Protein AF-A0A971JJC4-F1 (afdb_monomer)

Foldseek 3Di:
DDDDDDDDDDDDDDDDDDPPDDQDPVRVVVVVVVVVVVVLVVLVVLCPDDLPPDLVSLQSNLLSCVVNVVLVVSLVSLVSSCVPPVDPSSVVSNVVSVVVPDDPDDDDDDDDDDPVVVVVVVVVVVVVVVVVVVVVVVCCVVPVVVVVVVVVVPDDDDDDDDDDDDDDDDDDDDDDDDDDYDDDDDDDDDDDDDDDDDDDDDDDDDDDDDDDDDDPDDPDPPVVCVVVVLVPPDPDPDPPQLLVVLLCVLCPVPQQAFADPFADAALQNRQRAKDKDKAAAPVGWIWIWIQSHSSLSFWIWIWTQFPNDIDIWIKGFADPDLRNNDTWDWDDAQQGTWTADPNDTDDFGQWDHAPVCNPDGRHHHPHIDGDPQVVVVQVDQDQWDAGDPRRMTTGDQDAFDDDSVRVLQVVLVVDPCSLVVCVVCVPVFADQFAFFPFDFFDDDDDDDDPLDADFFAFADDPGATWGQCPFFLFAWPCGRGTAGARDWTDRPQAPQKTKHKHQLLGHYVCLQVPPVLAFPHAPPPDQSVSLNRGMKIKMKGFLVFWFKFWFFFSAFLWFADQPPLPLFDPDAGHLNRYGGNPVDGGFQADDPVQLLQFFKKWFFADRQSLFFLCLAPCCNPSRGDTKWKDAQLRTSDDHDAQFWKWFAASSRRIDIAGQHDVNSSVSSGTRIMTTGFHWQWHFADPVLFTHGTSCQHPCSNRSQAPEPVRHQWFWWKKWFWADDPSTIMIMIITTSTHHSNSVSSRCRRSSGRTMDTHDTHHCSNGWMWTWDADPPPRDIATRTRTPVSHDDPPDDDRNSRTGRNGMMMTMGGND

Secondary structure (DSSP, 8-state):
------PPPPP-PPP-----PPPPHHHHHHHHHHHHHHHHHHHHHHHSS---SSHHHHHHHHHHHHHTT-HHHHHHHHHHHHHHH--HHHHHHHHHHHHHS--------PPPPPHHHHHHHHHHHHHHHHHHHHHHHHHIIIIIHHHHHHHHHS-------------------------------------------------------------TT--SSHHHHHHHHHHH-SSS-PPPPHHHHHHHHHHTTPPPPPPPPS--SSTTTT-TT-EEEEEE-TTS-EEEEEES-TTT--EEEEEEEETTEEEEEEEEE--SSTTT--PPEEEEETTEEEEEETTEEEEEESB---SS-TT-TT---SS--B-HHHHHHHHSSSSEEEEGGGTEEEE---PPB--HHHHHHHHHTTSHHHHHHHHHHHHHHSPPP-B---EEPPPPPS---TTSPPPP-B---SS-EEE--TTB-S-BTTTTSPEETT-EEEBTTSTTEEEEEE-GGGB-HHHHHS-TTTSPPTT-TTTHHHHHHB-EEEEEEETTTEEEEEE--SSSS-SSPPTT--SS---SSSTTS-S--TTS---SS--HHHHTTEEEEEE----GGG---TTSGGGGSTTT----EEETTEEEE---TTSEEEEE-TT--EEEEEPPTTGGGGGGG-SEEEE-SSEEEEEE-TTSPEEEPTTSS-TTTTT----TTS-S-EEEEEEEEEEETTEEEEEEEEEEEE-HHHHHHHHHHTTEEEEEEEEESSTTTT-EEEEEE-TTT--EEEEESBGGGSPPTTPPPBTTTB-BSS-EEEEEE--

Mean predicted aligned error: 17.12 Å

Solvent-accessible surface area (backbone atoms only — not comparable to full-atom values): 46459 Å² total; per-residue (Å²): 140,87,89,87,84,84,87,82,83,82,77,91,77,77,94,73,96,67,88,80,73,77,69,51,74,67,51,47,50,47,50,49,49,46,52,52,46,50,51,52,46,52,46,50,58,66,67,46,84,82,62,53,102,40,69,66,30,34,53,48,47,19,50,47,26,47,74,69,69,36,45,72,59,16,40,52,34,20,51,48,33,33,74,77,62,64,40,69,68,26,57,58,53,38,53,56,49,54,66,69,70,59,78,92,68,83,75,81,84,71,85,79,78,61,76,69,59,62,54,54,53,54,52,54,52,52,54,54,52,54,53,51,53,54,51,52,54,52,47,38,64,72,55,47,50,61,50,57,54,56,60,67,71,59,77,83,85,88,88,85,86,86,84,88,91,82,87,89,82,89,89,89,88,83,92,88,89,85,88,91,91,89,89,82,88,87,90,84,90,82,91,87,81,89,86,83,85,90,88,83,90,81,89,83,88,87,85,87,90,84,90,78,92,80,78,95,81,83,88,82,62,67,71,61,50,53,57,54,52,63,69,69,65,59,100,60,91,68,75,75,56,48,34,49,52,50,45,48,63,62,42,60,90,63,74,80,54,70,69,66,78,73,61,32,82,30,40,71,66,49,33,52,60,47,45,73,48,76,30,47,32,98,83,70,33,37,41,35,44,32,32,45,26,65,68,67,47,29,45,32,39,43,36,37,29,41,92,86,46,75,49,76,45,26,36,37,37,52,48,86,46,88,70,63,52,57,49,50,47,78,42,78,39,21,20,30,42,32,36,37,47,98,88,43,77,49,78,37,72,51,25,43,49,26,90,91,48,63,82,42,76,71,40,36,26,92,77,44,44,74,25,70,68,58,58,49,48,75,70,48,88,60,43,65,35,79,35,70,94,69,51,31,32,42,39,40,75,45,89,33,52,68,55,73,66,56,51,50,49,65,55,28,74,76,40,87,68,27,56,57,52,53,62,72,40,44,81,80,72,48,70,77,42,48,66,57,67,72,36,82,54,77,87,74,80,92,68,83,62,85,85,54,74,75,56,35,46,50,51,91,58,99,58,57,48,14,35,68,69,84,54,57,35,55,63,37,75,58,63,92,51,65,42,45,48,36,40,73,33,47,30,71,88,38,89,65,30,32,37,33,37,36,41,44,66,48,37,19,63,70,65,57,62,47,60,67,88,20,32,71,60,85,65,50,95,66,74,54,45,56,24,29,42,10,34,27,46,32,38,35,38,36,50,88,59,38,25,42,50,60,37,51,9,33,58,20,60,48,39,42,59,31,87,69,51,70,74,33,85,83,60,75,52,8,61,58,26,25,44,50,54,61,81,56,48,40,41,11,39,53,56,75,96,48,48,88,46,38,40,31,42,33,45,29,54,60,47,29,54,73,35,51,27,62,70,21,76,53,9,69,36,80,69,25,36,50,46,13,32,28,44,65,47,34,55,71,38,71,76,53,59,67,24,18,25,44,38,22,32,74,67,13,46,75,50,75,45,61,35,46,82,74,46,76,80,48,50,90,63,36,25,26,34,45,33,31,57,53,35,32,20,72,28,58,49,98,86,70,49,37,36,59,11,77,39,40,59,36,51,57,53,36,49,60,74,46,38,98,86,62,40,50,69,24,35,38,28,33,40,27,37,28,70,57,97,88,42,51,32,44,35,39,36,43,27,39,19,26,37,62,44,42,51,27,52,44,41,35,26,42,47,15,40,27,25,34,57,40,17,48,64,41,63,77,46,48,32,41,30,37,42,45,60,42,92,88,76,64,50,76,45,74,36,15,54,36,50,88,64,48,68,61,93,91,52,74,50,78,37,64,74,36,33,17,29,53,26,29,36,38,31,27,57,69,121

pLDDT: mean 72.74, std 24.11, range [23.11, 98.5]

Structure (mmCIF, N/CA/C/O backbone):
data_AF-A0A971JJC4-F1
#
_entry.id   AF-A0A971JJC4-F1
#
loop_
_atom_site.group_PDB
_atom_site.id
_atom_site.type_symbol
_atom_site.label_atom_id
_atom_site.label_alt_id
_atom_site.label_comp_id
_atom_site.label_asym_id
_atom_site.label_entity_id
_atom_site.label_seq_id
_atom_site.pdbx_PDB_ins_code
_atom_site.Cartn_x
_atom_site.Cartn_y
_atom_site.Cartn_z
_atom_site.occupancy
_atom_site.B_iso_or_equiv
_atom_site.auth_seq_id
_atom_site.auth_comp_id
_atom_site.auth_asym_id
_atom_site.auth_atom_id
_atom_site.pdbx_PDB_model_num
ATOM 1 N N . MET A 1 1 ? 42.513 57.214 -18.008 1.00 31.59 1 MET A N 1
ATOM 2 C CA . MET A 1 1 ? 43.301 56.745 -16.845 1.00 31.59 1 MET A CA 1
ATOM 3 C C . MET A 1 1 ? 42.438 55.732 -16.111 1.00 31.59 1 MET A C 1
ATOM 5 O O . MET A 1 1 ? 41.342 56.109 -15.750 1.00 31.59 1 MET A O 1
ATOM 9 N N . GLY A 1 2 ? 42.728 54.450 -15.933 1.00 31.64 2 GLY A N 1
ATOM 10 C CA . GLY A 1 2 ? 43.906 53.610 -16.137 1.00 31.64 2 GLY A CA 1
ATOM 11 C C . GLY A 1 2 ? 43.788 52.479 -15.103 1.00 31.64 2 GLY A C 1
ATOM 12 O O . GLY A 1 2 ? 43.662 52.782 -13.925 1.00 31.64 2 GLY A O 1
ATOM 13 N N . GLY A 1 3 ? 43.769 51.208 -15.527 1.00 26.53 3 GLY A N 1
ATOM 14 C CA . GLY A 1 3 ? 43.750 50.058 -14.608 1.00 26.53 3 GLY A CA 1
ATOM 15 C C . GLY A 1 3 ? 43.288 48.744 -15.250 1.00 26.53 3 GLY A C 1
ATOM 16 O O . GLY A 1 3 ? 42.112 48.409 -15.193 1.00 26.53 3 GLY A O 1
ATOM 17 N N . LYS A 1 4 ? 44.220 48.015 -15.881 1.00 33.81 4 LYS A N 1
ATOM 18 C CA . LYS A 1 4 ? 44.066 46.639 -16.396 1.00 33.81 4 LYS A CA 1
ATOM 19 C C . LYS A 1 4 ? 44.336 45.609 -15.284 1.00 33.81 4 LYS A C 1
ATOM 21 O O . LYS A 1 4 ? 45.239 45.831 -14.488 1.00 33.81 4 LYS A O 1
ATOM 26 N N . SER A 1 5 ? 43.682 44.446 -15.345 1.00 27.48 5 SER A N 1
ATOM 27 C CA . SER A 1 5 ? 44.253 43.137 -14.954 1.00 27.48 5 SER A CA 1
ATOM 28 C C . SER A 1 5 ? 43.473 42.015 -15.671 1.00 27.48 5 SER A C 1
ATOM 30 O O . SER A 1 5 ? 42.276 41.865 -15.451 1.00 27.48 5 SER A O 1
ATOM 32 N N . VAL A 1 6 ? 43.957 41.568 -16.837 1.00 28.86 6 VAL A N 1
ATOM 33 C CA . VAL A 1 6 ? 44.644 40.278 -17.100 1.00 28.86 6 VAL A CA 1
ATOM 34 C C . VAL A 1 6 ? 43.736 39.048 -16.921 1.00 28.86 6 VAL A C 1
ATOM 36 O O . VAL A 1 6 ? 43.475 38.586 -15.818 1.00 28.86 6 VAL A O 1
ATOM 39 N N . LYS A 1 7 ? 43.284 38.502 -18.061 1.00 32.34 7 LYS A N 1
ATOM 40 C CA . LYS A 1 7 ? 42.807 37.119 -18.202 1.00 32.34 7 LYS A CA 1
ATOM 41 C C . LYS A 1 7 ? 44.014 36.242 -18.537 1.00 32.34 7 LYS A C 1
ATOM 43 O O . LYS A 1 7 ? 44.603 36.436 -19.599 1.00 32.34 7 LYS A O 1
ATOM 48 N N . GLU A 1 8 ? 44.335 35.271 -17.691 1.00 28.23 8 GLU A N 1
ATOM 49 C CA . GLU A 1 8 ? 45.173 34.128 -18.073 1.00 28.23 8 GLU A CA 1
ATOM 50 C C . GLU A 1 8 ? 44.292 32.938 -18.498 1.00 28.23 8 GLU A C 1
ATOM 52 O O . GLU A 1 8 ? 43.265 32.678 -17.861 1.00 28.23 8 GLU A O 1
ATOM 57 N N . PRO A 1 9 ? 44.653 32.206 -19.568 1.00 28.02 9 PRO A N 1
ATOM 58 C CA . PRO A 1 9 ? 43.977 30.981 -19.970 1.00 28.02 9 PRO A CA 1
ATOM 59 C C . PRO A 1 9 ? 44.604 29.764 -19.271 1.00 28.02 9 PRO A C 1
ATOM 61 O O . PRO A 1 9 ? 45.790 29.484 -19.430 1.00 28.02 9 PRO A O 1
ATOM 64 N N . VAL A 1 10 ? 43.799 28.996 -18.533 1.00 26.64 10 VAL A N 1
ATOM 65 C CA . VAL A 1 10 ? 44.227 27.708 -17.959 1.00 26.64 10 VAL A CA 1
ATOM 66 C C . VAL A 1 10 ? 44.160 26.617 -19.050 1.00 26.64 10 VAL A C 1
ATOM 68 O O . VAL A 1 10 ? 43.181 26.564 -19.801 1.00 26.64 10 VAL A O 1
ATOM 71 N N . PRO A 1 11 ? 45.199 25.770 -19.192 1.00 27.30 11 PRO A N 1
ATOM 72 C CA . PRO A 1 11 ? 45.461 24.992 -20.401 1.00 27.30 11 PRO A CA 1
ATOM 73 C C . PRO A 1 11 ? 44.583 23.742 -20.547 1.00 27.30 11 PRO A C 1
ATOM 75 O O . PRO A 1 11 ? 44.319 23.016 -19.588 1.00 27.30 11 PRO A O 1
ATOM 78 N N . ARG A 1 12 ? 44.226 23.428 -21.801 1.00 32.62 12 ARG A N 1
ATOM 79 C CA . ARG A 1 12 ? 43.760 22.098 -22.221 1.00 32.62 12 ARG A CA 1
ATOM 80 C C . ARG A 1 12 ? 44.838 21.066 -21.881 1.00 32.62 12 ARG A C 1
ATOM 82 O O . ARG A 1 12 ? 45.903 21.076 -22.495 1.00 32.62 12 ARG A O 1
ATOM 89 N N . ARG A 1 13 ? 44.555 20.152 -20.948 1.00 27.42 13 ARG A N 1
ATOM 90 C CA . ARG A 1 13 ? 45.366 18.944 -20.752 1.00 27.42 13 ARG A CA 1
ATOM 91 C C . ARG A 1 13 ? 44.763 17.774 -21.520 1.00 27.42 13 ARG A C 1
ATOM 93 O O . ARG A 1 13 ? 43.562 17.525 -21.476 1.00 27.42 13 ARG A O 1
ATOM 100 N N . ALA A 1 14 ? 45.649 17.140 -22.274 1.00 25.67 14 ALA A N 1
ATOM 101 C CA . ALA A 1 14 ? 45.409 16.094 -23.244 1.00 25.67 14 ALA A CA 1
ATOM 102 C C . ALA A 1 14 ? 44.839 14.807 -22.635 1.00 25.67 14 ALA A C 1
ATOM 104 O O . ALA A 1 14 ? 45.077 14.473 -21.475 1.00 25.67 14 ALA A O 1
ATOM 105 N N . ALA A 1 15 ? 44.127 14.076 -23.489 1.00 36.97 15 ALA A N 1
ATOM 106 C CA . ALA A 1 15 ? 43.693 12.712 -23.276 1.00 36.97 15 ALA A CA 1
ATOM 107 C C . ALA A 1 15 ? 44.892 11.788 -23.001 1.00 36.97 15 ALA A C 1
ATOM 109 O O . ALA A 1 15 ? 45.783 11.643 -23.835 1.00 36.97 15 ALA A O 1
ATOM 110 N N . GLY A 1 16 ? 44.867 11.129 -21.846 1.00 24.98 16 GLY A N 1
ATOM 111 C CA . GLY A 1 16 ? 45.672 9.955 -21.542 1.00 24.98 16 GLY A CA 1
ATOM 112 C C . GLY A 1 16 ? 44.755 8.908 -20.925 1.00 24.98 16 GLY A C 1
ATOM 113 O O . GLY A 1 16 ? 44.262 9.095 -19.816 1.00 24.98 16 GLY A O 1
ATOM 114 N N . ARG A 1 17 ? 44.485 7.829 -21.666 1.00 36.25 17 ARG A N 1
ATOM 115 C CA . ARG A 1 17 ? 43.835 6.621 -21.145 1.00 36.25 17 ARG A CA 1
ATOM 116 C C . ARG A 1 17 ? 44.748 6.019 -20.075 1.00 36.25 17 ARG A C 1
ATOM 118 O O . ARG A 1 17 ? 45.820 5.524 -20.404 1.00 36.25 17 ARG A O 1
ATOM 125 N N . GLY A 1 18 ? 44.318 6.053 -18.821 1.00 24.45 18 GLY A N 1
ATOM 126 C CA . GLY A 1 18 ? 44.906 5.281 -17.732 1.00 24.45 18 GLY A CA 1
ATOM 127 C C . GLY A 1 18 ? 43.800 4.489 -17.051 1.00 24.45 18 GLY A C 1
ATOM 128 O O . GLY A 1 18 ? 42.823 5.082 -16.600 1.00 24.45 18 GLY A O 1
ATOM 129 N N . ASN A 1 19 ? 43.934 3.162 -17.012 1.00 28.22 19 ASN A N 1
ATOM 130 C CA . ASN A 1 19 ? 43.109 2.285 -16.183 1.00 28.22 19 ASN A CA 1
ATOM 131 C C . ASN A 1 19 ? 43.135 2.807 -14.742 1.00 28.22 19 ASN A C 1
ATOM 133 O O . ASN A 1 19 ? 44.167 2.722 -14.076 1.00 28.22 19 ASN A O 1
ATOM 137 N N . ALA A 1 20 ? 42.016 3.346 -14.261 1.00 27.17 20 ALA A N 1
ATOM 138 C CA . ALA A 1 20 ? 41.856 3.656 -12.851 1.00 27.17 20 ALA A CA 1
ATOM 139 C C . ALA A 1 20 ? 41.819 2.325 -12.088 1.00 27.17 20 ALA A C 1
ATOM 141 O O . ALA A 1 20 ? 40.826 1.597 -12.121 1.00 27.17 20 ALA A O 1
ATOM 142 N N . ALA A 1 21 ? 42.940 1.970 -11.464 1.00 27.75 21 ALA A N 1
ATOM 143 C CA . ALA A 1 21 ? 43.014 0.844 -10.551 1.00 27.75 21 ALA A CA 1
ATOM 144 C C . ALA A 1 21 ? 41.964 1.019 -9.441 1.00 27.75 21 ALA A C 1
ATOM 146 O O . ALA A 1 21 ? 41.777 2.124 -8.924 1.00 27.75 21 ALA A O 1
ATOM 147 N N . ARG A 1 22 ? 41.269 -0.074 -9.095 1.00 31.09 22 ARG A N 1
ATOM 148 C CA . ARG A 1 22 ? 40.335 -0.116 -7.962 1.00 31.09 22 ARG A CA 1
ATOM 149 C C . ARG A 1 22 ? 41.029 0.452 -6.714 1.00 31.09 22 ARG A C 1
ATOM 151 O O . ARG A 1 22 ? 42.168 0.057 -6.455 1.00 31.09 22 ARG A O 1
ATOM 158 N N . PRO A 1 23 ? 40.369 1.304 -5.911 1.00 28.28 23 PRO A N 1
ATOM 159 C CA . PRO A 1 23 ? 40.849 1.548 -4.561 1.00 28.28 23 PRO A CA 1
ATOM 160 C C . PRO A 1 23 ? 40.879 0.205 -3.820 1.00 28.28 23 PRO A C 1
ATOM 162 O O . PRO A 1 23 ? 39.965 -0.610 -3.974 1.00 28.28 23 PRO A O 1
ATOM 165 N N . SER A 1 24 ? 41.941 -0.057 -3.056 1.00 30.81 24 SER A N 1
ATOM 166 C CA . SER A 1 24 ? 41.992 -1.239 -2.193 1.00 30.81 24 SER A CA 1
ATOM 167 C C . SER A 1 24 ? 40.772 -1.245 -1.256 1.00 30.81 24 SER A C 1
ATOM 169 O O . SER A 1 24 ? 40.233 -0.177 -0.961 1.00 30.81 24 SER A O 1
ATOM 171 N N . PRO A 1 25 ? 40.312 -2.405 -0.759 1.00 35.28 25 PRO A N 1
ATOM 172 C CA . PRO A 1 25 ? 39.221 -2.469 0.220 1.00 35.28 25 PRO A CA 1
ATOM 173 C C . PRO A 1 25 ? 39.460 -1.558 1.431 1.00 35.28 25 PRO A C 1
ATOM 175 O O . PRO A 1 25 ? 38.527 -0.958 1.948 1.00 35.28 25 PRO A O 1
ATOM 178 N N . GLU A 1 26 ? 40.724 -1.385 1.818 1.00 33.41 26 GLU A N 1
ATOM 179 C CA . GLU A 1 26 ? 41.164 -0.456 2.859 1.00 33.41 26 GLU A CA 1
ATOM 180 C C . GLU A 1 26 ? 41.021 1.010 2.439 1.00 33.41 26 GLU A C 1
ATOM 182 O O . GLU A 1 26 ? 40.564 1.819 3.235 1.00 33.41 26 GLU A O 1
ATOM 187 N N . LEU A 1 27 ? 41.335 1.365 1.187 1.00 30.75 27 LEU A N 1
ATOM 188 C CA . LEU A 1 27 ? 41.129 2.715 0.655 1.00 30.75 27 LEU A CA 1
ATOM 189 C C . LEU A 1 27 ? 39.641 3.019 0.428 1.00 30.75 27 LEU A C 1
ATOM 191 O O . LEU A 1 27 ? 39.218 4.146 0.640 1.00 30.75 27 LEU A O 1
ATOM 195 N N . ALA A 1 28 ? 38.829 2.035 0.044 1.00 34.19 28 ALA A N 1
ATOM 196 C CA . ALA A 1 28 ? 37.379 2.174 -0.077 1.00 34.19 28 ALA A CA 1
ATOM 197 C C . ALA A 1 28 ? 36.707 2.303 1.300 1.00 34.19 28 ALA A C 1
ATOM 199 O O . ALA A 1 28 ? 35.856 3.169 1.481 1.00 34.19 28 ALA A O 1
ATOM 200 N N . ALA A 1 29 ? 37.137 1.510 2.288 1.00 34.66 29 ALA A N 1
ATOM 201 C CA . ALA A 1 29 ? 36.712 1.641 3.679 1.00 34.66 29 ALA A CA 1
ATOM 202 C C . ALA A 1 29 ? 37.190 2.960 4.294 1.00 34.66 29 ALA A C 1
ATOM 204 O O . ALA A 1 29 ? 36.426 3.594 5.011 1.00 34.66 29 ALA A O 1
ATOM 205 N N . ALA A 1 30 ? 38.403 3.415 3.964 1.00 29.53 30 ALA A N 1
ATOM 206 C CA . ALA A 1 30 ? 38.906 4.726 4.350 1.00 29.53 30 ALA A CA 1
ATOM 207 C C . ALA A 1 30 ? 38.118 5.844 3.667 1.00 29.53 30 ALA A C 1
ATOM 209 O O . ALA A 1 30 ? 37.815 6.827 4.318 1.00 29.53 30 ALA A O 1
ATOM 210 N N . LEU A 1 31 ? 37.726 5.707 2.397 1.00 31.64 31 LEU A N 1
ATOM 211 C CA . LEU A 1 31 ? 36.893 6.683 1.689 1.00 31.64 31 LEU A CA 1
ATOM 212 C C . LEU A 1 31 ? 35.461 6.727 2.235 1.00 31.64 31 LEU A C 1
ATOM 214 O O . LEU A 1 31 ? 34.911 7.815 2.340 1.00 31.64 31 LEU A O 1
ATOM 218 N N . GLU A 1 32 ? 34.881 5.597 2.645 1.00 35.22 32 GLU A N 1
ATOM 219 C CA . GLU A 1 32 ? 33.601 5.534 3.371 1.00 35.22 32 GLU A CA 1
ATOM 220 C C . GLU A 1 32 ? 33.724 6.088 4.799 1.00 35.22 32 GLU A C 1
ATOM 222 O O . GLU A 1 32 ? 32.875 6.864 5.230 1.00 35.22 32 GLU A O 1
ATOM 227 N N . GLN A 1 33 ? 34.821 5.805 5.510 1.00 33.53 33 GLN A N 1
ATOM 228 C CA . GLN A 1 33 ? 35.139 6.447 6.788 1.00 33.53 33 GLN A CA 1
ATOM 229 C C . GLN A 1 33 ? 35.349 7.945 6.622 1.00 33.53 33 GLN A C 1
ATOM 231 O O . GLN A 1 33 ? 34.903 8.700 7.469 1.00 33.53 33 GLN A O 1
ATOM 236 N N . ILE A 1 34 ? 35.989 8.390 5.543 1.00 31.55 34 ILE A N 1
ATOM 237 C CA . ILE A 1 34 ? 36.166 9.798 5.198 1.00 31.55 34 ILE A CA 1
ATOM 238 C C . ILE A 1 34 ? 34.796 10.388 4.867 1.00 31.55 34 ILE A C 1
ATOM 240 O O . ILE A 1 34 ? 34.469 11.439 5.388 1.00 31.55 34 ILE A O 1
ATOM 244 N N . ARG A 1 35 ? 33.929 9.717 4.106 1.00 34.62 35 ARG A N 1
ATOM 245 C CA . ARG A 1 35 ? 32.576 10.209 3.793 1.00 34.62 35 ARG A CA 1
ATOM 246 C C . ARG A 1 35 ? 31.708 10.330 5.051 1.00 34.62 35 ARG A C 1
ATOM 248 O O . ARG A 1 35 ? 31.099 11.373 5.281 1.00 34.62 35 ARG A O 1
ATOM 255 N N . GLY A 1 36 ? 31.728 9.313 5.911 1.00 39.06 36 GLY A N 1
ATOM 256 C CA . GLY A 1 36 ? 31.078 9.306 7.221 1.00 39.06 36 GLY A CA 1
ATOM 257 C C . GLY A 1 36 ? 31.687 10.309 8.204 1.00 39.06 36 GLY A C 1
ATOM 258 O O . GLY A 1 36 ? 30.953 10.968 8.933 1.00 39.06 36 GLY A O 1
ATOM 259 N N . ALA A 1 37 ? 33.007 10.503 8.181 1.00 39.91 37 ALA A N 1
ATOM 260 C CA . ALA A 1 37 ? 33.711 11.490 8.995 1.00 39.91 37 ALA A CA 1
ATOM 261 C C . ALA A 1 37 ? 33.487 12.912 8.488 1.00 39.91 37 ALA A C 1
ATOM 263 O O . ALA A 1 37 ? 33.414 13.815 9.300 1.00 39.91 37 ALA A O 1
ATOM 264 N N . TRP A 1 38 ? 33.327 13.142 7.184 1.00 40.69 38 TRP A N 1
ATOM 265 C CA . TRP A 1 38 ? 32.951 14.441 6.626 1.00 40.69 38 TRP A CA 1
ATOM 266 C C . TRP A 1 38 ? 31.493 14.769 6.935 1.00 40.69 38 TRP A C 1
ATOM 268 O O . TRP A 1 38 ? 31.191 15.919 7.226 1.00 40.69 38 TRP A O 1
ATOM 278 N N . PHE A 1 39 ? 30.606 13.771 6.956 1.00 42.91 39 PHE A N 1
ATOM 279 C CA . PHE A 1 39 ? 29.231 13.931 7.426 1.00 42.91 39 PHE A CA 1
ATOM 280 C C . PHE A 1 39 ? 29.170 14.222 8.933 1.00 42.91 39 PHE A C 1
ATOM 282 O O . PHE A 1 39 ? 28.538 15.191 9.348 1.00 42.91 39 PHE A O 1
ATOM 289 N N . ALA A 1 40 ? 29.888 13.450 9.753 1.00 46.59 40 ALA A N 1
ATOM 290 C CA . ALA A 1 40 ? 30.013 13.696 11.187 1.00 46.59 40 ALA A CA 1
ATOM 291 C C . ALA A 1 40 ? 30.673 15.054 11.470 1.00 46.59 40 ALA A C 1
ATOM 293 O O . ALA A 1 40 ? 30.184 15.800 12.306 1.00 46.59 40 ALA A O 1
ATOM 294 N N . ARG A 1 41 ? 31.704 15.437 10.712 1.00 44.66 41 ARG A N 1
ATOM 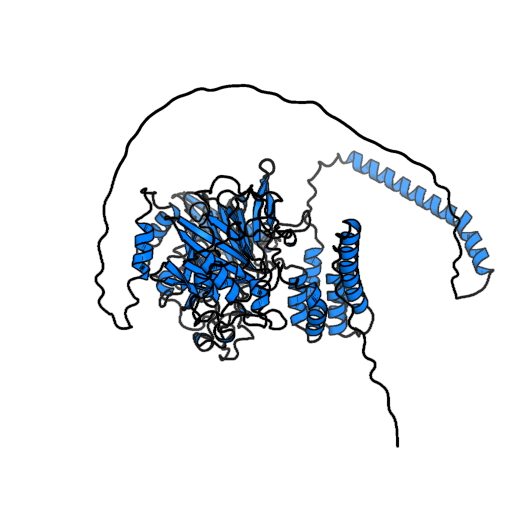295 C CA . ARG A 1 41 ? 32.404 16.719 10.848 1.00 44.66 41 ARG A CA 1
ATOM 296 C C . ARG A 1 41 ? 31.588 17.898 10.327 1.00 44.66 41 ARG A C 1
ATOM 298 O O . ARG A 1 41 ? 31.680 18.977 10.893 1.00 44.66 41 ARG A O 1
ATOM 305 N N . ALA A 1 42 ? 30.745 17.708 9.311 1.00 43.81 42 ALA A N 1
ATOM 306 C CA . ALA A 1 42 ? 29.745 18.692 8.896 1.00 43.81 42 ALA A CA 1
ATOM 307 C C . ALA A 1 42 ? 28.668 18.882 9.976 1.00 43.81 42 ALA A C 1
ATOM 309 O O . ALA A 1 42 ? 28.264 20.008 10.246 1.00 43.81 42 ALA A O 1
ATOM 310 N N . LEU A 1 43 ? 28.249 17.803 10.643 1.00 47.91 43 LEU A N 1
ATOM 311 C CA . LEU A 1 43 ? 27.347 17.857 11.796 1.00 47.91 43 LEU A CA 1
ATOM 312 C C . LEU A 1 43 ? 28.017 18.477 13.043 1.00 47.91 43 LEU A C 1
ATOM 314 O O . LEU A 1 43 ? 27.373 19.245 13.747 1.00 47.91 43 LEU A O 1
ATOM 318 N N . GLU A 1 44 ? 29.307 18.234 13.289 1.00 51.00 44 GLU A N 1
ATOM 319 C CA . GLU A 1 44 ? 30.100 18.888 14.350 1.00 51.00 44 GLU A CA 1
ATOM 320 C C . GLU A 1 44 ? 30.349 20.381 14.054 1.00 51.00 44 GLU A C 1
ATOM 322 O O . GLU A 1 44 ? 30.310 21.218 14.958 1.00 51.00 44 GLU A O 1
ATOM 327 N N . LEU A 1 45 ? 30.531 20.752 12.780 1.00 45.47 45 LEU A N 1
ATOM 328 C CA . LEU A 1 45 ? 30.589 22.151 12.330 1.00 45.47 45 LEU A CA 1
ATOM 329 C C . LEU A 1 45 ? 29.254 22.888 12.539 1.00 45.47 45 LEU A C 1
ATOM 331 O O . LEU A 1 45 ? 29.245 24.103 12.701 1.00 45.47 45 LEU A O 1
ATOM 335 N N . LEU A 1 46 ? 28.135 22.158 12.580 1.00 45.31 46 LEU A N 1
ATOM 336 C CA . LEU A 1 46 ? 26.810 22.683 12.934 1.00 45.31 46 LEU A CA 1
ATOM 337 C C . LEU A 1 46 ? 26.555 22.705 14.450 1.00 45.31 46 LEU A C 1
ATOM 339 O O . LEU A 1 46 ? 25.621 23.369 14.902 1.00 45.31 46 LEU A O 1
ATOM 343 N N . GLU A 1 47 ? 27.369 22.000 15.243 1.00 51.66 47 GLU A N 1
ATOM 344 C CA . GLU A 1 47 ? 27.390 22.120 16.706 1.00 51.66 47 GLU A CA 1
ATOM 345 C C . GLU A 1 47 ? 28.230 23.326 17.170 1.00 51.66 47 GLU A C 1
ATOM 347 O O . GLU A 1 47 ? 27.985 23.873 18.249 1.00 51.66 47 GLU A O 1
ATOM 352 N N . THR A 1 48 ? 29.190 23.780 16.356 1.00 48.22 48 THR A N 1
ATOM 353 C CA . THR A 1 48 ? 29.983 24.989 16.630 1.00 48.22 48 THR A CA 1
ATOM 354 C C . THR A 1 48 ? 29.188 26.266 16.295 1.00 48.22 48 THR A C 1
ATOM 356 O O . THR A 1 48 ? 28.335 26.257 15.410 1.00 48.22 48 THR A O 1
ATOM 359 N N . PRO A 1 49 ? 29.366 27.369 17.053 1.00 44.88 49 PRO A N 1
ATOM 360 C CA . PRO A 1 49 ? 28.365 28.434 17.137 1.00 44.88 49 PRO A CA 1
ATOM 361 C C . PRO A 1 49 ? 28.212 29.176 15.800 1.00 44.88 49 PRO A C 1
ATOM 363 O O . PRO A 1 49 ? 29.219 29.574 15.213 1.00 44.88 49 PRO A O 1
ATOM 366 N N . PRO A 1 50 ? 26.961 29.413 15.351 1.00 48.56 50 PRO A N 1
ATOM 367 C CA . PRO A 1 50 ? 26.110 30.371 16.051 1.00 48.56 50 PRO A CA 1
ATOM 368 C C . PRO A 1 50 ? 24.647 29.904 16.182 1.00 48.56 50 PRO A C 1
ATOM 370 O O . PRO A 1 50 ? 23.727 30.569 15.710 1.00 48.56 50 PRO A O 1
ATOM 373 N N . LEU A 1 51 ? 24.381 28.776 16.841 1.00 52.12 51 LEU A N 1
ATOM 374 C CA . LEU A 1 51 ? 23.018 28.492 17.305 1.00 52.12 51 LEU A CA 1
ATOM 375 C C . LEU A 1 51 ? 22.818 29.234 18.632 1.00 52.12 51 LEU A C 1
ATOM 377 O O . LEU A 1 51 ? 23.197 28.744 19.693 1.00 52.12 51 LEU A O 1
ATOM 381 N N . ALA A 1 52 ? 22.293 30.460 18.560 1.00 55.56 52 ALA A N 1
ATOM 382 C CA . ALA A 1 52 ? 21.928 31.252 19.735 1.00 55.56 52 ALA A CA 1
ATOM 383 C C . ALA A 1 52 ? 21.036 30.432 20.693 1.00 55.56 52 ALA A C 1
ATOM 385 O O . ALA A 1 52 ? 20.279 29.582 20.217 1.00 55.56 52 ALA A O 1
ATOM 386 N N . ASP A 1 53 ? 21.079 30.719 22.007 1.00 64.81 53 ASP A N 1
ATOM 387 C CA . ASP A 1 53 ? 20.203 30.168 23.074 1.00 64.81 53 ASP A CA 1
ATOM 388 C C . ASP A 1 53 ? 18.735 30.634 22.877 1.00 64.81 53 ASP A C 1
ATOM 390 O O . ASP A 1 53 ? 18.094 31.282 23.700 1.00 64.81 53 ASP A O 1
ATOM 394 N N . THR A 1 54 ? 18.218 30.341 21.696 1.00 68.12 54 THR A N 1
ATOM 395 C CA . THR A 1 54 ? 16.884 30.622 21.192 1.00 68.12 54 THR A CA 1
ATOM 396 C C . THR A 1 54 ? 16.148 29.292 21.063 1.00 68.12 54 THR A C 1
ATOM 398 O O . THR A 1 54 ? 16.796 28.245 20.931 1.00 68.12 54 THR A O 1
ATOM 401 N N . PRO A 1 55 ? 14.804 29.300 21.051 1.00 67.06 55 PRO A N 1
ATOM 402 C CA . PRO A 1 55 ? 14.028 28.079 20.876 1.00 67.06 55 PRO A CA 1
ATOM 403 C C . PRO A 1 55 ? 14.456 27.269 19.641 1.00 67.06 55 PRO A C 1
ATOM 405 O O . PRO A 1 55 ? 14.657 26.059 19.726 1.00 67.06 55 PRO A O 1
ATOM 408 N N . ASP A 1 56 ? 14.673 27.948 18.511 1.00 57.91 56 ASP A N 1
ATOM 409 C CA . ASP A 1 56 ? 15.087 27.315 17.257 1.00 57.91 56 ASP A CA 1
ATOM 410 C C . ASP A 1 56 ? 16.528 26.804 17.308 1.00 57.91 56 ASP A C 1
ATOM 412 O O . ASP A 1 56 ? 16.781 25.665 16.920 1.00 57.91 56 ASP A O 1
ATOM 416 N N . GLY A 1 57 ? 17.461 27.588 17.861 1.00 64.25 57 GLY A N 1
ATOM 417 C CA . GLY A 1 57 ? 18.862 27.180 17.984 1.00 64.25 57 GLY A CA 1
ATOM 418 C C . GLY A 1 57 ? 19.047 25.938 18.860 1.00 64.25 57 GLY A C 1
ATOM 419 O O . GLY A 1 57 ? 19.739 24.992 18.479 1.00 64.25 57 GLY A O 1
ATOM 420 N N . LEU A 1 58 ? 18.358 25.890 20.003 1.00 69.62 58 LEU A N 1
ATOM 421 C CA . LEU A 1 58 ? 18.356 24.724 20.885 1.00 69.62 58 LEU A CA 1
ATOM 422 C C . LEU A 1 58 ? 17.672 23.519 20.227 1.00 69.62 58 LEU A C 1
ATOM 424 O O . LEU A 1 58 ? 18.187 22.405 20.307 1.00 69.62 58 LEU A O 1
ATOM 428 N N . TYR A 1 59 ? 16.550 23.715 19.531 1.00 66.00 59 TYR A N 1
ATOM 429 C CA . TYR A 1 59 ? 15.886 22.618 18.825 1.00 66.00 59 TYR A CA 1
ATOM 430 C C . TYR A 1 59 ? 16.778 22.023 17.725 1.00 66.00 59 TYR A C 1
ATOM 432 O O . TYR A 1 59 ? 16.883 20.804 17.596 1.00 66.00 59 TYR A O 1
ATOM 440 N N . HIS A 1 60 ? 17.486 22.870 16.974 1.00 64.75 60 HIS A N 1
ATOM 441 C CA . HIS A 1 60 ? 18.432 22.449 15.938 1.00 64.75 60 HIS A CA 1
ATOM 442 C C . HIS A 1 60 ? 19.612 21.676 16.521 1.00 64.75 60 HIS A C 1
ATOM 444 O O . HIS A 1 60 ? 19.943 20.598 16.026 1.00 64.75 60 HIS A O 1
ATOM 450 N N . ARG A 1 61 ? 20.186 22.161 17.627 1.00 68.44 61 ARG A N 1
ATOM 451 C CA . ARG A 1 61 ? 21.250 21.447 18.337 1.00 68.44 61 ARG A CA 1
ATOM 452 C C . ARG A 1 61 ? 20.789 20.063 18.795 1.00 68.44 61 ARG A C 1
ATOM 454 O O . ARG A 1 61 ? 21.525 19.095 18.633 1.00 68.44 61 ARG A O 1
ATOM 461 N N . ALA A 1 62 ? 19.566 19.942 19.315 1.00 68.50 62 ALA A N 1
ATOM 462 C CA . ALA A 1 62 ? 19.018 18.643 19.694 1.00 68.50 62 ALA A CA 1
ATOM 463 C C . ALA A 1 62 ? 18.937 17.679 18.497 1.00 68.50 62 ALA A C 1
ATOM 465 O O . ALA A 1 62 ? 19.292 16.513 18.636 1.00 68.50 62 ALA A O 1
ATOM 466 N N . LEU A 1 63 ? 18.531 18.152 17.316 1.00 58.72 63 LEU A N 1
ATOM 467 C CA . LEU A 1 63 ? 18.431 17.328 16.105 1.00 58.72 63 LEU A CA 1
ATOM 468 C C . LEU A 1 63 ? 19.786 16.872 15.571 1.00 58.72 63 LEU A C 1
ATOM 470 O O . LEU A 1 63 ? 19.942 15.697 15.240 1.00 58.72 63 LEU A O 1
ATOM 474 N N . VAL A 1 64 ? 20.769 17.773 15.531 1.00 61.00 64 VAL A N 1
ATOM 475 C CA . VAL A 1 64 ? 22.150 17.443 15.147 1.00 61.00 64 VAL A CA 1
ATOM 476 C C . VAL A 1 64 ? 22.704 16.354 16.065 1.00 61.00 64 VAL A C 1
ATOM 478 O O . VAL A 1 64 ? 23.263 15.367 15.593 1.00 61.00 64 VAL A O 1
ATOM 481 N N . LEU A 1 65 ? 22.455 16.459 17.372 1.00 66.12 65 LEU A N 1
ATOM 482 C CA . LEU A 1 65 ? 22.861 15.443 18.342 1.00 66.12 65 LEU A CA 1
ATOM 483 C C . LEU A 1 65 ? 22.140 14.100 18.132 1.00 66.12 65 LEU A C 1
ATOM 485 O O . LEU A 1 65 ? 22.763 13.053 18.290 1.00 66.12 65 LEU A O 1
ATOM 489 N N . VAL A 1 66 ? 20.862 14.088 17.730 1.00 59.41 66 VAL A N 1
ATOM 490 C CA . VAL A 1 66 ? 20.169 12.839 17.343 1.00 59.41 66 VAL A CA 1
ATOM 491 C C . VAL A 1 66 ? 20.820 12.204 16.113 1.00 59.41 66 VAL A C 1
ATOM 493 O O . VAL A 1 66 ? 21.024 10.990 16.094 1.00 59.41 66 VAL A O 1
ATOM 496 N N . LEU A 1 67 ? 21.165 13.009 15.107 1.00 54.31 67 LEU A N 1
ATOM 497 C CA . LEU A 1 67 ? 21.813 12.555 13.872 1.00 54.31 67 LEU A CA 1
ATOM 498 C C . LEU A 1 67 ? 23.227 12.011 14.106 1.00 54.31 67 LEU A C 1
ATOM 500 O O . LEU A 1 67 ? 23.610 11.028 13.482 1.00 54.31 67 LEU A O 1
ATOM 504 N N . LEU A 1 68 ? 23.958 12.589 15.061 1.00 59.50 68 LEU A N 1
ATOM 505 C CA . LEU A 1 68 ? 25.265 12.117 15.531 1.00 59.50 68 LEU A CA 1
ATOM 506 C C . LEU A 1 68 ? 25.181 10.904 16.476 1.00 59.50 68 LEU A C 1
ATOM 508 O O . LEU A 1 68 ? 26.176 10.521 17.084 1.00 59.50 68 LEU A O 1
ATOM 512 N N . ASN A 1 69 ? 23.994 10.313 16.655 1.00 60.03 69 ASN A N 1
ATOM 513 C CA . ASN A 1 69 ? 23.733 9.233 17.611 1.00 60.03 69 ASN A CA 1
ATOM 514 C C . ASN A 1 69 ? 24.032 9.601 19.088 1.00 60.03 69 ASN A C 1
ATOM 516 O O . ASN A 1 69 ? 24.100 8.737 19.963 1.00 60.03 69 ASN A O 1
ATOM 520 N N . ARG A 1 70 ? 24.122 10.896 19.414 1.00 70.25 70 ARG A N 1
ATOM 521 C CA . ARG A 1 70 ? 24.321 11.463 20.764 1.00 70.25 70 ARG A CA 1
ATOM 522 C C . ARG A 1 70 ? 22.982 11.720 21.457 1.00 70.25 70 ARG A C 1
ATOM 524 O O . ARG A 1 70 ? 22.689 12.790 21.987 1.00 70.25 70 ARG A O 1
ATOM 531 N N . SER A 1 71 ? 22.153 10.679 21.487 1.00 68.94 71 SER A N 1
ATOM 532 C CA . SER A 1 71 ? 20.770 10.713 21.988 1.00 68.94 71 SER A CA 1
ATOM 533 C C . SER A 1 71 ? 20.637 11.197 23.441 1.00 68.94 71 SER A C 1
ATOM 535 O O . SER A 1 71 ? 19.628 11.792 23.808 1.00 68.94 71 SER A O 1
ATOM 537 N N . GLY A 1 72 ? 21.639 10.949 24.294 1.00 72.38 72 GLY A N 1
ATOM 538 C CA . GLY A 1 72 ? 21.640 11.458 25.672 1.00 72.38 72 GLY A CA 1
ATOM 539 C C . GLY A 1 72 ? 21.715 12.980 25.743 1.00 72.38 72 GLY A C 1
ATOM 540 O O . GLY A 1 72 ? 20.950 13.600 26.472 1.00 72.38 72 GLY A O 1
ATOM 541 N N . GLU A 1 73 ? 22.577 13.575 24.930 1.00 80.38 73 GLU A N 1
ATOM 542 C CA . GLU A 1 73 ? 22.784 15.020 24.896 1.00 80.38 73 GLU A CA 1
ATOM 543 C C . GLU A 1 73 ? 21.627 15.722 24.188 1.00 80.38 73 GLU A C 1
ATOM 545 O O . GLU A 1 73 ? 21.131 16.739 24.668 1.00 80.38 73 GLU A O 1
ATOM 550 N N . ALA A 1 74 ? 21.109 15.126 23.110 1.00 76.19 74 ALA A N 1
ATOM 551 C CA . ALA A 1 74 ? 19.902 15.604 22.443 1.00 76.19 74 ALA A CA 1
ATOM 552 C C . ALA A 1 74 ? 18.703 15.699 23.403 1.00 76.19 74 ALA A C 1
ATOM 554 O O . ALA A 1 74 ? 17.943 16.670 23.364 1.00 76.19 74 ALA A O 1
ATOM 555 N N . PHE A 1 75 ? 18.545 14.706 24.286 1.00 81.44 75 PHE A N 1
ATOM 556 C CA . PHE A 1 75 ? 17.485 14.695 25.292 1.00 81.44 75 PHE A CA 1
ATOM 557 C C . PHE A 1 75 ? 17.643 15.838 26.300 1.00 81.44 75 PHE A C 1
ATOM 559 O O . PHE A 1 75 ? 16.658 16.494 26.635 1.00 81.44 75 PHE A O 1
ATOM 566 N N . GLU A 1 76 ? 18.869 16.124 26.740 1.00 82.50 76 GLU A N 1
ATOM 567 C CA . GLU A 1 76 ? 19.142 17.247 27.641 1.00 82.50 76 GLU A CA 1
ATOM 568 C C . GLU A 1 76 ? 18.877 18.601 26.985 1.00 82.50 76 GLU A C 1
ATOM 570 O O . GLU A 1 76 ? 18.287 19.488 27.607 1.00 82.50 76 GLU A O 1
ATOM 575 N N . VAL A 1 77 ? 19.212 18.748 25.702 1.00 82.38 77 VAL A N 1
ATOM 576 C CA . VAL A 1 77 ? 18.881 19.959 24.944 1.00 82.38 77 VAL A CA 1
ATOM 577 C C . VAL A 1 77 ? 17.364 20.105 24.774 1.00 82.38 77 VAL A C 1
ATOM 579 O O . VAL A 1 77 ? 16.839 21.194 24.996 1.00 82.38 77 VAL A O 1
ATOM 582 N N . CYS A 1 78 ? 16.628 19.022 24.489 1.00 79.88 78 CYS A N 1
ATOM 583 C CA . CYS A 1 78 ? 15.158 19.039 24.468 1.00 79.88 78 CYS A CA 1
ATOM 584 C C . CYS A 1 78 ? 14.573 19.412 25.836 1.00 79.88 78 CYS A C 1
ATOM 586 O O . CYS A 1 78 ? 13.638 20.209 25.928 1.00 79.88 78 CYS A O 1
ATOM 588 N N . ARG A 1 79 ? 15.126 18.863 26.922 1.00 83.94 79 ARG A N 1
ATOM 589 C CA . ARG A 1 79 ? 14.695 19.185 28.285 1.00 83.94 79 ARG A CA 1
ATOM 590 C C . ARG A 1 79 ? 14.907 20.667 28.584 1.00 83.94 79 ARG A C 1
ATOM 592 O O . ARG A 1 79 ? 13.981 21.308 29.079 1.00 83.94 79 ARG A O 1
ATOM 599 N N . ARG A 1 80 ? 16.079 21.216 28.248 1.00 82.62 80 ARG A N 1
ATOM 600 C CA . ARG A 1 80 ? 16.398 22.644 28.402 1.00 82.62 80 ARG A CA 1
ATOM 601 C C . ARG A 1 80 ? 15.455 23.510 27.572 1.00 82.62 80 ARG A C 1
ATOM 603 O O . ARG A 1 80 ? 14.840 24.420 28.109 1.00 82.62 80 ARG A O 1
ATOM 610 N N . LEU A 1 81 ? 15.254 23.167 26.304 1.00 82.62 81 LEU A N 1
ATOM 611 C CA . LEU A 1 81 ? 14.334 23.858 25.403 1.00 82.62 81 LEU A CA 1
ATOM 612 C C . LEU A 1 81 ? 12.897 23.899 25.955 1.00 82.62 81 LEU A C 1
ATOM 614 O O . LEU A 1 81 ? 12.258 24.952 25.960 1.00 82.62 81 LEU A O 1
ATOM 618 N N . TRP A 1 82 ? 12.397 22.782 26.490 1.00 83.62 82 TRP A N 1
ATOM 619 C CA . TRP A 1 82 ? 11.081 22.737 27.130 1.00 83.62 82 TRP A CA 1
ATOM 620 C C . TRP A 1 82 ? 11.015 23.580 28.409 1.00 83.62 82 TRP A C 1
ATOM 622 O O . TRP A 1 82 ? 10.024 24.267 28.653 1.00 83.62 82 TRP A O 1
ATOM 632 N N . GLN A 1 83 ? 12.049 23.517 29.246 1.00 84.38 83 GLN A N 1
ATOM 633 C CA . GLN A 1 83 ? 12.089 24.240 30.517 1.00 84.38 83 GLN A CA 1
ATOM 634 C C . GLN A 1 83 ? 12.195 25.753 30.319 1.00 84.38 83 GLN A C 1
ATOM 636 O O . GLN A 1 83 ? 11.523 26.497 31.028 1.00 84.38 83 GLN A O 1
ATOM 641 N N . THR A 1 84 ? 12.997 26.195 29.351 1.00 81.56 84 THR A N 1
ATOM 642 C CA . THR A 1 84 ? 13.282 27.613 29.112 1.00 81.56 84 THR A CA 1
ATOM 643 C C . THR A 1 84 ? 12.245 28.273 28.203 1.00 81.56 84 THR A C 1
ATOM 645 O O . THR A 1 84 ? 11.878 29.417 28.444 1.00 81.56 84 THR A O 1
ATOM 648 N N . HIS A 1 85 ? 11.730 27.563 27.194 1.00 79.81 85 HIS A N 1
ATOM 649 C CA . HIS A 1 85 ? 10.880 28.166 26.157 1.00 79.81 85 HIS A CA 1
ATOM 650 C C . HIS A 1 85 ? 9.497 27.525 26.010 1.00 79.81 85 HIS A C 1
ATOM 652 O O . HIS A 1 85 ? 8.705 27.989 25.196 1.00 79.81 85 HIS A O 1
ATOM 658 N N . ARG A 1 86 ? 9.185 26.466 26.777 1.00 82.62 86 ARG A N 1
ATOM 659 C CA . ARG A 1 86 ? 7.919 25.708 26.669 1.00 82.62 86 ARG A CA 1
ATOM 660 C C . ARG A 1 86 ? 7.616 25.232 25.244 1.00 82.62 86 ARG A C 1
ATOM 662 O O . ARG A 1 86 ? 6.457 25.109 24.858 1.00 82.62 86 ARG A O 1
ATOM 669 N N . ASP A 1 87 ? 8.660 24.931 24.475 1.00 72.69 87 ASP A N 1
ATOM 670 C CA . ASP A 1 87 ? 8.515 24.587 23.067 1.00 72.69 87 ASP A CA 1
ATOM 671 C C . ASP A 1 87 ? 7.916 23.177 22.879 1.00 72.69 87 ASP A C 1
ATOM 673 O O . ASP A 1 87 ? 8.549 22.183 23.261 1.00 72.69 87 ASP A O 1
ATOM 677 N N . PRO A 1 88 ? 6.723 23.038 22.276 1.00 65.75 88 PRO A N 1
ATOM 678 C CA . PRO A 1 88 ? 6.069 21.741 22.115 1.00 65.75 88 PRO A CA 1
ATOM 679 C C . PRO A 1 88 ? 6.879 20.758 21.253 1.00 65.75 88 PRO A C 1
ATOM 681 O O . PRO A 1 88 ? 6.771 19.544 21.461 1.00 65.75 88 PRO A O 1
ATOM 684 N N . ARG A 1 89 ? 7.743 21.247 20.348 1.00 69.19 89 ARG A N 1
ATOM 685 C CA . ARG A 1 89 ? 8.601 20.408 19.492 1.00 69.19 89 ARG A CA 1
ATOM 686 C C . ARG A 1 89 ? 9.592 19.580 20.310 1.00 69.19 89 ARG A C 1
ATOM 688 O O . ARG A 1 89 ? 9.885 18.434 19.964 1.00 69.19 89 ARG A O 1
ATOM 695 N N . ALA A 1 90 ? 10.058 20.120 21.437 1.00 72.75 90 ALA A N 1
ATOM 696 C CA . ALA A 1 90 ? 10.989 19.446 22.337 1.00 72.75 90 ALA A CA 1
ATOM 697 C C . ALA A 1 90 ? 10.396 18.164 22.939 1.00 72.75 90 ALA A C 1
ATOM 699 O O . ALA A 1 90 ? 11.096 17.169 23.121 1.00 72.75 90 ALA A O 1
ATOM 700 N N . ARG A 1 91 ? 9.089 18.172 23.228 1.00 68.75 91 ARG A N 1
ATOM 701 C CA . ARG A 1 91 ? 8.386 17.033 23.830 1.00 68.75 91 ARG A CA 1
ATOM 702 C C . ARG A 1 91 ? 8.195 15.893 22.832 1.00 68.75 91 ARG A C 1
ATOM 704 O O . ARG A 1 91 ? 8.378 14.735 23.203 1.00 68.75 91 ARG A O 1
ATOM 711 N N . ALA A 1 92 ? 7.878 16.223 21.579 1.00 63.41 92 ALA A N 1
ATOM 712 C CA . ALA A 1 92 ? 7.777 15.249 20.495 1.00 63.41 92 ALA A CA 1
ATOM 713 C C . ALA A 1 92 ? 9.134 14.576 20.220 1.00 63.41 92 ALA A C 1
ATOM 715 O O . ALA A 1 92 ? 9.227 13.348 20.238 1.00 63.41 92 ALA A O 1
ATOM 716 N N . LEU A 1 93 ? 10.199 15.373 20.073 1.00 60.19 93 LEU A N 1
ATOM 717 C CA . LEU A 1 93 ? 11.549 14.866 19.811 1.00 60.19 93 LEU A CA 1
ATOM 718 C C . LEU A 1 93 ? 12.100 14.040 20.988 1.00 60.19 93 LEU A C 1
ATOM 720 O O . LEU A 1 93 ? 12.632 12.951 20.787 1.00 60.19 93 LEU A O 1
ATOM 724 N N . ALA A 1 94 ? 11.903 14.487 22.233 1.00 70.38 94 ALA A N 1
ATOM 725 C CA . ALA A 1 94 ? 12.294 13.727 23.424 1.00 70.38 94 ALA A CA 1
ATOM 726 C C . ALA A 1 94 ? 11.568 12.372 23.534 1.00 70.38 94 ALA A C 1
ATOM 728 O O . ALA A 1 94 ? 12.172 11.383 23.956 1.00 70.38 94 ALA A O 1
ATOM 729 N N . GLY A 1 95 ? 10.293 12.309 23.133 1.00 61.91 95 GLY A N 1
ATOM 730 C CA . GLY A 1 95 ? 9.536 11.058 23.051 1.00 61.91 95 GLY A CA 1
ATOM 731 C C . GLY A 1 95 ? 10.157 10.064 22.066 1.00 61.91 95 GLY A C 1
ATOM 732 O O . GLY A 1 95 ? 10.339 8.895 22.402 1.00 61.91 95 GLY A O 1
ATOM 733 N N . GLN A 1 96 ? 10.568 10.545 20.891 1.00 56.75 96 GLN A N 1
ATOM 734 C CA . GLN A 1 96 ? 11.231 9.735 19.863 1.00 56.75 96 GLN A CA 1
ATOM 735 C C . GLN A 1 96 ? 12.624 9.256 20.298 1.00 56.75 96 GLN A C 1
ATOM 737 O O . GLN A 1 96 ? 12.968 8.093 20.096 1.00 56.75 96 GLN A O 1
ATOM 742 N N . ILE A 1 97 ? 13.413 10.122 20.944 1.00 65.25 97 ILE A N 1
ATOM 743 C CA . ILE A 1 97 ? 14.732 9.765 21.493 1.00 65.25 97 ILE A CA 1
ATOM 744 C C . ILE A 1 97 ? 14.599 8.645 22.532 1.00 65.25 97 ILE A C 1
ATOM 746 O O . ILE A 1 97 ? 15.379 7.692 22.538 1.00 65.25 97 ILE A O 1
ATOM 750 N N . ARG A 1 98 ? 13.596 8.739 23.411 1.00 58.44 98 ARG A N 1
ATOM 751 C CA . ARG A 1 98 ? 13.362 7.749 24.466 1.00 58.44 98 ARG A CA 1
ATOM 752 C C . ARG A 1 98 ? 12.951 6.389 23.900 1.00 58.44 98 ARG A C 1
ATOM 754 O O . ARG A 1 98 ? 13.430 5.378 24.401 1.00 58.44 98 ARG A O 1
ATOM 761 N N . ALA A 1 99 ? 12.153 6.368 22.832 1.00 48.62 99 ALA A N 1
ATOM 762 C CA . ALA A 1 99 ? 11.776 5.137 22.135 1.00 48.62 99 ALA A CA 1
ATOM 763 C C . ALA A 1 99 ? 12.978 4.395 21.513 1.00 48.62 99 ALA A C 1
ATOM 765 O O . ALA A 1 99 ? 12.934 3.179 21.382 1.00 48.62 99 ALA A O 1
ATOM 766 N N . ARG A 1 100 ? 14.069 5.101 21.174 1.00 51.28 100 ARG A N 1
ATOM 767 C CA . ARG A 1 100 ? 15.306 4.500 20.632 1.00 51.28 100 ARG A CA 1
ATOM 768 C C . ARG A 1 100 ? 16.264 3.948 21.693 1.00 51.28 100 ARG A C 1
ATOM 770 O O . ARG A 1 100 ? 17.127 3.145 21.360 1.00 51.28 100 ARG A O 1
ATOM 777 N N . LYS A 1 101 ? 16.162 4.401 22.948 1.00 45.03 101 LYS A N 1
ATOM 778 C CA . LYS A 1 101 ? 17.108 4.064 24.030 1.00 45.03 101 LYS A CA 1
ATOM 779 C C . LYS A 1 101 ? 16.773 2.781 24.791 1.00 45.03 101 LYS A C 1
ATOM 781 O O . LYS A 1 101 ? 17.594 2.353 25.595 1.00 45.03 101 LYS A O 1
ATOM 786 N N . GLU A 1 102 ? 15.604 2.185 24.574 1.00 31.61 102 GLU A N 1
ATOM 787 C CA . GLU A 1 102 ? 15.262 0.886 25.156 1.00 31.61 102 GLU A CA 1
ATOM 788 C C . GLU A 1 102 ? 15.593 -0.237 24.162 1.00 31.61 102 GLU A C 1
ATOM 790 O O . GLU A 1 102 ? 14.804 -0.495 23.253 1.00 31.61 102 GLU A O 1
ATOM 795 N N . PRO A 1 103 ? 16.731 -0.940 24.306 1.00 33.31 103 PRO A N 1
ATOM 796 C CA . PRO A 1 103 ? 16.863 -2.255 23.707 1.00 33.31 103 PRO A CA 1
ATOM 797 C C . PRO A 1 103 ? 15.864 -3.187 24.401 1.00 33.31 103 PRO A C 1
ATOM 799 O O . PRO A 1 103 ? 15.928 -3.397 25.614 1.00 33.31 103 PRO A O 1
ATOM 802 N N . VAL A 1 104 ? 14.930 -3.750 23.636 1.00 38.22 104 VAL A N 1
ATOM 803 C CA . VAL A 1 104 ? 14.150 -4.908 24.079 1.00 38.22 104 VAL A CA 1
ATOM 804 C C . VAL A 1 104 ? 15.092 -6.108 24.043 1.00 38.22 104 VAL A C 1
ATOM 806 O O . VAL A 1 104 ? 15.206 -6.806 23.044 1.00 38.22 104 VAL A O 1
ATOM 809 N N . ALA A 1 105 ? 15.814 -6.303 25.137 1.00 28.28 105 ALA A N 1
ATOM 810 C CA . ALA A 1 105 ? 16.416 -7.574 25.480 1.00 28.28 105 ALA A CA 1
ATOM 811 C C . ALA A 1 105 ? 15.859 -7.947 26.852 1.00 28.28 105 ALA A C 1
ATOM 813 O O . ALA A 1 105 ? 16.298 -7.414 27.869 1.00 28.28 105 ALA A O 1
ATOM 814 N N . GLU A 1 106 ? 14.863 -8.831 26.886 1.00 27.98 106 GLU A N 1
ATOM 815 C CA . GLU A 1 106 ? 14.631 -9.629 28.085 1.00 27.98 106 GLU A CA 1
ATOM 816 C C . GLU A 1 106 ? 15.732 -10.696 28.125 1.00 27.98 106 GLU A C 1
ATOM 818 O O . GLU A 1 106 ? 15.764 -11.565 27.250 1.00 27.98 106 GLU A O 1
ATOM 823 N N . PRO A 1 107 ? 16.677 -10.657 29.082 1.00 31.14 107 PRO A N 1
ATOM 824 C CA . PRO A 1 107 ? 17.543 -11.798 29.292 1.00 31.14 107 PRO A CA 1
ATOM 825 C C . PRO A 1 107 ? 16.687 -12.941 29.838 1.00 31.14 107 PRO A C 1
ATOM 827 O O . PRO A 1 107 ? 15.976 -12.779 30.833 1.00 31.14 107 PRO A O 1
ATOM 830 N N . ALA A 1 108 ? 16.779 -14.100 29.185 1.00 33.22 108 ALA A N 1
ATOM 831 C CA . ALA A 1 108 ? 16.193 -15.342 29.660 1.00 33.22 108 ALA A CA 1
ATOM 832 C C . ALA A 1 108 ? 16.522 -15.540 31.148 1.00 33.22 108 ALA A C 1
ATOM 834 O O . ALA A 1 108 ? 17.685 -15.491 31.563 1.00 33.22 108 ALA A O 1
ATOM 835 N N . ALA A 1 109 ? 15.485 -15.725 31.963 1.00 31.52 109 ALA A N 1
ATOM 836 C CA . ALA A 1 109 ? 15.624 -15.903 33.396 1.00 31.52 109 ALA A CA 1
ATOM 837 C C . ALA A 1 109 ? 16.394 -17.199 33.699 1.00 31.52 109 ALA A C 1
ATOM 839 O O . ALA A 1 109 ? 15.843 -18.296 33.647 1.00 31.52 109 ALA A O 1
ATOM 840 N N . ALA A 1 110 ? 17.673 -17.074 34.053 1.00 35.81 110 ALA A N 1
ATOM 841 C CA . ALA A 1 110 ? 18.410 -18.159 34.685 1.00 35.81 110 ALA A CA 1
ATOM 842 C C . ALA A 1 110 ? 17.844 -18.413 36.101 1.00 35.81 110 ALA A C 1
ATOM 844 O O . ALA A 1 110 ? 17.517 -17.455 36.818 1.00 35.81 110 ALA A O 1
ATOM 845 N N . PRO A 1 111 ? 17.730 -19.677 36.548 1.00 38.19 111 PRO A N 1
ATOM 846 C CA . PRO A 1 111 ? 17.167 -19.994 37.853 1.00 38.19 111 PRO A CA 1
ATOM 847 C C . PRO A 1 111 ? 18.018 -19.386 38.976 1.00 38.19 111 PRO A C 1
ATOM 849 O O . PRO A 1 111 ? 19.243 -19.501 39.015 1.00 38.19 111 PRO A O 1
ATOM 852 N N . SER A 1 112 ? 17.355 -18.701 39.909 1.00 38.25 112 SER A N 1
ATOM 853 C CA . SER A 1 112 ? 18.018 -18.016 41.022 1.00 38.25 112 SER A CA 1
ATOM 854 C C . SER A 1 112 ? 18.656 -19.015 42.004 1.00 38.25 112 SER A C 1
ATOM 856 O O . SER A 1 112 ? 17.961 -19.928 42.452 1.00 38.25 112 SER A O 1
ATOM 858 N N . PRO A 1 113 ? 19.916 -18.823 42.446 1.00 44.47 113 PRO A N 1
ATOM 859 C CA . PRO A 1 113 ? 20.517 -19.670 43.472 1.00 44.47 113 PRO A CA 1
ATOM 860 C C . PRO A 1 113 ? 19.886 -19.411 44.856 1.00 44.47 113 PRO A C 1
ATOM 862 O O . PRO A 1 113 ? 19.438 -18.291 45.145 1.00 44.47 113 PRO A O 1
ATOM 865 N N . PRO A 1 114 ? 19.863 -20.420 45.748 1.00 56.31 114 PRO A N 1
ATOM 866 C CA . PRO A 1 114 ? 19.146 -20.357 47.017 1.00 56.31 114 PRO A CA 1
ATOM 867 C C . PRO A 1 114 ? 19.650 -19.232 47.936 1.00 56.31 114 PRO A C 1
ATOM 869 O O . PRO A 1 114 ? 20.839 -18.911 48.002 1.00 56.31 114 PRO A O 1
ATOM 872 N N . ARG A 1 115 ? 18.716 -18.646 48.702 1.00 50.03 115 ARG A N 1
ATOM 873 C CA . ARG A 1 115 ? 18.875 -17.435 49.542 1.00 50.03 115 ARG A CA 1
ATOM 874 C C . ARG A 1 115 ? 20.122 -17.400 50.447 1.00 50.03 115 ARG A C 1
ATOM 876 O O . ARG A 1 115 ? 20.567 -16.305 50.791 1.00 50.03 115 ARG A O 1
ATOM 883 N N . ARG A 1 116 ? 20.700 -18.547 50.828 1.00 50.00 116 ARG A N 1
ATOM 884 C CA . ARG A 1 116 ? 21.928 -18.617 51.646 1.00 50.00 116 ARG A CA 1
ATOM 885 C C . ARG A 1 116 ? 23.186 -18.172 50.885 1.00 50.00 116 ARG A C 1
ATOM 887 O O . ARG A 1 116 ? 23.997 -17.451 51.461 1.00 50.00 116 ARG A O 1
ATOM 894 N N . VAL A 1 117 ? 23.301 -18.480 49.591 1.00 54.72 117 VAL A N 1
ATOM 895 C CA . VAL A 1 117 ? 24.475 -18.127 48.765 1.00 54.72 117 VAL A CA 1
ATOM 896 C C . VAL A 1 117 ? 24.529 -16.616 48.497 1.00 54.72 117 VAL A C 1
ATOM 898 O O . VAL A 1 117 ? 25.585 -15.993 48.596 1.00 54.72 117 VAL A O 1
ATOM 901 N N . ARG A 1 118 ? 23.365 -15.977 48.295 1.00 53.56 118 ARG A N 1
ATOM 902 C CA . ARG A 1 118 ? 23.258 -14.514 48.123 1.00 53.56 118 ARG A CA 1
ATOM 903 C C . ARG A 1 118 ? 23.711 -13.714 49.352 1.00 53.56 118 ARG A C 1
ATOM 905 O O . ARG A 1 118 ? 24.211 -12.603 49.191 1.00 53.56 118 ARG A O 1
ATOM 912 N N . ARG A 1 119 ? 23.545 -14.239 50.574 1.00 58.25 119 ARG A N 1
ATOM 913 C CA . ARG A 1 119 ? 23.999 -13.548 51.799 1.00 58.25 119 ARG A CA 1
ATOM 914 C C . ARG A 1 119 ? 25.514 -13.633 51.988 1.00 58.25 119 ARG A C 1
ATOM 916 O O . ARG A 1 119 ? 26.107 -12.655 52.434 1.00 58.25 119 ARG A O 1
ATOM 923 N N . LEU A 1 120 ? 26.131 -14.755 51.617 1.00 58.19 120 LEU A N 1
ATOM 924 C CA . LEU A 1 120 ? 27.585 -14.939 51.675 1.00 58.19 120 LEU A CA 1
ATOM 925 C C . LEU A 1 120 ? 28.312 -14.056 50.652 1.00 58.19 120 LEU A C 1
ATOM 927 O O . LEU A 1 120 ? 29.234 -13.335 51.026 1.00 58.19 120 LEU A O 1
ATOM 931 N N . LEU A 1 121 ? 27.824 -14.005 49.408 1.00 57.62 121 LEU A N 1
ATOM 932 C CA . LEU A 1 121 ? 28.403 -13.153 48.360 1.00 57.62 121 LEU A CA 1
ATOM 933 C C . LEU A 1 121 ? 28.317 -11.656 48.694 1.00 57.62 121 LEU A C 1
ATOM 935 O O . LEU A 1 121 ? 29.268 -10.915 48.463 1.00 57.62 121 LEU A O 1
ATOM 939 N N . ARG A 1 122 ? 27.214 -11.205 49.310 1.00 61.75 122 ARG A N 1
ATOM 940 C CA . ARG A 1 122 ? 27.072 -9.803 49.744 1.00 61.75 122 ARG A CA 1
ATOM 941 C C . ARG A 1 122 ? 28.021 -9.428 50.884 1.00 61.75 122 ARG A C 1
ATOM 943 O O . ARG A 1 122 ? 28.501 -8.301 50.912 1.00 61.75 122 ARG A O 1
ATOM 950 N N . ARG A 1 123 ? 28.311 -10.355 51.804 1.00 59.97 123 ARG A N 1
ATOM 951 C CA . ARG A 1 123 ? 29.286 -10.120 52.882 1.00 59.97 123 ARG A CA 1
ATOM 952 C C . ARG A 1 123 ? 30.719 -10.080 52.350 1.00 59.97 123 ARG A C 1
ATOM 954 O O . ARG A 1 123 ? 31.469 -9.202 52.754 1.00 59.97 123 ARG A O 1
ATOM 961 N N . ALA A 1 124 ? 31.067 -10.952 51.403 1.00 58.69 124 ALA A N 1
ATOM 962 C CA . ALA A 1 124 ? 32.383 -10.939 50.762 1.00 58.69 124 ALA A CA 1
ATOM 963 C C . ALA A 1 124 ? 32.631 -9.643 49.964 1.00 58.69 124 ALA A C 1
ATOM 965 O O . ALA A 1 124 ? 33.687 -9.030 50.098 1.00 58.69 124 ALA A O 1
ATOM 966 N N . ALA A 1 125 ? 31.632 -9.174 49.207 1.00 59.56 125 ALA A N 1
ATOM 967 C CA . ALA A 1 125 ? 31.734 -7.931 48.439 1.00 59.56 125 ALA A CA 1
ATOM 968 C C . ALA A 1 125 ? 31.897 -6.684 49.331 1.00 59.56 125 ALA A C 1
ATOM 970 O O . ALA A 1 125 ? 32.665 -5.785 48.997 1.00 59.56 125 ALA A O 1
ATOM 971 N N . ALA A 1 126 ? 31.223 -6.642 50.486 1.00 62.44 126 ALA A N 1
ATOM 972 C CA . ALA A 1 126 ? 31.352 -5.531 51.429 1.00 62.44 126 ALA A CA 1
ATOM 973 C C . ALA A 1 126 ? 32.755 -5.457 52.062 1.00 62.44 126 ALA A C 1
ATOM 975 O O . ALA A 1 126 ? 33.303 -4.368 52.206 1.00 62.44 126 ALA A O 1
ATOM 976 N N . VAL A 1 127 ? 33.364 -6.603 52.389 1.00 64.31 127 VAL A N 1
ATOM 977 C CA . VAL A 1 127 ? 34.728 -6.657 52.947 1.00 64.31 127 VAL A CA 1
ATOM 978 C C . VAL A 1 127 ? 35.773 -6.226 51.911 1.00 64.31 127 VAL A C 1
ATOM 980 O O . VAL A 1 127 ? 36.672 -5.452 52.232 1.00 64.31 127 VAL A O 1
ATOM 983 N N . LEU A 1 128 ? 35.617 -6.649 50.652 1.00 62.28 128 LEU A N 1
ATOM 984 C CA . LEU A 1 128 ? 36.485 -6.234 49.543 1.00 62.28 128 LEU A CA 1
ATOM 985 C C . LEU A 1 128 ? 36.418 -4.724 49.270 1.00 62.28 128 LEU A C 1
ATOM 987 O O . LEU A 1 128 ? 37.452 -4.100 49.041 1.00 62.28 128 LEU A O 1
ATOM 991 N N . ALA A 1 129 ? 35.229 -4.121 49.355 1.00 60.72 129 ALA A N 1
ATOM 992 C CA . ALA A 1 129 ? 35.065 -2.679 49.180 1.00 60.72 129 ALA A CA 1
ATOM 993 C C . ALA A 1 129 ? 35.757 -1.866 50.291 1.00 60.72 129 ALA A C 1
ATOM 995 O O . ALA A 1 129 ? 36.377 -0.842 50.008 1.00 60.72 129 ALA A O 1
ATOM 996 N N . ILE A 1 130 ? 35.702 -2.339 51.542 1.00 67.38 130 ILE A N 1
ATOM 997 C CA . ILE A 1 130 ? 36.359 -1.679 52.682 1.00 67.38 130 ILE A CA 1
ATOM 998 C C . ILE A 1 130 ? 37.888 -1.756 52.554 1.00 67.38 130 ILE A C 1
ATOM 1000 O O . ILE A 1 130 ? 38.573 -0.760 52.782 1.00 67.38 130 ILE A O 1
ATOM 1004 N N . LEU A 1 131 ? 38.427 -2.903 52.126 1.00 59.31 131 LEU A N 1
ATOM 1005 C CA . LEU A 1 131 ? 39.867 -3.068 51.897 1.00 59.31 131 LEU A CA 1
ATOM 1006 C C . LEU A 1 131 ? 40.382 -2.188 50.745 1.00 59.31 131 LEU A C 1
ATOM 1008 O O . LEU A 1 131 ? 41.449 -1.589 50.869 1.00 59.31 131 LEU A O 1
ATOM 1012 N N . ALA A 1 132 ? 39.611 -2.045 49.662 1.00 61.50 132 ALA A N 1
ATOM 1013 C CA . ALA A 1 132 ? 39.968 -1.179 48.536 1.00 61.50 132 ALA A CA 1
ATOM 1014 C C . ALA A 1 132 ? 39.984 0.314 48.918 1.00 61.50 132 ALA A C 1
ATOM 1016 O O . ALA A 1 132 ? 40.883 1.050 48.510 1.00 61.50 132 ALA A O 1
ATOM 1017 N N . LEU A 1 133 ? 39.032 0.753 49.750 1.00 62.00 133 LEU A N 1
ATOM 1018 C CA . LEU A 1 133 ? 38.996 2.118 50.288 1.00 62.00 133 LEU A CA 1
ATOM 1019 C C . LEU A 1 133 ? 40.189 2.405 51.211 1.00 62.00 133 LEU A C 1
ATOM 1021 O O . LEU A 1 133 ? 40.806 3.462 51.092 1.00 62.00 133 LEU A O 1
ATOM 1025 N N . GLY A 1 134 ? 40.563 1.453 52.072 1.00 63.28 134 GLY A N 1
ATOM 1026 C CA . GLY A 1 134 ? 41.748 1.576 52.927 1.00 63.28 134 GLY A CA 1
ATOM 1027 C C . GLY A 1 134 ? 43.053 1.694 52.130 1.00 63.28 134 GLY A C 1
ATOM 1028 O O . GLY A 1 134 ? 43.881 2.556 52.426 1.00 63.28 134 GLY A O 1
ATOM 1029 N N . ALA A 1 135 ? 43.210 0.888 51.074 1.00 62.03 135 ALA A N 1
ATOM 1030 C CA . ALA A 1 135 ? 44.385 0.933 50.202 1.00 62.03 135 ALA A CA 1
ATOM 1031 C C . ALA A 1 135 ? 44.490 2.254 49.415 1.00 62.03 135 ALA A C 1
ATOM 1033 O O . ALA A 1 135 ? 45.583 2.807 49.293 1.00 62.03 135 ALA A O 1
ATOM 1034 N N . GLY A 1 136 ? 43.364 2.795 48.934 1.00 61.56 136 GLY A N 1
ATOM 1035 C CA . GLY A 1 136 ? 43.330 4.067 48.205 1.00 61.56 136 GLY A CA 1
ATOM 1036 C C . GLY A 1 136 ? 43.741 5.270 49.060 1.00 61.56 136 GLY A C 1
ATOM 1037 O O . GLY A 1 136 ? 44.496 6.127 48.600 1.00 61.56 136 GLY A O 1
ATOM 1038 N N . VAL A 1 137 ? 43.310 5.308 50.325 1.00 64.12 137 VAL A N 1
ATOM 1039 C CA . VAL A 1 137 ? 43.685 6.378 51.268 1.00 64.12 137 VAL A CA 1
ATOM 1040 C C . VAL A 1 137 ? 45.174 6.312 51.617 1.00 64.12 137 VAL A C 1
ATOM 1042 O O . VAL A 1 137 ? 45.838 7.348 51.661 1.00 64.12 137 VAL A O 1
ATOM 1045 N N . LEU A 1 138 ? 45.724 5.105 51.792 1.00 57.28 138 LEU A N 1
ATOM 1046 C CA . LEU A 1 138 ? 47.150 4.918 52.064 1.00 57.28 138 LEU A CA 1
ATOM 1047 C C . LEU A 1 138 ? 48.021 5.344 50.867 1.00 57.28 138 LEU A C 1
ATOM 1049 O O . LEU A 1 138 ? 49.041 6.005 51.054 1.00 57.28 138 LEU A O 1
ATOM 1053 N N . LEU A 1 139 ? 47.595 5.026 49.636 1.00 59.00 139 LEU A N 1
ATOM 1054 C CA . LEU A 1 139 ? 48.301 5.422 48.411 1.00 59.00 139 LEU A CA 1
ATOM 1055 C C . LEU A 1 139 ? 48.300 6.944 48.213 1.00 59.00 139 LEU A C 1
ATOM 1057 O O . LEU A 1 139 ? 49.315 7.522 47.830 1.00 59.00 139 LEU A O 1
ATOM 1061 N N . PHE A 1 140 ? 47.180 7.608 48.507 1.00 55.12 140 PHE A N 1
ATOM 1062 C CA . PHE A 1 140 ? 47.091 9.063 48.412 1.00 55.12 140 PHE A CA 1
ATOM 1063 C C . PHE A 1 140 ? 47.971 9.760 49.461 1.00 55.12 140 PHE A C 1
ATOM 1065 O O . PHE A 1 140 ? 48.655 10.731 49.137 1.00 55.12 140 PHE A O 1
ATOM 1072 N N . ALA A 1 141 ? 48.016 9.235 50.690 1.00 57.47 141 ALA A N 1
ATOM 1073 C CA . ALA A 1 141 ? 48.859 9.774 51.756 1.00 57.47 141 ALA A CA 1
ATOM 1074 C C . ALA A 1 141 ? 50.364 9.586 51.484 1.00 57.47 141 ALA A C 1
ATOM 1076 O O . ALA A 1 141 ? 51.149 10.485 51.777 1.00 57.47 141 ALA A O 1
ATOM 1077 N N . LEU A 1 142 ? 50.765 8.447 50.904 1.00 53.38 142 LEU A N 1
ATOM 1078 C CA . LEU A 1 142 ? 52.174 8.126 50.648 1.00 53.38 142 LEU A CA 1
ATOM 1079 C C . LEU A 1 142 ? 52.720 8.728 49.346 1.00 53.38 142 LEU A C 1
ATOM 1081 O O . LEU A 1 142 ? 53.897 9.073 49.297 1.00 53.38 142 LEU A O 1
ATOM 1085 N N . LEU A 1 143 ? 51.895 8.858 48.300 1.00 55.22 143 LEU A N 1
ATOM 1086 C CA . LEU A 1 143 ? 52.358 9.249 46.958 1.00 55.22 143 LEU A CA 1
ATOM 1087 C C . LEU A 1 143 ? 51.725 10.547 46.443 1.00 55.22 143 LEU A C 1
ATOM 1089 O O . LEU A 1 143 ? 52.399 11.343 45.796 1.00 55.22 143 LEU A O 1
ATOM 1093 N N . GLY A 1 144 ? 50.445 10.786 46.736 1.00 55.53 144 GLY A N 1
ATOM 1094 C CA . GLY A 1 144 ? 49.721 11.958 46.234 1.00 55.53 144 GLY A CA 1
ATOM 1095 C C . GLY A 1 144 ? 50.049 13.241 46.998 1.00 55.53 144 GLY A C 1
ATOM 1096 O O . GLY A 1 144 ? 50.262 14.293 46.397 1.00 55.53 144 GLY A O 1
ATOM 1097 N N . TYR A 1 145 ? 50.133 13.153 48.325 1.00 51.38 145 TYR A N 1
ATOM 1098 C CA . TYR A 1 145 ? 50.332 14.313 49.196 1.00 51.38 145 TYR A CA 1
ATOM 1099 C C . TYR A 1 145 ? 51.714 14.994 49.055 1.00 51.38 145 TYR A C 1
ATOM 1101 O O . TYR A 1 145 ? 51.751 16.225 48.977 1.00 51.38 145 TYR A O 1
ATOM 1109 N N . PRO A 1 146 ? 52.849 14.270 48.938 1.00 53.53 146 PRO A N 1
ATOM 1110 C CA . PRO A 1 146 ? 54.156 14.896 48.704 1.00 53.53 146 PRO A CA 1
ATOM 1111 C C . PRO A 1 146 ? 54.258 15.552 47.318 1.00 53.53 146 PRO A C 1
ATOM 1113 O O . PRO A 1 146 ? 54.861 16.614 47.180 1.00 53.53 146 PRO A O 1
ATOM 1116 N N . PHE A 1 147 ? 53.625 14.948 46.305 1.00 49.91 147 PHE A N 1
ATOM 1117 C CA . PHE A 1 147 ? 53.620 15.440 44.926 1.00 49.91 147 PHE A CA 1
ATOM 1118 C C . PHE A 1 147 ? 52.833 16.750 44.788 1.00 49.91 147 PHE A C 1
ATOM 1120 O O . PHE A 1 147 ? 53.325 17.705 44.196 1.00 49.91 147 PHE A O 1
ATOM 1127 N N . LEU A 1 148 ? 51.652 16.841 45.410 1.00 50.12 148 LEU A N 1
ATOM 1128 C CA . LEU A 1 148 ? 50.847 18.070 45.445 1.00 50.12 148 LEU A CA 1
ATOM 1129 C C . LEU A 1 148 ? 51.554 19.222 46.172 1.00 50.12 148 LEU A C 1
ATOM 1131 O O . LEU A 1 148 ? 51.435 20.373 45.755 1.00 50.12 148 LEU A O 1
ATOM 1135 N N . ARG A 1 149 ? 52.326 18.909 47.219 1.00 49.50 149 ARG A N 1
ATOM 1136 C CA . ARG A 1 149 ? 53.112 19.900 47.963 1.00 49.50 149 ARG A CA 1
ATOM 1137 C C . ARG A 1 149 ? 54.292 20.429 47.140 1.00 49.50 149 ARG A C 1
ATOM 1139 O O . ARG A 1 149 ? 54.485 21.636 47.075 1.00 49.50 149 ARG A O 1
ATOM 1146 N N . HIS A 1 150 ? 55.005 19.546 46.440 1.00 45.34 150 HIS A N 1
ATOM 1147 C CA . HIS A 1 150 ? 56.092 19.923 45.529 1.00 45.34 150 HIS A CA 1
ATOM 1148 C C . HIS A 1 150 ? 55.592 20.737 44.321 1.00 45.34 150 HIS A C 1
ATOM 1150 O O . HIS A 1 150 ? 56.264 21.648 43.845 1.00 45.34 150 HIS A O 1
ATOM 1156 N N . TRP A 1 151 ? 54.378 20.450 43.847 1.00 44.97 151 TRP A N 1
ATOM 1157 C CA . TRP A 1 151 ? 53.779 21.129 42.698 1.00 44.97 151 TRP A CA 1
ATOM 1158 C C . TRP A 1 151 ? 53.267 22.543 43.019 1.00 44.97 151 TRP A C 1
ATOM 1160 O O . TRP A 1 151 ? 53.279 23.410 42.151 1.00 44.97 151 TRP A O 1
ATOM 1170 N N . GLN A 1 152 ? 52.880 22.812 44.271 1.00 47.03 152 GLN A N 1
ATOM 1171 C CA . GLN A 1 152 ? 52.532 24.165 44.728 1.00 47.03 152 GLN A CA 1
ATOM 1172 C C . GLN A 1 152 ? 53.758 25.062 44.974 1.00 47.03 152 GLN A C 1
ATOM 1174 O O . GLN A 1 152 ? 53.629 26.282 44.911 1.00 47.03 152 GLN A O 1
ATOM 1179 N N . GLU A 1 153 ? 54.939 24.484 45.218 1.00 44.66 153 GLU A N 1
ATOM 1180 C CA . GLU A 1 153 ? 56.187 25.229 45.446 1.00 44.66 153 GLU A CA 1
ATOM 1181 C C . GLU A 1 153 ? 56.841 25.739 44.140 1.00 44.66 153 GLU A C 1
ATOM 1183 O O . GLU A 1 153 ? 57.613 26.695 44.178 1.00 44.66 153 GLU A O 1
ATOM 1188 N N . MET A 1 154 ? 56.494 25.180 42.971 1.00 39.12 154 MET A N 1
ATOM 1189 C CA . MET A 1 154 ? 57.099 25.523 41.668 1.00 39.12 154 MET A CA 1
ATOM 1190 C C . MET A 1 154 ? 56.273 26.511 40.819 1.00 39.12 154 MET A C 1
ATOM 1192 O O . MET A 1 154 ? 56.002 26.258 39.650 1.00 39.12 154 MET A O 1
ATOM 1196 N N . GLY A 1 155 ? 55.842 27.636 41.390 1.00 34.66 155 GLY A N 1
ATOM 1197 C CA . GLY A 1 155 ? 54.934 28.590 40.733 1.00 34.66 155 GLY A CA 1
ATOM 1198 C C . GLY A 1 155 ? 55.222 28.945 39.251 1.00 34.66 155 GLY A C 1
ATOM 1199 O O . GLY A 1 155 ? 56.280 29.485 38.940 1.00 34.66 155 GLY A O 1
ATOM 1200 N N . ALA A 1 156 ? 54.172 28.787 38.416 1.00 33.78 156 ALA A N 1
ATOM 1201 C CA . ALA A 1 156 ? 53.902 29.404 37.089 1.00 33.78 156 ALA A CA 1
ATOM 1202 C C . ALA A 1 156 ? 54.632 28.829 35.835 1.00 33.78 156 ALA A C 1
ATOM 1204 O O . ALA A 1 156 ? 55.662 28.183 35.987 1.00 33.78 156 ALA A O 1
ATOM 1205 N N . PRO A 1 157 ? 54.240 29.165 34.571 1.00 39.12 157 PRO A N 1
ATOM 1206 C CA . PRO A 1 157 ? 52.927 29.443 33.942 1.00 39.12 157 PRO A CA 1
ATOM 1207 C C . PRO A 1 157 ? 52.732 28.781 32.528 1.00 39.12 157 PRO A C 1
ATOM 1209 O O . PRO A 1 157 ? 53.481 27.912 32.101 1.00 39.12 157 PRO A O 1
ATOM 1212 N N . LEU A 1 158 ? 51.670 29.221 31.831 1.00 35.66 158 LEU A N 1
ATOM 1213 C CA . LEU A 1 158 ? 51.097 28.879 30.511 1.00 35.66 158 LEU A CA 1
ATOM 1214 C C . LEU A 1 158 ? 51.985 28.980 29.235 1.00 35.66 158 LEU A C 1
ATOM 1216 O O . LEU A 1 158 ? 52.822 29.866 29.124 1.00 35.66 158 LEU A O 1
ATOM 1220 N N . LEU A 1 159 ? 51.542 28.210 28.216 1.00 29.91 159 LEU A N 1
ATOM 1221 C CA . LEU A 1 159 ? 51.650 28.350 26.740 1.00 29.91 159 LEU A CA 1
ATOM 1222 C C . LEU A 1 159 ? 52.911 27.883 25.968 1.00 29.91 159 LEU A C 1
ATOM 1224 O O . LEU A 1 159 ? 54.040 28.249 26.262 1.00 29.91 159 LEU A O 1
ATOM 1228 N N . SER A 1 160 ? 52.597 27.252 24.822 1.00 26.64 160 SER A N 1
ATOM 1229 C CA . SER A 1 160 ? 53.257 27.315 23.499 1.00 26.64 160 SER A CA 1
ATOM 1230 C C . SER A 1 160 ? 54.080 26.114 22.989 1.00 26.64 160 SER A C 1
ATOM 1232 O O . SER A 1 160 ? 54.931 25.560 23.670 1.00 26.64 160 SER A O 1
ATOM 1234 N N . GLU A 1 161 ? 53.750 25.793 21.729 1.00 26.75 161 GLU A N 1
ATOM 1235 C CA . GLU A 1 161 ? 54.580 25.341 20.599 1.00 26.75 161 GLU A CA 1
ATOM 1236 C C . GLU A 1 161 ? 55.276 23.964 20.584 1.00 26.75 161 GLU A C 1
ATOM 1238 O O . GLU A 1 161 ? 55.972 23.528 21.494 1.00 26.75 161 GLU A O 1
ATOM 1243 N N . SER A 1 162 ? 55.075 23.279 19.450 1.00 35.88 162 SER A N 1
ATOM 1244 C CA . SER A 1 162 ? 55.770 22.061 19.012 1.00 35.88 162 SER A CA 1
ATOM 1245 C C . SER A 1 162 ? 57.222 22.343 18.596 1.00 35.88 162 SER A C 1
ATOM 1247 O O . SER A 1 162 ? 57.538 23.469 18.216 1.00 35.88 162 SER A O 1
ATOM 1249 N N . PRO A 1 163 ? 58.083 21.310 18.524 1.00 31.34 163 PRO A N 1
ATOM 1250 C CA . PRO A 1 163 ? 58.593 20.929 17.198 1.00 31.34 163 PRO A CA 1
ATOM 1251 C C . PRO A 1 163 ? 58.810 19.414 16.979 1.00 31.34 163 PRO A C 1
ATOM 1253 O O . PRO A 1 163 ? 58.766 18.598 17.895 1.00 31.34 163 PRO A O 1
ATOM 1256 N N . ALA A 1 164 ? 59.008 19.078 15.700 1.00 28.14 164 ALA A N 1
ATOM 1257 C CA . ALA A 1 164 ? 59.297 17.768 15.108 1.00 28.14 164 ALA A CA 1
ATOM 1258 C C . ALA A 1 164 ? 60.796 17.361 15.199 1.00 28.14 164 ALA A C 1
ATOM 1260 O O . ALA A 1 164 ? 61.566 18.090 15.818 1.00 28.14 164 ALA A O 1
ATOM 1261 N N . VAL A 1 165 ? 61.177 16.278 14.472 1.00 25.53 165 VAL A N 1
ATOM 1262 C CA . VAL A 1 165 ? 62.530 15.696 14.155 1.00 25.53 165 VAL A CA 1
ATOM 1263 C C . VAL A 1 165 ? 62.794 14.380 14.924 1.00 25.53 165 VAL A C 1
ATOM 1265 O O . VAL A 1 165 ? 62.593 14.354 16.127 1.00 25.53 165 VAL A O 1
ATOM 1268 N N . SER A 1 166 ? 63.263 13.238 14.389 1.00 24.02 166 SER A N 1
ATOM 1269 C CA . SER A 1 166 ? 63.549 12.704 13.039 1.00 24.02 166 SER A CA 1
ATOM 1270 C C . SER A 1 166 ? 63.756 11.171 13.118 1.00 24.02 166 SER A C 1
ATOM 1272 O O . SER A 1 166 ? 63.984 10.624 14.193 1.00 24.02 166 SER A O 1
ATOM 1274 N N . LEU A 1 167 ? 63.699 10.502 11.959 1.00 32.25 167 LEU A N 1
ATOM 1275 C CA . LEU A 1 167 ? 63.946 9.066 11.709 1.00 32.25 167 LEU A CA 1
ATOM 1276 C C . LEU A 1 167 ? 65.401 8.618 11.976 1.00 32.25 167 LEU A C 1
ATOM 1278 O O . LEU A 1 167 ? 66.318 9.439 11.917 1.00 32.25 167 LEU A O 1
ATOM 1282 N N . PRO A 1 168 ? 65.630 7.292 12.079 1.00 27.28 168 PRO A N 1
ATOM 1283 C CA . PRO A 1 168 ? 66.567 6.663 11.144 1.00 27.28 168 PRO A CA 1
ATOM 1284 C C . PRO A 1 168 ? 66.027 5.382 10.476 1.00 27.28 168 PRO A C 1
ATOM 1286 O O . PRO A 1 168 ? 64.936 4.895 10.757 1.00 27.28 168 PRO A O 1
ATOM 1289 N N . VAL A 1 169 ? 66.817 4.898 9.519 1.00 26.36 169 VAL A N 1
ATOM 1290 C CA . VAL A 1 169 ? 66.473 4.139 8.310 1.00 26.36 169 VAL A CA 1
ATOM 1291 C C . VAL A 1 169 ? 67.317 2.847 8.227 1.00 26.36 169 VAL A C 1
ATOM 1293 O O . VAL A 1 169 ? 68.522 2.935 8.432 1.00 26.36 169 VAL A O 1
ATOM 1296 N N . LEU A 1 170 ? 66.671 1.727 7.828 1.00 31.72 170 LEU A N 1
ATOM 1297 C CA . LEU A 1 170 ? 67.151 0.532 7.064 1.00 31.72 170 LEU A CA 1
ATOM 1298 C C . LEU A 1 170 ? 68.216 -0.426 7.684 1.00 31.72 170 LEU A C 1
ATOM 1300 O O . LEU A 1 170 ? 68.982 0.017 8.533 1.00 31.72 170 LEU A O 1
ATOM 1304 N N . PRO A 1 171 ? 68.280 -1.741 7.305 1.00 32.16 171 PRO A N 1
ATOM 1305 C CA . PRO A 1 171 ? 68.357 -2.227 5.912 1.00 32.16 171 PRO A CA 1
ATOM 1306 C C . PRO A 1 171 ? 67.578 -3.499 5.510 1.00 32.16 171 PRO A C 1
ATOM 1308 O O . PRO A 1 171 ? 66.952 -4.187 6.310 1.00 32.16 171 PRO A O 1
ATOM 1311 N N . ALA A 1 172 ? 67.632 -3.740 4.196 1.00 30.17 172 ALA A N 1
ATOM 1312 C CA . ALA A 1 172 ? 66.980 -4.768 3.389 1.00 30.17 172 ALA A CA 1
ATOM 1313 C C . ALA A 1 172 ? 67.964 -5.846 2.884 1.00 30.17 172 ALA A C 1
ATOM 1315 O O . ALA A 1 172 ? 69.166 -5.592 2.871 1.00 30.17 172 ALA A O 1
ATOM 1316 N N . ALA A 1 173 ? 67.419 -6.981 2.409 1.00 28.25 173 ALA A N 1
ATOM 1317 C CA . ALA A 1 173 ? 67.874 -7.914 1.340 1.00 28.25 173 ALA A CA 1
ATOM 1318 C C . ALA A 1 173 ? 67.273 -9.315 1.625 1.00 28.25 173 ALA A C 1
ATOM 1320 O O . ALA A 1 173 ? 67.122 -9.651 2.794 1.00 28.25 173 ALA A O 1
ATOM 1321 N N . GLY A 1 174 ? 66.895 -10.218 0.712 1.00 27.19 174 GLY A N 1
ATOM 1322 C CA . GLY A 1 174 ? 66.909 -10.385 -0.754 1.00 27.19 174 GLY A CA 1
ATOM 1323 C C . GLY A 1 174 ? 66.170 -11.724 -1.048 1.00 27.19 174 GLY A C 1
ATOM 1324 O O . GLY A 1 174 ? 66.094 -12.572 -0.166 1.00 27.19 174 GLY A O 1
ATOM 1325 N N . GLU A 1 175 ? 65.341 -11.829 -2.091 1.00 28.03 175 GLU A N 1
ATOM 1326 C CA . GLU A 1 175 ? 65.594 -12.442 -3.420 1.00 28.03 175 GLU A CA 1
ATOM 1327 C C . GLU A 1 175 ? 65.141 -13.918 -3.631 1.00 28.03 175 GLU A C 1
ATOM 1329 O O . GLU A 1 175 ? 65.575 -14.834 -2.942 1.00 28.03 175 GLU A O 1
ATOM 1334 N N . SER A 1 176 ? 64.386 -14.105 -4.734 1.00 27.89 176 SER A N 1
ATOM 1335 C CA . SER A 1 176 ? 64.423 -15.201 -5.741 1.00 27.89 176 SER A CA 1
ATOM 1336 C C . SER A 1 176 ? 63.320 -16.304 -5.834 1.00 27.89 176 SER A C 1
ATOM 1338 O O . SER A 1 176 ? 62.920 -16.933 -4.864 1.00 27.89 176 SER A O 1
ATOM 1340 N N . SER A 1 177 ? 62.865 -16.453 -7.097 1.00 26.52 177 SER A N 1
ATOM 1341 C CA . SER A 1 177 ? 61.897 -17.307 -7.863 1.00 26.52 177 SER A CA 1
ATOM 1342 C C . SER A 1 177 ? 62.085 -18.856 -7.809 1.00 26.52 177 SER A C 1
ATOM 1344 O O . SER A 1 177 ? 62.986 -19.267 -7.086 1.00 26.52 177 SER A O 1
ATOM 1346 N N . PRO A 1 178 ? 61.454 -19.744 -8.651 1.00 38.69 178 PRO A N 1
ATOM 1347 C CA . PRO A 1 178 ? 60.248 -19.726 -9.539 1.00 38.69 178 PRO A CA 1
ATOM 1348 C C . PRO A 1 178 ? 59.362 -21.042 -9.491 1.00 38.69 178 PRO A C 1
ATOM 1350 O O . PRO A 1 178 ? 59.619 -21.943 -8.701 1.00 38.69 178 PRO A O 1
ATOM 1353 N N . ALA A 1 179 ? 58.328 -21.179 -10.354 1.00 30.08 179 ALA A N 1
ATOM 1354 C CA . ALA A 1 179 ? 57.555 -22.421 -10.700 1.00 30.08 179 ALA A CA 1
ATOM 1355 C C . ALA A 1 179 ? 58.227 -23.233 -11.867 1.00 30.08 179 ALA A C 1
ATOM 1357 O O . ALA A 1 179 ? 59.311 -22.772 -12.239 1.00 30.08 179 ALA A O 1
ATOM 1358 N N . PRO A 1 180 ? 57.683 -24.292 -12.572 1.00 44.88 180 PRO A N 1
ATOM 1359 C CA . PRO A 1 180 ? 56.407 -25.094 -12.565 1.00 44.88 180 PRO A CA 1
ATOM 1360 C C . PRO A 1 180 ? 56.626 -26.654 -12.855 1.00 44.88 180 PRO A C 1
ATOM 1362 O O . PRO A 1 180 ? 57.659 -27.137 -12.406 1.00 44.88 180 PRO A O 1
ATOM 1365 N N . PRO A 1 181 ? 55.886 -27.426 -13.728 1.00 50.66 181 PRO A N 1
ATOM 1366 C CA . PRO A 1 181 ? 54.522 -28.060 -13.742 1.00 50.66 181 PRO A CA 1
ATOM 1367 C C . PRO A 1 181 ? 54.552 -29.638 -13.935 1.00 50.66 181 PRO A C 1
ATOM 1369 O O . PRO A 1 181 ? 55.489 -30.241 -13.425 1.00 50.66 181 PRO A O 1
ATOM 1372 N N . PRO A 1 182 ? 53.710 -30.321 -14.776 1.00 53.22 182 PRO A N 1
ATOM 1373 C CA . PRO A 1 182 ? 52.277 -30.735 -14.700 1.00 53.22 182 PRO A CA 1
ATOM 1374 C C . PRO A 1 182 ? 52.053 -32.280 -14.813 1.00 53.22 182 PRO A C 1
ATOM 1376 O O . PRO A 1 182 ? 52.995 -32.998 -15.114 1.00 53.22 182 PRO A O 1
ATOM 1379 N N . GLU A 1 183 ? 50.812 -32.800 -14.710 1.00 28.14 183 GLU A N 1
ATOM 1380 C CA . GLU A 1 183 ? 50.438 -34.098 -15.333 1.00 28.14 183 GLU A CA 1
ATOM 1381 C C . GLU A 1 183 ? 48.914 -34.325 -15.516 1.00 28.14 183 GLU A C 1
ATOM 1383 O O . GLU A 1 183 ? 48.083 -33.581 -15.001 1.00 28.14 183 GLU A O 1
ATOM 1388 N N . THR A 1 184 ? 48.582 -35.319 -16.342 1.00 26.88 184 THR A N 1
ATOM 1389 C CA . THR A 1 184 ? 47.451 -35.453 -17.282 1.00 26.88 184 THR A CA 1
ATOM 1390 C C . THR A 1 184 ? 46.300 -36.411 -16.874 1.00 26.88 184 THR A C 1
ATOM 1392 O O . THR A 1 184 ? 46.485 -37.304 -16.060 1.00 26.88 184 THR A O 1
ATOM 1395 N N . VAL A 1 185 ? 45.137 -36.207 -17.532 1.00 27.72 185 VAL A N 1
ATOM 1396 C CA . VAL A 1 185 ? 43.960 -37.063 -17.943 1.00 27.72 185 VAL A CA 1
ATOM 1397 C C . VAL A 1 185 ? 44.259 -38.595 -18.102 1.00 27.72 185 VAL A C 1
ATOM 1399 O O . VAL A 1 185 ? 45.446 -38.872 -18.257 1.00 27.72 185 VAL A O 1
ATOM 1402 N N . PRO A 1 186 ? 43.313 -39.595 -18.207 1.00 38.53 186 PRO A N 1
ATOM 1403 C CA . PRO A 1 186 ? 41.886 -39.518 -18.610 1.00 38.53 186 PRO A CA 1
ATOM 1404 C C . PRO A 1 186 ? 40.848 -40.599 -18.118 1.00 38.53 186 PRO A C 1
ATOM 1406 O O . PRO A 1 186 ? 41.175 -41.565 -17.440 1.00 38.53 186 PRO A O 1
ATOM 1409 N N . ASP A 1 187 ? 39.594 -40.394 -18.565 1.00 26.45 187 ASP A N 1
ATOM 1410 C CA . ASP A 1 187 ? 38.560 -41.320 -19.113 1.00 26.45 187 ASP A CA 1
ATOM 1411 C C . ASP A 1 187 ? 37.848 -42.470 -18.348 1.00 26.45 187 ASP A C 1
ATOM 1413 O O . ASP A 1 187 ? 38.466 -43.342 -17.747 1.00 26.45 187 ASP A O 1
ATOM 1417 N N . ALA A 1 188 ? 36.514 -42.534 -18.577 1.00 24.11 188 ALA A N 1
ATOM 1418 C CA . ALA A 1 188 ? 35.761 -43.644 -19.217 1.00 24.11 188 ALA A CA 1
ATOM 1419 C C . ALA A 1 188 ? 34.432 -44.113 -18.548 1.00 24.11 188 ALA A C 1
ATOM 1421 O O . ALA A 1 188 ? 34.442 -44.796 -17.529 1.00 24.11 188 ALA A O 1
ATOM 1422 N N . SER A 1 189 ? 33.335 -43.943 -19.319 1.00 25.08 189 SER A N 1
ATOM 1423 C CA . SER A 1 189 ? 32.260 -44.937 -19.621 1.00 25.08 189 SER A CA 1
ATOM 1424 C C . SER A 1 189 ? 31.135 -45.250 -18.592 1.00 25.08 189 SER A C 1
ATOM 1426 O O . SER A 1 189 ? 31.313 -45.032 -17.401 1.00 25.08 189 SER A O 1
ATOM 1428 N N . PRO A 1 190 ? 30.012 -45.918 -18.983 1.00 35.84 190 PRO A N 1
ATOM 1429 C CA . PRO A 1 190 ? 29.145 -45.712 -20.163 1.00 35.84 190 PRO A CA 1
ATOM 1430 C C . PRO A 1 190 ? 27.607 -45.885 -19.897 1.00 35.84 190 PRO A C 1
ATOM 1432 O O . PRO A 1 190 ? 27.172 -46.385 -18.868 1.00 35.84 190 PRO A O 1
ATOM 1435 N N . SER A 1 191 ? 26.805 -45.496 -20.903 1.00 26.73 191 SER A N 1
ATOM 1436 C CA . SER A 1 191 ? 25.502 -46.021 -21.402 1.00 26.73 191 SER A CA 1
ATOM 1437 C C . SER A 1 191 ? 24.542 -46.892 -20.553 1.00 26.73 191 SER A C 1
ATOM 1439 O O . SER A 1 191 ? 24.947 -47.939 -20.062 1.00 26.73 191 SER A O 1
ATOM 1441 N N . LEU A 1 192 ? 23.230 -46.577 -20.634 1.00 24.38 192 LEU A N 1
ATOM 1442 C CA . LEU A 1 192 ? 22.025 -47.442 -20.846 1.00 24.38 192 LEU A CA 1
ATOM 1443 C C . LEU A 1 192 ? 20.770 -46.632 -20.403 1.00 24.38 192 LEU A C 1
ATOM 1445 O O . LEU A 1 192 ? 20.823 -45.992 -19.367 1.00 24.38 192 LEU A O 1
ATOM 1449 N N . GLY A 1 193 ? 19.615 -46.553 -21.075 1.00 24.56 193 GLY A N 1
ATOM 1450 C CA . GLY A 1 193 ? 19.078 -47.246 -22.238 1.00 24.56 193 GLY A CA 1
ATOM 1451 C C . GLY A 1 193 ? 17.769 -46.606 -22.762 1.00 24.56 193 GLY A C 1
ATOM 1452 O O . GLY A 1 193 ? 17.272 -45.615 -22.236 1.00 24.56 193 GLY A O 1
ATOM 1453 N N . ARG A 1 194 ? 17.280 -47.213 -23.854 1.00 24.28 194 ARG A N 1
ATOM 1454 C CA . ARG A 1 194 ? 16.026 -47.034 -24.637 1.00 24.28 194 ARG A CA 1
ATOM 1455 C C . ARG A 1 194 ? 14.769 -46.855 -23.757 1.00 24.28 194 ARG A C 1
ATOM 1457 O O . ARG A 1 194 ? 14.782 -47.326 -22.632 1.00 24.28 194 ARG A O 1
ATOM 1464 N N . GLY A 1 195 ? 13.616 -46.309 -24.158 1.00 23.11 195 GLY A N 1
ATOM 1465 C CA . GLY A 1 195 ? 12.885 -46.022 -25.413 1.00 23.11 195 GLY A CA 1
ATOM 1466 C C . GLY A 1 195 ? 11.536 -45.373 -24.985 1.00 23.11 195 GLY A C 1
ATOM 1467 O O . GLY A 1 195 ? 11.221 -45.405 -23.802 1.00 23.11 195 GLY A O 1
ATOM 1468 N N . VAL A 1 196 ? 10.730 -44.681 -25.798 1.00 23.78 196 VAL A N 1
ATOM 1469 C CA . VAL A 1 196 ? 9.753 -45.205 -26.775 1.00 23.78 196 VAL A CA 1
ATOM 1470 C C . VAL A 1 196 ? 9.068 -44.002 -27.471 1.00 23.78 196 VAL A C 1
ATOM 1472 O O . VAL A 1 196 ? 8.543 -43.106 -26.824 1.00 23.78 196 VAL A O 1
ATOM 1475 N N . ILE A 1 197 ? 9.169 -44.000 -28.801 1.00 24.62 197 ILE A N 1
ATOM 1476 C CA . ILE A 1 197 ? 8.218 -43.708 -29.900 1.00 24.62 197 ILE A CA 1
ATOM 1477 C C . ILE A 1 197 ? 6.866 -42.979 -29.628 1.00 24.62 197 ILE A C 1
ATOM 1479 O O . ILE A 1 197 ? 6.012 -43.479 -28.909 1.00 24.62 197 ILE A O 1
ATOM 1483 N N . ALA A 1 198 ? 6.687 -41.891 -30.405 1.00 23.73 198 ALA A N 1
ATOM 1484 C CA . ALA A 1 198 ? 5.519 -41.378 -31.162 1.00 23.73 198 ALA A CA 1
ATOM 1485 C C . ALA A 1 198 ? 4.166 -41.047 -30.489 1.00 23.73 198 ALA A C 1
ATOM 1487 O O . ALA A 1 198 ? 3.494 -41.921 -29.962 1.00 23.73 198 ALA A O 1
ATOM 1488 N N . LEU A 1 199 ? 3.646 -39.838 -30.764 1.00 23.72 199 LEU A N 1
ATOM 1489 C CA . LEU A 1 199 ? 2.605 -39.651 -31.791 1.00 23.72 199 LEU A CA 1
ATOM 1490 C C . LEU A 1 199 ? 2.478 -38.174 -32.216 1.00 23.72 199 LEU A C 1
ATOM 1492 O O . LEU A 1 199 ? 2.666 -37.258 -31.421 1.00 23.72 199 LEU A O 1
ATOM 1496 N N . LEU A 1 200 ? 2.182 -37.996 -33.500 1.00 24.44 200 LEU A N 1
ATOM 1497 C CA . LEU A 1 200 ? 2.033 -36.751 -34.247 1.00 24.44 200 LEU A CA 1
ATOM 1498 C C . LEU A 1 200 ? 0.595 -36.198 -34.210 1.00 24.44 200 LEU A C 1
ATOM 1500 O O . LEU A 1 200 ? -0.362 -36.936 -34.000 1.00 24.44 200 LEU A O 1
ATOM 1504 N N . ASP A 1 201 ? 0.522 -34.923 -34.597 1.00 24.48 201 ASP A N 1
ATOM 1505 C CA . ASP A 1 201 ? -0.510 -34.274 -35.416 1.00 24.48 201 ASP A CA 1
ATOM 1506 C C . ASP A 1 201 ? -1.856 -33.834 -34.820 1.00 24.48 201 ASP A C 1
ATOM 1508 O O . ASP A 1 201 ? -2.696 -34.606 -34.370 1.00 24.48 201 ASP A O 1
ATOM 1512 N N . GLY A 1 202 ? -2.103 -32.531 -35.000 1.00 24.75 202 GLY A N 1
ATOM 1513 C CA . GLY A 1 202 ? -3.396 -31.875 -34.849 1.00 24.75 202 GLY A CA 1
ATOM 1514 C C . GLY A 1 202 ? -3.380 -30.457 -35.429 1.00 24.75 202 GLY A C 1
ATOM 1515 O O . GLY A 1 202 ? -3.369 -29.479 -34.690 1.00 24.75 202 GLY A O 1
ATOM 1516 N N . LYS A 1 203 ? -3.347 -30.347 -36.765 1.00 25.11 203 LYS A N 1
ATOM 1517 C CA . LYS A 1 203 ? -3.665 -29.124 -37.533 1.00 25.11 203 LYS A CA 1
ATOM 1518 C C . LYS A 1 203 ? -5.097 -28.644 -37.247 1.00 25.11 203 LYS A C 1
ATOM 1520 O O . LYS A 1 203 ? -5.984 -29.489 -37.222 1.00 25.11 203 LYS A O 1
ATOM 1525 N N . ALA A 1 204 ? -5.319 -27.321 -37.202 1.00 24.33 204 ALA A N 1
ATOM 1526 C CA . ALA A 1 204 ? -6.497 -26.602 -37.753 1.00 24.33 204 ALA A CA 1
ATOM 1527 C C . ALA A 1 204 ? -6.472 -25.111 -37.320 1.00 24.33 204 ALA A C 1
ATOM 1529 O O . ALA A 1 204 ? -6.580 -24.817 -36.136 1.00 24.33 204 ALA A O 1
ATOM 1530 N N . THR A 1 205 ? -6.067 -24.171 -38.187 1.00 26.31 205 THR A N 1
ATOM 1531 C CA . THR A 1 205 ? -6.888 -23.311 -39.090 1.00 26.31 205 THR A CA 1
ATOM 1532 C C . THR A 1 205 ? -7.567 -22.097 -38.435 1.00 26.31 205 THR A C 1
ATOM 1534 O O . THR A 1 205 ? -8.402 -22.233 -37.547 1.00 26.31 205 THR A O 1
ATOM 1537 N N . ALA A 1 206 ? -7.227 -20.914 -38.958 1.00 26.91 206 ALA A N 1
ATOM 1538 C CA . ALA A 1 206 ? -7.816 -19.599 -38.686 1.00 26.91 206 ALA A CA 1
ATOM 1539 C C . ALA A 1 206 ? -9.060 -19.302 -39.557 1.00 26.91 206 ALA A C 1
ATOM 1541 O O . ALA A 1 206 ? -9.236 -19.938 -40.597 1.00 26.91 206 ALA A O 1
ATOM 1542 N N . PRO A 1 207 ? -9.861 -18.289 -39.177 1.00 30.47 207 PRO A N 1
ATOM 1543 C CA . PRO A 1 207 ? -10.439 -17.322 -40.132 1.00 30.47 207 PRO A CA 1
ATOM 1544 C C . PRO A 1 207 ? -10.227 -15.865 -39.637 1.00 30.47 207 PRO A C 1
ATOM 1546 O O . PRO A 1 207 ? -10.354 -15.601 -38.445 1.00 30.47 207 PRO A O 1
ATOM 1549 N N . SER A 1 208 ? -9.638 -14.947 -40.413 1.00 26.12 208 SER A N 1
ATOM 1550 C CA . SER A 1 208 ? -10.137 -14.143 -41.555 1.00 26.12 208 SER A CA 1
ATOM 1551 C C . SER A 1 208 ? -11.062 -12.974 -41.175 1.00 26.12 208 SER A C 1
ATOM 1553 O O . SER A 1 208 ? -12.113 -13.169 -40.570 1.00 26.12 208 SER A O 1
ATOM 1555 N N . ASP A 1 209 ? -10.627 -11.786 -41.596 1.00 27.22 209 ASP A N 1
ATOM 1556 C CA . ASP A 1 209 ? -11.108 -10.434 -41.303 1.00 27.22 209 ASP A CA 1
ATOM 1557 C C . ASP A 1 209 ? -12.542 -10.093 -41.741 1.00 27.22 209 ASP A C 1
ATOM 1559 O O . ASP A 1 209 ? -13.076 -10.625 -42.713 1.00 27.22 209 ASP A O 1
ATOM 1563 N N . GLY A 1 210 ? -13.105 -9.089 -41.061 1.00 25.20 210 GLY A N 1
ATOM 1564 C CA . GLY A 1 210 ? -14.292 -8.337 -41.466 1.00 25.20 210 GLY A CA 1
ATOM 1565 C C . GLY A 1 210 ? -14.445 -7.089 -40.594 1.00 25.20 210 GLY A C 1
ATOM 1566 O O . GLY A 1 210 ? -15.026 -7.153 -39.514 1.00 25.20 210 GLY A O 1
ATOM 1567 N N . ALA A 1 211 ? -13.863 -5.973 -41.036 1.00 24.50 211 ALA A N 1
ATOM 1568 C CA . ALA A 1 211 ? -13.902 -4.679 -40.361 1.00 24.50 211 ALA A CA 1
ATOM 1569 C C . ALA A 1 211 ? -15.137 -3.862 -40.781 1.00 24.50 211 ALA A C 1
ATOM 1571 O O . ALA A 1 211 ? -15.356 -3.645 -41.969 1.00 24.50 211 ALA A O 1
ATOM 1572 N N . GLU A 1 212 ? -15.882 -3.345 -39.801 1.00 25.08 212 GLU A N 1
ATOM 1573 C CA . GLU A 1 212 ? -16.809 -2.218 -39.961 1.00 25.08 212 GLU A CA 1
ATOM 1574 C C . GLU A 1 212 ? -16.488 -1.150 -38.901 1.00 25.08 212 GLU A C 1
ATOM 1576 O O . GLU A 1 212 ? -16.317 -1.449 -37.715 1.00 25.08 212 GLU A O 1
ATOM 1581 N N . GLU A 1 213 ? -16.371 0.103 -39.346 1.00 29.38 213 GLU A N 1
ATOM 1582 C CA . GLU A 1 213 ? -16.084 1.291 -38.535 1.00 29.38 213 GLU A CA 1
ATOM 1583 C C . GLU A 1 213 ? -17.159 1.542 -37.459 1.00 29.38 213 GLU A C 1
ATOM 1585 O O . GLU A 1 213 ? -18.355 1.584 -37.755 1.00 29.38 213 GLU A O 1
ATOM 1590 N N . LYS A 1 214 ? -16.745 1.827 -36.213 1.00 25.53 214 LYS A N 1
ATOM 1591 C CA . LYS A 1 214 ? -17.639 2.335 -35.154 1.00 25.53 214 LYS A CA 1
ATOM 1592 C C . LYS A 1 214 ? -17.171 3.672 -34.569 1.00 25.53 214 LYS A C 1
ATOM 1594 O O . LYS A 1 214 ? -16.005 3.870 -34.241 1.00 25.53 214 LYS A O 1
ATOM 1599 N N . LYS A 1 215 ? -18.151 4.574 -34.426 1.00 25.84 215 LYS A N 1
ATOM 1600 C CA . LYS A 1 215 ? -18.091 5.935 -33.861 1.00 25.84 215 LYS A CA 1
ATOM 1601 C C . LYS A 1 215 ? -17.764 5.945 -32.351 1.00 25.84 215 LYS A C 1
ATOM 1603 O O . LYS A 1 215 ? -18.065 4.974 -31.657 1.00 25.84 215 LYS A O 1
ATOM 1608 N N . PRO A 1 216 ? -17.205 7.048 -31.812 1.00 27.53 216 PRO A N 1
ATOM 1609 C CA . PRO A 1 216 ? -16.736 7.117 -30.428 1.00 27.53 216 PRO A CA 1
ATOM 1610 C C . PRO A 1 216 ? -17.914 7.229 -29.447 1.00 27.53 216 PRO A C 1
ATOM 1612 O O . PRO A 1 216 ? -18.660 8.205 -29.480 1.00 27.53 216 PRO A O 1
ATOM 1615 N N . GLY A 1 217 ? -18.084 6.237 -28.564 1.00 31.27 217 GLY A N 1
ATOM 1616 C CA . GLY A 1 217 ? -19.120 6.284 -27.520 1.00 31.27 217 GLY A CA 1
ATOM 1617 C C . GLY A 1 217 ? -19.434 4.982 -26.772 1.00 31.27 217 GLY A C 1
ATOM 1618 O O . GLY A 1 217 ? -20.029 5.044 -25.700 1.00 31.27 217 GLY A O 1
ATOM 1619 N N . GLU A 1 218 ? -19.009 3.811 -27.252 1.00 26.88 218 GLU A N 1
ATOM 1620 C CA . GLU A 1 218 ? -19.344 2.521 -26.623 1.00 26.88 218 GLU A CA 1
ATOM 1621 C C . GLU A 1 218 ? -18.108 1.807 -26.048 1.00 26.88 218 GLU A C 1
ATOM 1623 O O . GLU A 1 218 ? -17.560 0.889 -26.643 1.00 26.88 218 GLU A O 1
ATOM 1628 N N . TRP A 1 219 ? -17.680 2.203 -24.845 1.00 33.62 219 TRP A N 1
ATOM 1629 C CA . TRP A 1 219 ? -16.636 1.512 -24.063 1.00 33.62 219 TRP A CA 1
ATOM 1630 C C . TRP A 1 219 ? -17.215 0.746 -22.859 1.00 33.62 219 TRP A C 1
ATOM 1632 O O . TRP A 1 219 ? -16.626 0.743 -21.780 1.00 33.62 219 TRP A O 1
ATOM 1642 N N . LYS A 1 220 ? -18.403 0.135 -22.986 1.00 33.97 220 LYS A N 1
ATOM 1643 C CA . LYS A 1 220 ? -19.089 -0.490 -21.834 1.00 33.97 220 LYS A CA 1
ATOM 1644 C C . LYS A 1 220 ? -19.030 -2.017 -21.734 1.00 33.97 220 LYS A C 1
ATOM 1646 O O . LYS A 1 220 ? -19.318 -2.522 -20.655 1.00 33.97 220 LYS A O 1
ATOM 1651 N N . GLU A 1 221 ? -18.574 -2.758 -22.747 1.00 29.72 221 GLU A N 1
ATOM 1652 C CA . GLU A 1 221 ? -18.626 -4.238 -22.687 1.00 29.72 221 GLU A CA 1
ATOM 1653 C C . GLU A 1 221 ? -17.270 -4.969 -22.765 1.00 29.72 221 GLU A C 1
ATOM 1655 O O . GLU A 1 221 ? -17.173 -6.126 -22.352 1.00 29.72 221 GLU A O 1
ATOM 1660 N N . GLY A 1 222 ? -16.182 -4.302 -23.171 1.00 27.50 222 GLY A N 1
ATOM 1661 C CA . GLY A 1 222 ? -14.863 -4.946 -23.321 1.00 27.50 222 GLY A CA 1
ATOM 1662 C C . GLY A 1 222 ? -14.175 -5.346 -22.005 1.00 27.50 222 GLY A C 1
ATOM 1663 O O . GLY A 1 222 ? -13.498 -6.373 -21.939 1.00 27.50 222 GLY A O 1
ATOM 1664 N N . LEU A 1 223 ? -14.387 -4.584 -20.926 1.00 41.31 223 LEU A N 1
ATOM 1665 C CA . LEU A 1 223 ? -13.678 -4.773 -19.651 1.00 41.31 223 LEU A CA 1
ATOM 1666 C C . LEU A 1 223 ? -14.141 -6.036 -18.893 1.00 41.31 223 LEU A C 1
ATOM 1668 O O . LEU A 1 223 ? -13.339 -6.735 -18.276 1.00 41.31 223 LEU A O 1
ATOM 1672 N N . LEU A 1 224 ? -15.436 -6.361 -18.976 1.00 37.38 224 LEU A N 1
ATOM 1673 C CA . LEU A 1 224 ? -16.031 -7.553 -18.356 1.00 37.38 224 LEU A CA 1
ATOM 1674 C C . LEU A 1 224 ? -15.809 -8.819 -19.193 1.00 37.38 224 LEU A C 1
ATOM 1676 O O . LEU A 1 224 ? -15.642 -9.901 -18.626 1.00 37.38 224 LEU A O 1
ATOM 1680 N N . GLY A 1 225 ? -15.765 -8.684 -20.524 1.00 31.72 225 GLY A N 1
ATOM 1681 C CA . GLY A 1 225 ? -15.414 -9.773 -21.435 1.00 31.72 225 GLY A CA 1
ATOM 1682 C C . GLY A 1 225 ? -13.993 -10.282 -21.194 1.00 31.72 225 GLY A C 1
ATOM 1683 O O . GLY A 1 225 ? -13.796 -11.489 -21.083 1.00 31.72 225 GLY A O 1
ATOM 1684 N N . GLY A 1 226 ? -13.029 -9.375 -20.997 1.00 34.16 226 GLY A N 1
ATOM 1685 C CA . GLY A 1 226 ? -11.635 -9.721 -20.697 1.00 34.16 226 GLY A CA 1
ATOM 1686 C C . GLY A 1 226 ? -11.451 -10.443 -19.357 1.00 34.16 226 GLY A C 1
ATOM 1687 O O . GLY A 1 226 ? -10.778 -11.468 -19.303 1.00 34.16 226 GLY A O 1
ATOM 1688 N N . LEU A 1 227 ? -12.113 -9.979 -18.291 1.00 36.12 227 LEU A N 1
ATOM 1689 C CA . LEU A 1 227 ? -12.055 -10.607 -16.960 1.00 36.12 227 LEU A CA 1
ATOM 1690 C C . LEU A 1 227 ? -12.758 -11.976 -16.913 1.00 36.12 227 LEU A C 1
ATOM 1692 O O . LEU A 1 227 ? -12.226 -12.922 -16.333 1.00 36.12 227 LEU A O 1
ATOM 1696 N N . ARG A 1 228 ? -13.919 -12.128 -17.569 1.00 36.56 228 ARG A N 1
ATOM 1697 C CA . ARG A 1 228 ? -14.615 -13.427 -17.661 1.00 36.56 228 ARG A CA 1
ATOM 1698 C C . ARG A 1 228 ? -13.925 -14.408 -18.613 1.00 36.56 228 ARG A C 1
ATOM 1700 O O . ARG A 1 228 ? -13.959 -15.608 -18.352 1.00 36.56 228 ARG A O 1
ATOM 1707 N N . ALA A 1 229 ? -13.299 -13.932 -19.690 1.00 32.03 229 ALA A N 1
ATOM 1708 C CA . ALA A 1 229 ? -12.528 -14.771 -20.609 1.00 32.03 229 ALA A CA 1
ATOM 1709 C C . ALA A 1 229 ? -11.193 -15.220 -19.993 1.00 32.03 229 ALA A C 1
ATOM 1711 O O . ALA A 1 229 ? -10.818 -16.379 -20.168 1.00 32.03 229 ALA A O 1
ATOM 1712 N N . ALA A 1 230 ? -10.537 -14.360 -19.204 1.00 37.22 230 ALA A N 1
ATOM 1713 C CA . ALA A 1 230 ? -9.366 -14.725 -18.406 1.00 37.22 230 ALA A CA 1
ATOM 1714 C C . ALA A 1 230 ? -9.704 -15.775 -17.330 1.00 37.22 230 ALA A C 1
ATOM 1716 O O . ALA A 1 230 ? -8.914 -16.680 -17.090 1.00 37.22 230 ALA A O 1
ATOM 1717 N N . MET A 1 231 ? -10.909 -15.727 -16.748 1.00 39.06 231 MET A N 1
ATOM 1718 C CA . MET A 1 231 ? -11.384 -16.739 -15.791 1.00 39.06 231 MET A CA 1
ATOM 1719 C C . MET A 1 231 ? -11.779 -18.085 -16.424 1.00 39.06 231 MET A C 1
ATOM 1721 O O . MET A 1 231 ? -11.784 -19.095 -15.728 1.00 39.06 231 MET A O 1
ATOM 1725 N N . LYS A 1 232 ? -12.132 -18.134 -17.718 1.00 33.28 232 LYS A N 1
ATOM 1726 C CA . LYS A 1 232 ? -12.631 -19.359 -18.382 1.00 33.28 232 LYS A CA 1
ATOM 1727 C C . LYS A 1 232 ? -11.561 -20.195 -19.091 1.00 33.28 232 LYS A C 1
ATOM 1729 O O . LYS A 1 232 ? -11.887 -21.273 -19.579 1.00 33.28 232 LYS A O 1
ATOM 1734 N N . ARG A 1 233 ? -10.312 -19.728 -19.182 1.00 32.38 233 ARG A N 1
ATOM 1735 C CA . ARG A 1 233 ? -9.237 -20.408 -19.934 1.00 32.38 233 ARG A CA 1
ATOM 1736 C C . ARG A 1 233 ? -8.041 -20.819 -19.069 1.00 32.38 233 ARG A C 1
ATOM 1738 O O . ARG A 1 233 ? -6.911 -20.772 -19.539 1.00 32.38 233 ARG A O 1
ATOM 1745 N N . SER A 1 234 ? -8.293 -21.269 -17.840 1.00 32.12 234 SER A N 1
ATOM 1746 C CA . SER A 1 234 ? -7.334 -22.112 -17.116 1.00 32.12 234 SER A CA 1
ATOM 1747 C C . SER A 1 234 ? -7.752 -23.581 -17.289 1.00 32.12 234 SER A C 1
ATOM 1749 O O . SER A 1 234 ? -8.889 -23.919 -16.944 1.00 32.12 234 SER A O 1
ATOM 1751 N N . PRO A 1 235 ? -6.925 -24.454 -17.894 1.00 34.28 235 PRO A N 1
ATOM 1752 C CA . PRO A 1 235 ? -7.285 -25.841 -18.158 1.00 34.28 235 PRO A CA 1
ATOM 1753 C C . PRO A 1 235 ? -7.090 -26.693 -16.900 1.00 34.28 235 PRO A C 1
ATOM 1755 O O . PRO A 1 235 ? -6.118 -27.420 -16.762 1.00 34.28 235 PRO A O 1
ATOM 1758 N N . ALA A 1 236 ? -8.035 -26.566 -15.979 1.00 31.02 236 ALA A N 1
ATOM 1759 C CA . ALA A 1 236 ? -8.497 -27.560 -15.017 1.00 31.02 236 ALA A CA 1
ATOM 1760 C C . ALA A 1 236 ? -9.616 -26.863 -14.241 1.00 31.02 236 ALA A C 1
ATOM 1762 O O . ALA A 1 236 ? -9.492 -25.684 -13.913 1.00 31.02 236 ALA A O 1
ATOM 1763 N N . ALA A 1 237 ? -10.713 -27.554 -13.948 1.00 34.62 237 ALA A N 1
ATOM 1764 C CA . ALA A 1 237 ? -11.700 -27.065 -12.996 1.00 34.62 237 ALA A CA 1
ATOM 1765 C C . ALA A 1 237 ? -11.055 -27.022 -11.598 1.00 34.62 237 ALA A C 1
ATOM 1767 O O . ALA A 1 237 ? -11.262 -27.915 -10.783 1.00 34.62 237 ALA A O 1
ATOM 1768 N N . ALA A 1 238 ? -10.208 -26.023 -11.342 1.00 46.75 238 ALA A N 1
ATOM 1769 C CA . ALA A 1 238 ? -9.737 -25.717 -10.009 1.00 46.75 238 ALA A CA 1
ATOM 1770 C C . ALA A 1 238 ? -10.979 -25.325 -9.212 1.00 46.75 238 ALA A C 1
ATOM 1772 O O . ALA A 1 238 ? -11.689 -24.383 -9.582 1.00 46.75 238 ALA A O 1
ATOM 1773 N N . ALA A 1 239 ? -11.289 -26.106 -8.178 1.00 59.34 239 ALA A N 1
ATOM 1774 C CA . ALA A 1 239 ? -12.329 -25.753 -7.229 1.00 59.34 239 ALA A CA 1
ATOM 1775 C C . ALA A 1 239 ? -12.103 -24.299 -6.789 1.00 59.34 239 ALA A C 1
ATOM 1777 O O . ALA A 1 239 ? -10.971 -23.889 -6.529 1.00 59.34 239 ALA A O 1
ATOM 1778 N N . GLU A 1 240 ? -13.170 -23.500 -6.788 1.00 69.38 240 GLU A N 1
ATOM 1779 C CA . GLU A 1 240 ? -13.087 -22.102 -6.380 1.00 69.38 240 GLU A CA 1
ATOM 1780 C C . GLU A 1 240 ? -12.449 -22.003 -4.985 1.00 69.38 240 GLU A C 1
ATOM 1782 O O . GLU A 1 240 ? -12.809 -22.765 -4.087 1.00 69.38 240 GLU A O 1
ATOM 1787 N N . HIS A 1 241 ? -11.495 -21.080 -4.809 1.00 74.19 241 HIS A N 1
ATOM 1788 C CA . HIS A 1 241 ? -10.765 -20.922 -3.550 1.00 74.19 241 HIS A CA 1
ATOM 1789 C C . HIS A 1 241 ? -11.756 -20.773 -2.372 1.00 74.19 241 HIS A C 1
ATOM 1791 O O . HIS A 1 241 ? -12.665 -19.941 -2.473 1.00 74.19 241 HIS A O 1
ATOM 1797 N N . PRO A 1 242 ? -11.601 -21.502 -1.246 1.00 72.25 242 PRO A N 1
ATOM 1798 C CA . PRO A 1 242 ? -12.587 -21.521 -0.157 1.00 72.25 242 PRO A CA 1
ATOM 1799 C C . PRO A 1 242 ? -12.984 -20.130 0.351 1.00 72.25 242 PRO A C 1
ATOM 1801 O O . PRO A 1 242 ? -14.168 -19.841 0.510 1.00 72.25 242 PRO A O 1
ATOM 1804 N N . ALA A 1 243 ? -12.008 -19.223 0.490 1.00 74.81 243 ALA A N 1
ATOM 1805 C CA . ALA A 1 243 ? -12.263 -17.832 0.872 1.00 74.81 243 ALA A CA 1
ATOM 1806 C C . ALA A 1 243 ? -13.216 -17.093 -0.093 1.00 74.81 243 ALA A C 1
ATOM 1808 O O . ALA A 1 243 ? -14.006 -16.261 0.345 1.00 74.81 243 ALA A O 1
ATOM 1809 N N . MET A 1 244 ? -13.183 -17.400 -1.397 1.00 81.69 244 MET A N 1
ATOM 1810 C CA . MET A 1 244 ? -14.114 -16.827 -2.378 1.00 81.69 244 MET A CA 1
ATOM 1811 C C . MET A 1 244 ? -15.501 -17.460 -2.301 1.00 81.69 244 MET A C 1
ATOM 1813 O O . MET A 1 244 ? -16.496 -16.746 -2.439 1.00 81.69 244 MET A O 1
ATOM 1817 N N . VAL A 1 245 ? -15.583 -18.771 -2.056 1.00 78.69 245 VAL A N 1
ATOM 1818 C CA . VAL A 1 245 ? -16.863 -19.467 -1.843 1.00 78.69 245 VAL A CA 1
ATOM 1819 C C . VAL A 1 245 ? -17.584 -18.873 -0.637 1.00 78.69 245 VAL A C 1
ATOM 1821 O O . VAL A 1 245 ? -18.750 -18.487 -0.733 1.00 78.69 245 VAL A O 1
ATOM 1824 N N . GLU A 1 246 ? -16.876 -18.727 0.480 1.00 73.62 246 GLU A N 1
ATOM 1825 C CA . GLU A 1 246 ? -17.415 -18.115 1.688 1.00 73.62 246 GLU A CA 1
ATOM 1826 C C . GLU A 1 246 ? -17.775 -16.643 1.466 1.00 73.62 246 GLU A C 1
ATOM 1828 O O . GLU A 1 246 ? -18.869 -16.213 1.837 1.00 73.62 246 GLU A O 1
ATOM 1833 N N . TRP A 1 247 ? -16.896 -15.875 0.815 1.00 78.81 247 TRP A N 1
ATOM 1834 C CA . TRP A 1 247 ? -17.168 -14.482 0.467 1.00 78.81 247 TRP A CA 1
ATOM 1835 C C . TRP A 1 247 ? -18.478 -14.338 -0.301 1.00 78.81 247 TRP A C 1
ATOM 1837 O O . TRP A 1 247 ? -19.331 -13.522 0.053 1.00 78.81 247 TRP A O 1
ATOM 1847 N N . ARG A 1 248 ? -18.669 -15.162 -1.336 1.00 81.31 248 ARG A N 1
ATOM 1848 C CA . ARG A 1 248 ? -19.897 -15.188 -2.135 1.00 81.31 248 ARG A CA 1
ATOM 1849 C C . ARG A 1 248 ? -21.099 -15.599 -1.305 1.00 81.31 248 ARG A C 1
ATOM 1851 O O . ARG A 1 248 ? -22.154 -15.000 -1.468 1.00 81.31 248 ARG A O 1
ATOM 1858 N N . ALA A 1 249 ? -20.959 -16.578 -0.415 1.00 78.81 249 ALA A N 1
ATOM 1859 C CA . ALA A 1 249 ? -22.037 -16.978 0.481 1.00 78.81 249 ALA A CA 1
ATOM 1860 C C . ALA A 1 249 ? -22.463 -15.823 1.406 1.00 78.81 249 ALA A C 1
ATOM 1862 O O . ALA A 1 249 ? -23.657 -15.548 1.510 1.00 78.81 249 ALA A O 1
ATOM 1863 N N . ARG A 1 250 ? -21.503 -15.099 2.001 1.00 74.94 250 ARG A N 1
ATOM 1864 C CA . ARG A 1 250 ? -21.749 -13.942 2.885 1.00 74.94 250 ARG A CA 1
ATOM 1865 C C . ARG A 1 250 ? -22.337 -12.741 2.143 1.00 74.94 250 ARG A C 1
ATOM 1867 O O . ARG A 1 250 ? -23.207 -12.055 2.669 1.00 74.94 250 ARG A O 1
ATOM 1874 N N . THR A 1 251 ? -21.870 -12.485 0.923 1.00 78.31 251 THR A N 1
ATOM 1875 C CA . THR A 1 251 ? -22.317 -11.347 0.100 1.00 78.31 251 THR A CA 1
ATOM 1876 C C . THR A 1 251 ? -23.565 -11.644 -0.727 1.00 78.31 251 THR A C 1
ATOM 1878 O O . THR A 1 251 ? -24.145 -10.729 -1.314 1.00 78.31 251 THR A O 1
ATOM 1881 N N . LYS A 1 252 ? -24.031 -12.898 -0.770 1.00 79.81 252 LYS A N 1
ATOM 1882 C CA . LYS A 1 252 ? -25.225 -13.287 -1.524 1.00 79.81 252 LYS A CA 1
ATOM 1883 C C . LYS A 1 252 ? -26.440 -12.487 -1.050 1.00 79.81 252 LYS A C 1
ATOM 1885 O O . LYS A 1 252 ? -26.856 -12.582 0.098 1.00 79.81 252 LYS A O 1
ATOM 1890 N N . GLY A 1 253 ? -27.028 -11.710 -1.959 1.00 72.44 253 GLY A N 1
ATOM 1891 C CA . GLY A 1 253 ? -28.189 -10.866 -1.660 1.00 72.44 253 GLY A CA 1
ATOM 1892 C C . GLY A 1 253 ? -27.861 -9.568 -0.912 1.00 72.44 253 GLY A C 1
ATOM 1893 O O . GLY A 1 253 ? -28.772 -8.782 -0.657 1.00 72.44 253 GLY A O 1
ATOM 1894 N N . MET A 1 254 ? -26.589 -9.294 -0.599 1.00 77.50 254 MET A N 1
ATOM 1895 C CA . MET A 1 254 ? -26.179 -7.975 -0.122 1.00 77.50 254 MET A CA 1
ATOM 1896 C C . MET A 1 254 ? -26.163 -6.996 -1.294 1.00 77.50 254 MET A C 1
ATOM 1898 O O . MET A 1 254 ? -25.412 -7.165 -2.252 1.00 77.50 254 MET A O 1
ATOM 1902 N N . THR A 1 255 ? -26.966 -5.941 -1.198 1.00 72.75 255 THR A N 1
ATOM 1903 C CA . THR A 1 255 ? -26.829 -4.773 -2.072 1.00 72.75 255 THR A CA 1
ATOM 1904 C C . THR A 1 255 ? -26.003 -3.736 -1.317 1.00 72.75 255 THR A C 1
ATOM 1906 O O . THR A 1 255 ? -26.445 -3.310 -0.247 1.00 72.75 255 THR A O 1
ATOM 1909 N N . PRO A 1 256 ? -24.807 -3.350 -1.800 1.00 76.06 256 PRO A N 1
ATOM 1910 C CA . PRO A 1 256 ? -24.006 -2.337 -1.130 1.00 76.06 256 PRO A CA 1
ATOM 1911 C C . PRO A 1 256 ? -24.790 -1.026 -1.062 1.00 76.06 256 PRO A C 1
ATOM 1913 O O . PRO A 1 256 ? -25.262 -0.534 -2.088 1.00 76.06 256 PRO A O 1
ATOM 1916 N N . ALA A 1 257 ? -24.919 -0.452 0.133 1.00 84.81 257 ALA A N 1
ATOM 1917 C CA . ALA A 1 257 ? -25.412 0.908 0.262 1.00 84.81 257 ALA A CA 1
ATOM 1918 C C . ALA A 1 257 ? -24.458 1.870 -0.477 1.00 84.81 257 ALA A C 1
ATOM 1920 O O . ALA A 1 257 ? -23.239 1.643 -0.481 1.00 84.81 257 ALA A O 1
ATOM 1921 N N . PRO A 1 258 ? -24.988 2.926 -1.120 1.00 86.62 258 PRO A N 1
ATOM 1922 C CA . PRO A 1 258 ? -24.153 3.910 -1.792 1.00 86.62 258 PRO A CA 1
ATOM 1923 C C . PRO A 1 258 ? -23.227 4.594 -0.785 1.00 86.62 258 PRO A C 1
ATOM 1925 O O . PRO A 1 258 ? -23.585 4.787 0.381 1.00 86.62 258 PRO A O 1
ATOM 1928 N N . MET A 1 259 ? -22.037 4.985 -1.241 1.00 89.75 259 MET A N 1
ATOM 1929 C CA . MET A 1 259 ? -21.116 5.754 -0.411 1.00 89.75 259 MET A CA 1
ATOM 1930 C C . MET A 1 259 ? -21.761 7.084 0.014 1.00 89.75 259 MET A C 1
ATOM 1932 O O . MET A 1 259 ? -22.448 7.718 -0.794 1.00 89.75 259 MET A O 1
ATOM 1936 N N . PRO A 1 260 ? -21.521 7.555 1.253 1.00 90.56 260 PRO A N 1
ATOM 1937 C CA . PRO A 1 260 ? -21.966 8.877 1.671 1.00 90.56 260 PRO A CA 1
ATOM 1938 C C . PRO A 1 260 ? -21.414 9.966 0.745 1.00 90.56 260 PRO A C 1
ATOM 1940 O O . PRO A 1 260 ? -20.198 10.046 0.513 1.00 90.56 260 PRO A O 1
ATOM 1943 N N . GLN A 1 261 ? -22.307 10.819 0.242 1.00 86.31 261 GLN A N 1
ATOM 1944 C CA . GLN A 1 261 ? -21.943 11.953 -0.603 1.00 86.31 261 GLN A CA 1
ATOM 1945 C C . GLN A 1 261 ? -21.330 13.084 0.229 1.00 86.31 261 GLN A C 1
ATOM 1947 O O . GLN A 1 261 ? -21.816 13.408 1.309 1.00 86.31 261 GLN A O 1
ATOM 1952 N N . GLY A 1 262 ? -20.285 13.720 -0.306 1.00 86.38 262 GLY A N 1
ATOM 1953 C CA . GLY A 1 262 ? -19.647 14.879 0.321 1.00 86.38 262 GLY A CA 1
ATOM 1954 C C . GLY A 1 262 ? -18.883 14.565 1.620 1.00 86.38 262 GLY A C 1
ATOM 1955 O O . GLY A 1 262 ? -18.653 13.406 1.952 1.00 86.38 262 GLY A O 1
ATOM 1956 N N . PRO A 1 263 ? -18.411 15.588 2.347 1.00 90.56 263 PRO A N 1
ATOM 1957 C CA . PRO A 1 263 ? -17.671 15.409 3.598 1.00 90.56 263 PRO A CA 1
ATOM 1958 C C . PRO A 1 263 ? -18.483 14.666 4.681 1.00 90.56 263 PRO A C 1
ATOM 1960 O O . PRO A 1 263 ? -19.655 14.971 4.874 1.00 90.56 263 PRO A O 1
ATOM 1963 N N . VAL A 1 264 ? -17.856 13.741 5.418 1.00 94.81 264 VAL A N 1
ATOM 1964 C CA . VAL A 1 264 ? -18.428 13.041 6.595 1.00 94.81 264 VAL A CA 1
ATOM 1965 C C . VAL A 1 264 ? -17.583 13.290 7.845 1.00 94.81 264 VAL A C 1
ATOM 1967 O O . VAL A 1 264 ? -16.406 13.622 7.723 1.00 94.81 264 VAL A O 1
ATOM 1970 N N . ALA A 1 265 ? -18.138 13.118 9.050 1.00 94.44 265 ALA A N 1
ATOM 1971 C CA . ALA A 1 265 ? -17.453 13.521 10.282 1.00 94.44 265 ALA A CA 1
ATOM 1972 C C . ALA A 1 265 ? -16.322 12.571 10.710 1.00 94.44 265 ALA A C 1
ATOM 1974 O O . ALA A 1 265 ? -15.429 12.970 11.461 1.00 94.44 265 ALA A O 1
ATOM 1975 N N . SER A 1 266 ? -16.335 11.314 10.253 1.00 95.56 266 SER A N 1
ATOM 1976 C CA . SER A 1 266 ? -15.317 10.320 10.607 1.00 95.56 266 SER A CA 1
ATOM 1977 C C . SER A 1 266 ? -15.179 9.206 9.570 1.00 95.56 266 SER A C 1
ATOM 1979 O O . SER A 1 266 ? -16.050 9.000 8.724 1.00 95.56 266 SER A O 1
ATOM 1981 N N . VAL A 1 267 ? -14.109 8.413 9.697 1.00 96.38 267 VAL A N 1
ATOM 1982 C CA . VAL A 1 267 ? -13.946 7.176 8.920 1.00 96.38 267 VAL A CA 1
ATOM 1983 C C . VAL A 1 267 ? -15.067 6.165 9.196 1.00 96.38 267 VAL A C 1
ATOM 1985 O O . VAL A 1 267 ? -15.396 5.369 8.325 1.00 96.38 267 VAL A O 1
ATOM 1988 N N . VAL A 1 268 ? -15.691 6.197 10.378 1.00 97.19 268 VAL A N 1
ATOM 1989 C CA . VAL A 1 268 ? -16.807 5.300 10.719 1.00 97.19 268 VAL A CA 1
ATOM 1990 C C . VAL A 1 268 ? -18.043 5.677 9.912 1.00 97.19 268 VAL A C 1
ATOM 1992 O O . VAL A 1 268 ? -18.682 4.815 9.314 1.00 97.19 268 VAL A O 1
ATOM 1995 N N . GLU A 1 269 ? -18.345 6.973 9.824 1.00 96.06 269 GLU A N 1
ATOM 1996 C CA . GLU A 1 269 ? -19.459 7.478 9.016 1.00 96.06 269 GLU A CA 1
ATOM 1997 C C . GLU A 1 269 ? -19.257 7.253 7.519 1.00 96.06 269 GLU A C 1
ATOM 1999 O O . GLU A 1 269 ? -20.242 7.108 6.798 1.00 96.06 269 GLU A O 1
ATOM 2004 N N . LEU A 1 270 ? -18.001 7.156 7.069 1.00 95.69 270 LEU A N 1
ATOM 2005 C CA . LEU A 1 270 ? -17.661 6.836 5.686 1.00 95.69 270 LEU A CA 1
ATOM 2006 C C . LEU A 1 270 ? -18.078 5.413 5.281 1.00 95.69 270 LEU A C 1
ATOM 2008 O O . LEU A 1 270 ? -18.205 5.150 4.088 1.00 95.69 270 LEU A O 1
ATOM 2012 N N . GLN A 1 271 ? -18.305 4.503 6.237 1.00 95.31 271 GLN A N 1
ATOM 2013 C CA . GLN A 1 271 ? -18.666 3.116 5.938 1.00 95.31 271 GLN A CA 1
ATOM 2014 C C . GLN A 1 271 ? -20.171 2.986 5.658 1.00 95.31 271 GLN A C 1
ATOM 2016 O O . GLN A 1 271 ? -20.972 3.117 6.595 1.00 95.31 271 GLN A O 1
ATOM 2021 N N . PRO A 1 272 ? -20.582 2.681 4.410 1.00 88.50 272 PRO A N 1
ATOM 2022 C CA . PRO A 1 272 ? -21.994 2.678 4.031 1.00 88.50 272 PRO A CA 1
ATOM 2023 C C . PRO A 1 272 ? -22.759 1.476 4.597 1.00 88.50 272 PRO A C 1
ATOM 2025 O O . PRO A 1 272 ? -23.949 1.574 4.872 1.00 88.50 272 PRO A O 1
ATOM 2028 N N . ASN A 1 273 ? -22.075 0.347 4.809 1.00 89.06 273 ASN A N 1
ATOM 2029 C CA . ASN A 1 273 ? -22.696 -0.921 5.204 1.00 89.06 273 ASN A CA 1
ATOM 2030 C C . ASN A 1 273 ? -22.473 -1.286 6.678 1.00 89.06 273 ASN A C 1
ATOM 2032 O O . ASN A 1 273 ? -22.736 -2.428 7.057 1.00 89.06 273 ASN A O 1
ATOM 2036 N N . ARG A 1 274 ? -21.953 -0.368 7.507 1.00 94.06 274 ARG A N 1
ATOM 2037 C CA . ARG A 1 274 ? -21.651 -0.670 8.915 1.00 94.06 274 ARG A CA 1
ATOM 2038 C C . ARG A 1 274 ? -22.901 -1.129 9.671 1.00 94.06 274 ARG A C 1
ATOM 2040 O O . ARG A 1 274 ? -23.999 -0.630 9.429 1.00 94.06 274 ARG A O 1
ATOM 2047 N N . ARG A 1 275 ? -22.727 -2.043 10.623 1.00 94.56 275 ARG A N 1
ATOM 2048 C CA . ARG A 1 275 ? -23.795 -2.507 11.524 1.00 94.56 275 ARG A CA 1
ATOM 2049 C C . ARG A 1 275 ? -23.365 -2.324 12.964 1.00 94.56 275 ARG A C 1
ATOM 2051 O O . ARG A 1 275 ? -22.185 -2.469 13.257 1.00 94.56 275 ARG A O 1
ATOM 2058 N N . ALA A 1 276 ? -24.313 -2.018 13.839 1.00 96.31 276 ALA A N 1
ATOM 2059 C CA . ALA A 1 276 ? -24.054 -1.844 15.258 1.00 96.31 276 ALA A CA 1
ATOM 2060 C C . ALA A 1 276 ? -24.999 -2.712 16.089 1.00 96.31 276 ALA A C 1
ATOM 2062 O O . ALA A 1 276 ? -26.193 -2.783 15.804 1.00 96.31 276 ALA A O 1
ATOM 2063 N N . GLU A 1 277 ? -24.453 -3.332 17.124 1.00 95.62 277 GLU A N 1
ATOM 2064 C CA . GLU A 1 277 ? -25.183 -3.970 18.215 1.00 95.62 277 GLU A CA 1
ATOM 2065 C C . GLU A 1 277 ? -24.962 -3.135 19.480 1.00 95.62 277 GLU A C 1
ATOM 2067 O O . GLU A 1 277 ? -23.897 -2.540 19.643 1.00 95.62 277 GLU A O 1
ATOM 2072 N N . THR A 1 278 ? -25.956 -3.013 20.358 1.00 95.19 278 THR A N 1
ATOM 2073 C CA . THR A 1 278 ? -25.857 -2.172 21.560 1.00 95.19 278 THR A CA 1
ATOM 2074 C C . THR A 1 278 ? -26.485 -2.860 22.765 1.00 95.19 278 THR A C 1
ATOM 2076 O O . THR A 1 278 ? -27.590 -3.384 22.665 1.00 95.19 278 THR A O 1
ATOM 2079 N N . LEU A 1 279 ? -25.793 -2.788 23.903 1.00 93.00 279 LEU A N 1
ATOM 2080 C CA . LEU A 1 279 ? -26.308 -3.092 25.236 1.00 93.00 279 LEU A CA 1
ATOM 2081 C C . LEU A 1 279 ? -26.321 -1.820 26.083 1.00 93.00 279 LEU A C 1
ATOM 2083 O O . LEU A 1 279 ? -25.363 -1.046 26.042 1.00 93.00 279 LEU A O 1
ATOM 2087 N N . GLU A 1 280 ? -27.371 -1.635 26.877 1.00 92.00 280 GLU A N 1
ATOM 2088 C CA . GLU A 1 280 ? -27.528 -0.512 27.807 1.00 92.00 280 GLU A CA 1
ATOM 2089 C C . GLU A 1 280 ? -28.062 -1.016 29.158 1.00 92.00 280 GLU A C 1
ATOM 2091 O O . GLU A 1 280 ? -28.705 -2.068 29.223 1.00 92.00 280 GLU A O 1
ATOM 2096 N N . ASN A 1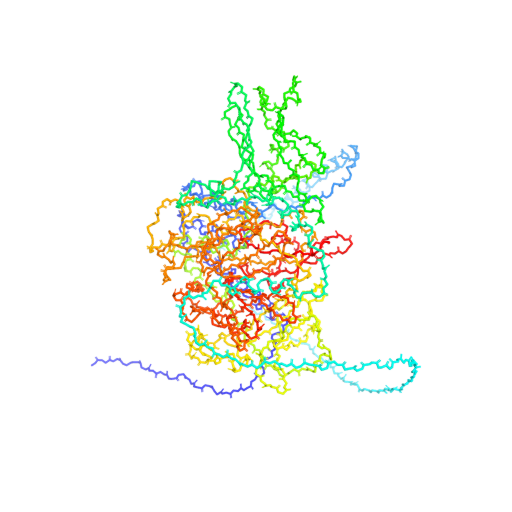 281 ? -27.780 -0.284 30.238 1.00 90.00 281 ASN A N 1
ATOM 2097 C CA . ASN A 1 281 ? -28.397 -0.497 31.552 1.00 90.00 281 ASN A CA 1
ATOM 2098 C C . ASN A 1 281 ? -29.253 0.716 31.967 1.00 90.00 281 ASN A C 1
ATOM 2100 O O . ASN A 1 281 ? -29.204 1.784 31.354 1.00 90.00 281 ASN A O 1
ATOM 2104 N N . ALA A 1 282 ? -30.029 0.570 33.045 1.00 88.19 282 ALA A N 1
ATOM 2105 C CA . ALA A 1 282 ? -30.868 1.652 33.572 1.00 88.19 282 ALA A CA 1
ATOM 2106 C C . ALA A 1 282 ? -30.059 2.856 34.102 1.00 88.19 282 ALA A C 1
ATOM 2108 O O . ALA A 1 282 ? -30.592 3.960 34.198 1.00 88.19 282 ALA A O 1
ATOM 2109 N N . GLY A 1 283 ? -28.776 2.654 34.426 1.00 87.19 283 GLY A N 1
ATOM 2110 C CA . GLY A 1 283 ? -27.838 3.699 34.845 1.00 87.19 283 GLY A CA 1
ATOM 2111 C C . GLY A 1 283 ? -27.301 4.563 33.697 1.00 87.19 283 GLY A C 1
ATOM 2112 O O . GLY A 1 283 ? -26.595 5.539 33.952 1.00 87.19 283 GLY A O 1
ATOM 2113 N N . GLY A 1 284 ? -27.641 4.242 32.443 1.00 90.12 284 GLY A N 1
ATOM 2114 C CA . GLY A 1 284 ? -27.170 4.958 31.257 1.00 90.12 284 GLY A CA 1
ATOM 2115 C C . GLY A 1 284 ? -25.770 4.548 30.789 1.00 90.12 284 GLY A C 1
ATOM 2116 O O . GLY A 1 284 ? -25.192 5.231 29.935 1.00 90.12 284 GLY A O 1
ATOM 2117 N N . ASP A 1 285 ? -25.219 3.455 31.324 1.00 94.38 285 ASP A N 1
ATOM 2118 C CA . ASP A 1 285 ? -24.027 2.830 30.762 1.00 94.38 285 ASP A CA 1
ATOM 2119 C C . ASP A 1 285 ? -24.377 2.079 29.481 1.00 94.38 285 ASP A C 1
ATOM 2121 O O . ASP A 1 285 ? -25.469 1.526 29.333 1.00 94.38 285 ASP A O 1
ATOM 2125 N N . ARG A 1 286 ? -23.424 2.048 28.549 1.00 95.38 286 ARG A N 1
ATOM 2126 C CA . ARG A 1 286 ? -23.625 1.499 27.208 1.00 95.38 286 ARG A CA 1
ATOM 2127 C C . ARG A 1 286 ? -22.389 0.773 26.695 1.00 95.38 286 ARG A C 1
ATOM 2129 O O . ARG A 1 286 ? -21.272 1.254 26.875 1.00 95.38 286 ARG A O 1
ATOM 2136 N N . ALA A 1 287 ? -22.593 -0.321 25.971 1.00 96.31 287 ALA A N 1
ATOM 2137 C CA . ALA A 1 287 ? -21.594 -0.949 25.110 1.00 96.31 287 ALA A CA 1
ATOM 2138 C C . ALA A 1 287 ? -22.156 -1.075 23.688 1.00 96.31 287 ALA A C 1
ATOM 2140 O O . ALA A 1 287 ? -23.260 -1.574 23.505 1.00 96.31 287 ALA A O 1
ATOM 2141 N N . THR A 1 288 ? -21.416 -0.616 22.681 1.00 97.25 288 THR A N 1
ATOM 2142 C CA . THR A 1 288 ? -21.795 -0.681 21.263 1.00 97.25 288 THR A CA 1
ATOM 2143 C C . THR A 1 288 ? -20.699 -1.382 20.481 1.00 97.25 288 THR A C 1
ATOM 2145 O O . THR A 1 288 ? -19.553 -0.942 20.497 1.00 97.25 288 THR A O 1
ATOM 2148 N N . LEU A 1 289 ? -21.043 -2.455 19.777 1.00 97.94 289 LEU A N 1
ATOM 2149 C CA . LEU A 1 289 ? -20.142 -3.153 18.869 1.00 97.94 289 LEU A CA 1
ATOM 2150 C C . LEU A 1 289 ? -20.498 -2.775 17.436 1.00 97.94 289 LEU A C 1
ATOM 2152 O O . LEU A 1 289 ? -21.564 -3.132 16.945 1.00 97.94 289 LEU A O 1
ATOM 2156 N N . VAL A 1 290 ? -19.604 -2.060 16.762 1.00 98.38 290 VAL A N 1
ATOM 2157 C CA . VAL A 1 290 ? -19.776 -1.608 15.381 1.00 98.38 290 VAL A CA 1
ATOM 2158 C C . VAL A 1 290 ? -18.928 -2.470 14.456 1.00 98.38 290 VAL A C 1
ATOM 2160 O O . VAL A 1 290 ? -17.706 -2.379 14.473 1.00 98.38 290 VAL A O 1
ATOM 2163 N N . ASN A 1 291 ? -19.558 -3.274 13.606 1.00 96.69 291 ASN A N 1
ATOM 2164 C CA . ASN A 1 291 ? -18.902 -3.937 12.485 1.00 96.69 291 ASN A CA 1
ATOM 2165 C C . ASN A 1 291 ? -18.756 -2.943 11.326 1.00 96.69 291 ASN A C 1
ATOM 2167 O O . ASN A 1 291 ? -19.757 -2.472 10.777 1.00 96.69 291 ASN A O 1
ATOM 2171 N N . LEU A 1 292 ? -17.515 -2.623 10.951 1.00 96.50 292 LEU A N 1
ATOM 2172 C CA . LEU A 1 292 ? -17.226 -1.612 9.931 1.00 96.50 292 LEU A CA 1
ATOM 2173 C C . LEU A 1 292 ? -17.554 -2.083 8.510 1.00 96.50 292 LEU A C 1
ATOM 2175 O O . LEU A 1 292 ? -17.861 -1.257 7.653 1.00 96.50 292 LEU A O 1
ATOM 2179 N N . ASN A 1 293 ? -17.526 -3.393 8.258 1.00 92.75 293 ASN A N 1
ATOM 2180 C CA . ASN A 1 293 ? -17.955 -3.981 6.994 1.00 92.75 293 ASN A CA 1
ATOM 2181 C C . ASN A 1 293 ? -18.431 -5.430 7.221 1.00 92.75 293 ASN A C 1
ATOM 2183 O O . ASN A 1 293 ? -17.603 -6.345 7.231 1.00 92.75 293 ASN A O 1
ATOM 2187 N N . PRO A 1 294 ? -19.751 -5.665 7.344 1.00 88.81 294 PRO A N 1
ATOM 2188 C CA . PRO A 1 294 ? -20.305 -6.986 7.629 1.00 88.81 294 PRO A CA 1
ATOM 2189 C C . PRO A 1 294 ? -20.023 -8.058 6.579 1.00 88.81 294 PRO A C 1
ATOM 2191 O O . PRO A 1 294 ? -20.049 -9.236 6.918 1.00 88.81 294 PRO A O 1
ATOM 2194 N N . ALA A 1 295 ? -19.730 -7.682 5.330 1.00 84.25 295 ALA A N 1
ATOM 2195 C CA . ALA A 1 295 ? -1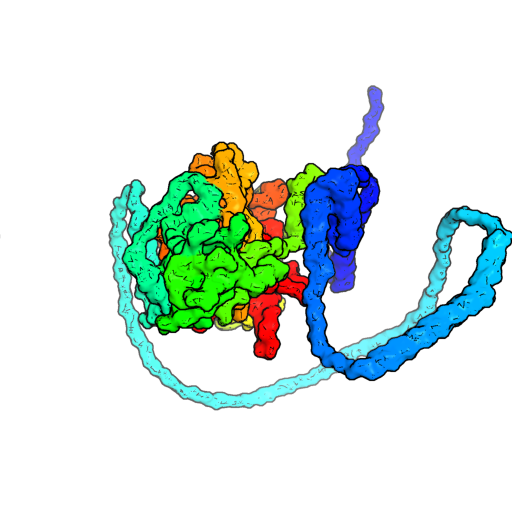9.346 -8.660 4.317 1.00 84.25 295 ALA A CA 1
ATOM 2196 C C . ALA A 1 295 ? -18.007 -9.328 4.686 1.00 84.25 295 ALA A C 1
ATOM 2198 O O . ALA A 1 295 ? -17.868 -10.545 4.582 1.00 84.25 295 ALA A O 1
ATOM 2199 N N . ILE A 1 296 ? -17.041 -8.540 5.183 1.00 87.38 296 ILE A N 1
ATOM 2200 C CA . ILE A 1 296 ? -15.706 -9.007 5.605 1.00 87.38 296 ILE A CA 1
ATOM 2201 C C . ILE A 1 296 ? -15.725 -9.507 7.046 1.00 87.38 296 ILE A C 1
ATOM 2203 O O . ILE A 1 296 ? -15.178 -10.572 7.334 1.00 87.38 296 ILE A O 1
ATOM 2207 N N . GLY A 1 297 ? -16.318 -8.732 7.954 1.00 89.69 297 GLY A N 1
ATOM 2208 C CA . GLY A 1 297 ? -16.345 -9.022 9.385 1.00 89.69 297 GLY A CA 1
ATOM 2209 C C . GLY A 1 297 ? -14.961 -9.052 10.038 1.00 89.69 297 GLY A C 1
ATOM 2210 O O . GLY A 1 297 ? -14.791 -9.713 11.053 1.00 89.69 297 GLY A O 1
ATOM 2211 N N . ALA A 1 298 ? -13.957 -8.385 9.458 1.00 92.06 298 ALA A N 1
ATOM 2212 C CA . ALA A 1 298 ? -12.612 -8.347 10.033 1.00 92.06 298 ALA A CA 1
ATOM 2213 C C . ALA A 1 298 ? -12.494 -7.281 11.123 1.00 92.06 298 ALA A C 1
ATOM 2215 O O . ALA A 1 298 ? -12.005 -7.569 12.208 1.00 92.06 298 ALA A O 1
ATOM 2216 N N . TRP A 1 299 ? -12.936 -6.050 10.859 1.00 96.31 299 TRP A N 1
ATOM 2217 C CA . TRP A 1 299 ? -12.717 -4.920 11.764 1.00 96.31 299 TRP A CA 1
ATOM 2218 C C . TRP A 1 299 ? -13.992 -4.475 12.468 1.00 96.31 299 TRP A C 1
ATOM 2220 O O . TRP A 1 299 ? -15.008 -4.181 11.831 1.00 96.31 299 TRP A O 1
ATOM 2230 N N . HIS A 1 300 ? -13.895 -4.383 13.793 1.00 98.19 300 HIS A N 1
ATOM 2231 C CA . HIS A 1 300 ? -14.962 -3.931 14.671 1.00 98.19 300 HIS A CA 1
ATOM 2232 C C . HIS A 1 300 ? -14.470 -2.827 15.606 1.00 98.19 300 HIS A C 1
ATOM 2234 O O . HIS A 1 300 ? -13.313 -2.818 16.024 1.00 98.19 300 HIS A O 1
ATOM 2240 N N . LEU A 1 301 ? -15.359 -1.910 15.968 1.00 98.44 301 LEU A N 1
ATOM 2241 C CA . LEU A 1 301 ? -15.132 -0.936 17.029 1.00 98.44 301 LEU A CA 1
ATOM 2242 C C . LEU A 1 301 ? -16.031 -1.281 18.208 1.00 98.44 301 LEU A C 1
ATOM 2244 O O . LEU A 1 301 ? -17.245 -1.361 18.052 1.00 98.44 301 LEU A O 1
ATOM 2248 N N . LEU A 1 302 ? -15.438 -1.489 19.376 1.00 97.94 302 LEU A N 1
ATOM 2249 C CA . LEU A 1 302 ? -16.168 -1.658 20.624 1.00 97.94 302 LEU A CA 1
ATOM 2250 C C . LEU A 1 302 ? -16.118 -0.339 21.393 1.00 97.94 302 LEU A C 1
ATOM 2252 O O . LEU A 1 302 ? -15.084 0.035 21.948 1.00 97.94 302 LEU A O 1
ATOM 2256 N N . GLU A 1 303 ? -17.237 0.373 21.390 1.00 97.62 303 GLU A N 1
ATOM 2257 C CA . GLU A 1 303 ? -17.435 1.631 22.099 1.00 97.62 303 GLU A CA 1
ATOM 2258 C C . GLU A 1 303 ? -18.107 1.349 23.441 1.00 97.62 303 GLU A C 1
ATOM 2260 O O . GLU A 1 303 ? -19.203 0.798 23.489 1.00 97.62 303 GLU A O 1
ATOM 2265 N N . THR A 1 304 ? -17.476 1.735 24.543 1.00 96.62 304 THR A N 1
ATOM 2266 C CA . THR A 1 304 ? -18.055 1.618 25.882 1.00 96.62 304 THR A CA 1
ATOM 2267 C C . THR A 1 304 ? -18.224 2.993 26.501 1.00 96.62 304 THR A C 1
ATOM 2269 O O . THR A 1 304 ? -17.398 3.881 26.297 1.00 96.62 304 THR A O 1
ATOM 2272 N N . ARG A 1 305 ? -19.295 3.174 27.269 1.00 96.44 305 ARG A N 1
ATOM 2273 C CA . ARG A 1 305 ? -19.530 4.307 28.162 1.00 96.44 305 ARG A CA 1
ATOM 2274 C C . ARG A 1 305 ? -19.916 3.727 29.512 1.00 96.44 305 ARG A C 1
ATOM 2276 O O . ARG A 1 305 ? -21.071 3.370 29.692 1.00 96.44 305 ARG A O 1
ATOM 2283 N N . PHE A 1 306 ? -18.946 3.605 30.412 1.00 94.88 306 PHE A N 1
ATOM 2284 C CA . PHE A 1 306 ? -19.130 3.006 31.737 1.00 94.88 306 PHE A CA 1
ATOM 2285 C C . PHE A 1 306 ? -18.806 4.032 32.822 1.00 94.88 306 PHE A C 1
ATOM 2287 O O . PHE A 1 306 ? -17.747 4.665 32.770 1.00 94.88 306 PHE A O 1
ATOM 2294 N N . GLY A 1 307 ? -19.708 4.246 33.780 1.00 91.50 307 GLY A N 1
ATOM 2295 C CA . GLY A 1 307 ? -19.567 5.259 34.827 1.00 91.50 307 GLY A CA 1
ATOM 2296 C C . GLY A 1 307 ? -19.315 6.663 34.263 1.00 91.50 307 GLY A C 1
ATOM 2297 O O . GLY A 1 307 ? -18.544 7.436 34.827 1.00 91.50 307 GLY A O 1
ATOM 2298 N N . GLY A 1 308 ? -19.875 6.968 33.087 1.00 90.62 308 GLY A N 1
ATOM 2299 C CA . GLY A 1 308 ? -19.644 8.223 32.361 1.00 90.62 308 GLY A CA 1
ATOM 2300 C C . GLY A 1 308 ? -18.319 8.322 31.587 1.00 90.62 308 GLY A C 1
ATOM 2301 O O . GLY A 1 308 ? -18.098 9.325 30.909 1.00 90.62 308 GLY A O 1
ATOM 2302 N N . LYS A 1 309 ? -17.448 7.304 31.625 1.00 93.06 309 LYS A N 1
ATOM 2303 C CA . LYS A 1 309 ? -16.186 7.275 30.873 1.00 93.06 309 LYS A CA 1
ATOM 2304 C C . LYS A 1 309 ? -16.357 6.554 29.539 1.00 93.06 309 LYS A C 1
ATOM 2306 O O . LYS A 1 309 ? -16.687 5.371 29.517 1.00 93.06 309 LYS A O 1
ATOM 2311 N N . THR A 1 310 ? -16.050 7.243 28.441 1.00 94.50 310 THR A N 1
ATOM 2312 C CA . THR A 1 310 ? -16.067 6.652 27.096 1.00 94.50 310 THR A CA 1
ATOM 2313 C C . THR A 1 310 ? -14.723 6.014 26.739 1.00 94.50 310 THR A C 1
ATOM 2315 O O . THR A 1 310 ? -13.663 6.559 27.049 1.00 94.50 310 THR A O 1
ATOM 2318 N N . SER A 1 311 ? -14.740 4.861 26.077 1.00 93.81 311 SER A N 1
ATOM 2319 C CA . SER A 1 311 ? -13.570 4.214 25.470 1.00 93.81 311 SER A CA 1
ATOM 2320 C C . SER A 1 311 ? -13.959 3.586 24.134 1.00 93.81 311 SER A C 1
ATOM 2322 O O . SER A 1 311 ? -15.079 3.116 23.984 1.00 93.81 311 SER A O 1
ATOM 2324 N N . VAL A 1 312 ? -13.046 3.583 23.162 1.00 96.50 312 VAL A N 1
ATOM 2325 C CA . VAL A 1 312 ? -13.258 2.929 21.862 1.00 96.50 312 VAL A CA 1
ATOM 2326 C C . VAL A 1 312 ? -12.084 2.002 21.586 1.00 96.50 312 VAL A C 1
ATOM 2328 O O . VAL A 1 312 ? -10.933 2.439 21.592 1.00 96.50 312 VAL A O 1
ATOM 2331 N N . LEU A 1 313 ? -12.376 0.723 21.373 1.00 96.88 313 LEU A N 1
ATOM 2332 C CA . LEU A 1 313 ? -11.398 -0.333 21.129 1.00 96.88 313 LEU A CA 1
ATOM 2333 C C . LEU A 1 313 ? -11.519 -0.806 19.681 1.00 96.88 313 LEU A C 1
ATOM 2335 O O . LEU A 1 313 ? -12.616 -1.125 19.232 1.00 96.88 313 LEU A O 1
ATOM 2339 N N . HIS A 1 314 ? -10.405 -0.878 18.953 1.00 97.75 314 HIS A N 1
ATOM 2340 C CA . HIS A 1 314 ? -10.387 -1.416 17.594 1.00 97.75 314 HIS A CA 1
ATOM 2341 C C . HIS A 1 314 ? -10.033 -2.904 17.632 1.00 97.75 314 HIS A C 1
ATOM 2343 O O . HIS A 1 314 ? -8.911 -3.269 17.975 1.00 97.75 314 HIS A O 1
ATOM 2349 N N . LEU A 1 315 ? -10.993 -3.756 17.290 1.00 97.50 315 LEU A N 1
ATOM 2350 C CA . LEU A 1 315 ? -10.864 -5.207 17.300 1.00 97.50 315 LEU A CA 1
ATOM 2351 C C . LEU A 1 315 ? -10.703 -5.733 15.871 1.00 97.50 315 LEU A C 1
ATOM 2353 O O . LEU A 1 315 ? -11.459 -5.355 14.975 1.00 97.50 315 LEU A O 1
ATOM 2357 N N . GLU A 1 316 ? -9.743 -6.628 15.667 1.00 94.94 316 GLU A N 1
ATOM 2358 C CA . GLU A 1 316 ? -9.569 -7.393 14.437 1.00 94.94 316 GLU A CA 1
ATOM 2359 C C . GLU A 1 316 ? -9.825 -8.874 14.693 1.00 94.94 316 GLU A C 1
ATOM 2361 O O . GLU A 1 316 ? -9.161 -9.499 15.518 1.00 94.94 316 GLU A O 1
ATOM 2366 N N . LEU A 1 317 ? -10.786 -9.424 13.959 1.00 91.94 317 LEU A N 1
ATOM 2367 C CA . LEU A 1 317 ? -11.087 -10.844 13.916 1.00 91.94 317 LEU A CA 1
ATOM 2368 C C . LEU A 1 317 ? -10.422 -11.426 12.674 1.00 91.94 317 LEU A C 1
ATOM 2370 O O . LEU A 1 317 ? -10.525 -10.878 11.570 1.00 91.94 317 LEU A O 1
ATOM 2374 N N . PHE A 1 318 ? -9.748 -12.551 12.855 1.00 82.12 318 PHE A N 1
ATOM 2375 C CA . PHE A 1 318 ? -8.988 -13.206 11.803 1.00 82.12 318 PHE A CA 1
ATOM 2376 C C . PHE A 1 318 ? -9.394 -14.681 11.684 1.00 82.12 318 PHE A C 1
ATOM 2378 O O . PHE A 1 318 ? -9.965 -15.235 12.626 1.00 82.12 318 PHE A O 1
ATOM 2385 N N . PRO A 1 319 ? -9.185 -15.309 10.515 1.00 72.94 319 PRO A N 1
ATOM 2386 C CA . PRO A 1 319 ? -9.512 -16.719 10.339 1.00 72.94 319 PRO A CA 1
ATOM 2387 C C . PRO A 1 319 ? -8.552 -17.588 11.165 1.00 72.94 319 PRO A C 1
ATOM 2389 O O . PRO A 1 319 ? -7.337 -17.437 11.050 1.00 72.94 319 PRO A O 1
ATOM 2392 N N . LEU A 1 320 ? -9.093 -18.491 11.990 1.00 61.56 320 LEU A N 1
ATOM 2393 C CA . LEU A 1 320 ? -8.288 -19.390 12.834 1.00 61.56 320 LEU A CA 1
ATOM 2394 C C . LEU A 1 320 ? -7.577 -20.487 12.033 1.00 61.56 320 LEU A C 1
ATOM 2396 O O . LEU A 1 320 ? -6.511 -20.943 12.436 1.00 61.56 320 LEU A O 1
ATOM 2400 N N . GLU A 1 321 ? -8.126 -20.863 10.878 1.00 55.88 321 GLU A N 1
ATOM 2401 C CA . GLU A 1 321 ? -7.476 -21.758 9.926 1.00 55.88 321 GLU A CA 1
ATOM 2402 C C . GLU A 1 321 ? -7.258 -21.050 8.589 1.00 55.88 321 GLU A C 1
ATOM 2404 O O . GLU A 1 321 ? -8.172 -20.469 7.998 1.00 55.88 321 GLU A O 1
ATOM 2409 N N . ALA A 1 322 ? -6.020 -21.133 8.097 1.00 46.59 322 ALA A N 1
ATOM 2410 C CA . ALA A 1 322 ? -5.568 -20.567 6.828 1.00 46.59 322 ALA A CA 1
ATOM 2411 C C . ALA A 1 322 ? -6.408 -20.998 5.611 1.00 46.59 322 ALA A C 1
ATOM 2413 O O . ALA A 1 322 ? -6.469 -20.256 4.631 1.00 46.59 322 ALA A O 1
ATOM 2414 N N . SER A 1 323 ? -7.018 -22.183 5.673 1.00 40.66 323 SER A N 1
ATOM 2415 C CA . SER A 1 323 ? -7.726 -22.841 4.573 1.00 40.66 323 SER A CA 1
ATOM 2416 C C . SER A 1 323 ? -9.233 -22.572 4.559 1.00 40.66 323 SER A C 1
ATOM 2418 O O . SER A 1 323 ? -9.836 -22.611 3.489 1.00 40.66 323 SER A O 1
ATOM 2420 N N . LEU A 1 324 ? -9.854 -22.284 5.710 1.00 45.84 324 LEU A N 1
ATOM 2421 C CA . LEU A 1 324 ? -11.318 -22.231 5.814 1.00 45.84 324 LEU A CA 1
ATOM 2422 C C . LEU A 1 324 ? -11.916 -20.836 5.633 1.00 45.84 324 LEU A C 1
ATOM 2424 O O . LEU A 1 324 ? -13.118 -20.743 5.417 1.00 45.84 324 LEU A O 1
ATOM 2428 N N . GLY A 1 325 ? -11.125 -19.761 5.741 1.00 55.88 325 GLY A N 1
ATOM 2429 C CA . GLY A 1 325 ? -11.607 -18.373 5.605 1.00 55.88 325 GLY A CA 1
ATOM 2430 C C . GLY A 1 325 ? -12.561 -17.897 6.714 1.00 55.88 325 GLY A C 1
ATOM 2431 O O . GLY A 1 325 ? -12.744 -16.687 6.887 1.00 55.88 325 GLY A O 1
ATOM 2432 N N . GLN A 1 326 ? -13.106 -18.825 7.508 1.00 67.06 326 GLN A N 1
ATOM 2433 C CA . GLN A 1 326 ? -14.130 -18.544 8.499 1.00 67.06 326 GLN A CA 1
ATOM 2434 C C . GLN A 1 326 ? -13.583 -17.714 9.650 1.00 67.06 326 GLN A C 1
ATOM 2436 O O . GLN A 1 326 ? -12.799 -18.166 10.487 1.00 67.06 326 GLN A O 1
ATOM 2441 N N . ARG A 1 327 ? -14.045 -16.465 9.692 1.00 81.62 327 ARG A N 1
ATOM 2442 C CA . ARG A 1 327 ? -13.882 -15.581 10.844 1.00 81.62 327 ARG A CA 1
ATOM 2443 C C . ARG A 1 327 ? -14.987 -15.842 11.866 1.00 81.62 327 ARG A C 1
ATOM 2445 O O . ARG A 1 327 ? -16.137 -15.999 11.437 1.00 81.62 327 ARG A O 1
ATOM 2452 N N . PRO A 1 328 ? -14.674 -15.797 13.173 1.00 87.19 328 PRO A N 1
ATOM 2453 C CA . PRO A 1 328 ? -15.699 -15.813 14.204 1.00 87.19 328 PRO A CA 1
ATOM 2454 C C . PRO A 1 328 ? -16.661 -14.633 14.022 1.00 87.19 328 PRO A C 1
ATOM 2456 O O . PRO A 1 328 ? -16.258 -13.545 13.604 1.00 87.19 328 PRO A O 1
ATOM 2459 N N . THR A 1 329 ? -17.936 -14.851 14.330 1.00 89.31 329 THR A N 1
ATOM 2460 C CA . THR A 1 329 ? -18.957 -13.798 14.335 1.00 89.31 329 THR A CA 1
ATOM 2461 C C . THR A 1 329 ? -19.145 -13.306 15.768 1.00 89.31 329 THR A C 1
ATOM 2463 O O . THR A 1 329 ? -19.499 -14.112 16.628 1.00 89.31 329 THR A O 1
ATOM 2466 N N . PRO A 1 330 ? -18.881 -12.022 16.063 1.00 93.50 330 PRO A N 1
ATOM 2467 C CA . PRO A 1 330 ? -18.996 -11.500 17.416 1.00 93.50 330 PRO A CA 1
ATOM 2468 C C . PRO A 1 330 ? -20.405 -10.968 17.705 1.00 93.50 330 PRO A C 1
ATOM 2470 O O . PRO A 1 330 ? -20.984 -10.257 16.883 1.00 93.50 330 PRO A O 1
ATOM 2473 N N . HIS A 1 331 ? -20.892 -11.240 18.912 1.00 92.19 331 HIS A N 1
ATOM 2474 C CA . HIS A 1 331 ? -22.122 -10.701 19.492 1.00 92.19 331 HIS A CA 1
ATOM 2475 C C . HIS A 1 331 ? -21.852 -10.136 20.885 1.00 92.19 331 HIS A C 1
ATOM 2477 O O . HIS A 1 331 ? -20.943 -10.599 21.581 1.00 92.19 331 HIS A O 1
ATOM 2483 N N . LEU A 1 332 ? -22.626 -9.138 21.312 1.00 92.56 332 LEU A N 1
ATOM 2484 C CA . LEU A 1 332 ? -22.528 -8.628 22.675 1.00 92.56 332 LEU A CA 1
ATOM 2485 C C . LEU A 1 332 ? -23.288 -9.544 23.643 1.00 92.56 332 LEU A C 1
ATOM 2487 O O . LEU A 1 332 ? -24.394 -10.004 23.374 1.00 92.56 332 LEU A O 1
ATOM 2491 N N . TRP A 1 333 ? -22.717 -9.753 24.826 1.00 89.12 333 TRP A N 1
ATOM 2492 C CA . TRP A 1 333 ? -23.423 -10.325 25.976 1.00 89.12 333 TRP A CA 1
ATOM 2493 C C . TRP A 1 333 ? -23.118 -9.511 27.235 1.00 89.12 333 TRP A C 1
ATOM 2495 O O . TRP A 1 333 ? -22.260 -8.626 27.215 1.00 89.12 333 TRP A O 1
ATOM 2505 N N . SER A 1 334 ? -23.820 -9.794 28.334 1.00 86.81 334 SER A N 1
ATOM 2506 C CA . SER A 1 334 ? -23.809 -8.968 29.552 1.00 86.81 334 SER A CA 1
ATOM 2507 C C . SER A 1 334 ? -22.410 -8.648 30.098 1.00 86.81 334 SER A C 1
ATOM 2509 O O . SER A 1 334 ? -22.218 -7.564 30.650 1.00 86.81 334 SER A O 1
ATOM 2511 N N . GLY A 1 335 ? -21.427 -9.537 29.901 1.00 88.50 335 GLY A N 1
ATOM 2512 C CA . GLY A 1 335 ? -20.032 -9.368 30.324 1.00 88.50 335 GLY A CA 1
ATOM 2513 C C . GLY A 1 335 ? -18.987 -9.166 29.219 1.00 88.50 335 GLY A C 1
ATOM 2514 O O . GLY A 1 335 ? -17.802 -9.043 29.531 1.00 88.50 335 GLY A O 1
ATOM 2515 N N . GLY A 1 336 ? -19.344 -9.161 27.932 1.00 92.00 336 GLY A N 1
ATOM 2516 C CA . GLY A 1 336 ? -18.327 -9.043 26.883 1.00 92.00 336 GLY A CA 1
ATOM 2517 C C . GLY A 1 336 ? -18.764 -9.446 25.480 1.00 92.00 336 GLY A C 1
ATOM 2518 O O . GLY A 1 336 ? -19.818 -9.033 24.999 1.00 92.00 336 GLY A O 1
ATOM 2519 N N . LEU A 1 337 ? -17.925 -10.260 24.826 1.00 92.69 337 LEU A N 1
ATOM 2520 C CA . LEU A 1 337 ? -18.188 -10.825 23.498 1.00 92.69 337 LEU A CA 1
ATOM 2521 C C . LEU A 1 337 ? -18.517 -12.316 23.565 1.00 92.69 337 LEU A C 1
ATOM 2523 O O . LEU A 1 337 ? -17.830 -13.081 24.238 1.00 92.69 337 LEU A O 1
ATOM 2527 N N . GLU A 1 338 ? -19.561 -12.716 22.852 1.00 92.50 338 GLU A N 1
ATOM 2528 C CA . GLU A 1 338 ? -19.846 -14.097 22.477 1.00 92.50 338 GLU A CA 1
ATOM 2529 C C . GLU A 1 338 ? -19.369 -14.261 21.034 1.00 92.50 338 GLU A C 1
ATOM 2531 O O . GLU A 1 338 ? -19.795 -13.521 20.150 1.00 92.50 338 GLU A O 1
ATOM 2536 N N . LEU A 1 339 ? -18.429 -15.172 20.801 1.00 92.06 339 LEU A N 1
ATOM 2537 C CA . LEU A 1 339 ? -17.912 -15.477 19.474 1.00 92.06 339 LEU A CA 1
ATOM 2538 C C . LEU A 1 339 ? -18.548 -16.774 18.988 1.00 92.06 339 LEU A C 1
ATOM 2540 O O . LEU A 1 339 ? -18.430 -17.800 19.658 1.00 92.06 339 LEU A O 1
ATOM 2544 N N . GLU A 1 340 ? -19.202 -16.717 17.831 1.00 89.06 340 GLU A N 1
ATOM 2545 C CA . GLU A 1 340 ? -19.729 -17.884 17.128 1.00 89.06 340 GLU A CA 1
ATOM 2546 C C . GLU A 1 340 ? -18.761 -18.313 16.018 1.00 89.06 340 GLU A C 1
ATOM 2548 O O . GLU A 1 340 ? -18.435 -17.523 15.127 1.00 89.06 340 GLU A O 1
ATOM 2553 N N . LEU A 1 341 ? -18.302 -19.563 16.058 1.00 83.75 341 LEU A N 1
ATOM 2554 C CA . LEU A 1 341 ? -17.445 -20.167 15.043 1.00 83.75 341 LEU A CA 1
ATOM 2555 C C . LEU A 1 341 ? -17.843 -21.632 14.855 1.00 83.75 341 LEU A C 1
ATOM 2557 O O . LEU A 1 341 ? -17.950 -22.364 15.830 1.00 83.75 341 LEU A O 1
ATOM 2561 N N . LEU A 1 342 ? -18.065 -22.067 13.609 1.00 77.50 342 LEU A N 1
ATOM 2562 C CA . LEU A 1 342 ? -18.455 -23.452 13.287 1.00 77.50 342 LEU A CA 1
ATOM 2563 C C . LEU A 1 342 ? -19.699 -23.956 14.057 1.00 77.50 342 LEU A C 1
ATOM 2565 O O . LEU A 1 342 ? -19.842 -25.147 14.312 1.00 77.50 342 LEU A O 1
ATOM 2569 N N . GLY A 1 343 ? -20.615 -23.051 14.418 1.00 80.88 343 GLY A N 1
ATOM 2570 C CA . GLY A 1 343 ? -21.806 -23.364 15.219 1.00 80.88 343 GLY A CA 1
ATOM 2571 C C . GLY A 1 343 ? -21.543 -23.495 16.723 1.00 80.88 343 GLY A C 1
ATOM 2572 O O . GLY A 1 343 ? -22.491 -23.621 17.497 1.00 80.88 343 GLY A O 1
ATOM 2573 N N . GLU A 1 344 ? -20.285 -23.414 17.156 1.00 85.44 344 GLU A N 1
ATOM 2574 C CA . GLU A 1 344 ? -19.915 -23.317 18.562 1.00 85.44 344 GLU A CA 1
ATOM 2575 C C . GLU A 1 344 ? -19.904 -21.859 19.011 1.00 85.44 344 GLU A C 1
ATOM 2577 O O . GLU A 1 344 ? -19.497 -20.958 18.275 1.00 85.44 344 GLU A O 1
ATOM 2582 N N . ARG A 1 345 ? -20.339 -21.622 20.249 1.00 90.31 345 ARG A N 1
ATOM 2583 C CA . ARG A 1 345 ? -20.366 -20.295 20.863 1.00 90.31 345 ARG A CA 1
ATOM 2584 C C . ARG A 1 345 ? -19.494 -20.277 22.097 1.00 90.31 345 ARG A C 1
ATOM 2586 O O . ARG A 1 345 ? -19.642 -21.120 22.980 1.00 90.31 345 ARG A O 1
ATOM 2593 N N . LYS A 1 346 ? -18.616 -19.282 22.181 1.00 90.75 346 LYS A N 1
ATOM 2594 C CA . LYS A 1 346 ? -17.727 -19.097 23.325 1.00 90.75 346 LYS A CA 1
ATOM 2595 C C . LYS A 1 346 ? -17.758 -17.659 23.811 1.00 90.75 346 LYS A C 1
ATOM 2597 O O . LYS A 1 346 ? -17.646 -16.723 23.024 1.00 90.75 346 LYS A O 1
ATOM 2602 N N . ARG A 1 347 ? -17.913 -17.490 25.122 1.00 91.06 347 ARG A N 1
ATOM 2603 C CA . ARG A 1 347 ? -18.016 -16.181 25.769 1.00 91.06 347 ARG A CA 1
ATOM 2604 C C . ARG A 1 347 ? -16.693 -15.754 26.376 1.00 91.06 347 ARG A C 1
ATOM 2606 O O . ARG A 1 347 ? -16.020 -16.535 27.042 1.00 91.06 347 ARG A O 1
ATOM 2613 N N . PHE A 1 348 ? -16.384 -14.481 26.189 1.00 91.69 348 PHE A N 1
ATOM 2614 C CA . PHE A 1 348 ? -15.192 -13.824 26.695 1.00 91.69 348 PHE A CA 1
ATOM 2615 C C . PHE A 1 348 ? -15.592 -12.574 27.456 1.00 91.69 348 PHE A C 1
ATOM 2617 O O . PHE A 1 348 ? -16.284 -11.704 26.921 1.00 91.69 348 PHE A O 1
ATOM 2624 N N . ALA A 1 349 ? -15.164 -12.500 28.714 1.00 91.62 349 ALA A N 1
ATOM 2625 C CA . ALA A 1 349 ? -15.425 -11.353 29.566 1.00 91.62 349 ALA A CA 1
ATOM 2626 C C . ALA A 1 349 ? -14.483 -10.203 29.188 1.00 91.62 349 ALA A C 1
ATOM 2628 O O . ALA A 1 349 ? -13.282 -10.243 29.452 1.00 91.62 349 ALA A O 1
ATOM 2629 N N . LEU A 1 350 ? -15.039 -9.165 28.568 1.00 93.50 350 LEU A N 1
ATOM 2630 C CA . LEU A 1 350 ? -14.321 -7.925 28.260 1.00 93.50 350 LEU A CA 1
ATOM 2631 C C . LEU A 1 350 ? -14.610 -6.830 29.299 1.00 93.50 350 LEU A C 1
ATOM 2633 O O . LEU A 1 350 ? -13.894 -5.831 29.390 1.00 93.50 350 LEU A O 1
ATOM 2637 N N . TRP A 1 351 ? -15.635 -7.028 30.120 1.00 92.50 351 TRP A N 1
ATOM 2638 C CA . TRP A 1 351 ? -15.957 -6.203 31.274 1.00 92.50 351 TRP A CA 1
ATOM 2639 C C . TRP A 1 351 ? -16.603 -7.052 32.370 1.00 92.50 351 TRP A C 1
ATOM 2641 O O . TRP A 1 351 ? -16.817 -8.251 32.198 1.00 92.50 351 TRP A O 1
ATOM 2651 N N . THR A 1 352 ? -16.865 -6.445 33.527 1.00 87.25 352 THR A N 1
ATOM 2652 C CA . THR A 1 352 ? -17.525 -7.111 34.654 1.00 87.25 352 THR A CA 1
ATOM 2653 C C . THR A 1 352 ? -18.885 -7.682 34.217 1.00 87.25 352 THR A C 1
ATOM 2655 O O . THR A 1 352 ? -19.757 -6.892 33.846 1.00 87.25 352 THR A O 1
ATOM 2658 N N . PRO A 1 353 ? -19.087 -9.015 34.237 1.00 78.62 353 PRO A N 1
ATOM 2659 C CA . PRO A 1 353 ? -20.388 -9.612 33.946 1.00 78.62 353 PRO A CA 1
ATOM 2660 C C . PRO A 1 353 ? -21.380 -9.330 35.079 1.00 78.62 353 PRO A C 1
ATOM 2662 O O . PRO A 1 353 ? -20.972 -9.084 36.215 1.00 78.62 353 PRO A O 1
ATOM 2665 N N . ASP A 1 354 ? -22.679 -9.412 34.785 1.00 71.88 354 ASP A N 1
ATOM 2666 C CA . ASP A 1 354 ? -23.715 -9.383 35.821 1.00 71.88 354 ASP A CA 1
ATOM 2667 C C . ASP A 1 354 ? -23.620 -10.672 36.668 1.00 71.88 354 ASP A C 1
ATOM 2669 O O . ASP A 1 354 ? -23.838 -11.763 36.132 1.00 71.88 354 ASP A O 1
ATOM 2673 N N . PRO A 1 355 ? -23.299 -10.587 37.974 1.00 67.38 355 PRO A N 1
ATOM 2674 C CA . PRO A 1 355 ? -23.171 -11.764 38.827 1.00 67.38 355 PRO A CA 1
ATOM 2675 C C . PRO A 1 355 ? -24.511 -12.464 39.100 1.00 67.38 355 PRO A C 1
ATOM 2677 O O . PRO A 1 355 ? -24.510 -13.646 39.433 1.00 67.38 355 PRO A O 1
ATOM 2680 N N . ALA A 1 356 ? -25.643 -11.764 38.969 1.00 66.81 356 ALA A N 1
ATOM 2681 C CA . ALA A 1 356 ? -26.975 -12.319 39.198 1.00 66.81 356 ALA A CA 1
ATOM 2682 C C . ALA A 1 356 ? -27.594 -12.923 37.928 1.00 66.81 356 ALA A C 1
ATOM 2684 O O . ALA A 1 356 ? -28.451 -13.797 38.032 1.00 66.81 356 ALA A O 1
ATOM 2685 N N . ASN A 1 357 ? -27.172 -12.477 36.737 1.00 64.75 357 ASN A N 1
ATOM 2686 C CA . ASN A 1 357 ? -27.717 -12.925 35.452 1.00 64.75 357 ASN A CA 1
ATOM 2687 C C . ASN A 1 357 ? -26.650 -12.989 34.342 1.00 64.75 357 ASN A C 1
ATOM 2689 O O . ASN A 1 357 ? -26.811 -12.398 33.270 1.00 64.75 357 ASN A O 1
ATOM 2693 N N . ALA A 1 358 ? -25.571 -13.742 34.572 1.00 63.94 358 ALA A N 1
ATOM 2694 C CA . ALA A 1 358 ? -24.468 -13.888 33.616 1.00 63.94 358 ALA A CA 1
ATOM 2695 C C . ALA A 1 358 ? -24.919 -14.358 32.214 1.00 63.94 358 ALA A C 1
ATOM 2697 O O . ALA A 1 358 ? -24.277 -14.032 31.220 1.00 63.94 358 ALA A O 1
ATOM 2698 N N . ASP A 1 359 ? -26.048 -15.064 32.118 1.00 65.50 359 ASP A N 1
ATOM 2699 C CA . ASP A 1 359 ? -26.571 -15.617 30.864 1.00 65.50 359 ASP A CA 1
ATOM 2700 C C . ASP A 1 359 ? -27.626 -14.754 30.164 1.00 65.50 359 ASP A C 1
ATOM 2702 O O . ASP A 1 359 ? -28.093 -15.129 29.087 1.00 65.50 359 ASP A O 1
ATOM 2706 N N . ARG A 1 360 ? -28.043 -13.621 30.747 1.00 62.34 360 ARG A N 1
ATOM 2707 C CA . ARG A 1 360 ? -29.155 -12.846 30.189 1.00 62.34 360 ARG A CA 1
ATOM 2708 C C . ARG A 1 360 ? -28.708 -12.091 28.930 1.00 62.34 360 ARG A C 1
ATOM 2710 O O . ARG A 1 360 ? -27.831 -11.228 29.016 1.00 62.34 360 ARG A O 1
ATOM 2717 N N . PRO A 1 361 ? -29.313 -12.370 27.760 1.00 63.47 361 PRO A N 1
ATOM 2718 C CA . PRO A 1 361 ? -29.024 -11.614 26.553 1.00 63.47 361 PRO A CA 1
ATOM 2719 C C . PRO A 1 361 ? -29.605 -10.201 26.673 1.00 63.47 361 PRO A C 1
ATOM 2721 O O . PRO A 1 361 ? -30.666 -9.999 27.268 1.00 63.47 361 PRO A O 1
ATOM 2724 N N . GLY A 1 362 ? -28.931 -9.220 26.076 1.00 67.38 362 GLY A N 1
ATOM 2725 C CA . GLY A 1 362 ? -29.511 -7.891 25.869 1.00 67.38 362 GLY A CA 1
ATOM 2726 C C . GLY A 1 362 ? -29.468 -6.923 27.058 1.00 67.38 362 GLY A C 1
ATOM 2727 O O . GLY A 1 362 ? -30.035 -5.842 26.936 1.00 67.38 362 GLY A O 1
ATOM 2728 N N . VAL A 1 363 ? -28.812 -7.255 28.180 1.00 77.88 363 VAL A N 1
ATOM 2729 C CA . VAL A 1 363 ? -28.701 -6.348 29.341 1.00 77.88 363 VAL A CA 1
ATOM 2730 C C . VAL A 1 363 ? -27.250 -6.233 29.803 1.00 77.88 363 VAL A C 1
ATOM 2732 O O . VAL A 1 363 ? -26.568 -7.240 29.987 1.00 77.88 363 VAL A O 1
ATOM 2735 N N . LEU A 1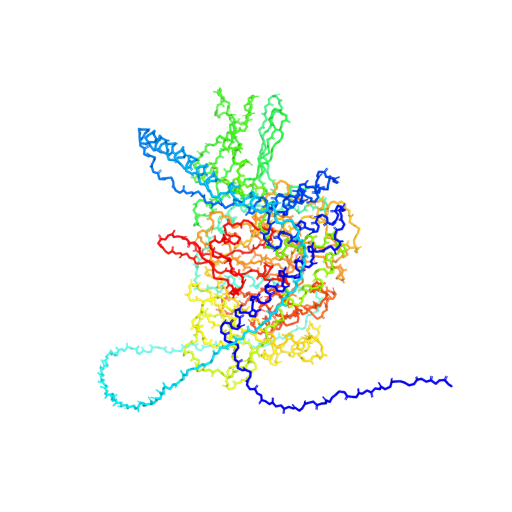 364 ? -26.776 -4.999 29.973 1.00 86.88 364 LEU A N 1
ATOM 2736 C CA . LEU A 1 364 ? -25.463 -4.696 30.544 1.00 86.88 364 LEU A CA 1
ATOM 2737 C C . LEU A 1 364 ? -25.532 -4.767 32.080 1.00 86.88 364 LEU A C 1
ATOM 2739 O O . LEU A 1 364 ? -26.555 -4.406 32.657 1.00 86.88 364 LEU A O 1
ATOM 2743 N N . ALA A 1 365 ? -24.456 -5.199 32.745 1.00 83.44 365 ALA A N 1
ATOM 2744 C CA . ALA A 1 365 ? -24.387 -5.203 34.211 1.00 83.44 365 ALA A CA 1
ATOM 2745 C C . ALA A 1 365 ? -24.646 -3.803 34.808 1.00 83.44 365 ALA A C 1
ATOM 2747 O O . ALA A 1 365 ? -24.370 -2.794 34.160 1.00 83.44 365 ALA A O 1
ATOM 2748 N N . ASP A 1 366 ? -25.119 -3.728 36.057 1.00 85.12 366 ASP A N 1
ATOM 2749 C CA . ASP A 1 366 ? -25.435 -2.449 36.723 1.00 85.12 366 ASP A CA 1
ATOM 2750 C C . ASP A 1 366 ? -24.206 -1.553 36.939 1.00 85.12 366 ASP A C 1
ATOM 2752 O O . ASP A 1 366 ? -24.309 -0.331 36.915 1.00 85.12 366 ASP A O 1
ATOM 2756 N N . THR A 1 367 ? -23.033 -2.156 37.160 1.00 87.31 367 THR A N 1
ATOM 2757 C CA . THR A 1 367 ? -21.764 -1.441 37.389 1.00 87.31 367 THR A CA 1
ATOM 2758 C C . THR A 1 367 ? -20.634 -2.037 36.536 1.00 87.31 367 THR A C 1
ATOM 2760 O O . THR A 1 367 ? -19.707 -2.672 37.048 1.00 87.31 367 THR A O 1
ATOM 2763 N N . PRO A 1 368 ? -20.705 -1.884 35.202 1.00 90.69 368 PRO A N 1
ATOM 2764 C CA . PRO A 1 368 ? -19.743 -2.484 34.293 1.00 90.69 368 PRO A CA 1
ATOM 2765 C C . PRO A 1 368 ? -18.389 -1.769 34.400 1.00 90.69 368 PRO A C 1
ATOM 2767 O O . PRO A 1 368 ? -18.306 -0.545 34.493 1.00 90.69 368 PRO A O 1
ATOM 2770 N N . ALA A 1 369 ? -17.298 -2.530 34.347 1.00 92.06 369 ALA A N 1
ATOM 2771 C CA . ALA A 1 369 ? -15.942 -1.994 34.263 1.00 92.06 369 ALA A CA 1
ATOM 2772 C C . ALA A 1 369 ? -15.109 -2.842 33.302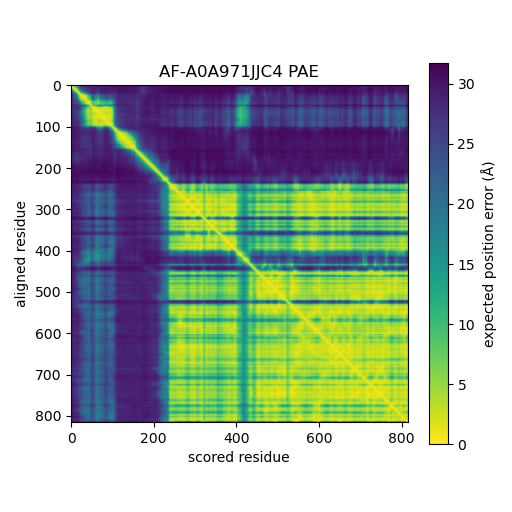 1.00 92.06 369 ALA A C 1
ATOM 2774 O O . ALA A 1 369 ? -15.238 -4.063 33.301 1.00 92.06 369 ALA A O 1
ATOM 2775 N N . LEU A 1 370 ? -14.257 -2.210 32.484 1.00 94.25 370 LEU A N 1
ATOM 2776 C CA . LEU A 1 370 ? -13.373 -2.932 31.560 1.00 94.25 370 LEU A CA 1
ATOM 2777 C C . LEU A 1 370 ? -12.502 -3.942 32.316 1.00 94.25 370 LEU A C 1
ATOM 2779 O O . LEU A 1 370 ? -12.013 -3.653 33.410 1.00 94.25 370 LEU A O 1
ATOM 2783 N N . SER A 1 371 ? -12.277 -5.105 31.707 1.00 92.81 371 SER A N 1
ATOM 2784 C CA . SER A 1 371 ? -11.462 -6.155 32.309 1.00 92.81 371 SER A CA 1
ATOM 2785 C C . SER A 1 371 ? -10.016 -5.695 32.544 1.00 92.81 371 SER A C 1
ATOM 2787 O O . SER A 1 371 ? -9.490 -4.779 31.892 1.00 92.81 371 SER A O 1
ATOM 2789 N N . ALA A 1 372 ? -9.341 -6.360 33.485 1.00 90.38 372 ALA A N 1
ATOM 2790 C CA . ALA A 1 372 ? -7.921 -6.128 33.740 1.00 90.38 372 ALA A CA 1
ATOM 2791 C C . ALA A 1 372 ? -7.064 -6.425 32.495 1.00 90.38 372 ALA A C 1
ATOM 2793 O O . ALA A 1 372 ? -6.105 -5.703 32.236 1.00 90.38 372 ALA A O 1
ATOM 2794 N N . GLU A 1 373 ? -7.448 -7.429 31.700 1.00 89.88 373 GLU A N 1
ATOM 2795 C CA . GLU A 1 373 ? -6.788 -7.793 30.442 1.00 89.88 373 GLU A CA 1
ATOM 2796 C C . GLU A 1 373 ? -6.827 -6.645 29.424 1.00 89.88 373 GLU A C 1
ATOM 2798 O O . GLU A 1 373 ? -5.781 -6.245 28.914 1.00 89.88 373 GLU A O 1
ATOM 2803 N N . ILE A 1 374 ? -7.997 -6.032 29.194 1.00 92.50 374 ILE A N 1
ATOM 2804 C CA . ILE A 1 374 ? -8.113 -4.865 28.303 1.00 92.50 374 ILE A CA 1
ATOM 2805 C C . ILE A 1 374 ? -7.327 -3.679 28.855 1.00 92.50 374 ILE A C 1
ATOM 2807 O O . ILE A 1 374 ? -6.613 -3.003 28.113 1.00 92.50 374 ILE A O 1
ATOM 2811 N N . THR A 1 375 ? -7.427 -3.423 30.159 1.00 91.12 375 THR A N 1
ATOM 2812 C CA . THR A 1 375 ? -6.714 -2.306 30.790 1.00 91.12 375 THR A CA 1
ATOM 2813 C C . THR A 1 375 ? -5.197 -2.462 30.644 1.00 91.12 375 THR A C 1
ATOM 2815 O O . THR A 1 375 ? -4.511 -1.492 30.316 1.00 91.12 375 THR A O 1
ATOM 2818 N N . ALA A 1 376 ? -4.674 -3.679 30.816 1.00 88.56 376 ALA A N 1
ATOM 2819 C CA . ALA A 1 376 ? -3.267 -4.000 30.605 1.00 88.56 376 ALA A CA 1
ATOM 2820 C C . ALA A 1 376 ? -2.868 -3.900 29.123 1.00 88.56 376 ALA A C 1
ATOM 2822 O O . ALA A 1 376 ? -1.832 -3.314 28.806 1.00 88.56 376 ALA A O 1
ATOM 2823 N N . ALA A 1 377 ? -3.705 -4.398 28.206 1.00 88.00 377 ALA A N 1
ATOM 2824 C CA . ALA A 1 377 ? -3.471 -4.311 26.767 1.00 88.00 377 ALA A CA 1
ATOM 2825 C C . ALA A 1 377 ? -3.353 -2.852 26.294 1.00 88.00 377 ALA A C 1
ATOM 2827 O O . ALA A 1 377 ? -2.410 -2.493 25.596 1.00 88.00 377 ALA A O 1
ATOM 2828 N N . LEU A 1 378 ? -4.236 -1.961 26.753 1.00 87.56 378 LEU A N 1
ATOM 2829 C CA . LEU A 1 378 ? -4.169 -0.533 26.420 1.00 87.56 378 LEU A CA 1
ATOM 2830 C C . LEU A 1 378 ? -2.855 0.131 26.877 1.00 87.56 378 LEU A C 1
ATOM 2832 O O . LEU A 1 378 ? -2.352 1.040 26.212 1.00 87.56 378 LEU A O 1
ATOM 2836 N N . GLN A 1 379 ? -2.264 -0.346 27.975 1.00 86.62 379 GLN A N 1
ATOM 2837 C CA . GLN A 1 379 ? -0.990 0.148 28.513 1.00 86.62 379 GLN A CA 1
ATOM 2838 C C . GLN A 1 379 ? 0.249 -0.507 27.886 1.00 86.62 379 GLN A C 1
ATOM 2840 O O . GLN A 1 379 ? 1.362 -0.021 28.092 1.00 86.62 379 GLN A O 1
ATOM 2845 N N . GLY A 1 380 ? 0.080 -1.595 27.132 1.00 81.19 380 GLY A N 1
ATOM 2846 C CA . GLY A 1 380 ? 1.187 -2.339 26.541 1.00 81.19 380 GLY A CA 1
ATOM 2847 C C . GLY A 1 380 ? 1.968 -1.548 25.487 1.00 81.19 380 GLY A C 1
ATOM 2848 O O . GLY A 1 380 ? 1.590 -0.450 25.093 1.00 81.19 380 GLY A O 1
ATOM 2849 N N . LYS A 1 381 ? 3.104 -2.090 25.034 1.00 80.69 381 LYS A N 1
ATOM 2850 C CA . LYS A 1 381 ? 3.943 -1.447 23.999 1.00 80.69 381 LYS A CA 1
ATOM 2851 C C . LYS A 1 381 ? 3.631 -1.929 22.581 1.00 80.69 381 LYS A C 1
ATOM 2853 O O . LYS A 1 381 ? 3.872 -1.198 21.625 1.00 80.69 381 LYS A O 1
ATOM 2858 N N . SER A 1 382 ? 3.108 -3.148 22.455 1.00 83.94 382 SER A N 1
ATOM 2859 C CA . SER A 1 382 ? 2.746 -3.740 21.167 1.00 83.94 382 SER A CA 1
ATOM 2860 C C . SER A 1 382 ? 1.572 -2.984 20.527 1.00 83.94 382 SER A C 1
ATOM 2862 O O . SER A 1 382 ? 0.682 -2.519 21.238 1.00 83.94 382 SER A O 1
ATOM 2864 N N . PRO A 1 383 ? 1.525 -2.850 19.192 1.00 88.25 383 PRO A N 1
ATOM 2865 C CA . PRO A 1 383 ? 0.326 -2.380 18.506 1.00 88.25 383 PRO A CA 1
ATOM 2866 C C . PRO A 1 383 ? -0.774 -3.450 18.421 1.00 88.25 383 PRO A C 1
ATOM 2868 O O . PRO A 1 383 ? -1.929 -3.105 18.180 1.00 88.25 383 PRO A O 1
ATOM 2871 N N . TYR A 1 384 ? -0.437 -4.725 18.643 1.00 89.75 384 TYR A N 1
ATOM 2872 C CA . TYR A 1 384 ? -1.376 -5.848 18.667 1.00 89.75 384 TYR A CA 1
ATOM 2873 C C . TYR A 1 384 ? -1.373 -6.533 20.032 1.00 89.75 384 TYR A C 1
ATOM 2875 O O . TYR A 1 384 ? -0.315 -6.912 20.541 1.00 89.75 384 TYR A O 1
ATOM 2883 N N . HIS A 1 385 ? -2.560 -6.741 20.591 1.00 91.94 385 HIS A N 1
ATOM 2884 C CA . HIS A 1 385 ? -2.768 -7.530 21.800 1.00 91.94 385 HIS A CA 1
ATOM 2885 C C . HIS A 1 385 ? -3.735 -8.663 21.500 1.00 91.94 385 HIS A C 1
ATOM 2887 O O . HIS A 1 385 ? -4.813 -8.427 20.964 1.00 91.94 385 HIS A O 1
ATOM 2893 N N . VAL A 1 386 ? -3.337 -9.886 21.825 1.00 90.56 386 VAL A N 1
ATOM 2894 C CA . VAL A 1 386 ? -4.180 -11.065 21.648 1.00 90.56 386 VAL A CA 1
ATOM 2895 C C . VAL A 1 386 ? -5.218 -11.099 22.765 1.00 90.56 386 VAL A C 1
ATOM 2897 O O . VAL A 1 386 ? -4.857 -10.938 23.924 1.00 90.56 386 VAL A O 1
ATOM 2900 N N . LEU A 1 387 ? -6.482 -11.293 22.399 1.00 90.31 387 LEU A N 1
ATOM 2901 C CA . LEU A 1 387 ? -7.631 -11.447 23.287 1.00 90.31 387 LEU A CA 1
ATOM 2902 C C . LEU A 1 387 ? -8.423 -12.697 22.880 1.00 90.31 387 LEU A C 1
ATOM 2904 O O . LEU A 1 387 ? -8.246 -13.237 21.784 1.00 90.31 387 LEU A O 1
ATOM 2908 N N . CYS A 1 388 ? -9.363 -13.101 23.735 1.00 90.12 388 CYS A N 1
ATOM 2909 C CA . CYS A 1 388 ? -10.364 -14.127 23.427 1.00 90.12 388 CYS A CA 1
ATOM 2910 C C . CYS A 1 388 ? -9.743 -15.450 22.939 1.00 90.12 388 CYS A C 1
ATOM 2912 O O . CYS A 1 388 ? -10.089 -15.946 21.868 1.00 90.12 388 CYS A O 1
ATOM 2914 N N . ASP A 1 389 ? -8.776 -15.980 23.694 1.00 86.25 389 ASP A N 1
ATOM 2915 C CA . ASP A 1 389 ? -8.036 -17.211 23.372 1.00 86.25 389 ASP A CA 1
ATOM 2916 C C . ASP A 1 389 ? -7.421 -17.227 21.968 1.00 86.25 389 ASP A C 1
ATOM 2918 O O . ASP A 1 389 ? -7.393 -18.251 21.290 1.00 86.25 389 ASP A O 1
ATOM 2922 N N . GLY A 1 390 ? -6.937 -16.076 21.505 1.00 84.62 390 GLY A N 1
ATOM 2923 C CA . GLY A 1 390 ? -6.334 -15.986 20.183 1.00 84.62 390 GLY A CA 1
ATOM 2924 C C . GLY A 1 390 ? -7.294 -15.581 19.081 1.00 84.62 390 GLY A C 1
ATOM 2925 O O . GLY A 1 390 ? -6.818 -15.296 18.002 1.00 84.62 390 GLY A O 1
ATOM 2926 N N . MET A 1 391 ? -8.605 -15.496 19.297 1.00 86.62 391 MET A N 1
ATOM 2927 C CA . MET A 1 391 ? -9.553 -15.223 18.204 1.00 86.62 391 MET A CA 1
ATOM 2928 C C . MET A 1 391 ? -9.670 -13.749 17.815 1.00 86.62 391 MET A C 1
ATOM 2930 O O . MET A 1 391 ? -10.181 -13.425 16.741 1.00 86.62 391 MET A O 1
ATOM 2934 N N . VAL A 1 392 ? -9.238 -12.846 18.696 1.00 91.56 392 VAL A N 1
ATOM 2935 C CA . VAL A 1 392 ? -9.401 -11.404 18.515 1.00 91.56 392 VAL A CA 1
ATOM 2936 C C . VAL A 1 392 ? -8.078 -10.707 18.782 1.00 91.56 392 VAL A C 1
ATOM 2938 O O . VAL A 1 392 ? -7.416 -10.957 19.785 1.00 91.56 392 VAL A O 1
ATOM 2941 N N . LEU A 1 393 ? -7.706 -9.782 17.906 1.00 93.19 393 LEU A N 1
ATOM 2942 C CA . LEU A 1 393 ? -6.608 -8.855 18.134 1.00 93.19 393 LEU A CA 1
ATOM 2943 C C . LEU A 1 393 ? -7.164 -7.483 18.505 1.00 93.19 393 LEU A C 1
ATOM 2945 O O . LEU A 1 393 ? -7.883 -6.864 17.725 1.00 93.19 393 LEU A O 1
ATOM 2949 N N . LEU A 1 394 ? -6.780 -6.958 19.662 1.00 95.06 394 LEU A N 1
ATOM 2950 C CA . LEU A 1 394 ? -6.937 -5.543 19.973 1.00 95.06 394 LEU A CA 1
ATOM 2951 C C . LEU A 1 394 ? -5.811 -4.755 19.295 1.00 95.06 394 LEU A C 1
ATOM 2953 O O . LEU A 1 394 ? -4.628 -4.936 19.594 1.00 95.06 394 LEU A O 1
ATOM 2957 N N . ARG A 1 395 ? -6.201 -3.857 18.391 1.00 94.94 395 ARG A N 1
ATOM 2958 C CA . ARG A 1 395 ? -5.323 -2.934 17.673 1.00 94.94 395 ARG A CA 1
ATOM 2959 C C . ARG A 1 395 ? -5.217 -1.634 18.457 1.00 94.94 395 ARG A C 1
ATOM 2961 O O . ARG A 1 395 ? -6.221 -0.964 18.699 1.00 94.94 395 ARG A O 1
ATOM 2968 N N . THR A 1 396 ? -3.998 -1.246 18.815 1.00 90.69 396 THR A N 1
ATOM 2969 C CA . THR A 1 396 ? -3.731 0.027 19.493 1.00 90.69 396 THR A CA 1
ATOM 2970 C C . THR A 1 396 ? -2.867 0.931 18.618 1.00 90.69 396 THR A C 1
ATOM 2972 O O . THR A 1 396 ? -1.912 0.456 17.999 1.00 90.69 396 THR A O 1
ATOM 2975 N N . PRO A 1 397 ? -3.184 2.236 18.528 1.00 86.00 397 PRO A N 1
ATOM 2976 C CA . PRO A 1 397 ? -2.352 3.166 17.783 1.00 86.00 397 PRO A CA 1
ATOM 2977 C C . PRO A 1 397 ? -1.002 3.311 18.492 1.00 86.00 397 PRO A C 1
ATOM 2979 O O . PRO A 1 397 ? -0.934 3.681 19.667 1.00 86.00 397 PRO A O 1
ATOM 2982 N N . ARG A 1 398 ? 0.081 3.027 17.769 1.00 85.38 398 ARG A N 1
ATOM 2983 C CA . ARG A 1 398 ? 1.463 3.214 18.223 1.00 85.38 398 ARG A CA 1
ATOM 2984 C C . ARG A 1 398 ? 2.222 4.017 17.169 1.00 85.38 398 ARG A C 1
ATOM 2986 O O . ARG A 1 398 ? 1.933 3.844 15.986 1.00 85.38 398 ARG A O 1
ATOM 2993 N N . PRO A 1 399 ? 3.180 4.874 17.561 1.00 75.06 399 PRO A N 1
ATOM 2994 C CA . PRO A 1 399 ? 4.067 5.511 16.597 1.00 75.06 399 PRO A CA 1
ATOM 2995 C C . PRO A 1 399 ? 4.783 4.449 15.761 1.00 75.06 399 PRO A C 1
ATOM 2997 O O . PRO A 1 399 ? 5.308 3.479 16.313 1.00 75.06 399 PRO A O 1
ATOM 3000 N N . GLY A 1 400 ? 4.795 4.631 14.443 1.00 73.06 400 GLY A N 1
ATOM 3001 C CA . GLY A 1 400 ? 5.551 3.763 13.549 1.00 73.06 400 GLY A CA 1
ATOM 3002 C C . GLY A 1 400 ? 7.050 4.051 13.622 1.00 73.06 400 GLY A C 1
ATOM 3003 O O . GLY A 1 400 ? 7.476 5.154 13.972 1.00 73.06 400 GLY A O 1
ATOM 3004 N N . SER A 1 401 ? 7.871 3.073 13.250 1.00 69.88 401 SER A N 1
ATOM 3005 C CA . SER A 1 401 ? 9.278 3.302 12.956 1.00 69.88 401 SER A CA 1
ATOM 3006 C C . SER A 1 401 ? 9.422 4.215 11.739 1.00 69.88 401 SER A C 1
ATOM 3008 O O . SER A 1 401 ? 8.665 4.124 10.771 1.00 69.88 401 SER A O 1
ATOM 3010 N N . ALA A 1 402 ? 10.421 5.089 11.797 1.00 55.75 402 ALA A N 1
ATOM 3011 C CA . ALA A 1 402 ? 10.896 5.881 10.675 1.00 55.75 402 ALA A CA 1
ATOM 3012 C C . ALA A 1 402 ? 12.423 5.798 10.653 1.00 55.75 402 ALA A C 1
ATOM 3014 O O . ALA A 1 402 ? 13.074 5.777 11.709 1.00 55.75 402 ALA A O 1
ATOM 3015 N N . SER A 1 403 ? 13.007 5.764 9.459 1.00 53.25 403 SER A N 1
ATOM 3016 C CA . SER A 1 403 ? 14.461 5.839 9.315 1.00 53.25 403 SER A CA 1
ATOM 3017 C C . SER A 1 403 ? 14.989 7.171 9.869 1.00 53.25 403 SER A C 1
ATOM 3019 O O . SER A 1 403 ? 14.272 8.171 9.940 1.00 53.25 403 SER A O 1
ATOM 3021 N N . ALA A 1 404 ? 16.266 7.214 10.267 1.00 46.28 404 ALA A N 1
ATOM 3022 C CA . ALA A 1 404 ? 16.890 8.458 10.734 1.00 46.28 404 ALA A CA 1
ATOM 3023 C C . ALA A 1 404 ? 16.791 9.584 9.687 1.00 46.28 404 ALA A C 1
ATOM 3025 O O . ALA A 1 404 ? 16.581 10.737 10.049 1.00 46.28 404 ALA A O 1
ATOM 3026 N N . MET A 1 405 ? 16.859 9.231 8.401 1.00 45.66 405 MET A N 1
ATOM 3027 C CA . MET A 1 405 ? 16.743 10.156 7.275 1.00 45.66 405 MET A CA 1
ATOM 3028 C C . MET A 1 405 ? 15.312 10.679 7.079 1.00 45.66 405 MET A C 1
ATOM 3030 O O . MET A 1 405 ? 15.129 11.869 6.839 1.00 45.66 405 MET A O 1
ATOM 3034 N N . GLU A 1 406 ? 14.294 9.823 7.218 1.00 50.16 406 GLU A N 1
ATOM 3035 C CA . GLU A 1 406 ? 12.880 10.229 7.173 1.00 50.16 406 GLU A CA 1
ATOM 3036 C C . GLU A 1 406 ? 12.542 11.167 8.329 1.00 50.16 406 GLU A C 1
ATOM 3038 O O . GLU A 1 406 ? 11.926 12.207 8.109 1.00 50.16 406 GLU A O 1
ATOM 3043 N N . LEU A 1 407 ? 13.018 10.845 9.536 1.00 50.94 407 LEU A N 1
ATOM 3044 C CA . LEU A 1 407 ? 12.817 11.685 10.710 1.00 50.94 407 LEU A CA 1
ATOM 3045 C C . LEU A 1 407 ? 13.511 13.041 10.556 1.00 50.94 407 LEU A C 1
ATOM 3047 O O . LEU A 1 407 ? 12.901 14.079 10.800 1.00 50.94 407 LEU A O 1
ATOM 3051 N N . ALA A 1 408 ? 14.768 13.039 10.107 1.00 42.47 408 ALA A N 1
ATOM 3052 C CA . ALA A 1 408 ? 15.504 14.263 9.836 1.00 42.47 408 ALA A CA 1
ATOM 3053 C C . ALA A 1 408 ? 14.781 15.105 8.785 1.00 42.47 408 ALA A C 1
ATOM 3055 O O . ALA A 1 408 ? 14.536 16.279 9.015 1.00 42.47 408 ALA A O 1
ATOM 3056 N N . THR A 1 409 ? 14.351 14.507 7.674 1.00 45.91 409 THR A N 1
ATOM 3057 C CA . THR A 1 409 ? 13.669 15.225 6.588 1.00 45.91 409 THR A CA 1
ATOM 3058 C C . THR A 1 409 ? 12.307 15.780 7.018 1.00 45.91 409 THR A C 1
ATOM 3060 O O . THR A 1 409 ? 12.006 16.933 6.714 1.00 45.91 409 THR A O 1
ATOM 3063 N N . ASP A 1 410 ? 11.476 15.008 7.730 1.00 45.62 410 ASP A N 1
ATOM 3064 C CA . ASP A 1 410 ? 10.155 15.469 8.189 1.00 45.62 410 ASP A CA 1
ATOM 3065 C C . ASP A 1 410 ? 10.266 16.563 9.274 1.00 45.62 410 ASP A C 1
ATOM 3067 O O . ASP A 1 410 ? 9.382 17.419 9.354 1.00 45.62 410 ASP A O 1
ATOM 3071 N N . VAL A 1 411 ? 11.356 16.600 10.054 1.00 40.88 411 VAL A N 1
ATOM 3072 C CA . VAL A 1 411 ? 11.629 17.680 11.020 1.00 40.88 411 VAL A CA 1
ATOM 3073 C C . VAL A 1 411 ? 12.287 18.902 10.363 1.00 40.88 411 VAL A C 1
ATOM 3075 O O . VAL A 1 411 ? 11.899 20.036 10.640 1.00 40.88 411 VAL A O 1
ATOM 3078 N N . LEU A 1 412 ? 13.243 18.702 9.453 1.00 40.84 412 LEU A N 1
ATOM 3079 C CA . LEU A 1 412 ? 13.918 19.780 8.720 1.00 40.84 412 LEU A CA 1
ATOM 3080 C C . LEU A 1 412 ? 12.930 20.562 7.844 1.00 40.84 412 LEU A C 1
ATOM 3082 O O . LEU A 1 412 ? 13.000 21.785 7.780 1.00 40.84 412 LEU A O 1
ATOM 3086 N N . ARG A 1 413 ? 11.935 19.888 7.251 1.00 43.03 413 ARG A N 1
ATOM 3087 C CA . ARG A 1 413 ? 10.865 20.525 6.457 1.00 43.03 413 ARG A CA 1
ATOM 3088 C C . ARG A 1 413 ? 9.936 21.446 7.256 1.00 43.03 413 ARG A C 1
ATOM 3090 O O . ARG A 1 413 ? 9.140 22.155 6.650 1.00 43.03 413 ARG A O 1
ATOM 3097 N N . GLN A 1 414 ? 10.012 21.448 8.588 1.00 40.34 414 GLN A N 1
ATOM 3098 C CA . GLN A 1 414 ? 9.218 22.337 9.443 1.00 40.34 414 GLN A CA 1
ATOM 3099 C C . GLN A 1 414 ? 9.921 23.681 9.724 1.00 40.34 414 GLN A C 1
ATOM 3101 O O . GLN A 1 414 ? 9.319 24.545 10.361 1.00 40.34 414 GLN A O 1
ATOM 3106 N N . HIS A 1 415 ? 11.154 23.903 9.231 1.00 40.47 415 HIS A N 1
ATOM 3107 C CA . HIS A 1 415 ? 11.930 25.127 9.486 1.00 40.47 415 HIS A CA 1
ATOM 3108 C C . HIS A 1 415 ? 12.677 25.679 8.261 1.00 40.47 415 HIS A C 1
ATOM 3110 O O . HIS A 1 415 ? 13.256 24.935 7.478 1.00 40.47 415 HIS A O 1
ATOM 3116 N N . ARG A 1 416 ? 12.763 27.017 8.161 1.00 36.66 416 ARG A N 1
ATOM 3117 C CA . ARG A 1 416 ? 13.470 27.758 7.087 1.00 36.66 416 ARG A CA 1
ATOM 3118 C C . ARG A 1 416 ? 14.966 27.432 6.951 1.00 36.66 416 ARG A C 1
ATOM 3120 O O . ARG A 1 416 ? 15.517 27.607 5.875 1.00 36.66 416 ARG A O 1
ATOM 3127 N N . LEU A 1 417 ? 15.625 26.975 8.018 1.00 36.41 417 LEU A N 1
ATOM 3128 C CA . LEU A 1 417 ? 17.034 26.544 7.989 1.00 36.41 417 LEU A CA 1
ATOM 3129 C C . LEU A 1 417 ? 17.199 25.075 7.557 1.00 36.41 417 LEU A C 1
ATOM 3131 O O . LEU A 1 417 ? 18.288 24.669 7.157 1.00 36.41 417 LEU A O 1
ATOM 3135 N N . GLY A 1 418 ? 16.121 24.284 7.597 1.00 37.19 418 GLY A N 1
ATOM 3136 C CA . GLY A 1 418 ? 16.131 22.895 7.150 1.00 37.19 418 GLY A CA 1
ATOM 3137 C C . GLY A 1 418 ? 16.159 22.748 5.631 1.00 37.19 418 GLY A C 1
ATOM 3138 O O . GLY A 1 418 ? 16.724 21.772 5.149 1.00 37.19 418 GLY A O 1
ATOM 3139 N N . GLU A 1 419 ? 15.663 23.736 4.878 1.00 38.00 419 GLU A N 1
ATOM 3140 C CA . GLU A 1 419 ? 15.888 23.814 3.426 1.00 38.00 419 GLU A CA 1
ATOM 3141 C C . GLU A 1 419 ? 17.385 23.908 3.112 1.00 38.00 419 GLU A C 1
ATOM 3143 O O . GLU A 1 419 ? 17.879 23.142 2.300 1.00 38.00 419 GLU A O 1
ATOM 3148 N N . TRP A 1 420 ? 18.149 24.740 3.829 1.00 40.00 420 TRP A N 1
ATOM 3149 C CA . TRP A 1 420 ? 19.592 24.867 3.599 1.00 40.00 420 TRP A CA 1
ATOM 3150 C C . TRP A 1 420 ? 20.385 23.587 3.941 1.00 40.00 420 TRP A C 1
ATOM 3152 O O . TRP A 1 420 ? 21.302 23.224 3.210 1.00 40.00 420 TRP A O 1
ATOM 3162 N N . PHE A 1 421 ? 20.033 22.867 5.015 1.00 41.00 421 PHE A N 1
ATOM 3163 C CA . PHE A 1 421 ? 20.706 21.606 5.371 1.00 41.00 421 PHE A CA 1
ATOM 3164 C C . PHE A 1 421 ? 20.351 20.466 4.408 1.00 41.00 421 PHE A C 1
ATOM 3166 O O . PHE A 1 421 ? 21.232 19.708 4.004 1.00 41.00 421 PHE A O 1
ATOM 3173 N N . VAL A 1 422 ? 19.076 20.364 4.009 1.00 43.53 422 VAL A N 1
ATOM 3174 C CA . VAL A 1 422 ? 18.658 19.456 2.932 1.00 43.53 422 VAL A CA 1
ATOM 3175 C C . VAL A 1 422 ? 19.441 19.787 1.668 1.00 43.53 422 VAL A C 1
ATOM 3177 O O . VAL A 1 422 ? 19.952 18.858 1.058 1.00 43.53 422 VAL A O 1
ATOM 3180 N N . ASP A 1 423 ? 19.623 21.078 1.359 1.00 39.75 423 ASP A N 1
ATOM 3181 C CA . ASP A 1 423 ? 20.389 21.603 0.227 1.00 39.75 423 ASP A CA 1
ATOM 3182 C C . ASP A 1 423 ? 21.890 21.287 0.253 1.00 39.75 423 ASP A C 1
ATOM 3184 O O . ASP A 1 423 ? 22.467 20.941 -0.779 1.00 39.75 423 ASP A O 1
ATOM 3188 N N . ALA A 1 424 ? 22.515 21.343 1.425 1.00 38.69 424 ALA A N 1
ATOM 3189 C CA . ALA A 1 424 ? 23.919 20.991 1.611 1.00 38.69 424 ALA A CA 1
ATOM 3190 C C . ALA A 1 424 ? 24.161 19.470 1.557 1.00 38.69 424 ALA A C 1
ATOM 3192 O O . ALA A 1 424 ? 25.223 19.023 1.128 1.00 38.69 424 ALA A O 1
ATOM 3193 N N . MET A 1 425 ? 23.169 18.670 1.959 1.00 41.06 425 MET A N 1
ATOM 3194 C CA . MET A 1 425 ? 23.250 17.209 2.004 1.00 41.06 425 MET A CA 1
ATOM 3195 C C . MET A 1 425 ? 22.848 16.505 0.695 1.00 41.06 425 MET A C 1
ATOM 3197 O O . MET A 1 425 ? 23.094 15.304 0.551 1.00 41.06 425 MET A O 1
ATOM 3201 N N . LYS A 1 426 ? 22.277 17.233 -0.277 1.00 40.41 426 LYS A N 1
ATOM 3202 C CA . LYS A 1 426 ? 21.787 16.712 -1.574 1.00 40.41 426 LYS A CA 1
ATOM 3203 C C . LYS A 1 426 ? 22.765 15.772 -2.292 1.00 40.41 426 LYS A C 1
ATOM 3205 O O . LYS A 1 426 ? 22.322 14.701 -2.703 1.00 40.41 426 LYS A O 1
ATOM 3210 N N . PRO A 1 427 ? 24.077 16.082 -2.407 1.00 37.78 427 PRO A N 1
ATOM 3211 C CA . PRO A 1 427 ? 25.013 15.239 -3.158 1.00 37.78 427 PRO A CA 1
ATOM 3212 C C . PRO A 1 427 ? 25.386 13.926 -2.453 1.00 37.78 427 PRO A C 1
ATOM 3214 O O . PRO A 1 427 ? 25.924 13.031 -3.094 1.00 37.78 427 PRO A O 1
ATOM 3217 N N . ALA A 1 428 ? 25.149 13.820 -1.140 1.00 36.19 428 ALA A N 1
ATOM 3218 C CA . ALA A 1 428 ? 25.482 12.642 -0.332 1.00 36.19 428 ALA A CA 1
ATOM 3219 C C . ALA A 1 428 ? 24.248 11.802 0.055 1.00 36.19 428 ALA A C 1
ATOM 3221 O O . ALA A 1 428 ? 24.400 10.653 0.461 1.00 36.19 428 ALA A O 1
ATOM 3222 N N . LEU A 1 429 ? 23.037 12.365 -0.054 1.00 36.16 429 LEU A N 1
ATOM 3223 C CA . LEU A 1 429 ? 21.766 11.687 0.244 1.00 36.16 429 LEU A CA 1
ATOM 3224 C C . LEU A 1 429 ? 21.091 11.081 -0.993 1.00 36.16 429 LEU A C 1
ATOM 3226 O O . LEU A 1 429 ? 20.324 10.126 -0.861 1.00 36.16 429 LEU A O 1
ATOM 3230 N N . ILE A 1 430 ? 21.356 11.639 -2.175 1.00 42.06 430 ILE A N 1
ATOM 3231 C CA . ILE A 1 430 ? 20.845 11.152 -3.454 1.00 42.06 430 ILE A CA 1
ATOM 3232 C C . ILE A 1 430 ? 22.048 10.621 -4.220 1.00 42.06 430 ILE A C 1
ATOM 3234 O O . ILE A 1 430 ? 22.813 11.394 -4.796 1.00 42.06 430 ILE A O 1
ATOM 3238 N N . ASP A 1 431 ? 22.237 9.303 -4.209 1.00 50.50 431 ASP A N 1
ATOM 3239 C CA . ASP A 1 431 ? 23.214 8.705 -5.111 1.00 50.50 431 ASP A CA 1
ATOM 3240 C C . ASP A 1 431 ? 22.781 9.000 -6.553 1.00 50.50 431 ASP A C 1
ATOM 3242 O O . ASP A 1 431 ? 21.599 8.902 -6.899 1.00 50.50 431 ASP A O 1
ATOM 3246 N N . GLY A 1 432 ? 23.737 9.392 -7.397 1.00 53.34 432 GLY A N 1
ATOM 3247 C CA . GLY A 1 432 ? 23.507 9.417 -8.836 1.00 53.34 432 GLY A CA 1
ATOM 3248 C C . GLY A 1 432 ? 23.033 8.039 -9.300 1.00 53.34 432 GLY A C 1
ATOM 3249 O O . GLY A 1 432 ? 23.465 7.023 -8.753 1.00 53.34 432 GLY A O 1
ATOM 3250 N N . GLY A 1 433 ? 22.130 8.009 -10.285 1.00 54.78 433 GLY A N 1
ATOM 3251 C CA . GLY A 1 433 ? 21.648 6.752 -10.857 1.00 54.78 433 GLY A CA 1
ATOM 3252 C C . GLY A 1 433 ? 22.817 5.854 -11.266 1.00 54.78 433 GLY A C 1
ATOM 3253 O O . GLY A 1 433 ? 23.844 6.338 -11.746 1.00 54.78 433 GLY A O 1
ATOM 3254 N N . GLU A 1 434 ? 22.674 4.550 -11.040 1.00 74.75 434 GLU A N 1
ATOM 3255 C CA . GLU A 1 434 ? 23.691 3.584 -11.436 1.00 74.75 434 GLU A CA 1
ATOM 3256 C C . GLU A 1 434 ? 23.695 3.519 -12.961 1.00 74.75 434 GLU A C 1
ATOM 3258 O O . GLU A 1 434 ? 22.746 3.014 -13.565 1.00 74.75 434 GLU A O 1
ATOM 3263 N N . ALA A 1 435 ? 24.738 4.072 -13.579 1.00 73.12 435 ALA A N 1
ATOM 3264 C CA . ALA A 1 435 ? 24.940 3.949 -15.012 1.00 73.12 435 ALA A CA 1
ATOM 3265 C C . ALA A 1 435 ? 25.215 2.480 -15.355 1.00 73.12 435 ALA A C 1
ATOM 3267 O O . ALA A 1 435 ? 25.994 1.808 -14.679 1.00 73.12 435 ALA A O 1
ATOM 3268 N N . GLY A 1 436 ? 24.557 1.984 -16.398 1.00 65.56 436 GLY A N 1
ATOM 3269 C CA . GLY A 1 436 ? 24.775 0.630 -16.881 1.00 65.56 436 GLY A CA 1
ATOM 3270 C C . GLY A 1 436 ? 26.133 0.489 -17.565 1.00 65.56 436 GLY A C 1
ATOM 3271 O O . GLY A 1 436 ? 26.431 1.213 -18.516 1.00 65.56 436 GLY A O 1
ATOM 3272 N N . ASP A 1 437 ? 26.918 -0.495 -17.139 1.00 73.00 437 ASP A N 1
ATOM 3273 C CA . ASP A 1 437 ? 28.219 -0.832 -17.725 1.00 73.00 437 ASP A CA 1
ATOM 3274 C C . ASP A 1 437 ? 28.028 -1.881 -18.841 1.00 73.00 437 ASP A C 1
ATOM 3276 O O . ASP A 1 437 ? 28.652 -2.939 -18.796 1.00 73.00 437 ASP A O 1
ATOM 3280 N N . ALA A 1 438 ? 27.111 -1.634 -19.791 1.00 58.88 438 ALA A N 1
ATOM 3281 C CA . ALA A 1 438 ? 26.672 -2.620 -20.789 1.00 58.88 438 ALA A CA 1
ATOM 3282 C C . ALA A 1 438 ? 27.864 -3.285 -21.514 1.00 58.88 438 ALA A C 1
ATOM 3284 O O . ALA A 1 438 ? 28.447 -2.709 -22.434 1.00 58.88 438 ALA A O 1
ATOM 3285 N N . ALA A 1 439 ? 28.224 -4.500 -21.093 1.00 60.44 439 ALA A N 1
ATOM 3286 C CA . ALA A 1 439 ? 29.363 -5.264 -21.596 1.00 60.44 439 ALA A CA 1
ATOM 3287 C C . ALA A 1 439 ? 28.896 -6.587 -22.222 1.00 60.44 439 ALA A C 1
ATOM 3289 O O . ALA A 1 439 ? 27.814 -7.091 -21.905 1.00 60.44 439 ALA A O 1
ATOM 3290 N N . ALA A 1 440 ? 29.696 -7.154 -23.129 1.00 51.09 440 ALA A N 1
ATOM 3291 C CA . ALA A 1 440 ? 29.376 -8.421 -23.788 1.00 51.09 440 ALA A CA 1
ATOM 3292 C C . ALA A 1 440 ? 29.317 -9.584 -22.777 1.00 51.09 440 ALA A C 1
ATOM 3294 O O . ALA A 1 440 ? 30.194 -9.711 -21.920 1.00 51.09 440 ALA A O 1
ATOM 3295 N N . ALA A 1 441 ? 28.278 -10.417 -22.883 1.00 53.16 441 ALA A N 1
ATOM 3296 C CA . ALA A 1 441 ? 28.012 -11.527 -21.971 1.00 53.16 441 ALA A CA 1
ATOM 3297 C C . ALA A 1 441 ? 29.048 -12.667 -22.049 1.00 53.16 441 ALA A C 1
ATOM 3299 O O . ALA A 1 441 ? 29.509 -12.993 -23.145 1.00 53.16 441 ALA A O 1
ATOM 3300 N N . PRO A 1 442 ? 29.326 -13.371 -20.934 1.00 49.53 442 PRO A N 1
ATOM 3301 C CA . PRO A 1 442 ? 29.710 -14.780 -20.979 1.00 49.53 442 PRO A CA 1
ATOM 3302 C C . PRO A 1 442 ? 28.511 -15.672 -21.375 1.00 49.53 442 PRO A C 1
ATOM 3304 O O . PRO A 1 442 ? 27.356 -15.249 -21.306 1.00 49.53 442 PRO A O 1
ATOM 3307 N N . ALA A 1 443 ? 28.789 -16.903 -21.819 1.00 45.22 443 ALA A N 1
ATOM 3308 C CA . ALA A 1 443 ? 27.797 -17.829 -22.374 1.00 45.22 443 ALA A CA 1
ATOM 3309 C C . ALA A 1 443 ? 26.590 -18.061 -21.441 1.00 45.22 443 ALA A C 1
ATOM 3311 O O . ALA A 1 443 ? 26.744 -18.283 -20.241 1.00 45.22 443 ALA A O 1
ATOM 3312 N N . ALA A 1 444 ? 25.386 -18.015 -22.016 1.00 48.06 444 ALA A N 1
ATOM 3313 C CA . ALA A 1 444 ? 24.129 -18.195 -21.298 1.00 48.06 444 ALA A CA 1
ATOM 3314 C C . ALA A 1 444 ? 24.018 -19.599 -20.662 1.00 48.06 444 ALA A C 1
ATOM 3316 O O . ALA A 1 444 ? 24.385 -20.580 -21.313 1.00 48.06 444 ALA A O 1
ATOM 3317 N N . PRO A 1 445 ? 23.444 -19.740 -19.448 1.00 50.75 445 PRO A N 1
ATOM 3318 C CA . PRO A 1 445 ? 22.981 -21.041 -18.977 1.00 50.75 445 PRO A CA 1
ATOM 3319 C C . PRO A 1 445 ? 21.915 -21.586 -19.941 1.00 50.75 445 PRO A C 1
ATOM 3321 O O . PRO A 1 445 ? 21.063 -20.837 -20.433 1.00 50.75 445 PRO A O 1
ATOM 3324 N N . SER A 1 446 ? 22.018 -22.885 -20.229 1.00 44.91 446 SER A N 1
ATOM 3325 C CA . SER A 1 446 ? 21.518 -23.548 -21.441 1.00 44.91 446 SER A CA 1
ATOM 3326 C C . SER A 1 446 ? 20.017 -23.834 -21.496 1.00 44.91 446 SER A C 1
ATOM 3328 O O . SER A 1 446 ? 19.560 -24.366 -22.503 1.00 44.91 446 SER A O 1
ATOM 3330 N N . GLU A 1 447 ? 19.233 -23.482 -20.476 1.00 53.06 447 GLU A N 1
ATOM 3331 C CA . GLU A 1 447 ? 17.783 -23.698 -20.502 1.00 53.06 447 GLU A CA 1
ATOM 3332 C C . GLU A 1 447 ? 17.001 -22.430 -20.156 1.00 53.06 447 GLU A C 1
ATOM 3334 O O . GLU A 1 447 ? 17.265 -21.735 -19.172 1.00 53.06 447 GLU A O 1
ATOM 3339 N N . GLU A 1 448 ? 16.033 -22.125 -21.016 1.00 57.78 448 GLU A N 1
ATOM 3340 C CA . GLU A 1 448 ? 15.031 -21.090 -20.808 1.00 57.78 448 GLU A CA 1
ATOM 3341 C C . GLU A 1 448 ? 14.019 -21.613 -19.777 1.00 57.78 448 GLU A C 1
ATOM 3343 O O . GLU A 1 448 ? 13.347 -22.624 -19.997 1.00 57.78 448 GLU A O 1
ATOM 3348 N N . ASP A 1 449 ? 13.947 -20.961 -18.615 1.00 70.50 449 ASP A N 1
ATOM 3349 C CA . ASP A 1 449 ? 12.991 -21.312 -17.568 1.00 70.50 449 ASP A CA 1
ATOM 3350 C C . ASP A 1 449 ? 11.565 -21.055 -18.071 1.00 70.50 449 ASP A C 1
ATOM 3352 O O . ASP A 1 449 ? 11.118 -19.912 -18.138 1.00 70.50 449 ASP A O 1
ATOM 3356 N N . LYS A 1 450 ? 10.836 -22.124 -18.412 1.00 70.94 450 LYS A N 1
ATOM 3357 C CA . LYS A 1 450 ? 9.446 -22.043 -18.895 1.00 70.94 450 LYS A CA 1
ATOM 3358 C C . LYS A 1 450 ? 8.495 -21.402 -17.881 1.00 70.94 450 LYS A C 1
ATOM 3360 O O . LYS A 1 450 ? 7.422 -20.946 -18.275 1.00 70.94 450 LYS A O 1
ATOM 3365 N N . ASP A 1 451 ? 8.870 -21.373 -16.601 1.00 78.19 451 ASP A N 1
ATOM 3366 C CA . ASP A 1 451 ? 8.074 -20.766 -15.538 1.00 78.19 451 ASP A CA 1
ATOM 3367 C C . ASP A 1 451 ? 8.428 -19.295 -15.266 1.00 78.19 451 ASP A C 1
ATOM 3369 O O . ASP A 1 451 ? 7.680 -18.605 -14.553 1.00 78.19 451 ASP A O 1
ATOM 3373 N N . ALA A 1 452 ? 9.512 -18.793 -15.869 1.00 85.94 452 ALA A N 1
ATOM 3374 C CA . ALA A 1 452 ? 9.914 -17.401 -15.764 1.00 85.94 452 ALA A CA 1
ATOM 3375 C C . ALA A 1 452 ? 8.916 -16.460 -16.460 1.00 85.94 452 ALA A C 1
ATOM 3377 O O . ALA A 1 452 ? 8.215 -16.846 -17.403 1.00 85.94 452 ALA A O 1
ATOM 3378 N N . PRO A 1 453 ? 8.836 -15.193 -16.017 1.00 93.00 453 PRO A N 1
ATOM 3379 C CA . PRO A 1 453 ? 8.126 -14.172 -16.769 1.00 93.00 453 PRO A CA 1
ATOM 3380 C C . PRO A 1 453 ? 8.719 -14.032 -18.176 1.00 93.00 453 PRO A C 1
ATOM 3382 O O . PRO A 1 453 ? 9.885 -14.347 -18.424 1.00 93.00 453 PRO A O 1
ATOM 3385 N N . ARG A 1 454 ? 7.929 -13.498 -19.107 1.00 94.06 454 ARG A N 1
ATOM 3386 C CA . ARG A 1 454 ? 8.419 -13.190 -20.452 1.00 94.06 454 ARG A CA 1
ATOM 3387 C C . ARG A 1 454 ? 9.558 -12.167 -20.353 1.00 94.06 454 ARG A C 1
ATOM 3389 O O . ARG A 1 454 ? 9.425 -11.156 -19.652 1.00 94.06 454 ARG A O 1
ATOM 3396 N N . ALA A 1 455 ? 10.668 -12.455 -21.030 1.00 94.12 455 ALA A N 1
ATOM 3397 C CA . ALA A 1 455 ? 11.814 -11.556 -21.134 1.00 94.12 455 ALA A CA 1
ATOM 3398 C C . ALA A 1 455 ? 11.430 -10.240 -21.830 1.00 94.12 455 ALA A C 1
ATOM 3400 O O . ALA A 1 455 ? 10.427 -10.183 -22.540 1.00 94.12 455 ALA A O 1
ATOM 3401 N N . ALA A 1 456 ? 12.211 -9.184 -21.611 1.00 95.31 456 ALA A N 1
ATOM 3402 C CA . ALA A 1 456 ? 11.946 -7.888 -22.224 1.00 95.31 456 ALA A CA 1
ATOM 3403 C C . ALA A 1 456 ? 12.198 -7.893 -23.742 1.00 95.31 456 ALA A C 1
ATOM 3405 O O . ALA A 1 456 ? 13.120 -8.548 -24.229 1.00 95.31 456 ALA A O 1
ATOM 3406 N N . TRP A 1 457 ? 11.444 -7.078 -24.479 1.00 94.25 457 TRP A N 1
ATOM 3407 C CA . TRP A 1 457 ? 11.783 -6.686 -25.843 1.00 94.25 457 TRP A CA 1
ATOM 3408 C C . TRP A 1 457 ? 13.043 -5.820 -25.859 1.00 94.25 457 TRP A C 1
ATOM 3410 O O . TRP A 1 457 ? 13.025 -4.671 -25.407 1.00 94.25 457 TRP A O 1
ATOM 3420 N N . LEU A 1 458 ? 14.125 -6.369 -26.406 1.00 92.81 458 LEU A N 1
ATOM 3421 C CA . LEU A 1 458 ? 15.411 -5.698 -26.559 1.00 92.81 458 LEU A CA 1
ATOM 3422 C C . LEU A 1 458 ? 15.767 -5.538 -28.029 1.00 92.81 458 LEU A C 1
ATOM 3424 O O . LEU A 1 458 ? 15.333 -6.327 -28.866 1.00 92.81 458 LEU A O 1
ATOM 3428 N N . LYS A 1 459 ? 16.630 -4.563 -28.311 1.00 90.69 459 LYS A N 1
ATOM 3429 C CA . LYS A 1 459 ? 17.240 -4.419 -29.634 1.00 90.69 459 LYS A CA 1
ATOM 3430 C C . LYS A 1 459 ? 17.957 -5.714 -30.032 1.00 90.69 459 LYS A C 1
ATOM 3432 O O . LYS A 1 459 ? 18.646 -6.293 -29.185 1.00 90.69 459 LYS A O 1
ATOM 3437 N N . PRO A 1 460 ? 17.860 -6.140 -31.302 1.00 83.94 460 PRO A N 1
ATOM 3438 C CA . PRO A 1 460 ? 18.641 -7.264 -31.799 1.00 83.94 460 PRO A CA 1
ATOM 3439 C C . PRO A 1 460 ? 20.139 -7.033 -31.570 1.00 83.94 460 PRO A C 1
ATOM 3441 O O . PRO A 1 460 ? 20.678 -5.989 -31.940 1.00 83.94 460 PRO A O 1
ATOM 3444 N N . ALA A 1 461 ? 20.808 -8.005 -30.956 1.00 78.31 461 ALA A N 1
ATOM 3445 C CA . ALA A 1 461 ? 22.249 -8.005 -30.745 1.00 78.31 461 ALA A CA 1
ATOM 3446 C C . ALA A 1 461 ? 22.764 -9.447 -30.782 1.00 78.31 461 ALA A C 1
ATOM 3448 O O . ALA A 1 461 ? 22.132 -10.333 -30.207 1.00 78.31 461 ALA A O 1
ATOM 3449 N N . ASP A 1 462 ? 23.918 -9.668 -31.418 1.00 71.56 462 ASP A N 1
ATOM 3450 C CA . ASP A 1 462 ? 24.539 -11.000 -31.510 1.00 71.56 462 ASP A CA 1
ATOM 3451 C C . ASP A 1 462 ? 24.868 -11.576 -30.124 1.00 71.56 462 ASP A C 1
ATOM 3453 O O . ASP A 1 462 ? 24.754 -12.779 -29.891 1.00 71.56 462 ASP A O 1
ATOM 3457 N N . THR A 1 463 ? 25.212 -10.694 -29.179 1.00 70.88 463 THR A N 1
ATOM 3458 C CA . THR A 1 463 ? 25.413 -11.023 -27.768 1.00 70.88 463 THR A CA 1
ATOM 3459 C C . THR A 1 463 ? 24.522 -10.128 -26.911 1.00 70.88 463 THR A C 1
ATOM 3461 O O . THR A 1 463 ? 24.628 -8.901 -27.019 1.00 70.88 463 THR A O 1
ATOM 3464 N N . PRO A 1 464 ? 23.687 -10.693 -26.018 1.00 77.56 464 PRO A N 1
ATOM 3465 C CA . PRO A 1 464 ? 22.880 -9.897 -25.109 1.00 77.56 464 PRO A CA 1
ATOM 3466 C C . PRO A 1 464 ? 23.757 -8.974 -24.246 1.00 77.56 464 PRO A C 1
ATOM 3468 O O . PRO A 1 464 ? 24.739 -9.437 -23.658 1.00 77.56 464 PRO A O 1
ATOM 3471 N N . PRO A 1 465 ? 23.429 -7.678 -24.142 1.00 85.44 465 PRO A N 1
ATOM 3472 C CA . PRO A 1 465 ? 24.135 -6.762 -23.253 1.00 85.44 465 PRO A CA 1
ATOM 3473 C C . PRO A 1 465 ? 23.979 -7.203 -21.792 1.00 85.44 465 PRO A C 1
ATOM 3475 O O . PRO A 1 465 ? 22.879 -7.548 -21.355 1.00 85.44 465 PRO A O 1
ATOM 3478 N N . THR A 1 466 ? 25.071 -7.164 -21.028 1.00 89.06 466 THR A N 1
ATOM 3479 C CA . THR A 1 466 ? 25.083 -7.526 -19.603 1.00 89.06 466 THR A CA 1
ATOM 3480 C C . THR A 1 466 ? 25.454 -6.361 -18.709 1.00 89.06 466 THR A C 1
ATOM 3482 O O . THR A 1 466 ? 26.119 -5.421 -19.138 1.00 89.06 466 THR A O 1
ATOM 3485 N N . HIS A 1 467 ? 25.056 -6.450 -17.445 1.00 88.88 467 HIS A N 1
ATOM 3486 C CA . HIS A 1 467 ? 25.467 -5.535 -16.389 1.00 88.88 467 HIS A CA 1
ATOM 3487 C C . HIS A 1 467 ? 25.795 -6.324 -15.123 1.00 88.88 467 HIS A C 1
ATOM 3489 O O . HIS A 1 467 ? 25.125 -7.307 -14.803 1.00 88.88 467 HIS A O 1
ATOM 3495 N N . LEU A 1 468 ? 26.832 -5.899 -14.401 1.00 88.75 468 LEU A N 1
ATOM 3496 C CA . LEU A 1 468 ? 27.199 -6.482 -13.113 1.00 88.75 468 LEU A CA 1
ATOM 3497 C C . LEU A 1 468 ? 26.451 -5.736 -11.992 1.00 88.75 468 LEU A C 1
ATOM 3499 O O . LEU A 1 468 ? 26.822 -4.601 -11.684 1.00 88.75 468 LEU A O 1
ATOM 3503 N N . PRO A 1 469 ? 25.431 -6.345 -11.360 1.00 85.75 469 PRO A N 1
ATOM 3504 C CA . PRO A 1 469 ? 24.550 -5.669 -10.408 1.00 85.75 469 PRO A CA 1
ATOM 3505 C C . PRO A 1 469 ? 25.212 -5.481 -9.031 1.00 85.75 469 PRO A C 1
ATOM 3507 O O . PRO A 1 469 ? 24.958 -6.229 -8.088 1.00 85.75 469 PRO A O 1
ATOM 3510 N N . LYS A 1 470 ? 26.069 -4.464 -8.883 1.00 81.62 470 LYS A N 1
ATOM 3511 C CA . LYS A 1 470 ? 26.865 -4.245 -7.656 1.00 81.62 470 LYS A CA 1
ATOM 3512 C C . LYS A 1 470 ? 25.998 -3.997 -6.413 1.00 81.62 470 LYS A C 1
ATOM 3514 O O . LYS A 1 470 ? 26.406 -4.350 -5.307 1.00 81.62 470 LYS A O 1
ATOM 3519 N N . ALA A 1 471 ? 24.822 -3.390 -6.587 1.00 85.56 471 ALA A N 1
ATOM 3520 C CA . ALA A 1 471 ? 23.937 -3.024 -5.483 1.00 85.56 471 ALA A CA 1
ATOM 3521 C C . ALA A 1 471 ? 22.935 -4.125 -5.089 1.00 85.56 471 ALA A C 1
ATOM 3523 O O . ALA A 1 471 ? 22.372 -4.052 -3.996 1.00 85.56 471 ALA A O 1
ATOM 3524 N N . LEU A 1 472 ? 22.714 -5.141 -5.934 1.00 92.06 47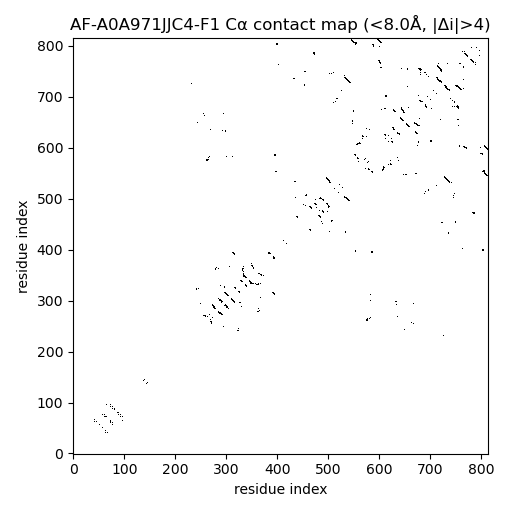2 LEU A N 1
ATOM 3525 C CA . LEU A 1 472 ? 21.694 -6.173 -5.716 1.00 92.06 472 LEU A CA 1
ATOM 3526 C C . LEU A 1 472 ? 21.983 -6.996 -4.451 1.00 92.06 472 LEU A C 1
ATOM 3528 O O . LEU A 1 472 ? 23.090 -7.510 -4.256 1.00 92.06 472 LEU A O 1
ATOM 3532 N N . GLY A 1 473 ? 20.980 -7.103 -3.578 1.00 93.12 473 GLY A N 1
ATOM 3533 C CA . GLY A 1 473 ? 21.058 -7.819 -2.300 1.00 93.12 473 GLY A CA 1
ATOM 3534 C C . GLY A 1 473 ? 20.362 -9.179 -2.269 1.00 93.12 473 GLY A C 1
ATOM 3535 O O . GLY A 1 473 ? 20.535 -9.910 -1.295 1.00 93.12 473 GLY A O 1
ATOM 3536 N N . ILE A 1 474 ? 19.614 -9.531 -3.317 1.00 95.19 474 ILE A N 1
ATOM 3537 C CA . ILE A 1 474 ? 18.932 -10.825 -3.451 1.00 95.19 474 ILE A CA 1
ATOM 3538 C C . ILE A 1 474 ? 19.850 -11.805 -4.183 1.00 95.19 474 ILE A C 1
ATOM 3540 O O . ILE A 1 474 ? 20.383 -11.478 -5.245 1.00 95.19 474 ILE A O 1
ATOM 3544 N N . ALA A 1 475 ? 20.014 -13.010 -3.637 1.00 94.06 475 ALA A N 1
ATOM 3545 C CA . ALA A 1 475 ? 20.779 -14.064 -4.297 1.00 94.06 475 ALA A CA 1
ATOM 3546 C C . ALA A 1 475 ? 20.012 -14.638 -5.501 1.00 94.06 475 ALA A C 1
ATOM 3548 O O . ALA A 1 475 ? 18.827 -14.967 -5.393 1.00 94.06 475 ALA A O 1
ATOM 3549 N N . THR A 1 476 ? 20.697 -14.803 -6.635 1.00 94.81 476 THR A N 1
ATOM 3550 C CA . THR A 1 476 ? 20.110 -15.340 -7.873 1.00 94.81 476 THR A CA 1
ATOM 3551 C C . THR A 1 476 ? 20.897 -16.533 -8.407 1.00 94.81 476 THR A C 1
ATOM 3553 O O . THR A 1 476 ? 22.049 -16.745 -8.025 1.00 94.81 476 THR A O 1
ATOM 3556 N N . ASP A 1 477 ? 20.291 -17.299 -9.309 1.00 92.56 477 ASP A N 1
ATOM 3557 C CA . ASP A 1 477 ? 20.956 -18.384 -10.042 1.00 92.56 477 ASP A CA 1
ATOM 3558 C C . ASP A 1 477 ? 22.047 -17.904 -11.025 1.00 92.56 477 ASP A C 1
ATOM 3560 O O . ASP A 1 477 ? 22.801 -18.726 -11.541 1.00 92.56 477 ASP A O 1
ATOM 3564 N N . ALA A 1 478 ? 22.213 -16.587 -11.221 1.00 89.31 478 ALA A N 1
ATOM 3565 C CA . ALA A 1 478 ? 23.395 -16.008 -11.869 1.00 89.31 478 ALA A CA 1
ATOM 3566 C C . ALA A 1 478 ? 24.651 -16.024 -10.973 1.00 89.31 478 ALA A C 1
ATOM 3568 O O . ALA A 1 478 ? 25.763 -15.823 -11.466 1.00 89.31 478 ALA A O 1
ATOM 3569 N N . GLY A 1 479 ? 24.495 -16.210 -9.657 1.00 88.62 479 GLY A N 1
ATOM 3570 C CA . GLY A 1 479 ? 25.578 -16.022 -8.692 1.00 88.62 479 GLY A CA 1
ATOM 3571 C C . GLY A 1 479 ? 26.154 -14.601 -8.751 1.00 88.62 479 GLY A C 1
ATOM 3572 O O . GLY A 1 479 ? 25.407 -13.626 -8.800 1.00 88.62 479 GLY A O 1
ATOM 3573 N N . ASP A 1 480 ? 27.485 -14.492 -8.771 1.00 86.31 480 ASP A N 1
ATOM 3574 C CA . ASP A 1 480 ? 28.212 -13.217 -8.898 1.00 86.31 480 ASP A CA 1
ATOM 3575 C C . ASP A 1 480 ? 28.508 -12.822 -10.364 1.00 86.31 480 ASP A C 1
ATOM 3577 O O . ASP A 1 480 ? 29.258 -11.873 -10.621 1.00 86.31 480 ASP A O 1
ATOM 3581 N N . ALA A 1 481 ? 27.967 -13.553 -11.346 1.00 86.50 481 ALA A N 1
ATOM 3582 C CA . ALA A 1 481 ? 28.192 -13.266 -12.759 1.00 86.50 481 ALA A CA 1
ATOM 3583 C C . ALA A 1 481 ? 27.408 -12.020 -13.228 1.00 86.50 481 ALA A C 1
ATOM 3585 O O . ALA A 1 481 ? 26.358 -11.692 -12.668 1.00 86.50 481 ALA A O 1
ATOM 3586 N N . PRO A 1 482 ? 27.868 -11.327 -14.291 1.00 88.62 482 PRO A N 1
ATOM 3587 C CA . PRO A 1 482 ? 27.058 -10.316 -14.964 1.00 88.62 482 PRO A CA 1
ATOM 3588 C C . PRO A 1 482 ? 25.711 -10.892 -15.415 1.00 88.62 482 PRO A C 1
ATOM 3590 O O . PRO A 1 482 ? 25.649 -11.972 -16.006 1.00 88.62 482 PRO A O 1
ATOM 3593 N N . MET A 1 483 ? 24.633 -10.152 -15.167 1.00 91.12 483 MET A N 1
ATOM 3594 C CA . MET A 1 483 ? 23.289 -10.520 -15.607 1.00 91.12 483 MET A CA 1
ATOM 3595 C C . MET A 1 483 ? 23.043 -9.954 -17.007 1.00 91.12 483 MET A C 1
ATOM 3597 O O . MET A 1 483 ? 23.459 -8.838 -17.307 1.00 91.12 483 MET A O 1
ATOM 3601 N N . ALA A 1 484 ? 22.355 -10.692 -17.873 1.00 91.19 484 ALA A N 1
ATOM 3602 C CA . ALA A 1 484 ? 21.871 -10.182 -19.150 1.00 91.19 484 ALA A CA 1
ATOM 3603 C C . ALA A 1 484 ? 20.682 -9.246 -18.915 1.00 91.19 484 ALA A C 1
ATOM 3605 O O . ALA A 1 484 ? 19.714 -9.608 -18.241 1.00 91.19 484 ALA A O 1
ATOM 3606 N N . CYS A 1 485 ? 20.753 -8.041 -19.478 1.00 92.44 485 CYS A N 1
ATOM 3607 C CA . CYS A 1 485 ? 19.653 -7.085 -19.441 1.00 92.44 485 CYS A CA 1
ATOM 3608 C C . CYS A 1 485 ? 18.400 -7.705 -20.071 1.00 92.44 485 CYS A C 1
ATOM 3610 O O . CYS A 1 485 ? 18.502 -8.435 -21.051 1.00 92.44 485 CYS A O 1
ATOM 3612 N N . GLY A 1 486 ? 17.224 -7.439 -19.503 1.00 92.81 486 GLY A N 1
ATOM 3613 C CA . GLY A 1 486 ? 15.932 -7.931 -19.992 1.00 92.81 486 GLY A CA 1
ATOM 3614 C C . GLY A 1 486 ? 15.626 -9.407 -19.704 1.00 92.81 486 GLY A C 1
ATOM 3615 O O . GLY A 1 486 ? 14.487 -9.830 -19.918 1.00 92.81 486 GLY A O 1
ATOM 3616 N N . ARG A 1 487 ? 16.595 -10.187 -19.205 1.00 93.19 487 ARG A N 1
ATOM 3617 C CA . ARG A 1 487 ? 16.419 -11.594 -18.809 1.00 93.19 487 ARG A CA 1
ATOM 3618 C C . ARG A 1 487 ? 16.016 -11.715 -17.335 1.00 93.19 487 ARG A C 1
ATOM 3620 O O . ARG A 1 487 ? 16.390 -10.890 -16.502 1.00 93.19 487 ARG A O 1
ATOM 3627 N N . TRP A 1 488 ? 15.287 -12.787 -17.027 1.00 94.94 488 TRP A N 1
ATOM 3628 C CA . TRP A 1 488 ? 14.904 -13.183 -15.672 1.00 94.94 488 TRP A CA 1
ATOM 3629 C C . TRP A 1 488 ? 15.797 -14.302 -15.129 1.00 94.94 488 TRP A C 1
ATOM 3631 O O . TRP A 1 488 ? 16.163 -15.226 -15.855 1.00 94.94 488 TRP A O 1
ATOM 3641 N N . TYR A 1 489 ? 16.100 -14.208 -13.839 1.00 94.62 489 TYR A N 1
ATOM 3642 C CA . TYR A 1 489 ? 16.938 -15.113 -13.055 1.00 94.62 489 TYR A CA 1
ATOM 3643 C C . TYR A 1 489 ? 16.166 -15.543 -11.810 1.00 94.62 489 TYR A C 1
ATOM 3645 O O . TYR A 1 489 ? 15.455 -14.725 -11.222 1.00 94.62 489 TYR A O 1
ATOM 3653 N N . ARG A 1 490 ? 16.252 -16.805 -11.390 1.00 95.25 490 ARG A N 1
ATOM 3654 C CA . ARG A 1 490 ? 15.511 -17.274 -10.208 1.00 95.25 490 ARG A CA 1
ATOM 3655 C C . ARG A 1 490 ? 16.131 -16.703 -8.938 1.00 95.25 490 ARG A C 1
ATOM 3657 O O . ARG A 1 490 ? 17.351 -16.709 -8.788 1.00 95.25 490 ARG A O 1
ATOM 3664 N N . ALA A 1 491 ? 15.301 -16.253 -7.999 1.00 95.44 491 ALA A N 1
ATOM 3665 C CA . ALA A 1 491 ? 15.760 -15.936 -6.651 1.00 95.44 491 ALA A CA 1
ATOM 3666 C C . ALA A 1 491 ? 15.971 -17.247 -5.874 1.00 95.44 491 ALA A C 1
ATOM 3668 O O . ALA A 1 491 ? 15.017 -17.980 -5.622 1.00 95.44 491 ALA A O 1
ATOM 3669 N N . VAL A 1 492 ? 17.216 -17.551 -5.492 1.00 92.62 492 VAL A N 1
ATOM 3670 C CA . VAL A 1 492 ? 17.633 -18.898 -5.031 1.00 92.62 492 VAL A CA 1
ATOM 3671 C C . VAL A 1 492 ? 16.792 -19.414 -3.862 1.00 92.62 492 VAL A C 1
ATOM 3673 O O . VAL A 1 492 ? 16.428 -20.587 -3.826 1.00 92.62 492 VAL A O 1
ATOM 3676 N N . ASN A 1 493 ? 16.450 -18.532 -2.923 1.00 92.00 493 ASN A N 1
ATOM 3677 C CA . ASN A 1 493 ? 15.744 -18.896 -1.693 1.00 92.00 493 ASN A CA 1
ATOM 3678 C C . ASN A 1 493 ? 14.228 -18.636 -1.751 1.00 92.00 493 ASN A C 1
ATOM 3680 O O . ASN A 1 493 ? 13.550 -18.782 -0.734 1.00 92.00 493 ASN A O 1
ATOM 3684 N N . HIS A 1 494 ? 13.696 -18.215 -2.905 1.00 93.69 494 HIS A N 1
ATOM 3685 C CA . HIS A 1 494 ? 12.334 -17.683 -3.023 1.00 93.69 494 HIS A CA 1
ATOM 3686 C C . HIS A 1 494 ? 11.608 -18.299 -4.226 1.00 93.69 494 HIS A C 1
ATOM 3688 O O . HIS A 1 494 ? 11.648 -17.749 -5.328 1.00 93.69 494 HIS A O 1
ATOM 3694 N N . PRO A 1 495 ? 10.938 -19.451 -4.038 1.00 90.69 495 PRO A N 1
ATOM 3695 C CA . PRO A 1 495 ? 10.183 -20.108 -5.100 1.00 90.69 495 PRO A CA 1
ATOM 3696 C C . PRO A 1 495 ? 9.138 -19.182 -5.733 1.00 90.69 495 PRO A C 1
ATOM 3698 O O . PRO A 1 495 ? 8.425 -18.471 -5.031 1.00 90.69 495 PRO A O 1
ATOM 3701 N N . GLY A 1 496 ? 9.031 -19.204 -7.064 1.00 91.25 496 GLY A N 1
ATOM 3702 C CA . GLY A 1 496 ? 8.087 -18.358 -7.806 1.00 91.25 496 GLY A CA 1
ATOM 3703 C C . GLY A 1 496 ? 8.444 -16.865 -7.821 1.00 91.25 496 GLY A C 1
ATOM 3704 O O . GLY A 1 496 ? 7.581 -16.047 -8.155 1.00 91.25 496 GLY A O 1
ATOM 3705 N N . VAL A 1 497 ? 9.679 -16.511 -7.442 1.00 96.12 497 VAL A N 1
ATOM 3706 C CA . VAL A 1 497 ? 10.217 -15.149 -7.513 1.00 96.12 497 VAL A CA 1
ATOM 3707 C C . VAL A 1 497 ? 11.410 -15.099 -8.466 1.00 96.12 497 VAL A C 1
ATOM 3709 O O . VAL A 1 497 ? 12.354 -15.885 -8.354 1.00 96.12 497 VAL A O 1
ATOM 3712 N N . HIS A 1 498 ? 11.392 -14.131 -9.381 1.00 96.88 498 HIS A N 1
ATOM 3713 C CA . HIS A 1 498 ? 12.468 -13.905 -10.346 1.00 96.88 498 HIS A CA 1
ATOM 3714 C C . HIS A 1 498 ? 13.018 -12.487 -10.239 1.00 96.88 498 HIS A C 1
ATOM 3716 O O . HIS A 1 498 ? 12.282 -11.541 -9.976 1.00 96.88 498 HIS A O 1
ATOM 3722 N N . VAL A 1 499 ? 14.313 -12.332 -10.477 1.00 97.31 499 VAL A N 1
ATOM 3723 C CA . VAL A 1 499 ? 15.034 -11.060 -10.479 1.00 97.31 499 VAL A CA 1
ATOM 3724 C C . VAL A 1 499 ? 15.518 -10.777 -11.895 1.00 97.31 499 VAL A C 1
ATOM 3726 O O . VAL A 1 499 ? 15.964 -11.675 -12.605 1.00 97.31 499 VAL A O 1
ATOM 3729 N N . GLY A 1 500 ? 15.431 -9.525 -12.314 1.00 95.62 500 GLY A N 1
ATOM 3730 C CA . GLY A 1 500 ? 15.931 -9.064 -13.599 1.00 95.62 500 GLY A CA 1
ATOM 3731 C C . GLY A 1 500 ? 16.610 -7.713 -13.465 1.00 95.62 500 GLY A C 1
ATOM 3732 O O . GLY A 1 500 ? 16.491 -7.021 -12.452 1.00 95.62 500 GLY A O 1
ATOM 3733 N N . ILE A 1 501 ? 17.308 -7.319 -14.518 1.00 95.38 501 ILE A N 1
ATOM 3734 C CA . ILE A 1 501 ? 17.890 -5.986 -14.649 1.00 95.38 501 ILE A CA 1
ATOM 3735 C C . ILE A 1 501 ? 17.541 -5.417 -16.019 1.00 95.38 501 ILE A C 1
ATOM 3737 O O . ILE A 1 501 ? 17.384 -6.156 -16.990 1.00 95.38 501 ILE A O 1
ATOM 3741 N N . MET A 1 502 ? 17.391 -4.103 -16.118 1.00 94.00 502 MET A N 1
ATOM 3742 C CA . MET A 1 502 ? 17.077 -3.446 -17.381 1.00 94.00 502 MET A CA 1
ATOM 3743 C C . MET A 1 502 ? 17.754 -2.089 -17.478 1.00 94.00 502 MET A C 1
ATOM 3745 O O . MET A 1 502 ? 17.742 -1.318 -16.524 1.00 94.00 502 MET A O 1
ATOM 3749 N N . ILE A 1 503 ? 18.286 -1.780 -18.657 1.00 93.00 503 ILE A N 1
ATOM 3750 C CA . ILE A 1 503 ? 18.720 -0.431 -19.024 1.00 93.00 503 ILE A CA 1
ATOM 3751 C C . ILE A 1 503 ? 17.734 0.058 -20.093 1.00 93.00 503 ILE A C 1
ATOM 3753 O O . ILE A 1 503 ? 17.639 -0.587 -21.142 1.00 93.00 503 ILE A O 1
ATOM 3757 N N . PRO A 1 504 ? 16.980 1.153 -19.873 1.00 92.44 504 PRO A N 1
ATOM 3758 C CA . PRO A 1 504 ? 15.890 1.545 -20.767 1.00 92.44 504 PRO A CA 1
ATOM 3759 C C . PRO A 1 504 ? 16.316 1.757 -22.228 1.00 92.44 504 PRO A C 1
ATOM 3761 O O . PRO A 1 504 ? 15.556 1.417 -23.130 1.00 92.44 504 PRO A O 1
ATOM 3764 N N . ALA A 1 505 ? 17.535 2.253 -22.478 1.00 90.00 505 ALA A N 1
ATOM 3765 C CA . ALA A 1 505 ? 18.075 2.451 -23.828 1.00 90.00 505 ALA A CA 1
ATOM 3766 C C . ALA A 1 505 ? 18.190 1.163 -24.660 1.00 90.00 505 ALA A C 1
ATOM 3768 O O . ALA A 1 505 ? 18.306 1.249 -25.882 1.00 90.00 505 ALA A O 1
ATOM 3769 N N . LEU A 1 506 ? 18.195 -0.008 -24.017 1.00 92.44 506 LEU A N 1
ATOM 3770 C CA . LEU A 1 506 ? 18.319 -1.308 -24.678 1.00 92.44 506 LEU A CA 1
ATOM 3771 C C . LEU A 1 506 ? 16.976 -1.876 -25.143 1.00 92.44 506 LEU A C 1
ATOM 3773 O O . LEU A 1 506 ? 16.970 -2.904 -25.818 1.00 92.44 506 LEU A O 1
ATOM 3777 N N . ALA A 1 507 ? 15.859 -1.235 -24.786 1.00 93.00 507 ALA A N 1
ATOM 3778 C CA . ALA A 1 507 ? 14.544 -1.640 -25.261 1.00 93.00 507 ALA A CA 1
ATOM 3779 C C . ALA A 1 507 ? 14.485 -1.603 -26.795 1.00 93.00 507 ALA A C 1
ATOM 3781 O O . ALA A 1 507 ? 15.124 -0.756 -27.425 1.00 93.00 507 ALA A O 1
ATOM 3782 N N . ASP A 1 508 ? 13.717 -2.523 -27.374 1.00 92.56 508 ASP A N 1
ATOM 3783 C CA . ASP A 1 508 ? 13.535 -2.631 -28.822 1.00 92.56 508 ASP A CA 1
ATOM 3784 C C . ASP A 1 508 ? 13.100 -1.295 -29.454 1.00 92.56 508 ASP A C 1
ATOM 3786 O O . ASP A 1 508 ? 12.345 -0.517 -28.857 1.00 92.56 508 ASP A O 1
ATOM 3790 N N . ASP A 1 509 ? 13.572 -1.016 -30.671 1.00 89.88 509 ASP A N 1
ATOM 3791 C CA . ASP A 1 509 ? 13.294 0.254 -31.346 1.00 89.88 509 ASP A CA 1
ATOM 3792 C C . ASP A 1 509 ? 11.795 0.451 -31.623 1.00 89.88 509 ASP A C 1
ATOM 3794 O O . ASP A 1 509 ? 11.321 1.587 -31.593 1.00 89.88 509 ASP A O 1
ATOM 3798 N N . THR A 1 510 ? 11.019 -0.626 -31.797 1.00 88.56 510 THR A N 1
ATOM 3799 C CA . THR A 1 510 ? 9.554 -0.543 -31.915 1.00 88.56 510 THR A CA 1
ATOM 3800 C C . THR A 1 510 ? 8.916 -0.002 -30.638 1.00 88.56 510 THR A C 1
ATOM 3802 O O . THR A 1 510 ? 8.027 0.846 -30.710 1.00 88.56 510 THR A O 1
ATOM 3805 N N . VAL A 1 511 ? 9.421 -0.400 -29.464 1.00 91.38 511 VAL A N 1
ATOM 3806 C CA . VAL A 1 511 ? 8.994 0.151 -28.173 1.00 91.38 511 VAL A CA 1
ATOM 3807 C C . VAL A 1 511 ? 9.456 1.597 -28.058 1.00 91.38 511 VAL A C 1
ATOM 3809 O O . VAL A 1 511 ? 8.650 2.472 -27.758 1.00 91.38 511 VAL A O 1
ATOM 3812 N N . LEU A 1 512 ? 10.728 1.900 -28.318 1.00 90.94 512 LEU A N 1
ATOM 3813 C CA . LEU A 1 512 ? 11.257 3.260 -28.158 1.00 90.94 512 LEU A CA 1
ATOM 3814 C C . LEU A 1 512 ? 10.610 4.284 -29.107 1.00 90.94 512 LEU A C 1
ATOM 3816 O O . LEU A 1 512 ? 10.485 5.454 -28.731 1.00 90.94 512 LEU A O 1
ATOM 3820 N N . ALA A 1 513 ? 10.170 3.852 -30.290 1.00 89.56 513 ALA A N 1
ATOM 3821 C CA . ALA A 1 513 ? 9.482 4.679 -31.279 1.00 89.56 513 ALA A CA 1
ATOM 3822 C C . ALA A 1 513 ? 7.952 4.735 -31.092 1.00 89.56 513 ALA A C 1
ATOM 3824 O O . ALA A 1 513 ? 7.310 5.630 -31.644 1.00 89.56 513 ALA A O 1
ATOM 3825 N N . SER A 1 514 ? 7.348 3.830 -30.310 1.00 92.00 514 SER A N 1
ATOM 3826 C CA . SER A 1 514 ? 5.893 3.796 -30.103 1.00 92.00 514 SER A CA 1
ATOM 3827 C C . SER A 1 514 ? 5.383 5.019 -29.330 1.00 92.00 514 SER A C 1
ATOM 3829 O O . SER A 1 514 ? 6.075 5.506 -28.429 1.00 92.00 514 SER A O 1
ATOM 3831 N N . TYR A 1 515 ? 4.133 5.420 -29.575 1.00 94.62 515 TYR A N 1
ATOM 3832 C CA . TYR A 1 515 ? 3.390 6.414 -28.780 1.00 94.62 515 TYR A CA 1
ATOM 3833 C C . TYR A 1 515 ? 4.120 7.755 -28.543 1.00 94.62 515 TYR A C 1
ATOM 3835 O O . TYR A 1 515 ? 4.176 8.230 -27.405 1.00 94.62 515 TYR A O 1
ATOM 3843 N N . PRO A 1 516 ? 4.684 8.416 -29.575 1.00 91.69 516 PRO A N 1
ATOM 3844 C CA . PRO A 1 516 ? 5.398 9.692 -29.404 1.00 91.69 516 PRO A CA 1
ATOM 3845 C C . PRO A 1 516 ? 4.503 10.820 -28.851 1.00 91.69 516 PRO A C 1
ATOM 3847 O O . PRO A 1 516 ? 4.976 11.835 -28.336 1.00 91.69 516 PRO A O 1
ATOM 3850 N N . ASP A 1 517 ? 3.186 10.649 -28.932 1.00 92.12 517 ASP A N 1
ATOM 3851 C CA . ASP A 1 517 ? 2.176 11.506 -28.335 1.00 92.12 517 ASP A CA 1
ATOM 3852 C C . ASP A 1 517 ? 1.972 11.264 -26.828 1.00 92.12 517 ASP A C 1
ATOM 3854 O O . ASP A 1 517 ? 1.305 12.078 -26.198 1.00 92.12 517 ASP A O 1
ATOM 3858 N N . ARG A 1 518 ? 2.575 10.242 -26.216 1.00 93.31 518 ARG A N 1
ATOM 3859 C CA . ARG A 1 518 ? 2.419 9.927 -24.778 1.00 93.31 518 ARG A CA 1
ATOM 3860 C C . ARG A 1 518 ? 3.726 9.848 -24.010 1.00 93.31 518 ARG A C 1
ATOM 3862 O O . ARG A 1 518 ? 3.745 10.036 -22.798 1.00 93.31 518 ARG A O 1
ATOM 3869 N N . VAL A 1 519 ? 4.826 9.619 -24.712 1.00 90.25 519 VAL A N 1
ATOM 3870 C CA . VAL A 1 519 ? 6.173 9.426 -24.165 1.00 90.25 519 VAL A CA 1
ATOM 3871 C C . VAL A 1 519 ? 7.174 10.220 -24.994 1.00 90.25 519 VAL A C 1
ATOM 3873 O O . VAL A 1 519 ? 6.957 10.506 -26.169 1.00 90.25 519 VAL A O 1
ATOM 3876 N N . ARG A 1 520 ? 8.276 10.631 -24.368 1.00 81.88 520 ARG A N 1
ATOM 3877 C CA . ARG A 1 520 ? 9.367 11.332 -25.049 1.00 81.88 520 ARG A CA 1
ATOM 3878 C C . ARG A 1 520 ? 10.289 10.313 -25.715 1.00 81.88 520 ARG A C 1
ATOM 3880 O O . ARG A 1 520 ? 10.581 9.266 -25.134 1.00 81.88 520 ARG A O 1
ATOM 3887 N N . GLY A 1 521 ? 10.768 10.643 -26.915 1.00 65.94 521 GLY A N 1
ATOM 3888 C CA . GLY A 1 521 ? 11.753 9.829 -27.627 1.00 65.94 521 GLY A CA 1
ATOM 3889 C C . GLY A 1 521 ? 13.069 9.699 -26.853 1.00 65.94 521 GLY A C 1
ATOM 3890 O O . GLY A 1 521 ? 13.446 10.592 -26.088 1.00 65.94 521 GLY A O 1
ATOM 3891 N N . ALA A 1 522 ? 13.775 8.586 -27.065 1.00 55.62 522 ALA A N 1
ATOM 3892 C CA . ALA A 1 522 ? 15.129 8.402 -26.554 1.00 55.62 522 ALA A CA 1
ATOM 3893 C C . ALA A 1 522 ? 16.067 9.453 -27.183 1.00 55.62 522 ALA A C 1
ATOM 3895 O O . ALA A 1 522 ? 16.047 9.652 -28.395 1.00 55.62 522 ALA A O 1
ATOM 3896 N N . GLY A 1 523 ? 16.879 10.140 -26.372 1.00 46.09 523 GLY A N 1
ATOM 3897 C CA . GLY A 1 523 ? 17.923 11.042 -26.883 1.00 46.09 523 GLY A CA 1
ATOM 3898 C C . GLY A 1 523 ? 17.566 12.529 -27.013 1.00 46.09 523 GLY A C 1
ATOM 3899 O O . GLY A 1 523 ? 18.315 13.269 -27.645 1.00 46.09 523 GLY A O 1
ATOM 3900 N N . VAL A 1 524 ? 16.489 13.022 -26.385 1.00 46.09 524 VAL A N 1
ATOM 3901 C CA . VAL A 1 524 ? 16.366 14.478 -26.171 1.00 46.09 524 VAL A CA 1
ATOM 3902 C C . VAL A 1 524 ? 17.466 14.897 -25.184 1.00 46.09 524 VAL A C 1
ATOM 3904 O O . VAL A 1 524 ? 17.516 14.418 -24.045 1.00 46.09 524 VAL A O 1
ATOM 3907 N N . ALA A 1 525 ? 18.396 15.734 -25.647 1.00 43.28 525 ALA A N 1
ATOM 3908 C CA . ALA A 1 525 ? 19.601 16.140 -24.926 1.00 43.28 525 ALA A CA 1
ATOM 3909 C C . ALA A 1 525 ? 19.298 17.140 -23.790 1.00 43.28 525 ALA A C 1
ATOM 3911 O O . ALA A 1 525 ? 19.618 18.315 -23.894 1.00 43.28 525 ALA A O 1
ATOM 3912 N N . ASP A 1 526 ? 18.644 16.662 -22.727 1.00 48.72 526 ASP A N 1
ATOM 3913 C CA . ASP A 1 526 ? 18.690 17.162 -21.340 1.00 48.72 526 ASP A CA 1
ATOM 3914 C C . ASP A 1 526 ? 17.873 16.206 -20.443 1.00 48.72 526 ASP A C 1
ATOM 3916 O O . ASP A 1 526 ? 16.727 15.906 -20.776 1.00 48.72 526 ASP A O 1
ATOM 3920 N N . ARG A 1 527 ? 18.464 15.722 -19.333 1.00 54.69 527 ARG A N 1
ATOM 3921 C CA . ARG A 1 527 ? 17.974 14.760 -18.301 1.00 54.69 527 ARG A CA 1
ATOM 3922 C C . ARG A 1 527 ? 17.359 13.427 -18.778 1.00 54.69 527 ARG A C 1
ATOM 3924 O O . ARG A 1 527 ? 17.644 12.399 -18.172 1.00 54.69 527 ARG A O 1
ATOM 3931 N N . ALA A 1 528 ? 16.594 13.409 -19.867 1.00 53.78 528 ALA A N 1
ATOM 3932 C CA . ALA A 1 528 ? 16.041 12.231 -20.534 1.00 53.78 528 ALA A CA 1
ATOM 3933 C C . ALA A 1 528 ? 17.141 11.295 -21.072 1.00 53.78 528 ALA A C 1
ATOM 3935 O O . ALA A 1 528 ? 17.006 10.080 -21.050 1.00 53.78 528 ALA A O 1
ATOM 3936 N N . SER A 1 529 ? 18.279 11.840 -21.509 1.00 60.38 529 SER A N 1
ATOM 3937 C CA . SER A 1 529 ? 19.414 11.008 -21.937 1.00 60.38 529 SER A CA 1
ATOM 3938 C C . SER A 1 529 ? 20.079 10.268 -20.763 1.00 60.38 529 SER A C 1
ATOM 3940 O O . SER A 1 529 ? 20.574 9.162 -20.947 1.00 60.38 529 SER A O 1
ATOM 3942 N N . ALA A 1 530 ? 20.042 10.833 -19.548 1.00 74.62 530 ALA A N 1
ATOM 3943 C CA . ALA A 1 530 ? 20.608 10.199 -18.356 1.00 74.62 530 ALA A CA 1
ATOM 3944 C C . ALA A 1 530 ? 19.722 9.059 -17.823 1.00 74.62 530 ALA A C 1
ATOM 3946 O O . ALA A 1 530 ? 20.244 8.010 -17.468 1.00 74.62 530 ALA A O 1
ATOM 3947 N N . GLU A 1 531 ? 18.388 9.208 -17.824 1.00 84.50 531 GLU A N 1
ATOM 3948 C CA . GLU A 1 531 ? 17.492 8.108 -17.409 1.00 84.50 531 GLU A CA 1
ATOM 3949 C C . GLU A 1 531 ? 17.612 6.871 -18.304 1.00 84.50 531 GLU A C 1
ATOM 3951 O O . GLU A 1 531 ? 17.469 5.755 -17.816 1.00 84.50 531 GLU A O 1
ATOM 3956 N N . MET A 1 532 ? 17.886 7.050 -19.601 1.00 86.12 532 MET A N 1
ATOM 3957 C CA . MET A 1 532 ? 17.963 5.938 -20.549 1.00 86.12 532 MET A CA 1
ATOM 3958 C C . MET A 1 532 ? 19.186 5.042 -20.310 1.00 86.12 532 MET A C 1
ATOM 3960 O O . MET A 1 532 ? 19.154 3.875 -20.690 1.00 86.12 532 MET A O 1
ATOM 3964 N N . ALA A 1 533 ? 20.235 5.568 -19.672 1.00 86.25 533 ALA A N 1
ATOM 3965 C CA . ALA A 1 533 ? 21.463 4.839 -19.354 1.00 86.25 533 ALA A CA 1
ATOM 3966 C C . ALA A 1 533 ? 21.469 4.221 -17.944 1.00 86.25 533 ALA A C 1
ATOM 3968 O O . ALA A 1 533 ? 22.368 3.442 -17.627 1.00 86.25 533 ALA A O 1
ATOM 3969 N N . ASN A 1 534 ? 20.495 4.564 -17.097 1.00 89.00 534 ASN A N 1
ATOM 3970 C CA . ASN A 1 534 ? 20.452 4.101 -15.714 1.00 89.00 534 ASN A CA 1
ATOM 3971 C C . ASN A 1 534 ? 19.841 2.703 -15.593 1.00 89.00 534 ASN A C 1
ATOM 3973 O O . ASN A 1 534 ? 18.960 2.314 -16.360 1.00 89.00 534 ASN A O 1
ATOM 3977 N N . VAL A 1 535 ? 20.275 1.969 -14.574 1.00 91.88 535 VAL A N 1
ATOM 3978 C CA . VAL A 1 535 ? 19.809 0.610 -14.295 1.00 91.88 535 VAL A CA 1
ATOM 3979 C C . VAL A 1 535 ? 18.480 0.630 -13.536 1.00 91.88 535 VAL A C 1
ATOM 3981 O O . VAL A 1 535 ? 18.294 1.371 -12.561 1.00 91.88 535 VAL A O 1
ATOM 3984 N N . ALA A 1 536 ? 17.566 -0.234 -13.968 1.00 95.44 536 ALA A N 1
ATOM 3985 C CA . ALA A 1 536 ? 16.380 -0.647 -13.240 1.00 95.44 536 ALA A CA 1
ATOM 3986 C C . ALA A 1 536 ? 16.553 -2.091 -12.746 1.00 95.44 536 ALA A C 1
ATOM 3988 O O . ALA A 1 536 ? 16.803 -3.000 -13.539 1.00 95.44 536 ALA A O 1
ATOM 3989 N N . TYR A 1 537 ? 16.398 -2.293 -11.440 1.00 97.06 537 TYR A N 1
ATOM 3990 C CA . TYR A 1 537 ? 16.325 -3.608 -10.810 1.00 97.06 537 TYR A CA 1
ATOM 3991 C C . TYR A 1 537 ? 14.872 -4.069 -10.798 1.00 97.06 537 TYR A C 1
ATOM 3993 O O . TYR A 1 537 ? 13.994 -3.352 -10.317 1.00 97.06 537 TYR A O 1
ATOM 4001 N N . MET A 1 538 ? 14.619 -5.259 -11.323 1.00 98.12 538 MET A N 1
ATOM 4002 C CA . MET A 1 538 ? 13.281 -5.807 -11.494 1.00 98.12 538 MET A CA 1
ATOM 4003 C C . MET A 1 538 ? 13.098 -7.040 -10.617 1.00 98.12 538 MET A C 1
ATOM 4005 O O . MET A 1 538 ? 14.006 -7.856 -10.480 1.00 98.12 538 MET A O 1
ATOM 4009 N N . LEU A 1 539 ? 11.906 -7.193 -10.058 1.00 97.88 539 LEU A N 1
ATOM 4010 C CA . LEU A 1 539 ? 11.488 -8.358 -9.289 1.00 97.88 539 LEU A CA 1
ATOM 4011 C C . LEU A 1 539 ? 10.129 -8.811 -9.815 1.00 97.88 539 LEU A C 1
ATOM 4013 O O . LEU A 1 539 ? 9.262 -7.973 -10.033 1.00 97.88 539 LEU A O 1
ATOM 4017 N N . ALA A 1 540 ? 9.920 -10.103 -10.016 1.00 97.81 540 ALA A N 1
ATOM 4018 C CA . ALA A 1 540 ? 8.656 -10.648 -10.483 1.00 97.81 540 ALA A CA 1
ATOM 4019 C C . ALA A 1 540 ? 8.126 -11.699 -9.511 1.00 97.81 540 ALA A C 1
ATOM 4021 O O . ALA A 1 540 ? 8.871 -12.579 -9.091 1.00 97.81 540 ALA A O 1
ATOM 4022 N N . PHE A 1 541 ? 6.835 -11.617 -9.196 1.00 97.12 541 PHE A N 1
ATOM 4023 C CA . PHE A 1 541 ? 6.109 -12.614 -8.417 1.00 97.12 541 PHE A CA 1
ATOM 4024 C C . PHE A 1 541 ? 5.127 -13.362 -9.309 1.00 97.12 541 PHE A C 1
ATOM 4026 O O . PHE A 1 541 ? 4.340 -12.748 -10.041 1.00 97.12 541 PHE A O 1
ATOM 4033 N N . ASP A 1 542 ? 5.135 -14.686 -9.202 1.00 93.19 542 ASP A N 1
ATOM 4034 C CA . ASP A 1 542 ? 4.079 -15.527 -9.751 1.00 93.19 542 ASP A CA 1
ATOM 4035 C C . ASP A 1 542 ? 2.770 -15.325 -8.970 1.00 93.19 542 ASP A C 1
ATOM 4037 O O . ASP A 1 542 ? 2.709 -15.636 -7.778 1.00 93.19 542 ASP A O 1
ATOM 4041 N N . LEU A 1 543 ? 1.737 -14.794 -9.638 1.00 92.38 543 LEU A N 1
ATOM 4042 C CA . LEU A 1 543 ? 0.424 -14.543 -9.033 1.00 92.38 543 LEU A CA 1
ATOM 4043 C C . LEU A 1 543 ? -0.396 -15.818 -8.806 1.00 92.38 543 LEU A C 1
ATOM 4045 O O . LEU A 1 543 ? -1.356 -15.777 -8.038 1.00 92.38 543 LEU A O 1
ATOM 4049 N N . ASP A 1 544 ? -0.020 -16.932 -9.434 1.00 87.31 544 ASP A N 1
ATOM 4050 C CA . ASP A 1 544 ? -0.653 -18.226 -9.193 1.00 87.31 544 ASP A CA 1
ATOM 4051 C C . ASP A 1 544 ? -0.119 -18.844 -7.889 1.00 87.31 544 ASP A C 1
ATOM 4053 O O . ASP A 1 544 ? -0.887 -19.432 -7.134 1.00 87.31 544 ASP A O 1
ATOM 4057 N N . VAL A 1 545 ? 1.160 -18.611 -7.561 1.00 89.19 545 VAL A N 1
ATOM 4058 C CA . VAL A 1 545 ? 1.840 -19.136 -6.354 1.00 89.19 545 VAL A CA 1
ATOM 4059 C C . VAL A 1 545 ? 1.632 -18.255 -5.118 1.00 89.19 545 VAL A C 1
ATOM 4061 O O . VAL A 1 545 ? 1.573 -18.741 -3.986 1.00 89.19 545 VAL A O 1
ATOM 4064 N N . HIS A 1 546 ? 1.563 -16.940 -5.315 1.00 93.19 546 HIS A N 1
ATOM 4065 C CA . HIS A 1 546 ? 1.578 -15.973 -4.223 1.00 93.19 546 HIS A CA 1
ATOM 4066 C C . HIS A 1 546 ? 0.214 -15.339 -3.984 1.00 93.19 546 HIS A C 1
ATOM 4068 O O . HIS A 1 546 ? -0.588 -15.152 -4.901 1.00 93.19 546 HIS A O 1
ATOM 4074 N N . ARG A 1 547 ? -0.026 -14.948 -2.732 1.00 92.88 547 ARG A N 1
ATOM 4075 C CA . ARG A 1 547 ? -1.151 -14.101 -2.329 1.00 92.88 547 ARG A CA 1
ATOM 4076 C C . ARG A 1 547 ? -0.636 -12.797 -1.745 1.00 92.88 547 ARG A C 1
ATOM 4078 O O . ARG A 1 547 ? 0.499 -12.707 -1.285 1.00 92.88 547 ARG A O 1
ATOM 4085 N N . PHE A 1 548 ? -1.467 -11.771 -1.805 1.00 95.81 548 PHE A N 1
ATOM 4086 C CA . PHE A 1 548 ? -1.083 -10.407 -1.482 1.00 95.81 548 PHE A CA 1
ATOM 4087 C C . PHE A 1 548 ? -2.019 -9.818 -0.442 1.00 95.81 548 PHE A C 1
ATOM 4089 O O . PHE A 1 548 ? -3.190 -10.181 -0.339 1.00 95.81 548 PHE A O 1
ATOM 4096 N N . GLY A 1 549 ? -1.503 -8.839 0.284 1.00 95.69 549 GLY A N 1
ATOM 4097 C CA . GLY A 1 549 ? -2.311 -7.923 1.062 1.00 95.69 549 GLY A CA 1
ATOM 4098 C C . GLY A 1 549 ? -1.656 -6.554 1.152 1.00 95.69 549 GLY A C 1
ATOM 4099 O O . GLY A 1 549 ? -0.543 -6.327 0.673 1.00 95.69 549 GLY A O 1
ATOM 4100 N N . TRP A 1 550 ? -2.381 -5.619 1.754 1.00 97.38 550 TRP A N 1
ATOM 4101 C CA . TRP A 1 550 ? -1.915 -4.254 1.962 1.00 97.38 550 TRP A CA 1
ATOM 4102 C C . TRP A 1 550 ? -2.252 -3.797 3.376 1.00 97.38 550 TRP A C 1
ATOM 4104 O O . TRP A 1 550 ? -3.321 -4.115 3.911 1.00 97.38 550 TRP A O 1
ATOM 4114 N N . ALA A 1 551 ? -1.341 -3.040 3.977 1.00 95.81 551 ALA A N 1
ATOM 4115 C CA . ALA A 1 551 ? -1.544 -2.439 5.282 1.00 95.81 551 ALA A CA 1
ATOM 4116 C C . ALA A 1 551 ? -1.200 -0.949 5.250 1.00 95.81 551 ALA A C 1
ATOM 4118 O O . ALA A 1 551 ? -0.112 -0.548 4.830 1.00 95.81 551 ALA A O 1
ATOM 4119 N N . ALA A 1 552 ? -2.127 -0.134 5.751 1.00 95.69 552 ALA A N 1
ATOM 4120 C CA . ALA A 1 552 ? -1.888 1.271 6.022 1.00 95.69 552 ALA A CA 1
ATOM 4121 C C . ALA A 1 552 ? -0.787 1.428 7.080 1.00 95.69 552 ALA A C 1
ATOM 4123 O O . ALA A 1 552 ? -0.773 0.714 8.094 1.00 95.69 552 ALA A O 1
ATOM 4124 N N . GLY A 1 553 ? 0.110 2.387 6.849 1.00 94.12 553 GLY A N 1
ATOM 4125 C CA . GLY A 1 553 ? 1.127 2.785 7.812 1.00 94.12 553 GLY A CA 1
ATOM 4126 C C . GLY A 1 553 ? 0.505 3.382 9.064 1.00 94.12 553 GLY A C 1
ATOM 4127 O O . GLY A 1 553 ? -0.613 3.896 9.026 1.00 94.12 553 GLY A O 1
ATOM 4128 N N . ALA A 1 554 ? 1.242 3.357 10.170 1.00 91.62 554 ALA A N 1
ATOM 4129 C CA . ALA A 1 554 ? 0.795 3.932 11.437 1.00 91.62 554 ALA A CA 1
ATOM 4130 C C . ALA A 1 554 ? 0.424 5.426 11.321 1.00 91.62 554 ALA A C 1
ATOM 4132 O O . ALA A 1 554 ? -0.405 5.920 12.082 1.00 91.62 554 ALA A O 1
ATOM 4133 N N . GLU A 1 555 ? 1.007 6.139 10.349 1.00 87.56 555 GLU A N 1
ATOM 4134 C CA . GLU A 1 555 ? 0.768 7.572 10.127 1.00 87.56 555 GLU A CA 1
ATOM 4135 C C . GLU A 1 555 ? 0.381 7.916 8.684 1.00 87.56 555 GLU A C 1
ATOM 4137 O O . GLU A 1 555 ? -0.356 8.878 8.437 1.00 87.56 555 GLU A O 1
ATOM 4142 N N . HIS A 1 556 ? 0.902 7.176 7.705 1.00 89.56 556 HIS A N 1
ATOM 4143 C CA . HIS A 1 556 ? 0.726 7.479 6.295 1.00 89.56 556 HIS A CA 1
ATOM 4144 C C . HIS A 1 556 ? 0.254 6.262 5.489 1.00 89.56 556 HIS A C 1
ATOM 4146 O O . HIS A 1 556 ? 0.775 5.165 5.683 1.00 89.56 556 HIS A O 1
ATOM 4152 N N . PRO A 1 557 ? -0.656 6.456 4.517 1.00 90.06 557 PRO A N 1
ATOM 4153 C CA . PRO A 1 557 ? -1.251 7.727 4.086 1.00 90.06 557 PRO A CA 1
ATOM 4154 C C . PRO A 1 557 ? -2.222 8.323 5.127 1.00 90.06 557 PRO A C 1
ATOM 4156 O O . PRO A 1 557 ? -3.055 7.621 5.685 1.00 90.06 557 PRO A O 1
ATOM 4159 N N . SER A 1 558 ? -2.093 9.629 5.400 1.00 86.88 558 SER A N 1
ATOM 4160 C CA . SER A 1 558 ? -2.923 10.332 6.391 1.00 86.88 558 SER A CA 1
ATOM 4161 C C . SER A 1 558 ? -4.262 10.798 5.805 1.00 86.88 558 SER A C 1
ATOM 4163 O O . SER A 1 558 ? -4.445 10.805 4.587 1.00 86.88 558 SER A O 1
ATOM 4165 N N . ALA A 1 559 ? -5.182 11.230 6.676 1.00 90.69 559 ALA A N 1
ATOM 4166 C CA . ALA A 1 559 ? -6.522 11.706 6.319 1.00 90.69 559 ALA A CA 1
ATOM 4167 C C . ALA A 1 559 ? -6.667 13.245 6.281 1.00 90.69 559 ALA A C 1
ATOM 4169 O O . ALA A 1 559 ? -7.761 13.752 6.049 1.00 90.69 559 ALA A O 1
ATOM 4170 N N . GLU A 1 560 ? -5.578 14.011 6.362 1.00 89.19 560 GLU A N 1
ATOM 4171 C CA . GLU A 1 560 ? -5.593 15.481 6.253 1.00 89.19 560 GLU A CA 1
ATOM 4172 C C . GLU A 1 560 ? -5.536 16.011 4.818 1.00 89.19 560 GLU A C 1
ATOM 4174 O O . GLU A 1 560 ? -5.062 15.332 3.900 1.00 89.19 560 GLU A O 1
ATOM 4179 N N . TRP A 1 561 ? -5.982 17.254 4.630 1.00 87.81 561 TRP A N 1
ATOM 4180 C CA . TRP A 1 561 ? -5.739 17.995 3.396 1.00 87.81 561 TRP A CA 1
ATOM 4181 C C . TRP A 1 561 ? -4.253 18.005 3.034 1.00 87.81 561 TRP A C 1
ATOM 4183 O O . TRP A 1 561 ? -3.379 18.233 3.869 1.00 87.81 561 TRP A O 1
ATOM 4193 N N . SER A 1 562 ? -3.965 17.793 1.753 1.00 85.75 562 SER A N 1
ATOM 4194 C CA . SER A 1 562 ? -2.645 18.118 1.231 1.00 85.75 562 SER A CA 1
ATOM 4195 C C . SER A 1 562 ? -2.447 19.638 1.264 1.00 85.75 562 SER A C 1
ATOM 4197 O O . SER A 1 562 ? -3.317 20.363 0.775 1.00 85.75 562 SER A O 1
ATOM 4199 N N . PRO A 1 563 ? -1.285 20.137 1.726 1.00 82.19 563 PRO A N 1
ATOM 4200 C CA . PRO A 1 563 ? -0.963 21.561 1.635 1.00 82.19 563 PRO A CA 1
ATOM 4201 C C . PRO A 1 563 ? -0.851 22.036 0.180 1.00 82.19 563 PRO A C 1
ATOM 4203 O O . PRO A 1 563 ? -0.924 23.230 -0.087 1.00 82.19 563 PRO A O 1
ATOM 4206 N N . LEU A 1 564 ? -0.696 21.108 -0.772 1.00 78.00 564 LEU A N 1
ATOM 4207 C CA . LEU A 1 564 ? -0.652 21.423 -2.190 1.00 78.00 564 LEU A CA 1
ATOM 4208 C C . LEU A 1 564 ? -2.047 21.649 -2.777 1.00 78.00 564 LEU A C 1
ATOM 4210 O O . LEU A 1 564 ? -2.108 22.177 -3.874 1.00 78.00 564 LEU A O 1
ATOM 4214 N N . ALA A 1 565 ? -3.150 21.292 -2.112 1.00 83.81 565 ALA A N 1
ATOM 4215 C CA . ALA A 1 565 ? -4.511 21.442 -2.642 1.00 83.81 565 ALA A CA 1
ATOM 4216 C C . ALA A 1 565 ? -4.986 22.912 -2.669 1.00 83.81 565 ALA A C 1
ATOM 4218 O O . ALA A 1 565 ? -5.939 23.267 -1.981 1.00 83.81 565 ALA A O 1
ATOM 4219 N N . TRP A 1 566 ? -4.304 23.778 -3.422 1.00 78.00 566 TRP A N 1
ATOM 4220 C CA . TRP A 1 566 ? -4.586 25.216 -3.509 1.00 78.00 566 TRP A CA 1
ATOM 4221 C C . TRP A 1 566 ? -5.674 25.546 -4.537 1.00 78.00 566 TRP A C 1
ATOM 4223 O O . TRP A 1 566 ? -6.347 26.566 -4.419 1.00 78.00 566 TRP A O 1
ATOM 4233 N N . ALA A 1 567 ? -5.861 24.678 -5.540 1.00 76.69 567 ALA A N 1
ATOM 4234 C CA . ALA A 1 567 ? -6.877 24.845 -6.581 1.00 76.69 567 ALA A CA 1
ATOM 4235 C C . ALA A 1 567 ? -8.310 24.604 -6.070 1.00 76.69 567 ALA A C 1
ATOM 4237 O O . ALA A 1 567 ? -9.274 24.897 -6.775 1.00 76.69 567 ALA A O 1
ATOM 4238 N N . VAL A 1 568 ? -8.453 24.080 -4.849 1.00 81.25 568 VAL A N 1
ATOM 4239 C CA . VAL A 1 568 ? -9.736 23.835 -4.190 1.00 81.25 568 VAL A CA 1
ATOM 4240 C C . VAL A 1 568 ? -9.810 24.583 -2.875 1.00 81.25 568 VAL A C 1
ATOM 4242 O O . VAL A 1 568 ? -8.827 24.728 -2.151 1.00 81.25 568 VAL A O 1
ATOM 4245 N N . LYS A 1 569 ? -11.014 25.037 -2.532 1.00 79.25 569 LYS A N 1
ATOM 4246 C CA . LYS A 1 569 ? -11.264 25.596 -1.211 1.00 79.25 569 LYS A CA 1
ATOM 4247 C C . LYS A 1 569 ? -11.279 24.449 -0.206 1.00 79.25 569 LYS A C 1
ATOM 4249 O O . LYS A 1 569 ? -12.196 23.630 -0.209 1.00 79.25 569 LYS A O 1
ATOM 4254 N N . GLN A 1 570 ? -10.263 24.404 0.648 1.00 83.94 570 GLN A N 1
ATOM 4255 C CA . GLN A 1 570 ? -10.161 23.434 1.733 1.00 83.94 570 GLN A CA 1
ATOM 4256 C C . GLN A 1 570 ? -11.278 23.706 2.744 1.00 83.94 570 GLN A C 1
ATOM 4258 O O . GLN A 1 570 ? -11.192 24.613 3.571 1.00 83.94 570 GLN A O 1
ATOM 4263 N N . THR A 1 571 ? -12.377 22.969 2.616 1.00 78.38 571 THR A N 1
ATOM 4264 C CA . THR A 1 571 ? -13.530 23.063 3.512 1.00 78.38 571 THR A CA 1
ATOM 4265 C C . THR A 1 571 ? -13.474 21.892 4.486 1.00 78.38 571 THR A C 1
ATOM 4267 O O . THR A 1 571 ? -13.342 20.738 4.086 1.00 78.38 571 THR A O 1
ATOM 4270 N N . GLY A 1 572 ? -13.495 22.188 5.786 1.00 85.31 572 GLY A N 1
ATOM 4271 C CA . GLY A 1 572 ? -13.394 21.166 6.827 1.00 85.31 572 GLY A CA 1
ATOM 4272 C C . GLY A 1 572 ? -11.992 20.546 6.992 1.00 85.31 572 GLY A C 1
ATOM 4273 O O . GLY A 1 572 ? -11.005 21.047 6.452 1.00 85.31 572 GLY A O 1
ATOM 4274 N N . PRO A 1 573 ? -11.882 19.467 7.784 1.00 88.25 573 PRO A N 1
ATOM 4275 C CA . PRO A 1 573 ? -10.601 18.923 8.255 1.00 88.25 573 PRO A CA 1
ATOM 4276 C C . PRO A 1 573 ? -9.852 18.046 7.227 1.00 88.25 573 PRO A C 1
ATOM 4278 O O . PRO A 1 573 ? -8.677 17.744 7.423 1.00 88.25 573 PRO A O 1
ATOM 4281 N N . GLY A 1 574 ? -10.487 17.658 6.123 1.00 90.81 574 GLY A N 1
ATOM 4282 C CA . GLY A 1 574 ? -9.884 16.862 5.052 1.00 90.81 574 GLY A CA 1
ATOM 4283 C C . GLY A 1 574 ? -10.807 16.788 3.831 1.00 90.81 574 GLY A C 1
ATOM 4284 O O . GLY A 1 574 ? -11.984 17.128 3.958 1.00 90.81 574 GLY A O 1
ATOM 4285 N N . PRO A 1 575 ? -10.328 16.305 2.669 1.00 90.19 575 PRO A N 1
ATOM 4286 C CA . PRO A 1 575 ? -11.146 16.127 1.463 1.00 90.19 575 PRO A CA 1
ATOM 4287 C C . PRO A 1 575 ? -12.352 15.211 1.686 1.00 90.19 575 PRO A C 1
ATOM 4289 O O . PRO A 1 575 ? -13.399 15.399 1.066 1.00 90.19 575 PRO A O 1
ATOM 4292 N N . ASP A 1 576 ? -12.212 14.259 2.614 1.00 93.00 576 ASP A N 1
ATOM 4293 C CA . ASP A 1 576 ? -13.267 13.325 2.991 1.00 93.00 576 ASP A CA 1
ATOM 4294 C C . ASP A 1 576 ? -14.165 13.821 4.136 1.00 93.00 576 ASP A C 1
ATOM 4296 O O . ASP A 1 576 ? -15.175 13.178 4.418 1.00 93.00 576 ASP A O 1
ATOM 4300 N N . GLY A 1 577 ? -13.834 14.957 4.764 1.00 93.56 577 GLY A N 1
ATOM 4301 C CA . GLY A 1 577 ? -14.569 15.550 5.890 1.00 93.56 577 GLY A CA 1
ATOM 4302 C C . GLY A 1 577 ? -14.015 15.265 7.287 1.00 93.56 577 GLY A C 1
ATOM 4303 O O . GLY A 1 577 ? -14.487 15.858 8.253 1.00 93.56 577 GLY A O 1
ATOM 4304 N N . PHE A 1 578 ? -12.959 14.458 7.398 1.00 94.50 578 PHE A N 1
ATOM 4305 C CA . PHE A 1 578 ? -12.226 14.174 8.639 1.00 94.50 578 PHE A CA 1
ATOM 4306 C C . PHE A 1 578 ? -10.712 14.262 8.401 1.00 94.50 578 PHE A C 1
ATOM 4308 O O . PHE A 1 578 ? -10.265 14.141 7.266 1.00 94.50 578 PHE A O 1
ATOM 4315 N N . LYS A 1 579 ? -9.924 14.475 9.468 1.00 91.38 579 LYS A N 1
ATOM 4316 C CA . LYS A 1 579 ? -8.445 14.571 9.417 1.00 91.38 579 LYS A CA 1
ATOM 4317 C C . LYS A 1 579 ? -7.696 13.357 9.962 1.00 91.38 579 LYS A C 1
ATOM 4319 O O . LYS A 1 579 ? -6.498 13.219 9.742 1.00 91.38 579 LYS A O 1
ATOM 4324 N N . ALA A 1 580 ? -8.380 12.488 10.695 1.00 91.62 580 ALA A N 1
ATOM 4325 C CA . ALA A 1 580 ? -7.772 11.348 11.366 1.00 91.62 580 ALA A CA 1
ATOM 4326 C C . ALA A 1 580 ? -8.569 10.077 11.086 1.00 91.62 580 ALA A C 1
ATOM 4328 O O . ALA A 1 580 ? -9.789 10.126 10.961 1.00 91.62 580 ALA A O 1
ATOM 4329 N N . LEU A 1 581 ? -7.867 8.945 11.036 1.00 95.00 581 LEU A N 1
ATOM 4330 C CA . LEU A 1 581 ? -8.492 7.628 10.921 1.00 95.00 581 LEU A CA 1
ATOM 4331 C C . LEU A 1 581 ? -9.042 7.126 12.260 1.00 95.00 581 LEU A C 1
ATOM 4333 O O . LEU A 1 581 ? -9.770 6.145 12.279 1.00 95.00 581 LEU A O 1
ATOM 4337 N N . ALA A 1 582 ? -8.746 7.802 13.374 1.00 93.94 582 ALA A N 1
ATOM 4338 C CA . ALA A 1 582 ? -9.326 7.459 14.665 1.00 93.94 582 ALA A CA 1
ATOM 4339 C C . ALA A 1 582 ? -10.869 7.428 14.577 1.00 93.94 582 ALA A C 1
ATOM 4341 O O . ALA A 1 582 ? -11.462 8.314 13.954 1.00 93.94 582 ALA A O 1
ATOM 4342 N N . PRO A 1 583 ? -11.525 6.433 15.195 1.00 95.56 583 PRO A N 1
ATOM 4343 C CA . PRO A 1 583 ? -10.973 5.419 16.106 1.00 95.56 583 PRO A CA 1
ATOM 4344 C C . PRO A 1 583 ? -10.333 4.180 15.438 1.00 95.56 583 PRO A C 1
ATOM 4346 O O . PRO A 1 583 ? -9.838 3.306 16.146 1.00 95.56 583 PRO A O 1
ATOM 4349 N N . VAL A 1 584 ? -10.292 4.085 14.105 1.00 97.00 584 VAL A N 1
ATOM 4350 C CA . VAL A 1 584 ? -9.555 3.016 13.408 1.00 97.00 584 VAL A CA 1
ATOM 4351 C C . VAL A 1 584 ? -8.050 3.216 13.611 1.00 97.00 584 VAL A C 1
ATOM 4353 O O . VAL A 1 584 ? -7.494 4.273 13.316 1.00 97.00 584 VAL A O 1
ATOM 4356 N N . ALA A 1 585 ? -7.390 2.175 14.116 1.00 94.88 585 ALA A N 1
ATOM 4357 C CA . ALA A 1 585 ? -5.955 2.152 14.400 1.00 94.88 585 ALA A CA 1
ATOM 4358 C C . ALA A 1 585 ? -5.160 1.435 13.284 1.00 94.88 585 ALA A C 1
ATOM 4360 O O . ALA A 1 585 ? -5.066 0.194 13.295 1.00 94.88 585 ALA A O 1
ATOM 4361 N N . PRO A 1 586 ? -4.591 2.168 12.305 1.00 93.62 586 PRO A N 1
ATOM 4362 C CA . PRO A 1 586 ? -3.597 1.610 11.396 1.00 93.62 586 PRO A CA 1
ATOM 4363 C C . PRO A 1 586 ? -2.285 1.351 12.155 1.00 93.62 586 PRO A C 1
ATOM 4365 O O . PRO A 1 586 ? -1.970 2.038 13.123 1.00 93.62 586 PRO A O 1
ATOM 4368 N N . VAL A 1 587 ? -1.543 0.322 11.744 1.00 91.62 587 VAL A N 1
ATOM 4369 C CA . VAL A 1 587 ? -0.382 -0.182 12.507 1.00 91.62 587 VAL A CA 1
ATOM 4370 C C . VAL A 1 587 ? 0.914 -0.146 11.696 1.00 91.62 587 VAL A C 1
ATOM 4372 O O . VAL A 1 587 ? 1.991 -0.068 12.277 1.00 91.62 587 VAL A O 1
ATOM 4375 N N . GLY A 1 588 ? 0.841 -0.210 10.363 1.00 92.81 588 GLY A N 1
ATOM 4376 C CA . GLY A 1 588 ? 2.035 -0.286 9.523 1.00 92.81 588 GLY A CA 1
ATOM 4377 C C . GLY A 1 588 ? 2.871 -1.549 9.723 1.00 92.81 588 GLY A C 1
ATOM 4378 O O . GLY A 1 588 ? 4.062 -1.522 9.442 1.00 92.81 588 GLY A O 1
ATOM 4379 N N . ALA A 1 589 ? 2.273 -2.642 10.207 1.00 91.81 589 ALA A N 1
ATOM 4380 C CA . ALA A 1 589 ? 2.913 -3.953 10.296 1.00 91.81 589 ALA A CA 1
ATOM 4381 C C . ALA A 1 589 ? 2.013 -5.052 9.735 1.00 91.81 589 ALA A C 1
ATOM 4383 O O . ALA A 1 589 ? 0.780 -4.930 9.755 1.00 91.81 589 ALA A O 1
ATOM 4384 N N . VAL A 1 590 ? 2.644 -6.139 9.293 1.00 92.06 590 VAL A N 1
ATOM 4385 C CA . VAL A 1 590 ? 1.974 -7.379 8.913 1.00 92.06 590 VAL A CA 1
ATOM 4386 C C . VAL A 1 590 ? 1.178 -7.870 10.128 1.00 92.06 590 VAL A C 1
ATOM 4388 O O . VAL A 1 590 ? 1.709 -7.862 11.243 1.00 92.06 590 VAL A O 1
ATOM 4391 N N . PRO A 1 591 ? -0.096 -8.267 9.963 1.00 86.88 591 PRO A N 1
ATOM 4392 C CA . PRO A 1 591 ? -0.851 -8.869 11.054 1.00 86.88 591 PRO A CA 1
ATOM 4393 C C . PRO A 1 591 ? -0.120 -10.104 11.615 1.00 86.88 591 PRO A C 1
ATOM 4395 O O . PRO A 1 591 ? 0.357 -10.919 10.824 1.00 86.88 591 PRO A O 1
ATOM 4398 N N . PRO A 1 592 ? -0.041 -10.297 12.947 1.00 87.44 592 PRO A N 1
ATOM 4399 C CA . PRO A 1 592 ? 0.737 -11.389 13.542 1.00 87.44 592 PRO A CA 1
ATOM 4400 C C . PRO A 1 592 ? 0.383 -12.782 13.003 1.00 87.44 592 PRO A C 1
ATOM 4402 O O . PRO A 1 592 ? 1.273 -13.589 12.761 1.00 87.44 592 PRO A O 1
ATOM 4405 N N . TRP A 1 593 ? -0.898 -13.030 12.718 1.00 84.75 593 TRP A N 1
ATOM 4406 C CA . TRP A 1 593 ? -1.402 -14.295 12.169 1.00 84.75 593 TRP A CA 1
ATOM 4407 C C . TRP A 1 593 ? -0.966 -14.577 10.713 1.00 84.75 593 TRP A C 1
ATOM 4409 O O . TRP A 1 593 ? -1.131 -15.690 10.221 1.00 84.75 593 TRP A O 1
ATOM 4419 N N . LEU A 1 594 ? -0.379 -13.592 10.020 1.00 87.62 594 LEU A N 1
ATOM 4420 C CA . LEU A 1 594 ? 0.199 -13.724 8.674 1.00 87.62 594 LEU A CA 1
ATOM 4421 C C . LEU A 1 594 ? 1.730 -13.676 8.662 1.00 87.62 594 LEU A C 1
ATOM 4423 O O . LEU A 1 594 ? 2.341 -13.938 7.620 1.00 87.62 594 LEU A O 1
ATOM 4427 N N . ALA A 1 595 ? 2.363 -13.340 9.789 1.00 88.81 595 ALA A N 1
ATOM 4428 C CA . ALA A 1 595 ? 3.798 -13.096 9.844 1.00 88.81 595 ALA A CA 1
ATOM 4429 C C . ALA A 1 595 ? 4.585 -14.312 9.335 1.00 88.81 595 ALA A C 1
ATOM 4431 O O . ALA A 1 595 ? 5.447 -14.165 8.467 1.00 88.81 595 ALA A O 1
ATOM 4432 N N . ASP A 1 596 ? 4.242 -15.519 9.786 1.00 87.50 596 ASP A N 1
ATOM 4433 C CA . ASP A 1 596 ? 4.978 -16.748 9.454 1.00 87.50 596 ASP A CA 1
ATOM 4434 C C . ASP A 1 596 ? 4.891 -17.158 7.983 1.00 87.50 596 ASP A C 1
ATOM 4436 O O . ASP A 1 596 ? 5.828 -17.744 7.439 1.00 87.50 596 ASP A O 1
ATOM 4440 N N . ARG A 1 597 ? 3.818 -16.752 7.302 1.00 88.75 597 ARG A N 1
ATOM 4441 C CA . ARG A 1 597 ? 3.592 -17.024 5.877 1.00 88.75 597 ARG A CA 1
ATOM 4442 C C . ARG A 1 597 ? 4.105 -15.924 4.957 1.00 88.75 597 ARG A C 1
ATOM 4444 O O . ARG A 1 597 ? 4.107 -16.113 3.740 1.00 88.75 597 ARG A O 1
ATOM 4451 N N . THR A 1 598 ? 4.524 -14.791 5.514 1.00 94.38 598 THR A N 1
ATOM 4452 C CA . THR A 1 598 ? 5.020 -13.655 4.737 1.00 94.38 598 THR A CA 1
ATOM 4453 C C . THR A 1 598 ? 6.362 -13.995 4.098 1.00 94.38 598 THR A C 1
ATOM 4455 O O . THR A 1 598 ? 7.292 -14.417 4.783 1.00 94.38 598 THR A O 1
ATOM 4458 N N . VAL A 1 599 ? 6.449 -13.804 2.782 1.00 95.56 599 VAL A N 1
ATOM 4459 C CA . VAL A 1 599 ? 7.650 -14.041 1.964 1.00 95.56 599 VAL A CA 1
ATOM 4460 C C . VAL A 1 599 ? 8.204 -12.787 1.320 1.00 95.56 599 VAL A C 1
ATOM 4462 O O . VAL A 1 599 ? 9.344 -12.796 0.878 1.00 95.56 599 VAL A O 1
ATOM 4465 N N . ALA A 1 600 ? 7.446 -11.695 1.280 1.00 97.31 600 ALA A N 1
ATOM 4466 C CA . ALA A 1 600 ? 7.990 -10.411 0.871 1.00 97.31 600 ALA A CA 1
ATOM 4467 C C . ALA A 1 600 ? 7.211 -9.252 1.481 1.00 97.31 600 ALA A C 1
ATOM 4469 O O . ALA A 1 600 ? 6.020 -9.366 1.779 1.00 97.31 600 ALA A O 1
ATOM 4470 N N . VAL A 1 601 ? 7.894 -8.121 1.612 1.00 97.19 601 VAL A N 1
ATOM 4471 C CA . VAL A 1 601 ? 7.304 -6.818 1.913 1.00 97.19 601 VAL A CA 1
ATOM 4472 C C . VAL A 1 601 ? 7.907 -5.778 0.981 1.00 97.19 601 VAL A C 1
ATOM 4474 O O . VAL A 1 601 ? 9.107 -5.798 0.698 1.00 97.19 601 VAL A O 1
ATOM 4477 N N . PHE A 1 602 ? 7.089 -4.848 0.508 1.00 96.69 602 PHE A N 1
ATOM 4478 C CA . PHE A 1 602 ? 7.576 -3.712 -0.264 1.00 96.69 602 PHE A CA 1
ATOM 4479 C C . PHE A 1 602 ? 6.724 -2.475 -0.021 1.00 96.69 602 PHE A C 1
ATOM 4481 O O . PHE A 1 602 ? 5.519 -2.560 0.224 1.00 96.69 602 PHE A O 1
ATOM 4488 N N . ALA A 1 603 ? 7.381 -1.319 -0.045 1.00 93.44 603 ALA A N 1
ATOM 4489 C CA . ALA A 1 603 ? 6.760 -0.044 0.252 1.00 93.44 603 ALA A CA 1
ATOM 4490 C C . ALA A 1 603 ? 5.568 0.232 -0.675 1.00 93.44 603 ALA A C 1
ATOM 4492 O O . ALA A 1 603 ? 5.540 -0.160 -1.842 1.00 93.44 603 ALA A O 1
ATOM 4493 N N . GLY A 1 604 ? 4.552 0.875 -0.107 1.00 89.12 604 GLY A N 1
ATOM 4494 C CA . GLY A 1 604 ? 3.296 1.144 -0.778 1.00 89.12 604 GLY A CA 1
ATOM 4495 C C . GLY A 1 604 ? 3.382 2.356 -1.698 1.00 89.12 604 GLY A C 1
ATOM 4496 O O . GLY A 1 604 ? 4.267 2.497 -2.539 1.00 89.12 604 GLY A O 1
ATOM 4497 N N . GLY A 1 605 ? 2.398 3.236 -1.568 1.00 85.75 605 GLY A N 1
ATOM 4498 C CA . GLY A 1 605 ? 2.290 4.417 -2.412 1.00 85.75 605 GLY A CA 1
ATOM 4499 C C . GLY A 1 605 ? 2.759 5.704 -1.744 1.00 85.75 605 GLY A C 1
ATOM 4500 O O . GLY A 1 605 ? 3.161 5.757 -0.582 1.00 85.75 605 GLY A O 1
ATOM 4501 N N . PHE A 1 606 ? 2.590 6.802 -2.469 1.00 86.50 606 PHE A N 1
ATOM 4502 C CA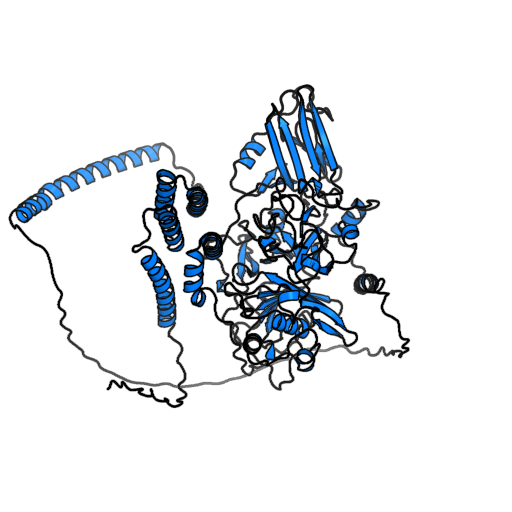 . PHE A 1 606 ? 2.824 8.152 -1.966 1.00 86.50 606 PHE A CA 1
ATOM 4503 C C . PHE A 1 606 ? 2.029 8.460 -0.693 1.00 86.50 606 PHE A C 1
ATOM 4505 O O . PHE A 1 606 ? 0.873 8.048 -0.543 1.00 86.50 606 PHE A O 1
ATOM 4512 N N . LYS A 1 607 ? 2.594 9.299 0.184 1.00 87.12 607 LYS A N 1
ATOM 4513 C CA . LYS A 1 607 ? 1.815 9.969 1.237 1.00 87.12 607 LYS A CA 1
ATOM 4514 C C . LYS A 1 607 ? 0.647 10.716 0.579 1.00 87.12 607 LYS A C 1
ATOM 4516 O O . LYS A 1 607 ? 0.855 11.447 -0.389 1.00 87.12 607 LYS A O 1
ATOM 4521 N N . ARG A 1 608 ? -0.562 10.632 1.145 1.00 85.88 608 ARG A N 1
ATOM 4522 C CA . ARG A 1 608 ? -1.729 11.358 0.606 1.00 85.88 608 ARG A CA 1
ATOM 4523 C C . ARG A 1 608 ? -1.509 12.871 0.536 1.00 85.88 608 ARG A C 1
ATOM 4525 O O . ARG A 1 608 ? -1.958 13.514 -0.403 1.00 85.88 608 ARG A O 1
ATOM 4532 N N . LYS A 1 609 ? -0.711 13.426 1.458 1.00 81.50 609 LYS A N 1
ATOM 4533 C CA . LYS A 1 609 ? -0.288 14.838 1.445 1.00 81.50 609 LYS A CA 1
ATOM 4534 C C . LYS A 1 609 ? 0.431 15.267 0.154 1.00 81.50 609 LYS A C 1
ATOM 4536 O O . LYS A 1 609 ? 0.516 16.460 -0.109 1.00 81.50 609 LYS A O 1
ATOM 4541 N N . HIS A 1 610 ? 0.942 14.326 -0.639 1.00 79.06 610 HIS A N 1
ATOM 4542 C CA . HIS A 1 610 ? 1.574 14.566 -1.941 1.00 79.06 610 HIS A CA 1
ATOM 4543 C C . HIS A 1 610 ? 0.695 14.128 -3.124 1.00 79.06 610 HIS A C 1
ATOM 4545 O O . HIS A 1 610 ? 1.103 14.273 -4.269 1.00 79.06 610 HIS A O 1
ATOM 4551 N N . GLY A 1 611 ? -0.499 13.590 -2.865 1.00 75.25 611 GLY A N 1
ATOM 4552 C CA . GLY A 1 611 ? -1.333 12.918 -3.859 1.00 75.25 611 GLY A CA 1
ATOM 4553 C C . GLY A 1 611 ? -2.381 13.780 -4.550 1.00 75.25 611 GLY A C 1
ATOM 4554 O O . GLY A 1 611 ? -3.391 13.235 -4.981 1.00 75.25 611 GLY A O 1
ATOM 4555 N N . VAL A 1 612 ? -2.177 15.099 -4.630 1.00 79.88 612 VAL A N 1
ATOM 4556 C CA . VAL A 1 612 ? -3.115 16.013 -5.304 1.00 79.88 612 VAL A CA 1
ATOM 4557 C C . VAL A 1 612 ? -2.689 16.259 -6.735 1.00 79.88 612 VAL A C 1
ATOM 4559 O O . VAL A 1 612 ? -1.572 16.706 -6.998 1.00 79.88 612 VAL A O 1
ATOM 4562 N N . LEU A 1 613 ? -3.629 16.084 -7.656 1.00 86.44 613 LEU A N 1
ATOM 4563 C CA . LEU A 1 613 ? -3.415 16.297 -9.082 1.00 86.44 613 LEU A CA 1
ATOM 4564 C C . LEU A 1 613 ? -3.706 17.751 -9.504 1.00 86.44 613 LEU A C 1
ATOM 4566 O O . LEU A 1 613 ? -4.539 17.989 -10.370 1.00 86.44 613 LEU A O 1
ATOM 4570 N N . ASN A 1 614 ? -3.051 18.744 -8.889 1.00 79.38 614 ASN A N 1
ATOM 4571 C CA . ASN A 1 614 ? -3.421 20.170 -9.030 1.00 79.38 614 ASN A CA 1
ATOM 4572 C C . ASN A 1 614 ? -3.510 20.694 -10.468 1.00 79.38 614 ASN A C 1
ATOM 4574 O O . ASN A 1 614 ? -4.393 21.488 -10.782 1.00 79.38 614 ASN A O 1
ATOM 4578 N N . ALA A 1 615 ? -2.552 20.317 -11.315 1.00 83.62 615 ALA A N 1
ATOM 4579 C CA . ALA A 1 615 ? -2.506 20.773 -12.701 1.00 83.62 615 ALA A CA 1
ATOM 4580 C C . ALA A 1 615 ? -3.332 19.883 -13.646 1.00 83.62 615 ALA A C 1
ATOM 4582 O O . ALA A 1 615 ? -3.583 20.276 -14.782 1.00 83.62 615 ALA A O 1
ATOM 4583 N N . HIS A 1 616 ? -3.799 18.729 -13.169 1.00 89.94 616 HIS A N 1
ATOM 4584 C CA . HIS A 1 616 ? -4.745 17.875 -13.876 1.00 89.94 616 HIS A CA 1
ATOM 4585 C C . HIS A 1 616 ? -6.186 18.369 -13.643 1.00 89.94 616 HIS A C 1
ATOM 4587 O O . HIS A 1 616 ? -6.482 18.910 -12.572 1.00 89.94 616 HIS A O 1
ATOM 4593 N N . PRO A 1 617 ? -7.138 18.115 -14.561 1.00 89.62 617 PRO A N 1
ATOM 4594 C CA . PRO A 1 617 ? -8.561 18.375 -14.315 1.00 89.62 617 PRO A CA 1
ATOM 4595 C C . PRO A 1 617 ? -9.101 17.763 -13.010 1.00 89.62 617 PRO A C 1
ATOM 4597 O O . PRO A 1 617 ? -9.946 18.362 -12.344 1.00 89.62 617 PRO A O 1
ATOM 4600 N N . PHE A 1 618 ? -8.561 16.614 -12.589 1.00 90.38 618 PHE A N 1
ATOM 4601 C CA . PHE A 1 618 ? -8.929 15.954 -11.328 1.00 90.38 618 PHE A CA 1
ATOM 4602 C C . PHE A 1 618 ? -8.635 16.800 -10.082 1.00 90.38 618 PHE A C 1
ATOM 4604 O O . PHE A 1 618 ? -9.342 16.666 -9.084 1.00 90.38 618 PHE A O 1
ATOM 4611 N N . GLY A 1 619 ? -7.664 17.716 -10.135 1.00 87.38 619 GLY A N 1
ATOM 4612 C CA . GLY A 1 619 ? -7.360 18.625 -9.030 1.00 87.38 619 GLY A CA 1
ATOM 4613 C C . GLY A 1 619 ? -8.466 19.637 -8.726 1.00 87.38 619 GLY A C 1
ATOM 4614 O O . GLY A 1 619 ? -8.428 20.252 -7.668 1.00 87.38 619 GLY A O 1
ATOM 4615 N N . LYS A 1 620 ? -9.452 19.811 -9.618 1.00 87.75 620 LYS A N 1
ATOM 4616 C CA . LYS A 1 620 ? -10.557 20.778 -9.469 1.00 87.75 620 LYS A CA 1
ATOM 4617 C C . LYS A 1 620 ? -11.895 20.138 -9.094 1.00 87.75 620 LYS A C 1
ATOM 4619 O O . LYS A 1 620 ? -12.861 20.852 -8.842 1.00 87.75 620 LYS A O 1
ATOM 4624 N N . VAL A 1 621 ? -11.967 18.810 -9.073 1.00 88.00 621 VAL A N 1
ATOM 4625 C CA . VAL A 1 621 ? -13.193 18.047 -8.789 1.00 88.00 621 VAL A CA 1
ATOM 4626 C C . VAL A 1 621 ? -13.026 17.223 -7.517 1.00 88.00 621 VAL A C 1
ATOM 4628 O O . VAL A 1 621 ? -11.902 17.021 -7.059 1.00 88.00 621 VAL A O 1
ATOM 4631 N N . ASN A 1 622 ? -14.133 16.744 -6.941 1.00 85.81 622 ASN A N 1
ATOM 4632 C CA . ASN A 1 622 ? -14.121 15.807 -5.810 1.00 85.81 622 ASN A CA 1
ATOM 4633 C C . ASN A 1 622 ? -13.358 16.315 -4.575 1.00 85.81 622 ASN A C 1
ATOM 4635 O O . ASN A 1 622 ? -12.615 15.563 -3.949 1.00 85.81 622 ASN A O 1
ATOM 4639 N N . ASN A 1 623 ? -13.483 17.607 -4.249 1.00 87.19 623 ASN A N 1
ATOM 4640 C CA . ASN A 1 623 ? -12.672 18.244 -3.202 1.00 87.19 623 ASN A CA 1
ATOM 4641 C C . ASN A 1 623 ? -11.158 18.079 -3.460 1.00 87.19 623 ASN A C 1
ATOM 4643 O O . ASN A 1 623 ? -10.359 17.896 -2.546 1.00 87.19 623 ASN A O 1
ATOM 4647 N N . GLY A 1 624 ? -10.771 18.148 -4.734 1.00 86.94 624 GLY A N 1
ATOM 4648 C CA . GLY A 1 624 ? -9.394 18.084 -5.203 1.00 86.94 624 GLY A CA 1
ATOM 4649 C C . GLY A 1 624 ? -8.835 16.674 -5.178 1.00 86.94 624 GLY A C 1
ATOM 4650 O O . GLY A 1 624 ? -7.880 16.462 -4.454 1.00 86.94 624 GLY A O 1
ATOM 4651 N N . THR A 1 625 ? -9.426 15.751 -5.946 1.00 89.19 625 THR A N 1
ATOM 4652 C CA . THR A 1 625 ? -9.067 14.320 -6.075 1.00 89.19 625 THR A CA 1
ATOM 4653 C C . THR A 1 625 ? -7.704 13.938 -5.481 1.00 89.19 625 THR A C 1
ATOM 4655 O O . THR A 1 625 ? -6.651 14.368 -5.963 1.00 89.19 625 THR A O 1
ATOM 4658 N N . HIS A 1 626 ? -7.750 13.076 -4.463 1.00 90.06 626 HIS A N 1
ATOM 4659 C CA . HIS A 1 626 ? -6.590 12.530 -3.754 1.00 90.06 626 HIS A CA 1
ATOM 4660 C C . HIS A 1 626 ? -6.543 11.010 -3.909 1.00 90.06 626 HIS A C 1
ATOM 4662 O O . HIS A 1 626 ? -7.516 10.387 -4.325 1.00 90.06 626 HIS A O 1
ATOM 4668 N N . TYR A 1 627 ? -5.432 10.397 -3.514 1.00 92.25 627 TYR A N 1
ATOM 4669 C CA . TYR A 1 627 ? -5.303 8.941 -3.509 1.00 92.25 627 TYR A CA 1
ATOM 4670 C C . TYR A 1 627 ? -6.194 8.300 -2.441 1.00 92.25 627 TYR A C 1
ATOM 4672 O O . TYR A 1 627 ? -5.993 8.533 -1.245 1.00 92.25 627 TYR A O 1
ATOM 4680 N N . GLY A 1 628 ? -7.143 7.477 -2.885 1.00 94.12 628 GLY A N 1
ATOM 4681 C CA . GLY A 1 628 ? -7.992 6.661 -2.028 1.00 94.12 628 GLY A CA 1
ATOM 4682 C C . GLY A 1 628 ? -7.345 5.347 -1.607 1.00 94.12 628 GLY A C 1
ATOM 4683 O O . GLY A 1 628 ? -6.413 4.844 -2.247 1.00 94.12 628 GLY A O 1
ATOM 4684 N N . PHE A 1 629 ? -7.851 4.772 -0.518 1.00 95.44 629 PHE A N 1
ATOM 4685 C CA . PHE A 1 629 ? -7.376 3.487 -0.016 1.00 95.44 629 PHE A CA 1
ATOM 4686 C C . PHE A 1 629 ? -8.402 2.788 0.881 1.00 95.44 629 PHE A C 1
ATOM 4688 O O . PHE A 1 629 ? -9.171 3.415 1.614 1.00 95.44 629 PHE A O 1
ATOM 4695 N N . MET A 1 630 ? -8.379 1.460 0.820 1.00 96.19 630 MET A N 1
ATOM 4696 C CA . MET A 1 630 ? -9.250 0.534 1.531 1.00 96.19 630 MET A CA 1
ATOM 4697 C C . MET A 1 630 ? -8.411 -0.600 2.122 1.00 96.19 630 MET A C 1
ATOM 4699 O O . MET A 1 630 ? -7.569 -1.180 1.434 1.00 96.19 630 MET A O 1
ATOM 4703 N N . GLN A 1 631 ? -8.684 -0.954 3.376 1.00 96.12 631 GLN A N 1
ATOM 4704 C CA . GLN A 1 631 ? -8.069 -2.097 4.046 1.00 96.12 631 GLN A CA 1
ATOM 4705 C C . GLN A 1 631 ? -9.134 -2.944 4.732 1.00 96.12 631 GLN A C 1
ATOM 4707 O O . GLN A 1 631 ? -9.982 -2.400 5.429 1.00 96.12 631 GLN A O 1
ATOM 4712 N N . GLN A 1 632 ? -9.071 -4.269 4.561 1.00 93.81 632 GLN A N 1
ATOM 4713 C CA . GLN A 1 632 ? -10.044 -5.200 5.146 1.00 93.81 632 GLN A CA 1
ATOM 4714 C C . GLN A 1 632 ? -11.501 -4.831 4.783 1.00 93.81 632 GLN A C 1
ATOM 4716 O O . GLN A 1 632 ? -12.410 -4.914 5.606 1.00 93.81 632 GLN A O 1
ATOM 4721 N N . GLY A 1 633 ? -11.707 -4.343 3.555 1.00 92.88 633 GLY A N 1
ATOM 4722 C CA . GLY A 1 633 ? -12.977 -3.814 3.051 1.00 92.88 633 GLY A CA 1
ATOM 4723 C C . GLY A 1 633 ? -13.469 -2.519 3.710 1.00 92.88 633 GLY A C 1
ATOM 4724 O O . GLY A 1 633 ? -14.568 -2.072 3.393 1.00 92.88 633 GLY A O 1
ATOM 4725 N N . VAL A 1 634 ? -12.701 -1.906 4.614 1.00 96.25 634 VAL A N 1
ATOM 4726 C CA . VAL A 1 634 ? -13.016 -0.613 5.239 1.00 96.25 634 VAL A CA 1
ATOM 4727 C C . VAL A 1 634 ? -12.398 0.504 4.402 1.00 96.25 634 VAL A C 1
ATOM 4729 O O . VAL A 1 634 ? -11.184 0.531 4.185 1.00 96.25 634 VAL A O 1
ATOM 4732 N N . VAL A 1 635 ? -13.226 1.432 3.917 1.00 96.69 635 VAL A N 1
ATOM 4733 C CA . VAL A 1 635 ? -12.778 2.585 3.119 1.00 96.69 635 VAL A CA 1
ATOM 4734 C C . VAL A 1 635 ? -12.150 3.610 4.057 1.00 96.69 635 VAL A C 1
ATOM 4736 O O . VAL A 1 635 ? -12.851 4.258 4.827 1.00 96.69 635 VAL A O 1
ATOM 4739 N N . LEU A 1 636 ? -10.832 3.775 4.003 1.00 96.44 636 LEU A N 1
ATOM 4740 C CA . LEU A 1 636 ? -10.114 4.729 4.854 1.00 96.44 636 LEU A CA 1
ATOM 4741 C C . LEU A 1 636 ? -10.031 6.123 4.212 1.00 96.44 636 LEU A C 1
ATOM 4743 O O . LEU A 1 636 ? -9.971 7.128 4.916 1.00 96.44 636 LEU A O 1
ATOM 4747 N N . SER A 1 637 ? -10.052 6.182 2.879 1.00 94.56 637 SER A N 1
ATOM 4748 C CA . SER A 1 637 ? -10.198 7.402 2.081 1.00 94.56 637 SER A CA 1
ATOM 4749 C C . SER A 1 637 ? -10.869 7.054 0.752 1.00 94.56 637 SER A C 1
ATOM 4751 O O . SER A 1 637 ? -10.634 5.965 0.217 1.00 94.56 637 SER A O 1
ATOM 4753 N N . ARG A 1 638 ? -11.728 7.943 0.235 1.00 94.12 638 ARG A N 1
ATOM 4754 C CA . ARG A 1 638 ? -12.556 7.661 -0.951 1.00 94.12 638 ARG A CA 1
ATOM 4755 C C . ARG A 1 638 ? -11.726 7.329 -2.184 1.00 94.12 638 ARG A C 1
ATOM 4757 O O . ARG A 1 638 ? -10.708 7.962 -2.445 1.00 94.12 638 ARG A O 1
ATOM 4764 N N . LEU A 1 639 ? -12.215 6.357 -2.949 1.00 93.94 639 LEU A N 1
ATOM 4765 C CA . LEU A 1 639 ? -11.602 5.873 -4.180 1.00 93.94 639 LEU A CA 1
ATOM 4766 C C . LEU A 1 639 ? -12.194 6.609 -5.382 1.00 93.94 639 LEU A C 1
ATOM 4768 O O . LEU A 1 639 ? -13.406 6.570 -5.590 1.00 93.94 639 LEU A O 1
ATOM 4772 N N . TRP A 1 640 ? -11.349 7.249 -6.186 1.00 92.94 640 TRP A N 1
ATOM 4773 C CA . TRP A 1 640 ? -11.796 8.108 -7.284 1.00 92.94 640 TRP A CA 1
ATOM 4774 C C . TRP A 1 640 ? -11.548 7.488 -8.659 1.00 92.94 640 TRP A C 1
ATOM 4776 O O . TRP A 1 640 ? -10.491 6.882 -8.862 1.00 92.94 640 TRP A O 1
ATOM 4786 N N . PRO A 1 641 ? -12.489 7.625 -9.613 1.00 93.88 641 PRO A N 1
ATOM 4787 C CA . PRO A 1 641 ? -12.298 7.147 -10.978 1.00 93.88 641 PRO A CA 1
ATOM 4788 C C . PRO A 1 641 ? -11.073 7.764 -11.661 1.00 93.88 641 PRO A C 1
ATOM 4790 O O . PRO A 1 641 ? -10.715 8.909 -11.393 1.00 93.88 641 PRO A O 1
ATOM 4793 N N . GLY A 1 642 ? -10.453 7.014 -12.571 1.00 93.31 642 GLY A N 1
ATOM 4794 C CA . GLY A 1 642 ? -9.310 7.475 -13.365 1.00 93.31 642 GLY A CA 1
ATOM 4795 C C . GLY A 1 642 ? -7.946 7.337 -12.679 1.00 93.31 642 GLY A C 1
ATOM 4796 O O . GLY A 1 642 ? -6.925 7.563 -13.321 1.00 93.31 642 GLY A O 1
ATOM 4797 N N . LEU A 1 643 ? -7.899 6.943 -11.403 1.00 95.31 643 LEU A N 1
ATOM 4798 C CA . LEU A 1 643 ? -6.642 6.723 -10.683 1.00 95.31 643 LEU A CA 1
ATOM 4799 C C . LEU A 1 643 ? -6.161 5.275 -10.795 1.00 95.31 643 LEU A C 1
ATOM 4801 O O . LEU A 1 643 ? -6.946 4.326 -10.684 1.00 95.31 643 LEU A O 1
ATOM 4805 N N . ALA A 1 644 ? -4.853 5.094 -10.968 1.00 97.12 644 ALA A N 1
ATOM 4806 C CA . ALA A 1 644 ? -4.239 3.778 -11.005 1.00 97.12 644 ALA A CA 1
ATOM 4807 C C . ALA A 1 644 ? -4.305 3.118 -9.626 1.00 97.12 644 ALA A C 1
ATOM 4809 O O . ALA A 1 644 ? -3.932 3.717 -8.622 1.00 97.12 644 ALA A O 1
ATOM 4810 N N . SER A 1 645 ? -4.795 1.885 -9.578 1.00 97.25 645 SER A N 1
ATOM 4811 C CA . SER A 1 645 ? -5.189 1.209 -8.347 1.00 97.25 645 SER A CA 1
ATOM 4812 C C . SER A 1 645 ? -4.628 -0.202 -8.301 1.00 97.25 645 SER A C 1
ATOM 4814 O O . SER A 1 645 ? -4.839 -0.978 -9.232 1.00 97.25 645 SER A O 1
ATOM 4816 N N . ALA A 1 646 ? -3.975 -0.539 -7.192 1.00 97.88 646 ALA A N 1
ATOM 4817 C CA . ALA A 1 646 ? -3.719 -1.918 -6.809 1.00 97.88 646 ALA A CA 1
ATOM 4818 C C . ALA A 1 646 ? -4.948 -2.456 -6.080 1.00 97.88 646 ALA A C 1
ATOM 4820 O O . ALA A 1 646 ? -5.381 -1.859 -5.091 1.00 97.88 646 ALA A O 1
ATOM 4821 N N . ALA A 1 647 ? -5.518 -3.548 -6.575 1.00 96.38 647 ALA A N 1
ATOM 4822 C CA . ALA A 1 647 ? -6.731 -4.160 -6.057 1.00 96.38 647 ALA A CA 1
ATOM 4823 C C . ALA A 1 647 ? -6.452 -5.606 -5.641 1.00 96.38 647 ALA A C 1
ATOM 4825 O O . ALA A 1 647 ? -5.833 -6.368 -6.380 1.00 96.38 647 ALA A O 1
ATOM 4826 N N . ILE A 1 648 ? -6.903 -5.974 -4.446 1.00 95.94 648 ILE A N 1
ATOM 4827 C CA . ILE A 1 648 ? -6.650 -7.283 -3.845 1.00 95.94 648 ILE A CA 1
ATOM 4828 C C . ILE A 1 648 ? -7.985 -7.891 -3.437 1.00 95.94 648 ILE A C 1
ATOM 4830 O O . ILE A 1 648 ? -8.774 -7.249 -2.741 1.00 95.94 648 ILE A O 1
ATOM 4834 N N . LEU A 1 649 ? -8.237 -9.119 -3.879 1.00 91.88 649 LEU A N 1
ATOM 4835 C CA . LEU A 1 649 ? -9.456 -9.870 -3.586 1.00 91.88 649 LEU A CA 1
ATOM 4836 C C . LEU A 1 649 ? -9.393 -10.550 -2.203 1.00 91.88 649 LEU A C 1
ATOM 4838 O O . LEU A 1 649 ? -8.314 -10.659 -1.621 1.00 91.88 649 LEU A O 1
ATOM 4842 N N . PRO A 1 650 ? -10.528 -11.026 -1.657 1.00 87.81 650 PRO A N 1
ATOM 4843 C CA . PRO A 1 650 ? -10.571 -11.745 -0.378 1.00 87.81 650 PRO A CA 1
ATOM 4844 C C . PRO A 1 650 ? -9.678 -12.988 -0.287 1.00 87.81 650 PRO A C 1
ATOM 4846 O O . PRO A 1 650 ? -9.230 -13.326 0.804 1.00 87.81 650 PRO A O 1
ATOM 4849 N N . ASP A 1 651 ? -9.398 -13.648 -1.412 1.00 86.12 651 ASP A N 1
ATOM 4850 C CA . ASP A 1 651 ? -8.449 -14.766 -1.493 1.00 86.12 651 ASP A CA 1
ATOM 4851 C C . ASP A 1 651 ? -6.983 -14.325 -1.627 1.00 86.12 651 ASP A C 1
ATOM 4853 O O . ASP A 1 651 ? -6.095 -15.169 -1.670 1.00 86.12 651 ASP A O 1
ATOM 4857 N N . GLY A 1 652 ? -6.715 -13.019 -1.688 1.00 90.81 652 GLY A N 1
ATOM 4858 C CA . GLY A 1 652 ? -5.383 -12.447 -1.842 1.00 90.81 652 GLY A CA 1
ATOM 4859 C C . GLY A 1 652 ? -4.887 -12.371 -3.287 1.00 90.81 652 GLY A C 1
ATOM 4860 O O . GLY A 1 652 ? -3.735 -11.989 -3.499 1.00 90.81 652 GLY A O 1
ATOM 4861 N N . ARG A 1 653 ? -5.709 -12.701 -4.296 1.00 92.19 653 ARG A N 1
ATOM 4862 C CA . ARG A 1 653 ? -5.349 -12.431 -5.697 1.00 92.19 653 ARG A CA 1
ATOM 4863 C C . ARG A 1 653 ? -5.206 -10.933 -5.936 1.00 92.19 653 ARG A C 1
ATOM 4865 O O . ARG A 1 653 ? -6.001 -10.135 -5.441 1.00 92.19 653 ARG A O 1
ATOM 4872 N N . PHE A 1 654 ? -4.203 -10.579 -6.728 1.00 94.69 654 PHE A N 1
ATOM 4873 C CA . PHE A 1 654 ? -3.778 -9.207 -6.979 1.00 94.69 654 PHE A CA 1
ATOM 4874 C C . PHE A 1 654 ? -4.059 -8.799 -8.428 1.00 94.69 654 PHE A C 1
ATOM 4876 O O . PHE A 1 654 ? -3.792 -9.570 -9.350 1.00 94.69 654 PHE A O 1
ATOM 4883 N N . ASP A 1 655 ? -4.543 -7.576 -8.636 1.00 94.69 655 ASP A N 1
ATOM 4884 C CA . ASP A 1 655 ? -4.656 -6.965 -9.960 1.00 94.69 655 ASP A CA 1
ATOM 4885 C C . ASP A 1 655 ? -4.346 -5.459 -9.924 1.00 94.69 655 ASP A C 1
ATOM 4887 O O . ASP A 1 655 ? -4.412 -4.808 -8.878 1.00 94.69 655 ASP A O 1
ATOM 4891 N N . LEU A 1 656 ? -4.031 -4.902 -11.090 1.00 96.75 656 LEU A N 1
ATOM 4892 C CA . LEU A 1 656 ? -3.853 -3.477 -11.323 1.00 96.75 656 LEU A CA 1
ATOM 4893 C C . LEU A 1 656 ? -4.876 -2.994 -12.337 1.00 96.75 656 LEU A C 1
ATOM 4895 O O . LEU A 1 656 ? -5.058 -3.597 -13.394 1.00 96.75 656 LEU A O 1
ATOM 4899 N N . LEU A 1 657 ? -5.506 -1.866 -12.033 1.00 94.69 657 LEU A N 1
ATOM 4900 C CA . LEU A 1 657 ? -6.503 -1.267 -12.908 1.00 94.69 657 LEU A CA 1
ATOM 4901 C C . LEU A 1 657 ? -6.579 0.246 -12.736 1.00 94.69 657 LEU A C 1
ATOM 4903 O O . LEU A 1 657 ? -6.219 0.796 -11.695 1.00 94.69 657 LEU A O 1
ATOM 4907 N N . THR A 1 658 ? -7.107 0.929 -13.745 1.00 96.50 658 THR A N 1
ATOM 4908 C CA . THR A 1 658 ? -7.610 2.293 -13.570 1.00 96.50 658 THR A CA 1
ATOM 4909 C C . THR A 1 658 ? -8.974 2.205 -12.910 1.00 96.50 658 THR A C 1
ATOM 4911 O O . THR A 1 658 ? -9.859 1.516 -13.421 1.00 96.50 658 THR A O 1
ATOM 4914 N N . TRP A 1 659 ? -9.154 2.871 -11.767 1.00 95.38 659 TRP A N 1
ATOM 4915 C CA . TRP A 1 659 ? -10.413 2.796 -11.034 1.00 95.38 659 TRP A CA 1
ATOM 4916 C C . TRP A 1 659 ? -11.569 3.262 -11.928 1.00 95.38 659 TRP A C 1
ATOM 4918 O O . TRP A 1 659 ? -11.509 4.373 -12.466 1.00 95.38 659 TRP A O 1
ATOM 4928 N N . PRO A 1 660 ? -12.602 2.433 -12.141 1.00 92.31 660 PRO A N 1
ATOM 4929 C CA . PRO A 1 660 ? -13.624 2.736 -13.128 1.00 92.31 660 PRO A CA 1
ATOM 4930 C C . PRO A 1 660 ? -14.634 3.757 -12.599 1.00 92.31 660 PRO A C 1
ATOM 4932 O O . PRO A 1 660 ? -14.889 3.861 -11.395 1.00 92.31 660 PRO A O 1
ATOM 4935 N N . ALA A 1 661 ? -15.291 4.463 -13.520 1.00 90.38 661 ALA A N 1
ATOM 4936 C CA . ALA A 1 661 ? -16.510 5.196 -13.197 1.00 90.38 661 ALA A CA 1
ATOM 4937 C C . ALA A 1 661 ? -17.561 4.227 -12.621 1.00 90.38 661 ALA A C 1
ATOM 4939 O O . ALA A 1 661 ? -17.756 3.132 -13.147 1.00 90.38 661 ALA A O 1
ATOM 4940 N N . GLY A 1 662 ? -18.214 4.607 -11.519 1.00 86.50 662 GLY A N 1
ATOM 4941 C CA . GLY A 1 662 ? -19.153 3.728 -10.808 1.00 86.50 662 GLY A CA 1
ATOM 4942 C C . GLY A 1 662 ? -18.499 2.587 -10.014 1.00 86.50 662 GLY A C 1
ATOM 4943 O O . GLY A 1 662 ? -19.215 1.725 -9.502 1.00 86.50 662 GLY A O 1
ATOM 4944 N N . GLY A 1 663 ? -17.165 2.580 -9.865 1.00 86.69 663 GLY A N 1
ATOM 4945 C CA . GLY A 1 663 ? -16.426 1.563 -9.105 1.00 86.69 663 GLY A CA 1
ATOM 4946 C C . GLY A 1 663 ? -16.851 1.424 -7.639 1.00 86.69 663 GLY A C 1
ATOM 4947 O O . GLY A 1 663 ? -16.651 0.371 -7.046 1.00 86.69 663 GLY A O 1
ATOM 4948 N N . GLU A 1 664 ? -17.514 2.433 -7.067 1.00 85.81 664 GLU A N 1
ATOM 4949 C CA . GLU A 1 664 ? -18.094 2.377 -5.716 1.00 85.81 664 GLU A CA 1
ATOM 4950 C C . GLU A 1 664 ? -19.093 1.220 -5.532 1.00 85.81 664 GLU A C 1
ATOM 4952 O O . GLU A 1 664 ? -19.154 0.609 -4.469 1.00 85.81 664 GLU A O 1
ATOM 4957 N N . SER A 1 665 ? -19.827 0.854 -6.588 1.00 84.06 665 SER A N 1
ATOM 4958 C CA . SER A 1 665 ? -20.744 -0.298 -6.562 1.00 84.06 665 SER A CA 1
ATOM 4959 C C . SER A 1 665 ? -20.026 -1.643 -6.389 1.00 84.06 665 SER A C 1
ATOM 4961 O O . SER A 1 665 ? -20.642 -2.627 -5.985 1.00 84.06 665 SER A O 1
ATOM 4963 N N . ARG A 1 666 ? -18.715 -1.674 -6.653 1.00 83.25 666 ARG A N 1
ATOM 4964 C CA . ARG A 1 666 ? -17.860 -2.866 -6.645 1.00 83.25 666 ARG A CA 1
ATOM 4965 C C . ARG A 1 666 ? -16.976 -2.961 -5.407 1.00 83.25 666 ARG A C 1
ATOM 4967 O O . ARG A 1 666 ? -16.135 -3.846 -5.319 1.00 83.25 666 ARG A O 1
ATOM 4974 N N . LEU A 1 667 ? -17.138 -2.067 -4.430 1.00 86.62 667 LEU A N 1
ATOM 4975 C CA . LEU A 1 667 ? -16.321 -2.060 -3.208 1.00 86.62 667 LEU A CA 1
ATOM 4976 C C . LEU A 1 667 ? -16.415 -3.372 -2.419 1.00 86.62 667 LEU A C 1
ATOM 4978 O O . LEU A 1 667 ? -15.461 -3.759 -1.755 1.00 86.62 667 LEU A O 1
ATOM 4982 N N . THR A 1 668 ? -17.535 -4.083 -2.537 1.00 85.06 668 THR A N 1
ATOM 4983 C CA . THR A 1 668 ? -17.755 -5.417 -1.956 1.00 85.06 668 THR A CA 1
ATOM 4984 C C . THR A 1 668 ? -17.152 -6.553 -2.791 1.00 85.06 668 THR A C 1
ATOM 4986 O O . THR A 1 668 ? -17.448 -7.719 -2.562 1.00 85.06 668 THR A O 1
ATOM 4989 N N . GLU A 1 669 ? -16.311 -6.270 -3.777 1.00 85.88 669 GLU A N 1
ATOM 4990 C CA . GLU A 1 669 ? -15.527 -7.302 -4.462 1.00 85.88 669 GLU A CA 1
ATOM 4991 C C . GLU A 1 669 ? -14.112 -7.413 -3.881 1.00 85.88 669 GLU A C 1
ATOM 4993 O O . GLU A 1 669 ? -13.457 -8.437 -4.060 1.00 85.88 669 GLU A O 1
ATOM 4998 N N . PHE A 1 670 ? -13.635 -6.380 -3.179 1.00 90.69 670 PHE A N 1
ATOM 4999 C CA . PHE A 1 670 ? -12.225 -6.223 -2.835 1.00 90.69 670 PHE A CA 1
ATOM 5000 C C . PHE A 1 670 ? -11.981 -6.252 -1.323 1.00 90.69 670 PHE A C 1
ATOM 5002 O O . PHE A 1 670 ? -12.756 -5.730 -0.525 1.00 90.69 670 PHE A O 1
ATOM 5009 N N . LEU A 1 671 ? -10.848 -6.838 -0.941 1.00 92.25 671 LEU A N 1
ATOM 5010 C CA . LEU A 1 671 ? -10.325 -6.847 0.423 1.00 92.25 671 LEU A CA 1
ATOM 5011 C C . LEU A 1 671 ? -9.464 -5.611 0.694 1.00 92.25 671 LEU A C 1
ATOM 5013 O O . LEU A 1 671 ? -9.588 -4.972 1.741 1.00 92.25 671 LEU A O 1
ATOM 5017 N N . HIS A 1 672 ? -8.592 -5.273 -0.254 1.00 96.69 672 HIS A N 1
ATOM 5018 C CA . HIS A 1 672 ? -7.752 -4.085 -0.185 1.00 96.69 672 HIS A CA 1
ATOM 5019 C C . HIS A 1 672 ? -7.741 -3.360 -1.521 1.00 96.69 672 HIS A C 1
ATOM 5021 O O . HIS A 1 672 ? -7.738 -3.989 -2.580 1.00 96.69 672 HIS A O 1
ATOM 5027 N N . ILE A 1 673 ? -7.682 -2.032 -1.466 1.00 97.19 673 ILE A N 1
ATOM 5028 C CA . ILE A 1 673 ? -7.448 -1.192 -2.638 1.00 97.19 673 ILE A CA 1
ATOM 5029 C C . ILE A 1 673 ? -6.486 -0.084 -2.240 1.00 97.19 673 ILE A C 1
ATOM 5031 O O . ILE A 1 673 ? -6.670 0.560 -1.208 1.00 97.19 673 ILE A O 1
ATOM 5035 N N . ARG A 1 674 ? -5.492 0.186 -3.080 1.00 97.00 674 ARG A N 1
ATOM 5036 C CA . ARG A 1 674 ? -4.583 1.317 -2.913 1.00 97.00 674 ARG A CA 1
ATOM 5037 C C . ARG A 1 674 ? -4.434 2.058 -4.233 1.00 97.00 674 ARG A C 1
ATOM 5039 O O . ARG A 1 674 ? -3.834 1.535 -5.168 1.00 97.00 674 ARG A O 1
ATOM 5046 N N . GLN A 1 675 ? -4.964 3.276 -4.304 1.00 96.06 675 GLN A N 1
ATOM 5047 C CA . GLN A 1 675 ? -4.770 4.137 -5.471 1.00 96.06 675 GLN A CA 1
ATOM 5048 C C . GLN A 1 675 ? -3.450 4.873 -5.362 1.00 96.06 675 GLN A C 1
ATOM 5050 O O . GLN A 1 675 ? -3.107 5.319 -4.277 1.00 96.06 675 GLN A O 1
ATOM 5055 N N . ASN A 1 676 ? -2.763 5.069 -6.475 1.00 92.25 676 ASN A N 1
ATOM 5056 C CA . ASN A 1 676 ? -1.777 6.131 -6.642 1.00 92.25 676 ASN A CA 1
ATOM 5057 C C . ASN A 1 676 ? -2.246 7.039 -7.786 1.00 92.25 676 ASN A C 1
ATOM 5059 O O . ASN A 1 676 ? -3.433 7.055 -8.094 1.00 92.25 676 ASN A O 1
ATOM 5063 N N . GLY A 1 677 ? -1.348 7.842 -8.359 1.00 91.56 677 GLY A N 1
ATOM 5064 C CA . GLY A 1 677 ? -1.670 8.809 -9.410 1.00 91.56 677 GLY A CA 1
ATOM 5065 C C . GLY A 1 677 ? -2.168 8.185 -10.715 1.00 91.56 677 GLY A C 1
ATOM 5066 O O . GLY A 1 677 ? -2.951 7.239 -10.742 1.00 91.56 677 GLY A O 1
ATOM 5067 N N . LEU A 1 678 ? -1.738 8.752 -11.833 1.00 94.69 678 LEU A N 1
ATOM 5068 C CA . LEU A 1 678 ? -2.154 8.277 -13.150 1.00 94.69 678 LEU A CA 1
ATOM 5069 C C . LEU A 1 678 ? -1.374 7.008 -13.560 1.00 94.69 678 LEU A C 1
ATOM 5071 O O . LEU A 1 678 ? -0.290 6.753 -13.018 1.00 94.69 678 LEU A O 1
ATOM 5075 N N . PRO A 1 679 ? -1.912 6.181 -14.476 1.00 96.50 679 PRO A N 1
ATOM 5076 C CA . PRO A 1 679 ? -1.206 5.005 -14.983 1.00 96.50 679 PRO A CA 1
ATOM 5077 C C . PRO A 1 679 ? 0.117 5.365 -15.671 1.00 96.50 679 PRO A C 1
ATOM 5079 O O . PRO A 1 679 ? 0.231 6.387 -16.345 1.00 96.50 679 PRO A O 1
ATOM 5082 N N . LEU A 1 680 ? 1.114 4.486 -15.532 1.00 97.00 680 LEU A N 1
ATOM 5083 C CA . LEU A 1 680 ? 2.323 4.493 -16.368 1.00 97.00 680 LEU A CA 1
ATOM 5084 C C . LEU A 1 680 ? 2.072 3.760 -17.691 1.00 97.00 680 LEU A C 1
ATOM 5086 O O . LEU A 1 680 ? 2.585 4.169 -18.729 1.00 97.00 680 LEU A O 1
ATOM 5090 N N . VAL A 1 681 ? 1.273 2.693 -17.640 1.00 97.94 681 VAL A N 1
ATOM 5091 C CA . VAL A 1 681 ? 0.783 1.914 -18.783 1.00 97.94 681 VAL A CA 1
ATOM 5092 C C . VAL A 1 681 ? -0.684 1.591 -18.510 1.00 97.94 681 VAL A C 1
ATOM 5094 O O . VAL A 1 681 ? -1.005 1.173 -17.397 1.00 97.94 681 VAL A O 1
ATOM 5097 N N . GLU A 1 682 ? -1.561 1.794 -19.491 1.00 95.12 682 GLU A N 1
ATOM 5098 C CA . GLU A 1 682 ? -3.024 1.739 -19.313 1.00 95.12 682 GLU A CA 1
ATOM 5099 C C . GLU A 1 682 ? -3.732 0.663 -20.151 1.00 95.12 682 GLU A C 1
ATOM 5101 O O . GLU A 1 682 ? -4.959 0.614 -20.200 1.00 95.12 682 GLU A O 1
ATOM 5106 N N . GLY A 1 683 ? -2.973 -0.229 -20.783 1.00 94.06 683 GLY A N 1
ATOM 5107 C CA . GLY A 1 683 ? -3.519 -1.324 -21.572 1.00 94.06 683 GLY A CA 1
ATOM 5108 C C . GLY A 1 683 ? -2.520 -1.867 -22.581 1.00 94.06 683 GLY A C 1
ATOM 5109 O O . GLY A 1 683 ? -1.325 -1.568 -22.533 1.00 94.06 683 GLY A O 1
ATOM 5110 N N . VAL A 1 684 ? -3.044 -2.645 -23.523 1.00 94.00 684 VAL A N 1
ATOM 5111 C CA . VAL A 1 684 ? -2.323 -3.183 -24.679 1.00 94.00 684 VAL A CA 1
ATOM 5112 C C . VAL A 1 684 ? -3.149 -2.881 -25.923 1.00 94.00 684 VAL A C 1
ATOM 5114 O O . VAL A 1 684 ? -4.374 -3.003 -25.886 1.00 94.00 684 VAL A O 1
ATOM 5117 N N . ASP A 1 685 ? -2.497 -2.454 -26.999 1.00 94.19 685 ASP A N 1
ATOM 5118 C CA . ASP A 1 685 ? -3.163 -2.186 -28.271 1.00 94.19 685 ASP A CA 1
ATOM 5119 C C . ASP A 1 685 ? -3.483 -3.465 -29.065 1.00 94.19 685 ASP A C 1
ATOM 5121 O O . ASP A 1 685 ? -3.187 -4.589 -28.652 1.00 94.19 685 ASP A O 1
ATOM 5125 N N . ALA A 1 686 ? -4.092 -3.290 -30.240 1.00 92.06 686 ALA A N 1
ATOM 5126 C CA . ALA A 1 686 ? -4.437 -4.391 -31.136 1.00 92.06 686 ALA A CA 1
ATOM 5127 C C . ALA A 1 686 ? -3.211 -5.163 -31.667 1.00 92.06 686 ALA A C 1
ATOM 5129 O O . ALA A 1 686 ? -3.344 -6.328 -32.035 1.00 92.06 686 ALA A O 1
ATOM 5130 N N . ALA A 1 687 ? -2.029 -4.540 -31.692 1.00 87.94 687 ALA A N 1
ATOM 5131 C CA . ALA A 1 687 ? -0.774 -5.163 -32.107 1.00 87.94 687 ALA A CA 1
ATOM 5132 C C . ALA A 1 687 ? -0.061 -5.888 -30.949 1.00 87.94 687 ALA A C 1
ATOM 5134 O O . ALA A 1 687 ? 0.994 -6.491 -31.150 1.00 87.94 687 ALA A O 1
ATOM 5135 N N . GLY A 1 688 ? -0.622 -5.858 -29.736 1.00 88.69 688 GLY A N 1
ATOM 5136 C CA . GLY A 1 688 ? -0.017 -6.475 -28.563 1.00 88.69 688 GLY A CA 1
ATOM 5137 C C . GLY A 1 688 ? 1.054 -5.612 -27.887 1.00 88.69 688 GLY A C 1
ATOM 5138 O O . GLY A 1 688 ? 1.766 -6.122 -27.019 1.00 88.69 688 GLY A O 1
ATOM 5139 N N . VAL A 1 689 ? 1.185 -4.329 -28.247 1.00 91.94 689 VAL A N 1
ATOM 5140 C CA . VAL A 1 689 ? 2.150 -3.399 -27.645 1.00 91.94 689 VAL A CA 1
ATOM 5141 C C . VAL A 1 689 ? 1.495 -2.670 -26.468 1.00 91.94 689 VAL A C 1
ATOM 5143 O O . VAL A 1 689 ? 0.407 -2.103 -26.617 1.00 91.94 689 VAL A O 1
ATOM 5146 N N . PRO A 1 690 ? 2.116 -2.655 -25.274 1.00 96.31 690 PRO A N 1
ATOM 5147 C CA . PRO A 1 690 ? 1.555 -1.920 -24.153 1.00 96.31 690 PRO A CA 1
ATOM 5148 C C . PRO A 1 690 ? 1.505 -0.410 -24.396 1.00 96.31 690 PRO A C 1
ATOM 5150 O O . PRO A 1 690 ? 2.446 0.171 -24.940 1.00 96.31 690 PRO A O 1
ATOM 5153 N N . VAL A 1 691 ? 0.425 0.227 -23.949 1.00 97.50 691 VAL A N 1
ATOM 5154 C CA . VAL A 1 691 ? 0.126 1.643 -24.198 1.00 97.50 691 VAL A CA 1
ATOM 5155 C C . VAL A 1 691 ? 0.544 2.484 -22.990 1.00 97.50 691 VAL A C 1
ATOM 5157 O O . VAL A 1 691 ? -0.039 2.310 -21.915 1.00 97.50 691 VAL A O 1
ATOM 5160 N N . PRO A 1 692 ? 1.513 3.412 -23.111 1.00 97.44 692 PRO A N 1
ATOM 5161 C CA . PRO A 1 692 ? 1.838 4.341 -22.035 1.00 97.44 692 PRO A CA 1
ATOM 5162 C C . PRO A 1 692 ? 0.622 5.167 -21.617 1.00 97.44 692 PRO A C 1
ATOM 5164 O O . PRO A 1 692 ? -0.228 5.504 -22.447 1.00 97.44 692 PRO A O 1
ATOM 5167 N N . GLY A 1 693 ? 0.563 5.532 -20.339 1.00 96.44 693 GLY A N 1
ATOM 5168 C CA . GLY A 1 693 ? -0.483 6.417 -19.833 1.00 96.44 693 GLY A CA 1
ATOM 5169 C C . GLY A 1 693 ? -0.479 7.768 -20.553 1.00 96.44 693 GLY A C 1
ATOM 5170 O O . GLY A 1 693 ? 0.583 8.298 -20.891 1.00 96.44 693 GLY A O 1
ATOM 5171 N N . GLU A 1 694 ? -1.662 8.340 -20.769 1.00 94.12 694 GLU A N 1
ATOM 5172 C CA . GLU A 1 694 ? -1.854 9.586 -21.533 1.00 94.12 694 GLU A CA 1
ATOM 5173 C C . GLU A 1 694 ? -0.931 10.736 -21.079 1.00 94.12 694 GLU A C 1
ATOM 5175 O O . GLU A 1 694 ? -0.339 11.448 -21.893 1.00 94.12 694 GLU A O 1
ATOM 5180 N N . TYR A 1 695 ? -0.744 10.878 -19.765 1.00 92.44 695 TYR A N 1
ATOM 5181 C CA . TYR A 1 695 ? 0.006 11.980 -19.159 1.00 92.44 695 TYR A CA 1
ATOM 5182 C C . TYR A 1 695 ? 1.473 11.652 -18.852 1.00 92.44 695 TYR A C 1
ATOM 5184 O O . TYR A 1 695 ? 2.141 12.437 -18.182 1.00 92.44 695 TYR A O 1
ATOM 5192 N N . VAL A 1 696 ? 2.027 10.527 -19.317 1.00 93.38 696 VAL A N 1
ATOM 5193 C CA . VAL A 1 696 ? 3.420 10.151 -18.996 1.00 93.38 696 VAL A CA 1
ATOM 5194 C C . VAL A 1 696 ? 4.423 11.224 -19.447 1.00 93.38 696 VAL A C 1
ATOM 5196 O O . VAL A 1 696 ? 5.304 11.605 -18.674 1.00 93.38 696 VAL A O 1
ATOM 5199 N N . LYS A 1 697 ? 4.272 11.779 -20.656 1.00 89.12 697 LYS A N 1
ATOM 5200 C CA . LYS A 1 697 ? 5.132 12.868 -21.161 1.00 89.12 697 LYS A CA 1
ATOM 5201 C C . LYS A 1 697 ? 4.836 14.241 -20.551 1.00 89.12 697 LYS A C 1
ATOM 5203 O O . LYS A 1 697 ? 5.689 15.135 -20.647 1.00 89.12 697 LYS A O 1
ATOM 5208 N N . ASP A 1 698 ? 3.643 14.429 -19.982 1.00 88.44 698 ASP A N 1
ATOM 5209 C CA . ASP A 1 698 ? 3.205 15.681 -19.368 1.00 88.44 698 ASP A CA 1
ATOM 5210 C C . ASP A 1 698 ? 3.479 15.649 -17.867 1.00 88.44 698 ASP A C 1
ATOM 5212 O O . ASP A 1 698 ? 2.716 15.116 -17.067 1.00 88.44 698 ASP A O 1
ATOM 5216 N N . TRP A 1 699 ? 4.576 16.292 -17.480 1.00 80.69 699 TRP A N 1
ATOM 5217 C CA . TRP A 1 699 ? 4.944 16.459 -16.081 1.00 80.69 699 TRP A CA 1
ATOM 5218 C C . TRP A 1 699 ? 3.789 17.015 -15.243 1.00 80.69 699 TRP A C 1
ATOM 5220 O O . TRP A 1 699 ? 3.371 16.387 -14.266 1.00 80.69 699 TRP A O 1
ATOM 5230 N N . LYS A 1 700 ? 3.292 18.204 -15.593 1.00 82.12 700 LYS A N 1
ATOM 5231 C CA . LYS A 1 700 ? 2.343 18.919 -14.740 1.00 82.12 700 LYS A CA 1
ATOM 5232 C C . LYS A 1 700 ? 1.003 18.192 -14.730 1.00 82.12 700 LYS A C 1
ATOM 5234 O O . LYS A 1 700 ? 0.482 17.941 -13.645 1.00 82.12 700 LYS A O 1
ATOM 5239 N N . GLY A 1 701 ? 0.491 17.810 -15.900 1.00 84.62 701 GLY A N 1
ATOM 5240 C CA . GLY A 1 701 ? -0.763 17.066 -16.017 1.00 84.62 701 GLY A CA 1
ATOM 5241 C C . GLY A 1 701 ? -0.717 15.713 -15.309 1.00 84.62 701 GLY A C 1
ATOM 5242 O O . GLY A 1 701 ? -1.667 15.357 -14.622 1.00 84.62 701 GLY A O 1
ATOM 5243 N N . GLY A 1 702 ? 0.416 15.009 -15.360 1.00 85.69 702 GLY A N 1
ATOM 5244 C CA . GLY A 1 702 ? 0.610 13.741 -14.655 1.00 85.69 702 GLY A CA 1
ATOM 5245 C C . GLY A 1 702 ? 0.855 13.855 -13.151 1.00 85.69 702 GLY A C 1
ATOM 5246 O O . GLY A 1 702 ? 0.957 12.836 -12.470 1.00 85.69 702 GLY A O 1
ATOM 5247 N N . ALA A 1 703 ? 0.977 15.082 -12.627 1.00 85.06 703 ALA A N 1
ATOM 5248 C CA . ALA A 1 703 ? 1.392 15.369 -11.253 1.00 85.06 703 ALA A CA 1
ATOM 5249 C C . ALA A 1 703 ? 2.665 14.606 -10.838 1.00 85.06 703 ALA A C 1
ATOM 5251 O O . ALA A 1 703 ? 2.827 14.178 -9.690 1.00 85.06 703 ALA A O 1
ATOM 5252 N N . TRP A 1 704 ? 3.586 14.427 -11.787 1.00 85.50 704 TRP A N 1
ATOM 5253 C CA . TRP A 1 704 ? 4.791 13.645 -11.566 1.00 85.50 704 TRP A CA 1
ATOM 5254 C C . TRP A 1 704 ? 5.729 14.383 -10.606 1.00 85.50 704 TRP A C 1
ATOM 5256 O O . TRP A 1 704 ? 6.310 15.422 -10.927 1.00 85.50 704 TRP A O 1
ATOM 5266 N N . SER A 1 705 ? 5.864 13.851 -9.391 1.00 75.56 705 SER A N 1
ATOM 5267 C CA . SER A 1 705 ? 6.734 14.437 -8.368 1.00 75.56 705 SER A CA 1
ATOM 5268 C C . SER A 1 705 ? 8.205 14.349 -8.777 1.00 75.56 705 SER A C 1
ATOM 5270 O O . SER A 1 705 ? 8.608 13.427 -9.490 1.00 75.56 705 SER A O 1
ATOM 5272 N N . GLY A 1 706 ? 8.984 15.347 -8.363 1.00 70.44 706 GLY A N 1
ATOM 5273 C CA . GLY A 1 706 ? 10.439 15.352 -8.485 1.00 70.44 706 GLY A CA 1
ATOM 5274 C C . GLY A 1 706 ? 11.122 15.029 -7.157 1.00 70.44 706 GLY A C 1
ATOM 5275 O O . GLY A 1 706 ? 10.460 14.782 -6.144 1.00 70.44 706 GLY A O 1
ATOM 5276 N N . ASN A 1 707 ? 12.450 15.071 -7.162 1.00 64.19 707 ASN A N 1
ATOM 5277 C CA . ASN A 1 707 ? 13.258 15.106 -5.948 1.00 64.19 707 ASN A CA 1
ATOM 5278 C C . ASN A 1 707 ? 13.063 16.429 -5.184 1.00 64.19 707 ASN A C 1
ATOM 5280 O O . ASN A 1 707 ? 12.218 17.261 -5.530 1.00 64.19 707 ASN A O 1
ATOM 5284 N N . VAL A 1 708 ? 13.815 16.618 -4.102 1.00 56.56 708 VAL A N 1
ATOM 5285 C CA . VAL A 1 708 ? 13.665 17.790 -3.224 1.00 56.56 708 VAL A CA 1
ATOM 5286 C C . VAL A 1 708 ? 14.047 19.105 -3.919 1.00 56.56 708 VAL A C 1
ATOM 5288 O O . VAL A 1 708 ? 13.579 20.165 -3.527 1.00 56.56 708 VAL A O 1
ATOM 5291 N N . GLU A 1 709 ? 14.818 19.031 -5.002 1.00 51.69 709 GLU A N 1
ATOM 5292 C CA . GLU A 1 709 ? 15.197 20.113 -5.914 1.00 51.69 709 GLU A CA 1
ATOM 5293 C C . GLU A 1 709 ? 14.154 20.353 -7.020 1.00 51.69 709 GLU A C 1
ATOM 5295 O O . GLU A 1 709 ? 14.348 21.198 -7.896 1.00 51.69 709 GLU A O 1
ATOM 5300 N N . GLY A 1 710 ? 13.075 19.567 -7.041 1.00 63.62 710 GLY A N 1
ATOM 5301 C CA . GLY A 1 710 ? 12.060 19.588 -8.088 1.00 63.62 710 GLY A CA 1
ATOM 5302 C C . GLY A 1 710 ? 12.506 18.955 -9.410 1.00 63.62 710 GLY A C 1
ATOM 5303 O O . GLY A 1 710 ? 11.815 19.107 -10.412 1.00 63.62 710 GLY A O 1
ATOM 5304 N N . GLN A 1 711 ? 13.632 18.242 -9.463 1.00 69.50 711 GLN A N 1
ATOM 5305 C CA . GLN A 1 711 ? 14.100 17.530 -10.655 1.00 69.50 711 GLN A CA 1
ATOM 5306 C C . GLN A 1 711 ? 13.376 16.189 -10.819 1.00 69.50 711 GLN A C 1
ATOM 5308 O O . GLN A 1 711 ? 13.135 15.465 -9.859 1.00 69.50 711 GLN A O 1
ATOM 5313 N N . GLN A 1 712 ? 13.045 15.825 -12.058 1.00 76.69 712 GLN A N 1
ATOM 5314 C CA . GLN A 1 712 ? 12.329 14.574 -12.337 1.00 76.69 712 GLN A CA 1
ATOM 5315 C C . GLN A 1 712 ? 13.205 13.330 -12.270 1.00 76.69 712 GLN A C 1
ATOM 5317 O O . GLN A 1 712 ? 12.699 12.258 -11.956 1.00 76.69 712 GLN A O 1
ATOM 5322 N N . LEU A 1 713 ? 14.489 13.449 -12.592 1.00 81.62 713 LEU A N 1
ATOM 5323 C CA . LEU A 1 713 ? 15.396 12.315 -12.537 1.00 81.62 713 LEU A CA 1
ATOM 5324 C C . LEU A 1 713 ? 15.691 11.999 -11.070 1.00 81.62 713 LEU A C 1
ATOM 5326 O O . LEU A 1 713 ? 16.333 12.790 -10.389 1.00 81.62 713 LEU A O 1
ATOM 5330 N N . THR A 1 714 ? 15.176 10.876 -10.583 1.00 79.94 714 THR A N 1
ATOM 5331 C CA . THR A 1 714 ? 15.307 10.471 -9.180 1.00 79.94 714 THR A CA 1
ATOM 5332 C C . THR A 1 714 ? 15.085 8.969 -9.033 1.00 79.94 714 THR A C 1
ATOM 5334 O O . THR A 1 714 ? 14.638 8.310 -9.978 1.00 79.94 714 THR A O 1
ATOM 5337 N N . ILE A 1 715 ? 15.374 8.437 -7.849 1.00 86.81 715 ILE A N 1
ATOM 5338 C CA . ILE A 1 715 ? 15.015 7.073 -7.466 1.00 86.81 715 ILE A CA 1
ATOM 5339 C C . ILE A 1 715 ? 13.493 6.938 -7.508 1.00 86.81 715 ILE A C 1
ATOM 5341 O O . ILE A 1 715 ? 12.787 7.741 -6.896 1.00 86.81 715 ILE A O 1
ATOM 5345 N N . ARG A 1 716 ? 12.976 5.913 -8.187 1.00 90.94 716 ARG A N 1
ATOM 5346 C CA . ARG A 1 716 ? 11.531 5.642 -8.280 1.00 90.94 716 ARG A CA 1
ATOM 5347 C C . ARG A 1 716 ? 11.252 4.161 -8.118 1.00 90.94 716 ARG A C 1
ATOM 5349 O O . ARG A 1 716 ? 12.086 3.336 -8.481 1.00 90.94 716 ARG A O 1
ATOM 5356 N N . MET A 1 717 ? 10.061 3.826 -7.643 1.00 94.88 717 MET A N 1
ATOM 5357 C CA . MET A 1 717 ? 9.563 2.457 -7.653 1.00 94.88 717 MET A CA 1
ATOM 5358 C C . MET A 1 717 ? 8.277 2.368 -8.470 1.00 94.88 717 MET A C 1
ATOM 5360 O O . MET A 1 717 ? 7.443 3.258 -8.419 1.00 94.88 717 MET A O 1
ATOM 5364 N N . GLY A 1 718 ? 8.072 1.303 -9.229 1.00 97.19 718 GLY A N 1
ATOM 5365 C CA . GLY A 1 718 ? 6.818 1.052 -9.934 1.00 97.19 718 GLY A CA 1
ATOM 5366 C C . GLY A 1 718 ? 6.398 -0.400 -9.812 1.00 97.19 718 GLY A C 1
ATOM 5367 O O . GLY A 1 718 ? 7.196 -1.253 -9.431 1.00 97.19 718 GLY A O 1
ATOM 5368 N N . MET A 1 719 ? 5.157 -0.679 -10.186 1.00 97.94 719 MET A N 1
ATOM 5369 C CA . MET A 1 719 ? 4.661 -2.039 -10.337 1.00 97.94 719 MET A CA 1
ATOM 5370 C C . MET A 1 719 ? 3.858 -2.185 -11.628 1.00 97.94 719 MET A C 1
ATOM 5372 O O . MET A 1 719 ? 3.168 -1.251 -12.036 1.00 97.94 719 MET A O 1
ATOM 5376 N N . GLY A 1 720 ? 3.924 -3.349 -12.262 1.00 98.19 720 GLY A N 1
ATOM 5377 C CA . GLY A 1 720 ? 3.176 -3.664 -13.472 1.00 98.19 720 GLY A CA 1
ATOM 5378 C C . GLY A 1 720 ? 2.730 -5.117 -13.510 1.00 98.19 720 GLY A C 1
ATOM 5379 O O . GLY A 1 720 ? 3.299 -5.962 -12.829 1.00 98.19 720 GLY A O 1
ATOM 5380 N N . ILE A 1 721 ? 1.699 -5.407 -14.298 1.00 97.75 721 ILE A N 1
ATOM 5381 C CA . ILE A 1 721 ? 1.212 -6.771 -14.501 1.00 97.75 721 ILE A CA 1
ATOM 5382 C C . ILE A 1 721 ? 1.547 -7.228 -15.905 1.00 97.75 721 ILE A C 1
ATOM 5384 O O . ILE A 1 721 ? 1.060 -6.653 -16.877 1.00 97.75 721 ILE A O 1
ATOM 5388 N N . GLN A 1 722 ? 2.315 -8.305 -16.004 1.00 96.12 722 GLN A N 1
ATOM 5389 C CA . GLN A 1 722 ? 2.546 -9.017 -17.252 1.00 96.12 722 GLN A CA 1
ATOM 5390 C C . GLN A 1 722 ? 1.553 -10.179 -17.361 1.00 96.12 722 GLN A C 1
ATOM 5392 O O . GLN A 1 722 ? 1.363 -10.931 -16.404 1.00 96.12 722 GLN A O 1
ATOM 5397 N N . ARG A 1 723 ? 0.923 -10.327 -18.532 1.00 92.31 723 ARG A N 1
ATOM 5398 C CA . ARG A 1 723 ? 0.025 -11.445 -18.856 1.00 92.31 723 ARG A CA 1
ATOM 5399 C C . ARG A 1 723 ? 0.557 -12.168 -20.082 1.00 92.31 723 ARG A C 1
ATOM 5401 O O . ARG A 1 723 ? 0.628 -11.580 -21.158 1.00 92.31 723 ARG A O 1
ATOM 5408 N N . HIS A 1 724 ? 0.945 -13.426 -19.922 1.00 87.25 724 HIS A N 1
ATOM 5409 C CA . HIS A 1 724 ? 1.530 -14.212 -21.003 1.00 87.25 724 HIS A CA 1
ATOM 5410 C C . HIS A 1 724 ? 1.293 -15.707 -20.787 1.00 87.25 724 HIS A C 1
ATOM 5412 O O . HIS A 1 724 ? 1.391 -16.193 -19.665 1.00 87.25 724 HIS A O 1
ATOM 5418 N N . GLY A 1 725 ? 0.968 -16.443 -21.856 1.00 82.50 725 GLY A N 1
ATOM 5419 C CA . GLY A 1 725 ? 0.807 -17.902 -21.789 1.00 82.50 725 GLY A CA 1
ATOM 5420 C C . GLY A 1 725 ? -0.256 -18.382 -20.790 1.00 82.50 725 GLY A C 1
ATOM 5421 O O . GLY A 1 725 ? -0.091 -19.436 -20.191 1.00 82.50 725 GLY A O 1
ATOM 5422 N N . GLY A 1 726 ? -1.311 -17.590 -20.558 1.00 84.00 726 GLY A N 1
ATOM 5423 C CA . GLY A 1 726 ? -2.347 -17.889 -19.558 1.00 84.00 726 GLY A CA 1
ATOM 5424 C C . GLY A 1 726 ? -1.948 -17.596 -18.108 1.00 84.00 726 GLY A C 1
ATOM 5425 O O . GLY A 1 726 ? -2.777 -17.759 -17.220 1.00 84.00 726 GLY A O 1
ATOM 5426 N N . ARG A 1 727 ? -0.724 -17.117 -17.866 1.00 88.50 727 ARG A N 1
ATOM 5427 C CA . ARG A 1 727 ? -0.208 -16.784 -16.538 1.00 88.50 727 ARG A CA 1
ATOM 5428 C C . ARG A 1 727 ? -0.119 -15.279 -16.326 1.00 88.50 727 ARG A C 1
ATOM 5430 O O . ARG A 1 727 ? 0.058 -14.511 -17.278 1.00 88.50 727 ARG A O 1
ATOM 5437 N N . SER A 1 728 ? -0.218 -14.864 -15.066 1.00 92.38 728 SER A N 1
ATOM 5438 C CA . SER A 1 728 ? -0.046 -13.466 -14.661 1.00 92.38 728 SER A CA 1
ATOM 5439 C C . SER A 1 728 ? 1.134 -13.319 -13.702 1.00 92.38 728 SER A C 1
ATOM 5441 O O . SER A 1 728 ? 1.384 -14.178 -12.854 1.00 92.38 728 SER A O 1
ATOM 5443 N N . ARG A 1 729 ? 1.884 -12.227 -13.853 1.00 95.69 729 ARG A N 1
ATOM 5444 C CA . ARG A 1 729 ? 3.051 -11.898 -13.026 1.00 95.69 729 ARG A CA 1
ATOM 5445 C C . ARG A 1 729 ? 2.950 -10.457 -12.555 1.00 95.69 729 ARG A C 1
ATOM 5447 O O . ARG A 1 729 ? 2.670 -9.575 -13.367 1.00 95.69 729 ARG A O 1
ATOM 5454 N N . LEU A 1 730 ? 3.215 -10.215 -11.274 1.00 98.00 730 LEU A N 1
ATOM 5455 C CA . LEU A 1 730 ? 3.443 -8.864 -10.764 1.00 98.00 730 LEU A CA 1
ATOM 5456 C C . LEU A 1 730 ? 4.928 -8.547 -10.880 1.00 98.00 730 LEU A C 1
ATOM 5458 O O . LEU A 1 730 ? 5.740 -9.216 -10.254 1.00 98.00 730 LEU A O 1
ATOM 5462 N N . LEU A 1 731 ? 5.270 -7.518 -11.643 1.00 98.50 731 LEU A N 1
ATOM 5463 C CA . LEU A 1 731 ? 6.622 -6.994 -11.772 1.00 98.50 731 LEU A CA 1
ATOM 5464 C C . LEU A 1 731 ? 6.751 -5.746 -10.899 1.00 98.50 731 LEU A C 1
ATOM 5466 O O . LEU A 1 731 ? 6.019 -4.785 -11.106 1.00 98.50 731 LEU A O 1
ATOM 5470 N N . LEU A 1 732 ? 7.695 -5.730 -9.965 1.00 98.25 732 LEU A N 1
ATOM 5471 C CA . LEU A 1 732 ? 8.163 -4.538 -9.263 1.00 98.25 732 LEU A CA 1
ATOM 5472 C C . LEU A 1 732 ? 9.437 -4.031 -9.939 1.00 98.25 732 LEU A C 1
ATOM 5474 O O . LEU A 1 732 ? 10.337 -4.812 -10.235 1.00 98.25 732 LEU A O 1
ATOM 5478 N N . GLY A 1 733 ? 9.522 -2.725 -10.170 1.00 97.25 733 GLY A N 1
ATOM 5479 C CA . GLY A 1 733 ? 10.712 -2.077 -10.712 1.00 97.25 733 GLY A CA 1
ATOM 5480 C C . GLY A 1 733 ? 11.250 -1.036 -9.746 1.00 97.25 733 GLY A C 1
ATOM 5481 O O . GLY A 1 733 ? 10.531 -0.100 -9.400 1.00 97.25 733 GLY A O 1
ATOM 5482 N N . TYR A 1 734 ? 12.507 -1.175 -9.337 1.00 96.31 734 TYR A N 1
ATOM 5483 C CA . TYR A 1 734 ? 13.280 -0.141 -8.658 1.00 96.31 734 TYR A CA 1
ATOM 5484 C C . TYR A 1 734 ? 14.196 0.536 -9.676 1.00 96.31 734 TYR A C 1
ATOM 5486 O O . TYR A 1 734 ? 15.084 -0.090 -10.251 1.00 96.31 734 TYR A O 1
ATOM 5494 N N . PHE A 1 735 ? 14.003 1.829 -9.884 1.00 93.75 735 PHE A N 1
ATOM 5495 C CA . PHE A 1 735 ? 14.758 2.626 -10.838 1.00 93.75 735 PHE A CA 1
ATOM 5496 C C . PHE A 1 735 ? 15.772 3.466 -10.077 1.00 93.75 735 PHE A C 1
ATOM 5498 O O . PHE A 1 735 ? 15.384 4.321 -9.280 1.00 93.75 735 PHE A O 1
ATOM 5505 N N . THR A 1 736 ? 17.063 3.246 -10.330 1.00 89.31 736 THR A N 1
ATOM 5506 C CA . THR A 1 736 ? 18.146 3.980 -9.647 1.00 89.31 736 THR A CA 1
ATOM 5507 C C . THR A 1 736 ? 18.155 5.469 -10.005 1.00 89.31 736 THR A C 1
ATOM 5509 O O . THR A 1 736 ? 18.533 6.303 -9.189 1.00 89.31 736 THR A O 1
ATOM 5512 N N . GLY A 1 737 ? 17.664 5.819 -11.196 1.00 86.69 737 GLY A N 1
ATOM 5513 C CA . GLY A 1 737 ? 17.414 7.192 -11.612 1.00 86.69 737 GLY A CA 1
ATOM 5514 C C . GLY A 1 737 ? 16.551 7.229 -12.867 1.00 86.69 737 GLY A C 1
ATOM 5515 O O . GLY A 1 737 ? 17.041 6.968 -13.961 1.00 86.69 737 GLY A O 1
ATOM 5516 N N . ALA A 1 738 ? 15.274 7.569 -12.732 1.00 88.88 738 ALA A N 1
ATOM 5517 C CA . ALA A 1 738 ? 14.337 7.603 -13.853 1.00 88.88 738 ALA A CA 1
ATOM 5518 C C . ALA A 1 738 ? 13.372 8.784 -13.749 1.00 88.88 738 ALA A C 1
ATOM 5520 O O . ALA A 1 738 ?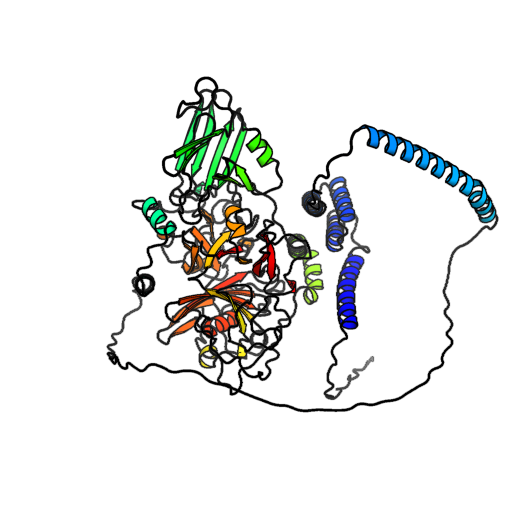 13.112 9.300 -12.661 1.00 88.88 738 ALA A O 1
ATOM 5521 N N . THR A 1 739 ? 12.805 9.190 -14.882 1.00 90.44 739 THR A N 1
ATOM 5522 C CA . THR A 1 739 ? 11.527 9.907 -14.936 1.00 90.44 739 THR A CA 1
ATOM 5523 C C . THR A 1 739 ? 10.399 8.906 -15.256 1.00 90.44 739 THR A C 1
ATOM 5525 O O . THR A 1 739 ? 10.678 7.749 -15.588 1.00 90.44 739 THR A O 1
ATOM 5528 N N . PRO A 1 740 ? 9.111 9.303 -15.191 1.00 92.12 740 PRO A N 1
ATOM 5529 C CA . PRO A 1 740 ? 7.998 8.438 -15.601 1.00 92.12 740 PRO A CA 1
ATOM 5530 C C . PRO A 1 740 ? 8.137 7.898 -17.031 1.00 92.12 740 PRO A C 1
ATOM 5532 O O . PRO A 1 740 ? 7.637 6.816 -17.326 1.00 92.12 740 PRO A O 1
ATOM 5535 N N . ASN A 1 741 ? 8.850 8.625 -17.898 1.00 91.62 741 ASN A N 1
ATOM 5536 C CA . ASN A 1 741 ? 9.119 8.223 -19.270 1.00 91.62 741 ASN A CA 1
ATOM 5537 C C . ASN A 1 741 ? 9.915 6.910 -19.332 1.00 91.62 741 ASN A C 1
ATOM 5539 O O . ASN A 1 741 ? 9.438 5.935 -19.909 1.00 91.62 741 ASN A O 1
ATOM 5543 N N . ALA A 1 742 ? 11.081 6.841 -18.676 1.00 92.69 742 ALA A N 1
ATOM 5544 C CA . ALA A 1 742 ? 11.867 5.609 -18.597 1.00 92.69 742 ALA A CA 1
ATOM 5545 C C . ALA A 1 742 ? 11.119 4.465 -17.913 1.00 92.69 742 ALA A C 1
ATOM 5547 O O . ALA A 1 742 ? 11.207 3.324 -18.365 1.00 92.69 742 ALA A O 1
ATOM 5548 N N . MET A 1 743 ? 10.346 4.763 -16.864 1.00 95.81 743 MET A N 1
ATOM 5549 C CA . MET A 1 743 ? 9.536 3.746 -16.192 1.00 95.81 743 MET A CA 1
ATOM 5550 C C . MET A 1 743 ? 8.527 3.112 -17.152 1.00 95.81 743 MET A C 1
ATOM 5552 O O . MET A 1 743 ? 8.462 1.887 -17.246 1.00 95.81 743 MET A O 1
ATOM 5556 N N . ALA A 1 744 ? 7.777 3.933 -17.896 1.00 96.25 744 ALA A N 1
ATOM 5557 C CA . ALA A 1 744 ? 6.823 3.447 -18.886 1.00 96.25 744 ALA A CA 1
ATOM 5558 C C . ALA A 1 744 ? 7.519 2.605 -19.965 1.00 96.25 744 ALA A C 1
ATOM 5560 O O . ALA A 1 744 ? 7.042 1.516 -20.269 1.00 96.25 744 ALA A O 1
ATOM 5561 N N . ARG A 1 745 ? 8.686 3.037 -20.472 1.00 95.44 745 ARG A N 1
ATOM 5562 C CA . ARG A 1 745 ? 9.459 2.267 -21.465 1.00 95.44 745 ARG A CA 1
ATOM 5563 C C . ARG A 1 745 ? 9.907 0.903 -20.950 1.00 95.44 745 ARG A C 1
ATOM 5565 O O . ARG A 1 745 ? 9.775 -0.081 -21.669 1.00 95.44 745 ARG A O 1
ATOM 5572 N N . VAL A 1 746 ? 10.386 0.821 -19.709 1.00 97.25 746 VAL A N 1
ATOM 5573 C CA . VAL A 1 746 ? 10.781 -0.461 -19.105 1.00 97.25 746 VAL A CA 1
ATOM 5574 C C . VAL A 1 746 ? 9.575 -1.384 -18.947 1.00 97.25 746 VAL A C 1
ATOM 5576 O O . VAL A 1 746 ? 9.649 -2.546 -19.337 1.00 97.25 746 VAL A O 1
ATOM 5579 N N . PHE A 1 747 ? 8.441 -0.886 -18.448 1.00 98.19 747 PHE A N 1
ATOM 5580 C CA . PHE A 1 747 ? 7.236 -1.710 -18.324 1.00 98.19 747 PHE A CA 1
ATOM 5581 C C . PHE A 1 747 ? 6.648 -2.124 -19.682 1.00 98.19 747 PHE A C 1
ATOM 5583 O O . PHE A 1 747 ? 6.180 -3.254 -19.805 1.00 98.19 747 PHE A O 1
ATOM 5590 N N . GLN A 1 748 ? 6.718 -1.270 -20.710 1.00 96.88 748 GLN A N 1
ATOM 5591 C CA . GLN A 1 748 ? 6.370 -1.654 -22.082 1.00 96.88 748 GLN A CA 1
ATOM 5592 C C . GLN A 1 748 ? 7.288 -2.764 -22.605 1.00 96.88 748 GLN A C 1
ATOM 5594 O O . GLN A 1 748 ? 6.793 -3.749 -23.146 1.00 96.88 748 GLN A O 1
ATOM 5599 N N . ALA A 1 749 ? 8.606 -2.625 -22.420 1.00 96.94 749 ALA A N 1
ATOM 5600 C CA . ALA A 1 749 ? 9.582 -3.620 -22.857 1.00 96.94 749 ALA A CA 1
ATOM 5601 C C . ALA A 1 749 ? 9.335 -4.975 -22.183 1.00 96.94 749 ALA A C 1
ATOM 5603 O O . ALA A 1 749 ? 9.388 -6.003 -22.844 1.00 96.94 749 ALA A O 1
ATOM 5604 N N . TYR A 1 750 ? 8.968 -4.984 -20.900 1.00 97.69 750 TYR A N 1
ATOM 5605 C CA . TYR A 1 750 ? 8.544 -6.188 -20.180 1.00 97.69 750 TYR A CA 1
ATOM 5606 C C . TYR A 1 750 ? 7.091 -6.611 -20.448 1.00 97.69 750 TYR A C 1
ATOM 5608 O O . TYR A 1 750 ? 6.560 -7.448 -19.723 1.00 97.69 750 TYR A O 1
ATOM 5616 N N . HIS A 1 751 ? 6.424 -6.090 -21.477 1.00 96.56 751 HIS A N 1
ATOM 5617 C CA . HIS A 1 751 ? 5.069 -6.502 -21.860 1.00 96.56 751 HIS A CA 1
ATOM 5618 C C . HIS A 1 751 ? 4.020 -6.361 -20.746 1.00 96.56 751 HIS A C 1
ATOM 5620 O O . HIS A 1 751 ? 3.052 -7.129 -20.690 1.00 96.56 751 HIS A O 1
ATOM 5626 N N . CYS A 1 752 ? 4.204 -5.421 -19.818 1.00 98.06 752 CYS A N 1
ATOM 5627 C CA . CYS A 1 752 ? 3.203 -5.184 -18.789 1.00 98.06 752 CYS A CA 1
ATOM 5628 C C . CYS A 1 752 ? 1.928 -4.663 -19.445 1.00 98.06 752 CYS A C 1
ATOM 5630 O O . CYS A 1 752 ? 1.943 -3.604 -20.054 1.00 98.06 752 CYS A O 1
ATOM 5632 N N . ALA A 1 753 ? 0.813 -5.365 -19.272 1.00 96.31 753 ALA A N 1
ATOM 5633 C CA . ALA A 1 753 ? -0.496 -4.934 -19.747 1.00 96.31 753 ALA A CA 1
ATOM 5634 C C . ALA A 1 753 ? -1.024 -3.703 -18.994 1.00 96.31 753 ALA A C 1
ATOM 5636 O O . ALA A 1 753 ? -1.906 -3.006 -19.481 1.00 96.31 753 ALA A O 1
ATOM 5637 N N . TYR A 1 754 ? -0.510 -3.456 -17.790 1.00 98.38 754 TYR A N 1
ATOM 5638 C CA . TYR A 1 754 ? -0.820 -2.281 -16.986 1.00 98.38 754 TYR A CA 1
ATOM 5639 C C . TYR A 1 754 ? 0.343 -1.998 -16.036 1.00 98.38 754 TYR A C 1
ATOM 5641 O O . TYR A 1 754 ? 0.992 -2.938 -15.573 1.00 98.38 754 TYR A O 1
ATOM 5649 N N . ALA A 1 755 ? 0.598 -0.730 -15.714 1.00 98.38 755 ALA A N 1
ATOM 5650 C CA . ALA A 1 755 ? 1.610 -0.350 -14.733 1.00 98.38 755 ALA A CA 1
ATOM 5651 C C . ALA A 1 755 ? 1.251 0.941 -13.995 1.00 98.38 755 ALA A C 1
ATOM 5653 O O . ALA A 1 755 ? 0.640 1.856 -14.549 1.00 98.38 755 ALA A O 1
ATOM 5654 N N . MET A 1 756 ? 1.683 1.036 -12.740 1.00 97.56 756 MET A N 1
ATOM 5655 C CA . MET A 1 756 ? 1.492 2.198 -11.881 1.00 97.56 756 MET A CA 1
ATOM 5656 C C . MET A 1 756 ? 2.762 2.547 -11.106 1.00 97.56 756 MET A C 1
ATOM 5658 O O . MET A 1 756 ? 3.615 1.705 -10.828 1.00 97.56 756 MET A O 1
ATOM 5662 N N . HIS A 1 757 ? 2.874 3.819 -10.745 1.00 95.62 757 HIS A N 1
ATOM 5663 C CA . HIS A 1 757 ? 3.992 4.365 -9.985 1.00 95.62 757 HIS A CA 1
ATOM 5664 C C . HIS A 1 757 ? 3.739 4.220 -8.475 1.00 95.62 757 HIS A C 1
ATOM 5666 O O . HIS A 1 757 ? 2.628 4.482 -8.004 1.00 95.62 757 HIS A O 1
ATOM 5672 N N . LEU A 1 758 ? 4.761 3.805 -7.729 1.00 94.44 758 LEU A N 1
ATOM 5673 C CA . LEU A 1 758 ? 4.803 3.736 -6.266 1.00 94.44 758 LEU A CA 1
ATOM 5674 C C . LEU A 1 758 ? 5.598 4.918 -5.692 1.00 94.44 758 LEU A C 1
ATOM 5676 O O . LEU A 1 758 ? 5.761 5.932 -6.368 1.00 94.44 758 LEU A O 1
ATOM 5680 N N . ASP A 1 759 ? 6.024 4.836 -4.433 1.00 88.62 759 ASP A N 1
ATOM 5681 C CA . ASP A 1 759 ? 6.792 5.916 -3.805 1.00 88.62 759 ASP A CA 1
ATOM 5682 C C . ASP A 1 759 ? 8.215 6.071 -4.398 1.00 88.62 759 ASP A C 1
ATOM 5684 O O . ASP A 1 759 ? 8.663 5.278 -5.233 1.00 88.62 759 ASP A O 1
ATOM 5688 N N . MET A 1 760 ? 8.910 7.148 -4.021 1.00 86.25 760 MET A N 1
ATOM 5689 C CA . MET A 1 760 ? 10.147 7.595 -4.679 1.00 86.25 760 MET A CA 1
ATOM 5690 C C . MET A 1 760 ? 11.135 8.292 -3.727 1.00 86.25 760 MET A C 1
ATOM 5692 O O . MET A 1 760 ? 10.862 8.484 -2.546 1.00 86.25 760 MET A O 1
ATOM 5696 N N . ASN A 1 761 ? 12.252 8.775 -4.280 1.00 75.31 761 ASN A N 1
ATOM 5697 C CA . ASN A 1 761 ? 13.239 9.690 -3.686 1.00 75.31 761 ASN A CA 1
ATOM 5698 C C . ASN A 1 761 ? 14.146 9.140 -2.582 1.00 75.31 761 ASN A C 1
ATOM 5700 O O . ASN A 1 761 ? 15.181 9.748 -2.322 1.00 75.31 761 ASN A O 1
ATOM 5704 N N . SER A 1 762 ? 13.823 8.025 -1.934 1.00 75.50 762 SER A N 1
ATOM 5705 C CA . SER A 1 762 ? 14.771 7.391 -1.017 1.00 75.50 762 SER A CA 1
ATOM 5706 C C . SER A 1 762 ? 14.616 5.880 -0.996 1.00 75.50 762 SER A C 1
ATOM 5708 O O . SER A 1 762 ? 13.551 5.329 -1.263 1.00 75.50 762 SER A O 1
ATOM 5710 N N . ARG A 1 763 ? 15.685 5.197 -0.595 1.00 77.56 763 ARG A N 1
ATOM 5711 C CA . ARG A 1 763 ? 15.685 3.744 -0.394 1.00 77.56 763 ARG A CA 1
ATOM 5712 C C . ARG A 1 763 ? 14.70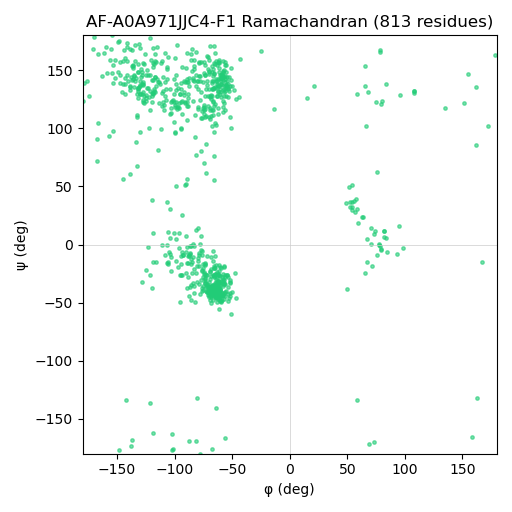5 3.287 0.678 1.00 77.56 763 ARG A C 1
ATOM 5714 O O . ARG A 1 763 ? 14.156 2.199 0.574 1.00 77.56 763 ARG A O 1
ATOM 5721 N N . SER A 1 764 ? 14.470 4.108 1.702 1.00 74.38 764 SER A N 1
ATOM 5722 C CA . SER A 1 764 ? 13.471 3.796 2.723 1.00 74.38 764 SER A CA 1
ATOM 5723 C C . SER A 1 764 ? 12.055 3.893 2.147 1.00 74.38 764 SER A C 1
ATOM 5725 O O . SER A 1 764 ? 11.227 3.031 2.423 1.00 74.38 764 SER A O 1
ATOM 5727 N N . LEU A 1 765 ? 11.777 4.878 1.297 1.00 81.56 765 LEU A N 1
ATOM 5728 C CA . LEU A 1 765 ? 10.480 5.012 0.632 1.00 81.56 765 LEU A CA 1
ATOM 5729 C C . LEU A 1 765 ? 10.288 3.965 -0.473 1.00 81.56 765 LEU A C 1
ATOM 5731 O O . LEU A 1 765 ? 9.166 3.560 -0.739 1.00 81.56 765 LEU A O 1
ATOM 5735 N N . CYS A 1 766 ? 11.382 3.460 -1.037 1.00 88.38 766 CYS A N 1
ATOM 5736 C CA . CYS A 1 766 ? 11.421 2.380 -2.017 1.00 88.38 766 CYS A CA 1
ATOM 5737 C C . CYS A 1 766 ? 11.874 1.041 -1.401 1.00 88.38 766 CYS A C 1
ATOM 5739 O O . CYS A 1 766 ? 12.531 0.245 -2.071 1.00 88.38 766 CYS A O 1
ATOM 5741 N N . HIS A 1 767 ? 11.586 0.787 -0.120 1.00 92.19 767 HIS A N 1
ATOM 5742 C CA . HIS A 1 767 ? 12.045 -0.433 0.547 1.00 92.19 767 HIS A CA 1
ATOM 5743 C C . HIS A 1 767 ? 11.404 -1.677 -0.080 1.00 92.19 767 HIS A C 1
ATOM 5745 O O . HIS A 1 767 ? 10.200 -1.707 -0.330 1.00 92.19 767 HIS A O 1
ATOM 5751 N N . THR A 1 768 ? 12.194 -2.721 -0.317 1.00 96.25 768 THR A N 1
ATOM 5752 C CA . THR A 1 768 ? 11.721 -4.030 -0.788 1.00 96.25 768 THR A CA 1
ATOM 5753 C C . THR A 1 768 ? 12.592 -5.114 -0.182 1.00 96.25 768 THR A C 1
ATOM 5755 O O . THR A 1 768 ? 13.820 -5.026 -0.240 1.00 96.25 768 THR A O 1
ATOM 5758 N N . ALA A 1 769 ? 11.960 -6.132 0.390 1.00 96.56 769 ALA A N 1
ATOM 5759 C CA . ALA A 1 769 ? 12.644 -7.262 0.988 1.00 96.56 769 ALA A CA 1
ATOM 5760 C C . ALA A 1 769 ? 11.885 -8.562 0.746 1.00 96.56 769 ALA A C 1
ATOM 5762 O O . ALA A 1 769 ? 10.663 -8.614 0.889 1.00 96.56 769 ALA A O 1
ATOM 5763 N N . LEU A 1 770 ? 12.638 -9.611 0.433 1.00 97.44 770 LEU A N 1
ATOM 5764 C CA . LEU A 1 770 ? 12.171 -10.986 0.482 1.00 97.44 770 LEU A CA 1
ATOM 5765 C C . LEU A 1 770 ? 12.497 -11.575 1.857 1.00 97.44 770 LEU A C 1
ATOM 5767 O O . LEU A 1 770 ? 13.554 -11.300 2.425 1.00 97.44 770 LEU A O 1
ATOM 5771 N N . ILE A 1 771 ? 11.585 -12.362 2.413 1.00 95.38 771 ILE A N 1
ATOM 5772 C CA . ILE A 1 771 ? 11.666 -12.894 3.770 1.00 95.38 771 ILE A CA 1
ATOM 5773 C C . ILE A 1 771 ? 11.941 -14.390 3.699 1.00 95.38 771 ILE A C 1
ATOM 5775 O O . ILE A 1 771 ? 11.108 -15.169 3.239 1.00 95.38 771 ILE A O 1
ATOM 5779 N N . THR A 1 772 ? 13.106 -14.789 4.198 1.00 91.81 772 THR A N 1
ATOM 5780 C CA . THR A 1 772 ? 13.431 -16.189 4.471 1.00 91.81 772 THR A CA 1
ATOM 5781 C C . THR A 1 772 ? 13.254 -16.487 5.949 1.00 91.81 772 THR A C 1
ATOM 5783 O O . THR A 1 772 ? 13.218 -15.587 6.792 1.00 91.81 772 THR A O 1
ATOM 5786 N N . ARG A 1 773 ? 13.119 -17.770 6.276 1.00 89.25 773 ARG A N 1
ATOM 5787 C CA . ARG A 1 773 ? 13.082 -18.240 7.659 1.00 89.25 773 ARG A CA 1
ATOM 5788 C C . ARG A 1 773 ? 14.061 -19.376 7.827 1.00 89.25 773 ARG A C 1
ATOM 5790 O O . ARG A 1 773 ? 14.130 -20.258 6.976 1.00 89.25 773 ARG A O 1
ATOM 5797 N N . ASP A 1 774 ? 14.794 -19.332 8.926 1.00 86.12 774 ASP A N 1
ATOM 5798 C CA . ASP A 1 774 ? 15.646 -20.433 9.339 1.00 86.12 774 ASP A CA 1
ATOM 5799 C C . ASP A 1 774 ? 14.766 -21.647 9.709 1.00 86.12 774 ASP A C 1
ATOM 5801 O O . ASP A 1 774 ? 13.882 -21.510 10.560 1.00 86.12 774 ASP A O 1
ATOM 5805 N N . PRO A 1 775 ? 14.960 -22.825 9.085 1.00 82.94 775 PRO A N 1
ATOM 5806 C CA . PRO A 1 775 ? 14.111 -23.990 9.338 1.00 82.94 775 PRO A CA 1
ATOM 5807 C C . PRO A 1 775 ? 14.185 -24.539 10.769 1.00 82.94 775 PRO A C 1
ATOM 5809 O O . PRO A 1 775 ? 13.240 -25.185 11.211 1.00 82.94 775 PRO A O 1
ATOM 5812 N N . ALA A 1 776 ? 15.290 -24.314 11.488 1.00 85.50 776 ALA A N 1
ATOM 5813 C CA . ALA A 1 776 ? 15.508 -24.864 12.825 1.00 85.50 776 ALA A CA 1
ATOM 5814 C C . ALA A 1 776 ? 14.966 -23.948 13.932 1.00 85.50 776 ALA A C 1
ATOM 5816 O O . ALA A 1 776 ? 14.442 -24.423 14.937 1.00 85.50 776 ALA A O 1
ATOM 5817 N N . THR A 1 777 ? 15.099 -22.634 13.758 1.00 86.75 777 THR A N 1
ATOM 5818 C CA . THR A 1 777 ? 14.746 -21.623 14.768 1.00 86.75 777 THR A CA 1
ATOM 5819 C C . THR A 1 777 ? 13.472 -20.850 14.435 1.00 86.75 777 THR A C 1
ATOM 5821 O O . THR A 1 777 ? 12.936 -20.158 15.297 1.00 86.75 777 THR A O 1
ATOM 5824 N N . GLY A 1 778 ? 12.994 -20.911 13.187 1.00 83.62 778 GLY A N 1
ATOM 5825 C CA . GLY A 1 778 ? 11.877 -20.105 12.684 1.00 83.62 778 GLY A CA 1
ATOM 5826 C C . GLY A 1 778 ? 12.203 -18.614 12.517 1.00 83.62 778 GLY A C 1
ATOM 5827 O O . GLY A 1 778 ? 11.338 -17.834 12.098 1.00 83.62 778 GLY A O 1
ATOM 5828 N N . ALA A 1 779 ? 13.440 -18.206 12.828 1.00 87.19 779 ALA A N 1
ATOM 5829 C CA . ALA A 1 779 ? 13.870 -16.818 12.798 1.00 87.19 779 ALA A CA 1
ATOM 5830 C C . ALA A 1 779 ? 13.793 -16.255 11.374 1.00 87.19 779 ALA A C 1
ATOM 5832 O O . ALA A 1 779 ? 14.333 -16.832 10.429 1.00 87.19 779 ALA A O 1
ATOM 5833 N N . ALA A 1 780 ? 13.116 -15.117 11.225 1.00 90.81 780 ALA A N 1
ATOM 5834 C CA . ALA A 1 780 ? 12.992 -14.432 9.947 1.00 90.81 780 ALA A CA 1
ATOM 5835 C C . ALA A 1 780 ? 14.272 -13.657 9.600 1.00 90.81 780 ALA A C 1
ATOM 5837 O O . ALA A 1 780 ? 14.862 -12.996 10.457 1.00 90.81 780 ALA A O 1
ATOM 5838 N N . ARG A 1 781 ? 14.649 -13.677 8.321 1.00 91.44 781 ARG A N 1
ATOM 5839 C CA . ARG A 1 781 ? 15.732 -12.881 7.734 1.00 91.44 781 ARG A CA 1
ATOM 5840 C C . ARG A 1 781 ? 15.219 -12.167 6.487 1.00 91.44 781 ARG A C 1
ATOM 5842 O O . ARG A 1 781 ? 14.421 -12.720 5.737 1.00 91.44 781 ARG A O 1
ATOM 5849 N N . ALA A 1 782 ? 15.696 -10.947 6.260 1.00 92.75 782 ALA A N 1
ATOM 5850 C CA . ALA A 1 782 ? 15.397 -10.182 5.056 1.00 92.75 782 ALA A CA 1
ATOM 5851 C C . ALA A 1 782 ? 16.555 -10.249 4.046 1.00 92.75 782 ALA A C 1
ATOM 5853 O O . ALA A 1 782 ? 17.702 -9.955 4.383 1.00 92.75 782 ALA A O 1
ATOM 5854 N N . GLU A 1 783 ? 16.233 -10.585 2.801 1.00 94.75 783 GLU A N 1
ATOM 5855 C CA . GLU A 1 783 ? 17.044 -10.323 1.613 1.00 94.75 783 GLU A CA 1
ATOM 5856 C C . GLU A 1 783 ? 16.474 -9.083 0.924 1.00 94.75 783 GLU A C 1
ATOM 5858 O O . GLU A 1 783 ? 15.465 -9.142 0.218 1.00 94.75 783 GLU A O 1
ATOM 5863 N N . CYS A 1 784 ? 17.070 -7.924 1.199 1.00 94.69 784 CYS A N 1
ATOM 5864 C CA . CYS A 1 784 ? 16.624 -6.674 0.600 1.00 94.69 784 CYS A CA 1
ATOM 5865 C C . CYS A 1 784 ? 17.020 -6.594 -0.876 1.00 94.69 784 CYS A C 1
ATOM 5867 O O . CYS A 1 784 ? 18.097 -7.055 -1.254 1.00 94.69 784 CYS A O 1
ATOM 5869 N N . LEU A 1 785 ? 16.169 -5.964 -1.696 1.00 94.94 785 LEU A N 1
ATOM 5870 C CA . LEU A 1 785 ? 16.426 -5.788 -3.129 1.00 94.94 785 LEU A CA 1
ATOM 5871 C C . LEU A 1 785 ? 17.796 -5.151 -3.369 1.00 94.94 785 LEU A C 1
ATOM 5873 O O . LEU A 1 785 ? 18.573 -5.658 -4.172 1.00 94.94 785 LEU A O 1
ATOM 5877 N N . LEU A 1 786 ? 18.115 -4.093 -2.622 1.00 90.50 786 LEU A N 1
ATOM 5878 C CA . LEU A 1 786 ? 19.459 -3.530 -2.570 1.00 90.50 786 LEU A CA 1
ATOM 5879 C C . LEU A 1 786 ? 20.136 -3.862 -1.238 1.00 90.50 786 LEU A C 1
ATOM 5881 O O . LEU A 1 786 ? 19.495 -3.831 -0.186 1.00 90.50 786 LEU A O 1
ATOM 5885 N N . ARG A 1 787 ? 21.446 -4.132 -1.268 1.00 86.81 787 ARG A N 1
ATOM 5886 C CA . ARG A 1 787 ? 22.247 -4.461 -0.070 1.00 86.81 787 ARG A CA 1
ATOM 5887 C C . ARG A 1 787 ? 22.190 -3.363 0.991 1.00 86.81 787 ARG A C 1
ATOM 5889 O O . ARG A 1 787 ? 22.157 -3.652 2.180 1.00 86.81 787 ARG A O 1
ATOM 5896 N N . ASP A 1 788 ? 22.145 -2.110 0.558 1.00 78.31 788 ASP A N 1
ATOM 5897 C CA . ASP A 1 788 ? 22.112 -0.925 1.419 1.00 78.31 788 ASP A CA 1
ATOM 5898 C C . ASP A 1 788 ? 20.739 -0.648 2.065 1.00 78.31 788 ASP A C 1
ATOM 5900 O O . ASP A 1 788 ? 20.633 0.196 2.954 1.00 78.31 788 ASP A O 1
ATOM 5904 N N . MET A 1 789 ? 19.689 -1.372 1.663 1.00 84.94 789 MET A N 1
ATOM 5905 C CA . MET A 1 789 ? 18.389 -1.368 2.342 1.00 84.94 789 MET A CA 1
ATOM 5906 C C . MET A 1 789 ? 18.344 -2.332 3.531 1.00 84.94 789 MET A C 1
ATOM 5908 O O . MET A 1 789 ? 17.362 -2.312 4.281 1.00 84.94 789 MET A O 1
ATOM 5912 N N . ALA A 1 790 ? 19.356 -3.193 3.683 1.00 82.38 790 ALA A N 1
ATOM 5913 C CA . ALA A 1 790 ? 19.396 -4.176 4.750 1.00 82.38 790 ALA A CA 1
ATOM 5914 C C . ALA A 1 790 ? 19.447 -3.489 6.124 1.00 82.38 790 ALA A C 1
ATOM 5916 O O . ALA A 1 790 ? 20.166 -2.500 6.305 1.00 82.38 790 ALA A O 1
ATOM 5917 N N . PRO A 1 791 ? 18.697 -3.997 7.115 1.00 77.62 791 PRO A N 1
ATOM 5918 C CA . PRO A 1 791 ? 18.800 -3.490 8.472 1.00 77.62 791 PRO A CA 1
ATOM 5919 C C . PRO A 1 791 ? 20.196 -3.775 9.041 1.00 77.62 791 PRO A C 1
ATOM 5921 O O . PRO A 1 791 ? 20.870 -4.729 8.645 1.00 77.62 791 PRO A O 1
ATOM 5924 N N . ALA A 1 792 ? 20.616 -2.968 10.018 1.00 75.12 792 ALA A N 1
ATOM 5925 C CA . ALA A 1 792 ? 21.799 -3.286 10.811 1.00 75.12 792 ALA A CA 1
ATOM 5926 C C . ALA A 1 792 ? 21.641 -4.666 11.475 1.00 75.12 792 ALA A C 1
ATOM 5928 O O . ALA A 1 792 ? 20.528 -5.086 11.798 1.00 75.12 792 ALA A O 1
ATOM 5929 N N . ALA A 1 793 ? 22.751 -5.370 11.703 1.00 74.69 793 ALA A N 1
ATOM 5930 C CA . ALA A 1 793 ? 22.718 -6.685 12.338 1.00 74.69 793 ALA A CA 1
ATOM 5931 C C . ALA A 1 793 ? 21.966 -6.635 13.685 1.00 74.69 793 ALA A C 1
ATOM 5933 O O . ALA A 1 793 ? 22.263 -5.803 14.541 1.00 74.69 793 ALA A O 1
ATOM 5934 N N . GLY A 1 794 ? 20.974 -7.516 13.853 1.00 73.62 794 GLY A N 1
ATOM 5935 C CA . GLY A 1 794 ? 20.128 -7.587 15.051 1.00 73.62 794 GLY A CA 1
ATOM 5936 C C . GLY A 1 794 ? 19.009 -6.541 15.135 1.00 73.62 794 GLY A C 1
ATOM 5937 O O . GLY A 1 794 ? 18.212 -6.596 16.070 1.00 73.62 794 GLY A O 1
ATOM 5938 N N . ALA A 1 795 ? 18.909 -5.606 14.184 1.00 79.06 795 ALA A N 1
ATOM 5939 C CA . ALA A 1 795 ? 17.780 -4.685 14.125 1.00 79.06 795 ALA A CA 1
ATOM 5940 C C . ALA A 1 795 ? 16.508 -5.405 13.632 1.00 79.06 795 ALA A C 1
ATOM 5942 O O . ALA A 1 795 ? 16.596 -6.309 12.794 1.00 79.06 795 ALA A O 1
ATOM 5943 N N . PRO A 1 796 ? 15.323 -5.013 14.133 1.00 84.81 796 PRO A N 1
ATOM 5944 C CA . PRO A 1 796 ? 14.078 -5.657 13.749 1.00 84.81 796 PRO A CA 1
ATOM 5945 C C . PRO A 1 796 ? 13.757 -5.435 12.269 1.00 84.81 796 PRO A C 1
ATOM 5947 O O . PRO A 1 796 ? 14.037 -4.380 11.693 1.00 84.81 796 PRO A O 1
ATOM 5950 N N . LEU A 1 797 ? 13.124 -6.434 11.661 1.00 89.50 797 LEU A N 1
ATOM 5951 C CA . LEU A 1 797 ? 12.706 -6.391 10.267 1.00 89.50 797 LEU A CA 1
ATOM 5952 C C . LEU A 1 797 ? 11.535 -5.422 10.088 1.00 89.50 797 LEU A C 1
ATOM 5954 O O . LEU A 1 797 ? 10.448 -5.618 10.643 1.00 89.50 797 LEU A O 1
ATOM 5958 N N . ARG A 1 798 ? 11.758 -4.389 9.275 1.00 88.81 798 ARG A N 1
ATOM 5959 C CA . ARG A 1 798 ? 10.757 -3.376 8.929 1.00 88.81 798 ARG A CA 1
ATOM 5960 C C . ARG A 1 798 ? 9.485 -4.023 8.370 1.00 88.81 798 ARG A C 1
ATOM 5962 O O . ARG A 1 798 ? 9.569 -4.990 7.617 1.00 88.81 798 ARG A O 1
ATOM 5969 N N . PHE A 1 799 ? 8.322 -3.487 8.741 1.00 92.06 799 PHE A N 1
ATOM 5970 C CA . PHE A 1 799 ? 6.976 -3.970 8.394 1.00 92.06 799 PHE A CA 1
ATOM 5971 C C . PHE A 1 799 ? 6.589 -5.347 8.960 1.00 92.06 799 PHE A C 1
ATOM 5973 O O . PHE A 1 799 ? 5.401 -5.608 9.124 1.00 92.06 799 PHE A O 1
ATOM 5980 N N . LEU A 1 800 ? 7.541 -6.227 9.278 1.00 90.56 800 LEU A N 1
ATOM 5981 C CA . LEU A 1 800 ? 7.254 -7.565 9.803 1.00 90.56 800 LEU A CA 1
ATOM 5982 C C . LEU A 1 800 ? 7.309 -7.615 11.334 1.00 90.56 800 LEU A C 1
ATOM 5984 O O . LEU A 1 800 ? 6.388 -8.114 11.970 1.00 90.56 800 LEU A O 1
ATOM 5988 N N . GLN A 1 801 ? 8.384 -7.096 11.928 1.00 87.06 801 GLN A N 1
ATOM 5989 C CA . GLN A 1 801 ? 8.614 -7.105 13.379 1.00 87.06 801 GLN A CA 1
ATOM 5990 C C . GLN A 1 801 ? 8.342 -5.742 14.023 1.00 87.06 801 GLN A C 1
ATOM 5992 O O . GLN A 1 801 ? 8.062 -5.668 15.218 1.00 87.06 801 GLN A O 1
ATOM 5997 N N . THR A 1 802 ? 8.396 -4.661 13.241 1.00 85.12 802 THR A N 1
ATOM 5998 C CA . THR A 1 802 ? 8.039 -3.309 13.687 1.00 85.12 802 THR A CA 1
ATOM 5999 C C . THR A 1 802 ? 7.018 -2.678 12.756 1.00 85.12 802 THR A C 1
ATOM 6001 O O . THR A 1 802 ? 7.149 -2.752 11.533 1.00 85.12 802 THR A O 1
ATOM 6004 N N . GLY A 1 803 ? 6.024 -2.012 13.351 1.00 86.69 803 GLY A N 1
ATOM 6005 C CA . GLY A 1 803 ? 5.110 -1.143 12.617 1.00 86.69 803 GLY A CA 1
ATOM 6006 C C . GLY A 1 803 ? 5.833 0.082 12.088 1.00 86.69 803 GLY A C 1
ATOM 6007 O O . GLY A 1 803 ? 6.662 0.646 12.793 1.00 86.69 803 GLY A O 1
ATOM 6008 N N . ASP A 1 804 ? 5.525 0.487 10.863 1.00 90.44 804 ASP A N 1
ATOM 6009 C CA . ASP A 1 804 ? 6.163 1.604 10.175 1.00 90.44 804 ASP A CA 1
ATOM 6010 C C . ASP A 1 804 ? 5.205 2.780 9.974 1.00 90.44 804 ASP A C 1
ATOM 6012 O O . ASP A 1 804 ? 3.982 2.623 9.922 1.00 90.44 804 ASP A O 1
ATOM 6016 N N . THR A 1 805 ? 5.756 3.983 9.827 1.00 88.94 805 THR A N 1
ATOM 6017 C CA . THR A 1 805 ? 4.946 5.160 9.483 1.00 88.94 805 THR A CA 1
ATOM 6018 C C . THR A 1 805 ? 4.335 5.060 8.085 1.00 88.94 805 THR A C 1
ATOM 6020 O O . THR A 1 805 ? 3.282 5.655 7.848 1.00 88.94 805 THR A O 1
ATOM 6023 N N . ARG A 1 806 ? 4.963 4.326 7.156 1.00 91.12 806 ARG A N 1
ATOM 6024 C CA . ARG A 1 806 ? 4.525 4.173 5.762 1.00 91.12 806 ARG A CA 1
ATOM 6025 C C . ARG A 1 806 ? 3.653 2.932 5.566 1.00 91.12 806 ARG A C 1
ATOM 6027 O O . ARG A 1 806 ? 3.766 1.944 6.284 1.00 91.12 806 ARG A O 1
ATOM 6034 N N . ASP A 1 807 ? 2.783 3.003 4.566 1.00 95.44 807 ASP A N 1
ATOM 6035 C CA . ASP A 1 807 ? 2.028 1.860 4.073 1.00 95.44 807 ASP A CA 1
ATOM 6036 C C . ASP A 1 807 ? 2.893 0.952 3.203 1.00 95.44 807 ASP A C 1
ATOM 6038 O O . ASP A 1 807 ? 3.898 1.381 2.631 1.00 95.44 807 ASP A O 1
ATOM 6042 N N . PHE A 1 808 ? 2.487 -0.307 3.091 1.00 97.44 808 PHE A N 1
ATOM 6043 C CA . PHE A 1 808 ? 3.238 -1.322 2.363 1.00 97.44 808 PHE A CA 1
ATOM 6044 C C . PHE A 1 808 ? 2.323 -2.452 1.891 1.00 97.44 808 PHE A C 1
ATOM 6046 O O . PHE A 1 808 ? 1.223 -2.664 2.414 1.00 97.44 808 PHE A O 1
ATOM 6053 N N . PHE A 1 809 ? 2.797 -3.174 0.886 1.00 98.25 809 PHE A N 1
ATOM 6054 C CA . PHE A 1 809 ? 2.227 -4.440 0.458 1.00 98.25 809 PHE A CA 1
ATOM 6055 C C . PHE A 1 809 ? 3.036 -5.584 1.056 1.00 98.25 809 PHE A C 1
ATOM 6057 O O . PHE A 1 809 ? 4.258 -5.490 1.202 1.00 98.25 809 PHE A O 1
ATOM 6064 N N . TYR A 1 810 ? 2.354 -6.674 1.373 1.00 97.50 810 TYR A N 1
ATOM 6065 C CA . TYR A 1 810 ? 2.986 -7.917 1.788 1.00 97.50 810 TYR A CA 1
ATOM 6066 C C . TYR A 1 810 ? 2.543 -9.057 0.884 1.00 97.50 810 TYR A C 1
ATOM 6068 O O . TYR A 1 810 ? 1.434 -9.056 0.347 1.00 97.50 810 TYR A O 1
ATOM 6076 N N . VAL A 1 811 ? 3.436 -10.025 0.737 1.00 97.19 811 VAL A N 1
ATOM 6077 C CA . VAL A 1 811 ? 3.241 -11.223 -0.071 1.00 97.19 811 VAL A CA 1
ATOM 6078 C C . VAL A 1 811 ? 3.301 -12.422 0.853 1.00 97.19 811 VAL A C 1
ATOM 6080 O O . VAL A 1 811 ? 4.218 -12.528 1.670 1.00 97.19 811 VAL A O 1
ATOM 6083 N N . THR A 1 812 ? 2.340 -13.324 0.731 1.00 93.06 812 THR A N 1
ATOM 6084 C CA . THR A 1 812 ? 2.279 -14.571 1.485 1.00 93.06 812 THR A CA 1
ATOM 6085 C C . THR A 1 812 ? 2.324 -15.771 0.549 1.00 93.06 812 THR A C 1
ATOM 6087 O O . THR A 1 812 ? 1.914 -15.704 -0.613 1.00 93.06 812 THR A O 1
ATOM 6090 N N . ARG A 1 813 ? 2.838 -16.889 1.066 1.00 85.19 813 ARG A N 1
ATOM 6091 C CA . ARG A 1 813 ? 2.684 -18.199 0.423 1.00 85.19 813 ARG A CA 1
ATOM 6092 C C . ARG A 1 813 ? 1.220 -18.620 0.448 1.00 85.19 813 ARG A C 1
ATOM 6094 O O . ARG A 1 813 ? 0.554 -18.415 1.470 1.00 85.19 813 ARG A O 1
ATOM 6101 N N . GLU A 1 814 ? 0.739 -19.237 -0.630 1.00 70.62 814 GLU A N 1
ATOM 6102 C CA . GLU A 1 814 ? -0.510 -20.002 -0.582 1.00 70.62 814 GLU A CA 1
ATOM 6103 C C . GLU A 1 814 ? -0.415 -21.093 0.504 1.00 70.62 814 GLU A C 1
ATOM 6105 O O . GLU A 1 814 ? 0.683 -21.524 0.864 1.00 70.62 814 GLU A O 1
ATOM 6110 N N . GLY A 1 815 ? -1.544 -21.363 1.160 1.00 51.22 815 GLY A N 1
ATOM 6111 C CA . GLY A 1 815 ? -1.614 -22.153 2.394 1.00 51.22 815 GLY A CA 1
ATOM 6112 C C . GLY A 1 815 ? -1.905 -23.607 2.120 1.00 51.22 815 GLY A C 1
ATOM 6113 O O . GLY A 1 815 ? -2.620 -23.857 1.126 1.00 51.22 815 GLY A O 1
#

Radius of gyration: 33.22 Å; Cα contacts (8 Å, |Δi|>4): 1468; chains: 1; bounding box: 99×104×94 Å

Sequence (815 aa):
MGGKSVKEPVPRRAAGRGNAARPSPELAAALEQIRGAWFARALELLETPPLADTPDGLYHRALVLVLLNRSGEAFEVCRRLWQTHRDPRARALAGQIRARKEPVAEPAAAPSPPRRVRRLLRRAAAVLAILALGAGVLLFALLGYPFLRHWQEMGAPLLSESPAVSLPVLPAAGESSPAPPPETVPDASPSLGRGVIALLDGKATAPSDGAEEKKPGEWKEGLLGGLRAAMKRSPAAAAEHPAMVEWRARTKGMTPAPMPQGPVASVVELQPNRRAETLENAGGDRATLVNLNPAIGAWHLLETRFGGKTSVLHLELFPLEASLGQRPTPHLWSGGLELELLGERKRFALWTPDPANADRPGVLADTPALSAEITAALQGKSPYHVLCDGMVLLRTPRPGSASAMELATDVLRQHRLGEWFVDAMKPALIDGGEAGDAAAAPAAPSEEDKDAPRAAWLKPADTPPTHLPKALGIATDAGDAPMACGRWYRAVNHPGVHVGIMIPALADDTVLASYPDRVRGAGVADRASAEMANVAYMLAFDLDVHRFGWAAGAEHPSAEWSPLAWAVKQTGPGPDGFKALAPVAPVGAVPPWLADRTVAVFAGGFKRKHGVLNAHPFGKVNNGTHYGFMQQGVVLSRLWPGLASAAILPDGRFDLLTWPAGGESRLTEFLHIRQNGLPLVEGVDAAGVPVPGEYVKDWKGGAWSGNVEGQQLTIRMGMGIQRHGGRSRLLLGYFTGATPNAMARVFQAYHCAYAMHLDMNSRSLCHTALITRDPATGAARAECLLRDMAPAAGAPLRFLQTGDTRDFFYVTREG

Nearest PDB structures (foldseek):
  9cpc-assembly1_1D  TM=6.713E-01  e=1.405E+00  Sus scrofa
  3esk-assembly1_A  TM=6.290E-01  e=1.196E+00  Homo sapiens
  2kc7-assembly1_A  TM=6.051E-01  e=1.742E+00  Bacteroides fragilis
  6hc2-assembly1_C  TM=4.869E-01  e=5.104E+00  Homo sapiens